Protein 2JUB (pdb70)

Sequence (76 aa):
ATLTSEVIKANKGREGKPMISLVDGEEIKGTVYLGDGWSAKKDGATIVISPAEETALFKAKHISAAHLKIIAKNLLATLTSEVIKANKGREGKPMISLVDGEEIKGTVYLGDGWSAKKDGATIVISPAEETALFKAKHISAAHLKIIAKNLLATLTSEVIKANKGREGKPMISLVDGEEIKGTVYLGDGWSAKKDGATIVISPAEETALFKAKHISAAHLKIIAKNLLATLTSEVIKANKGREGKPMISLVDGEEIKGTVYLGDGWSAKKDGATIVISPAEETALFKAKHISAAHLKIIAKNLLATLTSEVIKANKGREGKPMISLVDGEEIKGTVYLGDGWSAKKDGATIVISPAEETALFKAKHISAAHLKIIAKNLLATLTSEVIKANKGREGKPMISLVDGEEIKGTVYLGDGWSAKKDGATIVISPAEETALFKAKHISAAHLKIIAKNLLATLTSEVIKANKGREGKPMISLVDGEEIKGTVYLGDGWSAKKDGATIVISPAEETALFKAKHISAAHLKIIAKNLLATLTSEVIKANKGREGKPMISLVDGEEIKGTVYLGDGWSAKKDGATIVISPAEETALFKAKHISAAHLKIIAKNLLATLTSEVIKANKGREGKPMISLVDGEEIKGTVYLGDGWSAKKDGATIVISPAEETALFKAKHISAAHLKIIAKNLLATLTSEVIKANKGREGKPMISLVDGEEIKGTVYLGDGWSAKKDGATIVISPAEETALFKAKHISAAHLKIIAKNLLATLTSEVIKANKGREGKPMISLVDGEEIKGTVYLGDGWSAKKDGATIVISPAEETALFKAKHISAAHLKIIAKNLLATLTSEVIKANKGREGKPMISLVDGEEIKGTVYLGDGWSAKKDGATIVISPAEETALFKAKHISAAHLKIIAKNLLATLTSEVIKANKGREGKPMISLVDGEEIKGTVYLGDGWSAKKDGATIVISPAEETALFKAKHISAAHLKIIAKNLLATLTSEVIKANKGREGKPMISLVDGEEIKGTVYLGDGWSAKKDGATIVISPAEETALFKAKHISAAHLKIIAKNLLATLTSEVIKANKGREGKPMISLVDGEEIKGTVYLGDGWSAKKDGATIVISPAEETALFKAKHISAAHLKIIAKNLLATLTSEVIKANKGREGKPMISLVDGEEIKGTVYLGDGWSAKKDGATIVISPAEETALFKAKHISAAHLKIIAKNLLATLTSEVIKANKGREGKPMISLVDGEEIKGTVYLGDGWSAKKDGATIVISPAEETALFKAKHISAAHLKIIAKNLLATLTSEVIKANKGREGKPMISLVDGEEIKGTVYLGDGWSAKKDGATIVISPAEETALFKAKHISAAHLKIIAKNLLATLTSEVIKANKGREGKPMISLVDGEEIKGTVYLGDGWSAKKDGATIVISPAEETALFKAKHISAAHLKIIAKNLLATLTSEVIKANKGREGKPMISLVDGEEIKGTVYLGDGWSAKKDGATIVISPAEETALFKAKHISAAHLKIIAKNLL

Secondary structure (DSSP, 8-state):
--HHHHHHHH-SSS-SSEEE-TTT--EEET-SSTTTT-EEEE-SSEEEEESS---SSS--EEEEHHHHHHHHHHH-

Solvent-accessible surface area: 5282 Å² total; per-residue (Å²): 136,107,63,3,44,78,12,22,154,38,14,130,52,110,137,23,85,46,15,65,21,71,131,88,54,77,141,57,173,26,23,11,17,86,69,34,28,165,66,52,118,145,92,57,86,62,13,46,11,14,7,0,73,77,66,101,143,74,132,38,45,147,20,59,50,76,97,55,125,53,37,45,128,15,65,182

Structure (mmCIF, N/CA/C/O backbone):
data_2JUB
#
_entry.id   2JUB
#
loop_
_atom_site.group_PDB
_atom_site.id
_atom_site.type_symbol
_atom_site.label_atom_id
_atom_site.label_alt_id
_atom_site.label_comp_id
_atom_site.label_asym_id
_atom_site.label_entity_id
_atom_site.label_seq_id
_atom_site.pdbx_PDB_ins_code
_atom_site.Cartn_x
_atom_site.Cartn_y
_atom_site.Cartn_z
_atom_site.occupancy
_atom_site.B_iso_or_equiv
_atom_site.auth_seq_id
_atom_site.auth_comp_id
_atom_site.auth_asym_id
_atom_site.auth_atom_id
_atom_site.pdbx_PDB_model_num
ATOM 1 N N . ALA A 1 1 ? 53.456 6.259 17.263 1.00 0.00 1 ALA A N 1
ATOM 2 C CA . ALA A 1 1 ? 52.742 5.528 16.182 1.00 0.00 1 ALA A CA 1
ATOM 3 C C . ALA A 1 1 ? 53.434 4.186 15.937 1.00 0.00 1 ALA A C 1
ATOM 4 O O . ALA A 1 1 ? 54.623 4.044 16.140 1.00 0.00 1 ALA A O 1
ATOM 13 N N . THR A 1 2 ? 52.690 3.200 15.502 1.00 0.00 2 THR A N 1
ATOM 14 C CA . THR A 1 2 ? 53.282 1.854 15.230 1.00 0.00 2 THR A CA 1
ATOM 15 C C . THR A 1 2 ? 53.307 1.617 13.724 1.00 0.00 2 THR A C 1
ATOM 16 O O . THR A 1 2 ? 53.740 0.584 13.254 1.00 0.00 2 THR A O 1
ATOM 27 N N . LEU A 1 3 ? 52.842 2.568 12.960 1.00 0.00 3 LEU A N 1
ATOM 28 C CA . LEU A 1 3 ? 52.842 2.399 11.478 1.00 0.00 3 LEU A CA 1
ATOM 29 C C . LEU A 1 3 ? 54.281 2.207 11.012 1.00 0.00 3 LEU A C 1
ATOM 30 O O . LEU A 1 3 ? 54.594 1.320 10.246 1.00 0.00 3 LEU A O 1
ATOM 46 N N . THR A 1 4 ? 55.145 3.073 11.447 1.00 0.00 4 THR A N 1
ATOM 47 C CA . THR A 1 4 ? 56.557 2.978 11.002 1.00 0.00 4 THR A CA 1
ATOM 48 C C . THR A 1 4 ? 57.152 1.628 11.424 1.00 0.00 4 THR A C 1
ATOM 49 O O . THR A 1 4 ? 57.746 0.934 10.632 1.00 0.00 4 THR A O 1
ATOM 60 N N . SER A 1 5 ? 57.018 1.247 12.657 1.00 0.00 5 SER A N 1
ATOM 61 C CA . SER A 1 5 ? 57.605 -0.055 13.089 1.00 0.00 5 SER A CA 1
ATOM 62 C C . SER A 1 5 ? 56.862 -1.235 12.445 1.00 0.00 5 SER A C 1
ATOM 63 O O . SER A 1 5 ? 57.464 -2.154 11.931 1.00 0.00 5 SER A O 1
ATOM 71 N N . GLU A 1 6 ? 55.561 -1.235 12.517 1.00 0.00 6 GLU A N 1
ATOM 72 C CA . GLU A 1 6 ? 54.757 -2.371 11.965 1.00 0.00 6 GLU A CA 1
ATOM 73 C C . GLU A 1 6 ? 54.952 -2.562 10.447 1.00 0.00 6 GLU A C 1
ATOM 74 O O . GLU A 1 6 ? 55.150 -3.668 9.985 1.00 0.00 6 GLU A O 1
ATOM 86 N N . VAL A 1 7 ? 54.847 -1.521 9.660 1.00 0.00 7 VAL A N 1
ATOM 87 C CA . VAL A 1 7 ? 54.973 -1.698 8.173 1.00 0.00 7 VAL A CA 1
ATOM 88 C C . VAL A 1 7 ? 56.398 -2.075 7.762 1.00 0.00 7 VAL A C 1
ATOM 89 O O . VAL A 1 7 ? 56.602 -2.961 6.954 1.00 0.00 7 VAL A O 1
ATOM 102 N N . ILE A 1 8 ? 57.391 -1.413 8.279 1.00 0.00 8 ILE A N 1
ATOM 103 C CA . ILE A 1 8 ? 58.777 -1.758 7.865 1.00 0.00 8 ILE A CA 1
ATOM 104 C C . ILE A 1 8 ? 59.048 -3.227 8.221 1.00 0.00 8 ILE A C 1
ATOM 105 O O . ILE A 1 8 ? 59.629 -3.963 7.447 1.00 0.00 8 ILE A O 1
ATOM 121 N N . LYS A 1 9 ? 58.643 -3.662 9.376 1.00 0.00 9 LYS A N 1
ATOM 122 C CA . LYS A 1 9 ? 58.899 -5.079 9.754 1.00 0.00 9 LYS A CA 1
ATOM 123 C C . LYS A 1 9 ? 58.273 -6.017 8.711 1.00 0.00 9 LYS A C 1
ATOM 124 O O . LYS A 1 9 ? 58.853 -7.023 8.355 1.00 0.00 9 LYS A O 1
ATOM 143 N N . ALA A 1 10 ? 57.104 -5.703 8.210 1.00 0.00 10 ALA A N 1
ATOM 144 C CA . ALA A 1 10 ? 56.476 -6.600 7.192 1.00 0.00 10 ALA A CA 1
ATOM 145 C C . ALA A 1 10 ? 57.488 -6.873 6.076 1.00 0.00 10 ALA A C 1
ATOM 146 O O . ALA A 1 10 ? 57.793 -8.009 5.771 1.00 0.00 10 ALA A O 1
ATOM 153 N N . ASN A 1 11 ? 58.018 -5.842 5.467 1.00 0.00 11 ASN A N 1
ATOM 154 C CA . ASN A 1 11 ? 59.017 -6.040 4.371 1.00 0.00 11 ASN A CA 1
ATOM 155 C C . ASN A 1 11 ? 60.127 -4.997 4.485 1.00 0.00 11 ASN A C 1
ATOM 156 O O . ASN A 1 11 ? 59.878 -3.839 4.761 1.00 0.00 11 ASN A O 1
ATOM 167 N N . LYS A 1 12 ? 61.352 -5.392 4.260 1.00 0.00 12 LYS A N 1
ATOM 168 C CA . LYS A 1 12 ? 62.474 -4.413 4.339 1.00 0.00 12 LYS A CA 1
ATOM 169 C C . LYS A 1 12 ? 63.620 -4.838 3.406 1.00 0.00 12 LYS A C 1
ATOM 170 O O . LYS A 1 12 ? 64.370 -5.748 3.699 1.00 0.00 12 LYS A O 1
ATOM 189 N N . GLY A 1 13 ? 63.765 -4.171 2.290 1.00 0.00 13 GLY A N 1
ATOM 190 C CA . GLY A 1 13 ? 64.873 -4.509 1.344 1.00 0.00 13 GLY A CA 1
ATOM 191 C C . GLY A 1 13 ? 64.569 -5.802 0.577 1.00 0.00 13 GLY A C 1
ATOM 192 O O . GLY A 1 13 ? 65.456 -6.409 0.011 1.00 0.00 13 GLY A O 1
ATOM 196 N N . ARG A 1 14 ? 63.337 -6.237 0.545 1.00 0.00 14 ARG A N 1
ATOM 197 C CA . ARG A 1 14 ? 63.012 -7.497 -0.194 1.00 0.00 14 ARG A CA 1
ATOM 198 C C . ARG A 1 14 ? 62.552 -7.168 -1.626 1.00 0.00 14 ARG A C 1
ATOM 199 O O . ARG A 1 14 ? 61.402 -7.352 -1.965 1.00 0.00 14 ARG A O 1
ATOM 220 N N . GLU A 1 15 ? 63.449 -6.705 -2.471 1.00 0.00 15 GLU A N 1
ATOM 221 C CA . GLU A 1 15 ? 63.084 -6.381 -3.894 1.00 0.00 15 GLU A CA 1
ATOM 222 C C . GLU A 1 15 ? 61.670 -5.791 -3.991 1.00 0.00 15 GLU A C 1
ATOM 223 O O . GLU A 1 15 ? 60.743 -6.468 -4.390 1.00 0.00 15 GLU A O 1
ATOM 235 N N . GLY A 1 16 ? 61.500 -4.546 -3.613 1.00 0.00 16 GLY A N 1
ATOM 236 C CA . GLY A 1 16 ? 60.155 -3.892 -3.656 1.00 0.00 16 GLY A CA 1
ATOM 237 C C . GLY A 1 16 ? 59.347 -4.361 -4.869 1.00 0.00 16 GLY A C 1
ATOM 238 O O . GLY A 1 16 ? 59.546 -3.916 -5.984 1.00 0.00 16 GLY A O 1
ATOM 242 N N . LYS A 1 17 ? 58.422 -5.245 -4.641 1.00 0.00 17 LYS A N 1
ATOM 243 C CA . LYS A 1 17 ? 57.562 -5.759 -5.746 1.00 0.00 17 LYS A CA 1
ATOM 244 C C . LYS A 1 17 ? 56.320 -6.421 -5.121 1.00 0.00 17 LYS A C 1
ATOM 245 O O . LYS A 1 17 ? 55.205 -6.170 -5.535 1.00 0.00 17 LYS A O 1
ATOM 264 N N . PRO A 1 18 ? 56.505 -7.242 -4.109 1.00 0.00 18 PRO A N 1
ATOM 265 C CA . PRO A 1 18 ? 55.401 -7.921 -3.402 1.00 0.00 18 PRO A CA 1
ATOM 266 C C . PRO A 1 18 ? 55.103 -7.197 -2.088 1.00 0.00 18 PRO A C 1
ATOM 267 O O . PRO A 1 18 ? 56.005 -6.942 -1.313 1.00 0.00 18 PRO A O 1
ATOM 278 N N . MET A 1 19 ? 53.868 -6.836 -1.830 1.00 0.00 19 MET A N 1
ATOM 279 C CA . MET A 1 19 ? 53.552 -6.100 -0.562 1.00 0.00 19 MET A CA 1
ATOM 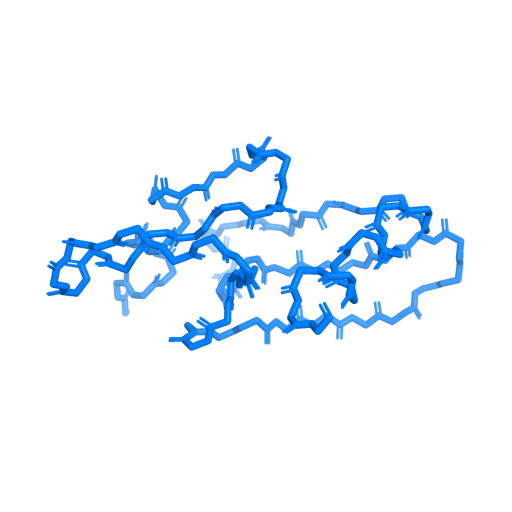280 C C . MET A 1 19 ? 52.444 -6.821 0.199 1.00 0.00 19 MET A C 1
ATOM 281 O O . MET A 1 19 ? 51.407 -7.125 -0.346 1.00 0.00 19 MET A O 1
ATOM 295 N N . ILE A 1 20 ? 52.657 -7.087 1.463 1.00 0.00 20 ILE A N 1
ATOM 296 C CA . ILE A 1 20 ? 51.620 -7.789 2.282 1.00 0.00 20 ILE A CA 1
ATOM 297 C C . ILE A 1 20 ? 51.029 -6.815 3.291 1.00 0.00 20 ILE A C 1
ATOM 298 O O . ILE A 1 20 ? 51.738 -6.156 4.024 1.00 0.00 20 ILE A O 1
ATOM 314 N N . SER A 1 21 ? 49.733 -6.744 3.356 1.00 0.00 21 SER A N 1
ATOM 315 C CA . SER A 1 21 ? 49.083 -5.838 4.341 1.00 0.00 21 SER A CA 1
ATOM 316 C C . SER A 1 21 ? 48.782 -6.650 5.593 1.00 0.00 21 SER A C 1
ATOM 317 O O . SER A 1 21 ? 47.858 -7.440 5.629 1.00 0.00 21 SER A O 1
ATOM 325 N N . LEU A 1 22 ? 49.570 -6.472 6.613 1.00 0.00 22 LEU A N 1
ATOM 326 C CA . LEU A 1 22 ? 49.349 -7.242 7.865 1.00 0.00 22 LEU A CA 1
ATOM 327 C C . LEU A 1 22 ? 47.998 -6.823 8.452 1.00 0.00 22 LEU A C 1
ATOM 328 O O . LEU A 1 22 ? 47.507 -7.411 9.395 1.00 0.00 22 LEU A O 1
ATOM 344 N N . VAL A 1 23 ? 47.396 -5.815 7.884 1.00 0.00 23 VAL A N 1
ATOM 345 C CA . VAL A 1 23 ? 46.077 -5.348 8.388 1.00 0.00 23 VAL A CA 1
ATOM 346 C C . VAL A 1 23 ? 45.111 -6.529 8.337 1.00 0.00 23 VAL A C 1
ATOM 347 O O . VAL A 1 23 ? 44.368 -6.787 9.264 1.00 0.00 23 VAL A O 1
ATOM 360 N N . ASP A 1 24 ? 45.147 -7.265 7.257 1.00 0.00 24 ASP A N 1
ATOM 361 C CA . ASP A 1 24 ? 44.262 -8.457 7.104 1.00 0.00 24 ASP A CA 1
ATOM 362 C C . ASP A 1 24 ? 45.101 -9.619 6.568 1.00 0.00 24 ASP A C 1
ATOM 363 O O . ASP A 1 24 ? 44.585 -10.624 6.118 1.00 0.00 24 ASP A O 1
ATOM 372 N N . GLY A 1 25 ? 46.400 -9.477 6.616 1.00 0.00 25 GLY A N 1
ATOM 373 C CA . GLY A 1 25 ? 47.306 -10.554 6.118 1.00 0.00 25 GLY A CA 1
ATOM 374 C C . GLY A 1 25 ? 46.856 -10.993 4.728 1.00 0.00 25 GLY A C 1
ATOM 375 O O . GLY A 1 25 ? 46.072 -11.908 4.582 1.00 0.00 25 GLY A O 1
ATOM 379 N N . GLU A 1 26 ? 47.353 -10.359 3.702 1.00 0.00 26 GLU A N 1
ATOM 380 C CA . GLU A 1 26 ? 46.955 -10.758 2.321 1.00 0.00 26 GLU A CA 1
ATOM 381 C C . GLU A 1 26 ? 48.086 -10.432 1.343 1.00 0.00 26 GLU A C 1
ATOM 382 O O . GLU A 1 26 ? 48.791 -9.455 1.496 1.00 0.00 26 GLU A O 1
ATOM 394 N N . GLU A 1 27 ? 48.255 -11.243 0.336 1.00 0.00 27 GLU A N 1
ATOM 395 C CA . GLU A 1 27 ? 49.335 -10.990 -0.658 1.00 0.00 27 GLU A CA 1
ATOM 396 C C . GLU A 1 27 ? 48.835 -10.019 -1.721 1.00 0.00 27 GLU A C 1
ATOM 397 O O . GLU A 1 27 ? 47.810 -10.237 -2.336 1.00 0.00 27 GLU A O 1
ATOM 409 N N . ILE A 1 28 ? 49.550 -8.946 -1.935 1.00 0.00 28 ILE A N 1
ATOM 410 C CA . ILE A 1 28 ? 49.128 -7.941 -2.956 1.00 0.00 28 ILE A CA 1
ATOM 411 C C . ILE A 1 28 ? 50.249 -7.752 -3.975 1.00 0.00 28 ILE A C 1
ATOM 412 O O . ILE A 1 28 ? 50.944 -6.754 -3.958 1.00 0.00 28 ILE A O 1
ATOM 428 N N . LYS A 1 29 ? 50.462 -8.705 -4.841 1.00 0.00 29 LYS A N 1
ATOM 429 C CA . LYS A 1 29 ? 51.561 -8.553 -5.832 1.00 0.00 29 LYS A CA 1
ATOM 430 C C . LYS A 1 29 ? 51.195 -7.455 -6.830 1.00 0.00 29 LYS A C 1
ATOM 431 O O . LYS A 1 29 ? 50.312 -7.611 -7.650 1.00 0.00 29 LYS A O 1
ATOM 450 N N . GLY A 1 30 ? 51.870 -6.343 -6.749 1.00 0.00 30 GLY A N 1
ATOM 451 C CA . GLY A 1 30 ? 51.586 -5.195 -7.665 1.00 0.00 30 GLY A CA 1
ATOM 452 C C . GLY A 1 30 ? 51.479 -3.918 -6.829 1.00 0.00 30 GLY A C 1
ATOM 453 O O . GLY A 1 30 ? 50.891 -2.939 -7.238 1.00 0.00 30 GLY A O 1
ATOM 457 N N . THR A 1 31 ? 52.050 -3.929 -5.655 1.00 0.00 31 THR A N 1
ATOM 458 C CA . THR A 1 31 ? 52.003 -2.734 -4.768 1.00 0.00 31 THR A CA 1
ATOM 459 C C . THR A 1 31 ? 53.359 -2.597 -4.083 1.00 0.00 31 THR A C 1
ATOM 460 O O . THR A 1 31 ? 54.029 -3.577 -3.826 1.00 0.00 31 THR A O 1
ATOM 471 N N . VAL A 1 32 ? 53.782 -1.393 -3.804 1.00 0.00 32 VAL A N 1
ATOM 472 C CA . VAL A 1 32 ? 55.109 -1.198 -3.146 1.00 0.00 32 VAL A CA 1
ATOM 473 C C . VAL A 1 32 ? 54.960 -0.144 -2.040 1.00 0.00 32 VAL A C 1
ATOM 474 O O . VAL A 1 32 ? 54.901 1.043 -2.297 1.00 0.00 32 VAL A O 1
ATOM 487 N N . TYR A 1 33 ? 54.881 -0.581 -0.809 1.00 0.00 33 TYR A N 1
ATOM 488 C CA . TYR A 1 33 ? 54.717 0.380 0.329 1.00 0.00 33 TYR A CA 1
ATOM 489 C C . TYR A 1 33 ? 53.541 1.319 0.029 1.00 0.00 33 TYR A C 1
ATOM 490 O O . TYR A 1 33 ? 53.505 2.450 0.473 1.00 0.00 33 TYR A O 1
ATOM 508 N N . LEU A 1 34 ? 52.581 0.857 -0.730 1.00 0.00 34 LEU A N 1
ATOM 509 C CA . LEU A 1 34 ? 51.401 1.709 -1.079 1.00 0.00 34 LEU A CA 1
ATOM 510 C C . LEU A 1 34 ? 50.287 1.476 -0.065 1.00 0.00 34 LEU A C 1
ATOM 511 O O . LEU A 1 34 ? 50.029 0.361 0.344 1.00 0.00 34 LEU A O 1
ATOM 527 N N . GLY A 1 35 ? 49.612 2.517 0.340 1.00 0.00 35 GLY A N 1
ATOM 528 C CA . GLY A 1 35 ? 48.507 2.348 1.323 1.00 0.00 35 GLY A CA 1
ATOM 529 C C . GLY A 1 35 ? 49.089 2.323 2.730 1.00 0.00 35 GLY A C 1
ATOM 530 O O . GLY A 1 35 ? 48.458 1.870 3.665 1.00 0.00 35 GLY A O 1
ATOM 534 N N . ASP A 1 36 ? 50.292 2.808 2.884 1.00 0.00 36 ASP A N 1
ATOM 535 C CA . ASP A 1 36 ? 50.946 2.824 4.227 1.00 0.00 36 ASP A CA 1
ATOM 536 C C . ASP A 1 36 ? 51.427 4.240 4.534 1.00 0.00 36 ASP A C 1
ATOM 537 O O . ASP A 1 36 ? 51.094 4.813 5.551 1.00 0.00 36 ASP A O 1
ATOM 546 N N . GLY A 1 37 ? 52.207 4.811 3.662 1.00 0.00 37 GLY A N 1
ATOM 547 C CA . GLY A 1 37 ? 52.714 6.189 3.903 1.00 0.00 37 GLY A CA 1
ATOM 548 C C . GLY A 1 37 ? 53.968 6.415 3.054 1.00 0.00 37 GLY A C 1
ATOM 549 O O . GLY A 1 37 ? 54.876 7.118 3.446 1.00 0.00 37 GLY A O 1
ATOM 553 N N . TRP A 1 38 ? 54.029 5.817 1.892 1.00 0.00 38 TRP A N 1
ATOM 554 C CA . TRP A 1 38 ? 55.234 5.985 1.030 1.00 0.00 38 TRP A CA 1
ATOM 555 C C . TRP A 1 38 ? 55.566 7.466 0.887 1.00 0.00 38 TRP A C 1
ATOM 556 O O . TRP A 1 38 ? 54.698 8.298 0.710 1.00 0.00 38 TRP A O 1
ATOM 577 N N . SER A 1 39 ? 56.828 7.797 0.939 1.00 0.00 39 SER A N 1
ATOM 578 C CA . SER A 1 39 ? 57.239 9.225 0.781 1.00 0.00 39 SER A CA 1
ATOM 579 C C . SER A 1 39 ? 58.637 9.241 0.175 1.00 0.00 39 SER A C 1
ATOM 580 O O . SER A 1 39 ? 59.491 8.482 0.576 1.00 0.00 39 SER A O 1
ATOM 588 N N . ALA A 1 40 ? 58.897 10.070 -0.796 1.00 0.00 40 ALA A N 1
ATOM 589 C CA . ALA A 1 40 ? 60.254 10.066 -1.405 1.00 0.00 40 ALA A CA 1
ATOM 590 C C . ALA A 1 40 ? 60.502 11.382 -2.132 1.00 0.00 40 ALA A C 1
ATOM 591 O O . ALA A 1 40 ? 59.639 12.233 -2.224 1.00 0.00 40 ALA A O 1
ATOM 598 N N . LYS A 1 41 ? 61.670 11.530 -2.683 1.00 0.00 41 LYS A N 1
ATOM 599 C CA . LYS A 1 41 ? 62.011 12.750 -3.456 1.00 0.00 41 LYS A CA 1
ATOM 600 C C . LYS A 1 41 ? 63.032 12.332 -4.514 1.00 0.00 41 LYS A C 1
ATOM 601 O O . LYS A 1 41 ? 63.650 11.292 -4.395 1.00 0.00 41 LYS A O 1
ATOM 620 N N . LYS A 1 42 ? 63.217 13.108 -5.549 1.00 0.00 42 LYS A N 1
ATOM 621 C CA . LYS A 1 42 ? 64.206 12.717 -6.608 1.00 0.00 42 LYS A CA 1
ATOM 622 C C . LYS A 1 42 ? 65.518 13.478 -6.405 1.00 0.00 42 LYS A C 1
ATOM 623 O O . LYS A 1 42 ? 65.553 14.689 -6.484 1.00 0.00 42 LYS A O 1
ATOM 642 N N . ASP A 1 43 ? 66.600 12.784 -6.145 1.00 0.00 43 ASP A N 1
ATOM 643 C CA . ASP A 1 43 ? 67.909 13.481 -5.941 1.00 0.00 43 ASP A CA 1
ATOM 644 C C . ASP A 1 43 ? 68.680 13.516 -7.269 1.00 0.00 43 ASP A C 1
ATOM 645 O O . ASP A 1 43 ? 69.648 14.234 -7.416 1.00 0.00 43 ASP A O 1
ATOM 654 N N . GLY A 1 44 ? 68.242 12.760 -8.245 1.00 0.00 44 GLY A N 1
ATOM 655 C CA . GLY A 1 44 ? 68.931 12.760 -9.576 1.00 0.00 44 GLY A CA 1
ATOM 656 C C . GLY A 1 44 ? 69.971 11.633 -9.652 1.00 0.00 44 GLY A C 1
ATOM 657 O O . GLY A 1 44 ? 71.077 11.767 -9.170 1.00 0.00 44 GLY A O 1
ATOM 661 N N . ALA A 1 45 ? 69.605 10.526 -10.256 1.00 0.00 45 ALA A N 1
ATOM 662 C CA . ALA A 1 45 ? 70.538 9.353 -10.393 1.00 0.00 45 ALA A CA 1
ATOM 663 C C . ALA A 1 45 ? 70.467 8.475 -9.135 1.00 0.00 45 ALA A C 1
ATOM 664 O O . ALA A 1 45 ? 71.140 7.470 -9.027 1.00 0.00 45 ALA A O 1
ATOM 671 N N . THR A 1 46 ? 69.640 8.840 -8.197 1.00 0.00 46 THR A N 1
ATOM 672 C CA . THR A 1 46 ? 69.489 8.033 -6.953 1.00 0.00 46 THR A CA 1
ATOM 673 C C . THR A 1 46 ? 68.245 8.530 -6.215 1.00 0.00 46 THR A C 1
ATOM 674 O O . THR A 1 46 ? 68.166 9.673 -5.816 1.00 0.00 46 THR A O 1
ATOM 685 N N . ILE A 1 47 ? 67.264 7.690 -6.041 1.00 0.00 47 ILE A N 1
ATOM 686 C CA . ILE A 1 47 ? 66.018 8.130 -5.342 1.00 0.00 47 ILE A CA 1
ATOM 687 C C . ILE A 1 47 ? 66.126 7.872 -3.836 1.00 0.00 47 ILE A C 1
ATOM 688 O O . ILE A 1 47 ? 66.622 6.851 -3.408 1.00 0.00 47 ILE A O 1
ATOM 704 N N . VAL A 1 48 ? 65.607 8.771 -3.038 1.00 0.00 48 VAL A N 1
ATOM 705 C CA . VAL A 1 48 ? 65.603 8.574 -1.555 1.00 0.00 48 VAL A CA 1
ATOM 706 C C . VAL A 1 48 ? 64.160 8.299 -1.152 1.00 0.00 48 VAL A C 1
ATOM 707 O O . VAL A 1 48 ? 63.269 9.053 -1.483 1.00 0.00 48 VAL A O 1
ATOM 720 N N . ILE A 1 49 ? 63.903 7.215 -0.477 1.00 0.00 49 ILE A N 1
ATOM 721 C CA . ILE A 1 49 ? 62.495 6.890 -0.108 1.00 0.00 49 ILE A CA 1
ATOM 722 C C . ILE A 1 49 ? 62.445 6.172 1.235 1.00 0.00 49 ILE A C 1
ATOM 723 O O . ILE A 1 49 ? 63.278 5.343 1.535 1.00 0.00 49 ILE A O 1
ATOM 739 N N . SER A 1 50 ? 61.434 6.434 2.023 1.00 0.00 50 SER A N 1
ATOM 740 C CA . SER A 1 50 ? 61.270 5.726 3.306 1.00 0.00 50 SER A CA 1
ATOM 741 C C . SER A 1 50 ? 60.045 4.832 3.095 1.00 0.00 50 SER A C 1
ATOM 742 O O . SER A 1 50 ? 58.997 5.326 2.695 1.00 0.00 50 SER A O 1
ATOM 750 N N . PRO A 1 51 ? 60.152 3.539 3.301 1.00 0.00 51 PRO A N 1
ATOM 751 C CA . PRO A 1 51 ? 59.014 2.613 3.077 1.00 0.00 51 PRO A CA 1
ATOM 752 C C . PRO A 1 51 ? 57.683 3.240 3.498 1.00 0.00 51 PRO A C 1
ATOM 753 O O . PRO A 1 51 ? 56.921 3.689 2.668 1.00 0.00 51 PRO A O 1
ATOM 764 N N . ALA A 1 52 ? 57.401 3.298 4.772 1.00 0.00 52 ALA A N 1
ATOM 765 C CA . ALA A 1 52 ? 56.121 3.924 5.233 1.00 0.00 52 ALA A CA 1
ATOM 766 C C . ALA A 1 52 ? 56.393 5.335 5.758 1.00 0.00 52 ALA A C 1
ATOM 767 O O . ALA A 1 52 ? 55.697 6.270 5.432 1.00 0.00 52 ALA A O 1
ATOM 774 N N . GLU A 1 53 ? 57.393 5.482 6.586 1.00 0.00 53 GLU A N 1
ATOM 775 C CA . GLU A 1 53 ? 57.704 6.825 7.177 1.00 0.00 53 GLU A CA 1
ATOM 776 C C . GLU A 1 53 ? 59.140 6.834 7.727 1.00 0.00 53 GLU A C 1
ATOM 777 O O . GLU A 1 53 ? 59.927 5.951 7.455 1.00 0.00 53 GLU A O 1
ATOM 789 N N . GLU A 1 54 ? 59.467 7.823 8.521 1.00 0.00 54 GLU A N 1
ATOM 790 C CA . GLU A 1 54 ? 60.830 7.905 9.132 1.00 0.00 54 GLU A CA 1
ATOM 791 C C . GLU A 1 54 ? 60.798 8.984 10.221 1.00 0.00 54 GLU A C 1
ATOM 792 O O . GLU A 1 54 ? 60.585 10.148 9.938 1.00 0.00 54 GLU A O 1
ATOM 804 N N . THR A 1 55 ? 60.977 8.607 11.468 1.00 0.00 55 THR A N 1
ATOM 805 C CA . THR A 1 55 ? 60.919 9.612 12.586 1.00 0.00 55 THR A CA 1
ATOM 806 C C . THR A 1 55 ? 62.216 9.617 13.388 1.00 0.00 55 THR A C 1
ATOM 807 O O . THR A 1 55 ? 62.193 9.670 14.597 1.00 0.00 55 THR A O 1
ATOM 818 N N . ALA A 1 56 ? 63.340 9.597 12.741 1.00 0.00 56 ALA A N 1
ATOM 819 C CA . ALA A 1 56 ? 64.626 9.637 13.498 1.00 0.00 56 ALA A CA 1
ATOM 820 C C . ALA A 1 56 ? 64.825 8.334 14.282 1.00 0.00 56 ALA A C 1
ATOM 821 O O . ALA A 1 56 ? 65.918 8.022 14.716 1.00 0.00 56 ALA A O 1
ATOM 828 N N . LEU A 1 57 ? 63.781 7.568 14.466 1.00 0.00 57 LEU A N 1
ATOM 829 C CA . LEU A 1 57 ? 63.908 6.279 15.208 1.00 0.00 57 LEU A CA 1
ATOM 830 C C . LEU A 1 57 ? 64.105 5.178 14.171 1.00 0.00 57 LEU A C 1
ATOM 831 O O . LEU A 1 57 ? 64.244 4.014 14.486 1.00 0.00 57 LEU A O 1
ATOM 847 N N . PHE A 1 58 ? 64.105 5.566 12.924 1.00 0.00 58 PHE A N 1
ATOM 848 C CA . PHE A 1 58 ? 64.277 4.588 11.806 1.00 0.00 58 PHE A CA 1
ATOM 849 C C . PHE A 1 58 ? 65.295 5.147 10.809 1.00 0.00 58 PHE A C 1
ATOM 850 O O . PHE A 1 58 ? 66.130 5.957 11.158 1.00 0.00 58 PHE A O 1
ATOM 867 N N . LYS A 1 59 ? 65.256 4.713 9.574 1.00 0.00 59 LYS A N 1
ATOM 868 C CA . LYS A 1 59 ? 66.253 5.221 8.580 1.00 0.00 59 LYS A CA 1
ATOM 869 C C . LYS A 1 59 ? 65.666 5.254 7.169 1.00 0.00 59 LYS A C 1
ATOM 870 O O . LYS A 1 59 ? 64.659 4.642 6.877 1.00 0.00 59 LYS A O 1
ATOM 889 N N . ALA A 1 60 ? 66.319 5.966 6.292 1.00 0.00 60 ALA A N 1
ATOM 890 C CA . ALA A 1 60 ? 65.858 6.062 4.878 1.00 0.00 60 ALA A CA 1
ATOM 891 C C . ALA A 1 60 ? 66.213 4.775 4.137 1.00 0.00 60 ALA A C 1
ATOM 892 O O . ALA A 1 60 ? 66.887 3.909 4.658 1.00 0.00 60 ALA A O 1
ATOM 899 N N . LYS A 1 61 ? 65.786 4.657 2.907 1.00 0.00 61 LYS A N 1
ATOM 900 C CA . LYS A 1 61 ? 66.109 3.449 2.090 1.00 0.00 61 LYS A CA 1
ATOM 901 C C . LYS A 1 61 ? 66.576 3.927 0.721 1.00 0.00 61 LYS A C 1
ATOM 902 O O . LYS A 1 61 ? 65.981 4.799 0.121 1.00 0.00 61 LYS A O 1
ATOM 921 N N . HIS A 1 62 ? 67.651 3.393 0.226 1.00 0.00 62 HIS A N 1
ATOM 922 C CA . HIS A 1 62 ? 68.157 3.855 -1.092 1.00 0.00 62 HIS A CA 1
ATOM 923 C C . HIS A 1 62 ? 67.414 3.152 -2.221 1.00 0.00 62 HIS A C 1
ATOM 924 O O . HIS A 1 62 ? 66.787 2.130 -2.035 1.00 0.00 62 HIS A O 1
ATOM 939 N N . ILE A 1 63 ? 67.533 3.682 -3.401 1.00 0.00 63 ILE A N 1
ATOM 940 C CA . ILE A 1 63 ? 66.891 3.052 -4.582 1.00 0.00 63 ILE A CA 1
ATOM 941 C C . ILE A 1 63 ? 67.674 3.475 -5.822 1.00 0.00 63 ILE A C 1
ATOM 942 O O . ILE A 1 63 ? 67.765 4.639 -6.135 1.00 0.00 63 ILE A O 1
ATOM 958 N N . SER A 1 64 ? 68.231 2.550 -6.539 1.00 0.00 64 SER A N 1
ATOM 959 C CA . SER A 1 64 ? 68.972 2.948 -7.757 1.00 0.00 64 SER A CA 1
ATOM 960 C C . SER A 1 64 ? 67.959 3.549 -8.725 1.00 0.00 64 SER A C 1
ATOM 961 O O . SER A 1 64 ? 66.800 3.188 -8.717 1.00 0.00 64 SER A O 1
ATOM 969 N N . ALA A 1 65 ? 68.364 4.450 -9.565 1.00 0.00 65 ALA A N 1
ATOM 970 C CA . ALA A 1 65 ? 67.386 5.033 -10.517 1.00 0.00 65 ALA A CA 1
ATOM 971 C C . ALA A 1 65 ? 66.702 3.885 -11.273 1.00 0.00 65 ALA A C 1
ATOM 972 O O . ALA A 1 65 ? 65.504 3.866 -11.436 1.00 0.00 65 ALA A O 1
ATOM 979 N N . ALA A 1 66 ? 67.448 2.917 -11.724 1.00 0.00 66 ALA A N 1
ATOM 980 C CA . ALA A 1 66 ? 66.819 1.776 -12.452 1.00 0.00 66 ALA A CA 1
ATOM 981 C C . ALA A 1 66 ? 65.785 1.097 -11.542 1.00 0.00 66 ALA A C 1
ATOM 982 O O . ALA A 1 66 ? 64.720 0.710 -11.980 1.00 0.00 66 ALA A O 1
ATOM 989 N N . HIS A 1 67 ? 66.085 0.959 -10.279 1.00 0.00 67 HIS A N 1
ATOM 990 C CA . HIS A 1 67 ? 65.114 0.319 -9.344 1.00 0.00 67 HIS A CA 1
ATOM 991 C C . HIS A 1 67 ? 63.826 1.150 -9.317 1.00 0.00 67 HIS A C 1
ATOM 992 O O . HIS A 1 67 ? 62.739 0.628 -9.188 1.00 0.00 67 HIS A O 1
ATOM 1007 N N . LEU A 1 68 ? 63.941 2.442 -9.444 1.00 0.00 68 LEU A N 1
ATOM 1008 C CA . LEU A 1 68 ? 62.727 3.308 -9.438 1.00 0.00 68 LEU A CA 1
ATOM 1009 C C . LEU A 1 68 ? 61.834 2.874 -10.599 1.00 0.00 68 LEU A C 1
ATOM 1010 O O . LEU A 1 68 ? 60.621 2.915 -10.519 1.00 0.00 68 LEU A O 1
ATOM 1026 N N . LYS A 1 69 ? 62.437 2.437 -11.671 1.00 0.00 69 LYS A N 1
ATOM 1027 C CA . LYS A 1 69 ? 61.647 1.966 -12.842 1.00 0.00 69 LYS A CA 1
ATOM 1028 C C . LYS A 1 69 ? 60.776 0.783 -12.408 1.00 0.00 69 LYS A C 1
ATOM 1029 O O . LYS A 1 69 ? 59.626 0.667 -12.783 1.00 0.00 69 LYS A O 1
ATOM 1048 N N . ILE A 1 70 ? 61.328 -0.096 -11.620 1.00 0.00 70 ILE A N 1
ATOM 1049 C CA . ILE A 1 70 ? 60.556 -1.276 -11.142 1.00 0.00 70 ILE A CA 1
ATOM 1050 C C . ILE A 1 70 ? 59.334 -0.835 -10.349 1.00 0.00 70 ILE A C 1
ATOM 1051 O O . ILE A 1 70 ? 58.297 -1.451 -10.425 1.00 0.00 70 ILE A O 1
ATOM 1067 N N . ILE A 1 71 ? 59.447 0.180 -9.549 1.00 0.00 71 ILE A N 1
ATOM 1068 C CA . ILE A 1 71 ? 58.265 0.577 -8.745 1.00 0.00 71 ILE A CA 1
ATOM 1069 C C . ILE A 1 71 ? 57.102 0.936 -9.674 1.00 0.00 71 ILE A C 1
ATOM 1070 O O . ILE A 1 71 ? 55.999 0.490 -9.483 1.00 0.00 71 ILE A O 1
ATOM 1086 N N . ALA A 1 72 ? 57.334 1.715 -10.692 1.00 0.00 72 ALA A N 1
ATOM 1087 C CA . ALA A 1 72 ? 56.214 2.069 -11.613 1.00 0.00 72 ALA A CA 1
ATOM 1088 C C . ALA A 1 72 ? 55.586 0.789 -12.178 1.00 0.00 72 ALA A C 1
ATOM 1089 O O . ALA A 1 72 ? 54.389 0.699 -12.327 1.00 0.00 72 ALA A O 1
ATOM 1096 N N . LYS A 1 73 ? 56.378 -0.201 -12.500 1.00 0.00 73 LYS A N 1
ATOM 1097 C CA . LYS A 1 73 ? 55.794 -1.461 -13.057 1.00 0.00 73 LYS A CA 1
ATOM 1098 C C . LYS A 1 73 ? 54.873 -2.109 -12.011 1.00 0.00 73 LYS A C 1
ATOM 1099 O O . LYS A 1 73 ? 53.835 -2.656 -12.327 1.00 0.00 73 LYS A O 1
ATOM 1118 N N . ASN A 1 74 ? 55.278 -2.083 -10.772 1.00 0.00 74 ASN A N 1
ATOM 1119 C CA . ASN A 1 74 ? 54.485 -2.736 -9.688 1.00 0.00 74 ASN A CA 1
ATOM 1120 C C . ASN A 1 74 ? 53.075 -2.135 -9.577 1.00 0.00 74 ASN A C 1
ATOM 1121 O O . ASN A 1 74 ? 52.095 -2.854 -9.569 1.00 0.00 74 ASN A O 1
ATOM 1132 N N . LEU A 1 75 ? 52.954 -0.838 -9.484 1.00 0.00 75 LEU A N 1
ATOM 1133 C CA . LEU A 1 75 ? 51.592 -0.232 -9.358 1.00 0.00 75 LEU A CA 1
ATOM 1134 C C . LEU A 1 75 ? 50.789 -0.483 -10.639 1.00 0.00 75 LEU A C 1
ATOM 1135 O O . LEU A 1 75 ? 49.645 -0.887 -10.584 1.00 0.00 75 LEU A O 1
ATOM 1151 N N . LEU A 1 76 ? 51.373 -0.250 -11.784 1.00 0.00 76 LEU A N 1
ATOM 1152 C CA . LEU A 1 76 ? 50.642 -0.475 -13.073 1.00 0.00 76 LEU A CA 1
ATOM 1153 C C . LEU A 1 76 ? 51.541 -1.253 -14.037 1.00 0.00 76 LEU A C 1
ATOM 1154 O O . LEU A 1 76 ? 51.767 -2.425 -13.788 1.00 0.00 76 LEU A O 1
ATOM 1171 N N . ALA A 1 1 ? 53.882 4.507 18.063 1.00 0.00 1 ALA A N 2
ATOM 1172 C CA . ALA A 1 1 ? 54.156 4.118 16.653 1.00 0.00 1 ALA A CA 2
ATOM 1173 C C . ALA A 1 1 ? 53.098 3.121 16.183 1.00 0.00 1 ALA A C 2
ATOM 1174 O O . ALA A 1 1 ? 52.171 2.792 16.898 1.00 0.00 1 ALA A O 2
ATOM 1183 N N . THR A 1 2 ? 53.248 2.627 14.989 1.00 0.00 2 THR A N 2
ATOM 1184 C CA . THR A 1 2 ? 52.270 1.645 14.451 1.00 0.00 2 THR A CA 2
ATOM 1185 C C . THR A 1 2 ? 52.513 1.467 12.956 1.00 0.00 2 THR A C 2
ATOM 1186 O O . THR A 1 2 ? 53.058 0.478 12.512 1.00 0.00 2 THR A O 2
ATOM 1197 N N . LEU A 1 3 ? 52.118 2.426 12.178 1.00 0.00 3 LEU A N 2
ATOM 1198 C CA . LEU A 1 3 ? 52.316 2.323 10.718 1.00 0.00 3 LEU A CA 2
ATOM 1199 C C . LEU A 1 3 ? 53.816 2.198 10.440 1.00 0.00 3 LEU A C 2
ATOM 1200 O O . LEU A 1 3 ? 54.246 1.381 9.661 1.00 0.00 3 LEU A O 2
ATOM 1216 N N . THR A 1 4 ? 54.603 3.008 11.080 1.00 0.00 4 THR A N 2
ATOM 1217 C CA . THR A 1 4 ? 56.071 2.939 10.856 1.00 0.00 4 THR A CA 2
ATOM 1218 C C . THR A 1 4 ? 56.639 1.647 11.459 1.00 0.00 4 THR A C 2
ATOM 1219 O O . THR A 1 4 ? 57.380 0.926 10.823 1.00 0.00 4 THR A O 2
ATOM 1230 N N . SER A 1 5 ? 56.343 1.390 12.706 1.00 0.00 5 SER A N 2
ATOM 1231 C CA . SER A 1 5 ? 56.913 0.187 13.386 1.00 0.00 5 SER A CA 2
ATOM 1232 C C . SER A 1 5 ? 56.279 -1.134 12.924 1.00 0.00 5 SER A C 2
ATOM 1233 O O . SER A 1 5 ? 56.978 -2.036 12.512 1.00 0.00 5 SER A O 2
ATOM 1241 N N . GLU A 1 6 ? 54.986 -1.299 13.041 1.00 0.00 6 GLU A N 2
ATOM 1242 C CA . GLU A 1 6 ? 54.383 -2.613 12.658 1.00 0.00 6 GLU A CA 2
ATOM 1243 C C . GLU A 1 6 ? 54.543 -2.915 11.161 1.00 0.00 6 GLU A C 2
ATOM 1244 O O . GLU A 1 6 ? 54.765 -4.047 10.781 1.00 0.00 6 GLU A O 2
ATOM 1256 N N . VAL A 1 7 ? 54.381 -1.947 10.303 1.00 0.00 7 VAL A N 2
ATOM 1257 C CA . VAL A 1 7 ? 54.474 -2.247 8.838 1.00 0.00 7 VAL A CA 2
ATOM 1258 C C . VAL A 1 7 ? 55.903 -2.574 8.401 1.00 0.00 7 VAL A C 2
ATOM 1259 O O . VAL A 1 7 ? 56.130 -3.508 7.657 1.00 0.00 7 VAL A O 2
ATOM 1272 N N . ILE A 1 8 ? 56.862 -1.779 8.789 1.00 0.00 8 ILE A N 2
ATOM 1273 C CA . ILE A 1 8 ? 58.258 -2.022 8.319 1.00 0.00 8 ILE A CA 2
ATOM 1274 C C . ILE A 1 8 ? 58.827 -3.306 8.919 1.00 0.00 8 ILE A C 2
ATOM 1275 O O . ILE A 1 8 ? 59.493 -4.068 8.243 1.00 0.00 8 ILE A O 2
ATOM 1291 N N . LYS A 1 9 ? 58.607 -3.551 10.175 1.00 0.00 9 LYS A N 2
ATOM 1292 C CA . LYS A 1 9 ? 59.181 -4.786 10.783 1.00 0.00 9 LYS A CA 2
ATOM 1293 C C . LYS A 1 9 ? 58.642 -6.032 10.069 1.00 0.00 9 LYS A C 2
ATOM 1294 O O . LYS A 1 9 ? 59.374 -6.967 9.811 1.00 0.00 9 LYS A O 2
ATOM 1313 N N . ALA A 1 10 ? 57.375 -6.066 9.751 1.00 0.00 10 ALA A N 2
ATOM 1314 C CA . ALA A 1 10 ? 56.825 -7.268 9.058 1.00 0.00 10 ALA A CA 2
ATOM 1315 C C . ALA A 1 10 ? 57.538 -7.469 7.721 1.00 0.00 10 ALA A C 2
ATOM 1316 O O . ALA A 1 10 ? 57.835 -8.581 7.333 1.00 0.00 10 ALA A O 2
ATOM 1323 N N . ASN A 1 11 ? 57.801 -6.401 7.006 1.00 0.00 11 ASN A N 2
ATOM 1324 C CA . ASN A 1 11 ? 58.488 -6.519 5.679 1.00 0.00 11 ASN A CA 2
ATOM 1325 C C . ASN A 1 11 ? 59.734 -5.631 5.663 1.00 0.00 11 ASN A C 2
ATOM 1326 O O . ASN A 1 11 ? 59.669 -4.436 5.883 1.00 0.00 11 ASN A O 2
ATOM 1337 N N . LYS A 1 12 ? 60.870 -6.210 5.389 1.00 0.00 12 LYS A N 2
ATOM 1338 C CA . LYS A 1 12 ? 62.139 -5.424 5.336 1.00 0.00 12 LYS A CA 2
ATOM 1339 C C . LYS A 1 12 ? 63.130 -6.144 4.415 1.00 0.00 12 LYS A C 2
ATOM 1340 O O . LYS A 1 12 ? 64.072 -6.761 4.868 1.00 0.00 12 LYS A O 2
ATOM 1359 N N . GLY A 1 13 ? 62.917 -6.079 3.124 1.00 0.00 13 GLY A N 2
ATOM 1360 C CA . GLY A 1 13 ? 63.837 -6.767 2.170 1.00 0.00 13 GLY A CA 2
ATOM 1361 C C . GLY A 1 13 ? 63.029 -7.202 0.951 1.00 0.00 13 GLY A C 2
ATOM 1362 O O . GLY A 1 13 ? 63.239 -8.262 0.393 1.00 0.00 13 GLY A O 2
ATOM 1366 N N . ARG A 1 14 ? 62.088 -6.392 0.546 1.00 0.00 14 ARG A N 2
ATOM 1367 C CA . ARG A 1 14 ? 61.237 -6.740 -0.621 1.00 0.00 14 ARG A CA 2
ATOM 1368 C C . ARG A 1 14 ? 61.964 -6.399 -1.918 1.00 0.00 14 ARG A C 2
ATOM 1369 O O . ARG A 1 14 ? 62.883 -5.600 -1.950 1.00 0.00 14 ARG A O 2
ATOM 1390 N N . GLU A 1 15 ? 61.542 -6.996 -2.986 1.00 0.00 15 GLU A N 2
ATOM 1391 C CA . GLU A 1 15 ? 62.167 -6.724 -4.312 1.00 0.00 15 GLU A CA 2
ATOM 1392 C C . GLU A 1 15 ? 61.805 -5.311 -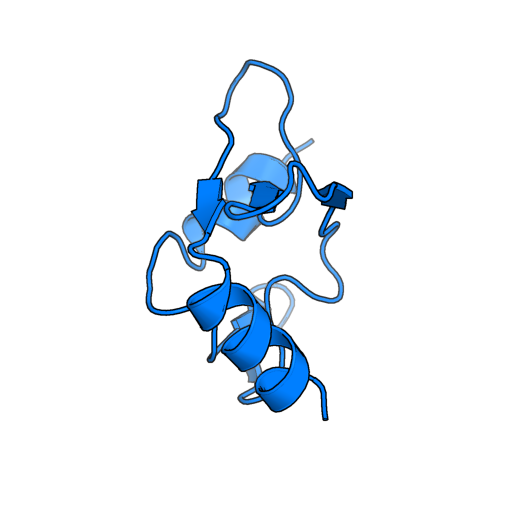4.784 1.00 0.00 15 GLU A C 2
ATOM 1393 O O . GLU A 1 15 ? 62.627 -4.608 -5.336 1.00 0.00 15 GLU A O 2
ATOM 1405 N N . GLY A 1 16 ? 60.578 -4.892 -4.580 1.00 0.00 16 GLY A N 2
ATOM 1406 C CA . GLY A 1 16 ? 60.145 -3.525 -5.029 1.00 0.00 16 GLY A CA 2
ATOM 1407 C C . GLY A 1 16 ? 58.801 -3.639 -5.756 1.00 0.00 16 GLY A C 2
ATOM 1408 O O . GLY A 1 16 ? 58.484 -2.853 -6.624 1.00 0.00 16 GLY A O 2
ATOM 1412 N N . LYS A 1 17 ? 58.016 -4.631 -5.419 1.00 0.00 17 LYS A N 2
ATOM 1413 C CA . LYS A 1 17 ? 56.692 -4.818 -6.100 1.00 0.00 17 LYS A CA 2
ATOM 1414 C C . LYS A 1 17 ? 55.659 -5.505 -5.178 1.00 0.00 17 LYS A C 2
ATOM 1415 O O . LYS A 1 17 ? 54.481 -5.215 -5.265 1.00 0.00 17 LYS A O 2
ATOM 1434 N N . PRO A 1 18 ? 56.061 -6.430 -4.323 1.00 0.00 18 PRO A N 2
ATOM 1435 C CA . PRO A 1 18 ? 55.119 -7.162 -3.434 1.00 0.00 18 PRO A CA 2
ATOM 1436 C C . PRO A 1 18 ? 55.016 -6.566 -2.022 1.00 0.00 18 PRO A C 2
ATOM 1437 O O . PRO A 1 18 ? 56.000 -6.444 -1.319 1.00 0.00 18 PRO A O 2
ATOM 1448 N N . MET A 1 19 ? 53.819 -6.214 -1.600 1.00 0.00 19 MET A N 2
ATOM 1449 C CA . MET A 1 19 ? 53.625 -5.638 -0.225 1.00 0.00 19 MET A CA 2
ATOM 1450 C C . MET A 1 19 ? 52.630 -6.497 0.560 1.00 0.00 19 MET A C 2
ATOM 1451 O O . MET A 1 19 ? 51.647 -6.964 0.024 1.00 0.00 19 MET A O 2
ATOM 1465 N N . ILE A 1 20 ? 52.876 -6.699 1.835 1.00 0.00 20 ILE A N 2
ATOM 1466 C CA . ILE A 1 20 ? 51.939 -7.518 2.679 1.00 0.00 20 ILE A CA 2
ATOM 1467 C C . ILE A 1 20 ? 51.214 -6.625 3.685 1.00 0.00 20 ILE A C 2
ATOM 1468 O O . ILE A 1 20 ? 51.819 -5.839 4.386 1.00 0.00 20 ILE A O 2
ATOM 1484 N N . SER A 1 21 ? 49.915 -6.755 3.772 1.00 0.00 21 SER A N 2
ATOM 1485 C CA . SER A 1 21 ? 49.142 -5.935 4.747 1.00 0.00 21 SER A CA 2
ATOM 1486 C C . SER A 1 21 ? 48.967 -6.755 6.025 1.00 0.00 21 SER A C 2
ATOM 1487 O O . SER A 1 21 ? 48.137 -7.638 6.103 1.00 0.00 21 SER A O 2
ATOM 1495 N N . LEU A 1 22 ? 49.756 -6.476 7.023 1.00 0.00 22 LEU A N 2
ATOM 1496 C CA . LEU A 1 22 ? 49.659 -7.243 8.299 1.00 0.00 22 LEU A CA 2
ATOM 1497 C C . LEU A 1 22 ? 48.307 -6.961 8.965 1.00 0.00 22 LEU A C 2
ATOM 1498 O O . LEU A 1 22 ? 47.937 -7.596 9.933 1.00 0.00 22 LEU A O 2
ATOM 1514 N N . VAL A 1 23 ? 47.567 -6.023 8.450 1.00 0.00 23 VAL A N 2
ATOM 1515 C CA . VAL A 1 23 ? 46.237 -5.712 9.046 1.00 0.00 23 VAL A CA 2
ATOM 1516 C C . VAL A 1 23 ? 45.380 -6.974 8.973 1.00 0.00 23 VAL A C 2
ATOM 1517 O O . VAL A 1 23 ? 44.689 -7.339 9.906 1.00 0.00 23 VAL A O 2
ATOM 1530 N N . ASP A 1 24 ? 45.448 -7.647 7.856 1.00 0.00 24 ASP A N 2
ATOM 1531 C CA . ASP A 1 24 ? 44.679 -8.906 7.656 1.00 0.00 24 ASP A CA 2
ATOM 1532 C C . ASP A 1 24 ? 45.640 -9.962 7.099 1.00 0.00 24 ASP A C 2
ATOM 1533 O O . ASP A 1 24 ? 45.242 -11.039 6.707 1.00 0.00 24 ASP A O 2
ATOM 1542 N N . GLY A 1 25 ? 46.914 -9.645 7.063 1.00 0.00 25 GLY A N 2
ATOM 1543 C CA . GLY A 1 25 ? 47.920 -10.611 6.532 1.00 0.00 25 GLY A CA 2
ATOM 1544 C C . GLY A 1 25 ? 47.477 -11.080 5.153 1.00 0.00 25 GLY A C 2
ATOM 1545 O O . GLY A 1 25 ? 46.809 -12.084 5.013 1.00 0.00 25 GLY A O 2
ATOM 1549 N N . GLU A 1 26 ? 47.849 -10.365 4.126 1.00 0.00 26 GLU A N 2
ATOM 1550 C CA . GLU A 1 26 ? 47.457 -10.772 2.744 1.00 0.00 26 GLU A CA 2
ATOM 1551 C C . GLU A 1 26 ? 48.589 -10.430 1.779 1.00 0.00 26 GLU A C 2
ATOM 1552 O O . GLU A 1 26 ? 49.168 -9.365 1.838 1.00 0.00 26 GLU A O 2
ATOM 1564 N N . GLU A 1 27 ? 48.896 -11.317 0.872 1.00 0.00 27 GLU A N 2
ATOM 1565 C CA . GLU A 1 27 ? 49.973 -11.031 -0.110 1.00 0.00 27 GLU A CA 2
ATOM 1566 C C . GLU A 1 27 ? 49.356 -10.209 -1.246 1.00 0.00 27 GLU A C 2
ATOM 1567 O O . GLU A 1 27 ? 48.393 -10.626 -1.858 1.00 0.00 27 GLU A O 2
ATOM 1579 N N . ILE A 1 28 ? 49.883 -9.039 -1.517 1.00 0.00 28 ILE A N 2
ATOM 1580 C CA . ILE A 1 28 ? 49.301 -8.177 -2.600 1.00 0.00 28 ILE A CA 2
ATOM 1581 C C . ILE A 1 28 ? 50.348 -7.903 -3.681 1.00 0.00 28 ILE A C 2
ATOM 1582 O O . ILE A 1 28 ? 50.933 -6.836 -3.728 1.00 0.00 28 ILE A O 2
ATOM 1598 N N . LYS A 1 29 ? 50.616 -8.852 -4.538 1.00 0.00 29 LYS A N 2
ATOM 1599 C CA . LYS A 1 29 ? 51.636 -8.612 -5.594 1.00 0.00 29 LYS A CA 2
ATOM 1600 C C . LYS A 1 29 ? 51.123 -7.526 -6.546 1.00 0.00 29 LYS A C 2
ATOM 1601 O O . LYS A 1 29 ? 50.217 -7.740 -7.328 1.00 0.00 29 LYS A O 2
ATOM 1620 N N . GLY A 1 30 ? 51.699 -6.355 -6.461 1.00 0.00 30 GLY A N 2
ATOM 1621 C CA . GLY A 1 30 ? 51.267 -5.212 -7.328 1.00 0.00 30 GLY A CA 2
ATOM 1622 C C . GLY A 1 30 ? 51.158 -3.942 -6.470 1.00 0.00 30 GLY A C 2
ATOM 1623 O O . GLY A 1 30 ? 50.520 -2.976 -6.847 1.00 0.00 30 GLY A O 2
ATOM 1627 N N . THR A 1 31 ? 51.791 -3.940 -5.323 1.00 0.00 31 THR A N 2
ATOM 1628 C CA . THR A 1 31 ? 51.760 -2.748 -4.415 1.00 0.00 31 THR A CA 2
ATOM 1629 C C . THR A 1 31 ? 53.195 -2.428 -3.991 1.00 0.00 31 THR A C 2
ATOM 1630 O O . THR A 1 31 ? 53.967 -3.315 -3.684 1.00 0.00 31 THR A O 2
ATOM 1641 N N . VAL A 1 32 ? 53.558 -1.168 -3.980 1.00 0.00 32 VAL A N 2
ATOM 1642 C CA . VAL A 1 32 ? 54.945 -0.770 -3.583 1.00 0.00 32 VAL A CA 2
ATOM 1643 C C . VAL A 1 32 ? 54.867 0.113 -2.336 1.00 0.00 32 VAL A C 2
ATOM 1644 O O . VAL A 1 32 ? 54.600 1.296 -2.408 1.00 0.00 32 VAL A O 2
ATOM 1657 N N . TYR A 1 33 ? 55.093 -0.464 -1.191 1.00 0.00 33 TYR A N 2
ATOM 1658 C CA . TYR A 1 33 ? 55.033 0.314 0.076 1.00 0.00 33 TYR A CA 2
ATOM 1659 C C . TYR A 1 33 ? 53.792 1.224 0.081 1.00 0.00 33 TYR A C 2
ATOM 1660 O O . TYR A 1 33 ? 53.698 2.144 0.868 1.00 0.00 33 TYR A O 2
ATOM 1678 N N . LEU A 1 34 ? 52.830 0.969 -0.773 1.00 0.00 34 LEU A N 2
ATOM 1679 C CA . LEU A 1 34 ? 51.605 1.822 -0.779 1.00 0.00 34 LEU A CA 2
ATOM 1680 C C . LEU A 1 34 ? 50.783 1.499 0.471 1.00 0.00 34 LEU A C 2
ATOM 1681 O O . LEU A 1 34 ? 50.709 0.364 0.889 1.00 0.00 34 LEU A O 2
ATOM 1697 N N . GLY A 1 35 ? 50.178 2.479 1.082 1.00 0.00 35 GLY A N 2
ATOM 1698 C CA . GLY A 1 35 ? 49.383 2.202 2.314 1.00 0.00 35 GLY A CA 2
ATOM 1699 C C . GLY A 1 35 ? 50.339 2.073 3.499 1.00 0.00 35 GLY A C 2
ATOM 1700 O O . GLY A 1 35 ? 49.968 2.256 4.640 1.00 0.00 35 GLY A O 2
ATOM 1704 N N . ASP A 1 36 ? 51.581 1.784 3.225 1.00 0.00 36 ASP A N 2
ATOM 1705 C CA . ASP A 1 36 ? 52.575 1.675 4.322 1.00 0.00 36 ASP A CA 2
ATOM 1706 C C . ASP A 1 36 ? 52.870 3.085 4.820 1.00 0.00 36 ASP A C 2
ATOM 1707 O O . ASP A 1 36 ? 53.102 3.316 5.987 1.00 0.00 36 ASP A O 2
ATOM 1716 N N . GLY A 1 37 ? 52.874 4.026 3.915 1.00 0.00 37 GLY A N 2
ATOM 1717 C CA . GLY A 1 37 ? 53.167 5.448 4.264 1.00 0.00 37 GLY A CA 2
ATOM 1718 C C . GLY A 1 37 ? 54.341 5.881 3.398 1.00 0.00 37 GLY A C 2
ATOM 1719 O O . GLY A 1 37 ? 55.174 6.669 3.794 1.00 0.00 37 GLY A O 2
ATOM 1723 N N . TRP A 1 38 ? 54.422 5.330 2.220 1.00 0.00 38 TRP A N 2
ATOM 1724 C CA . TRP A 1 38 ? 55.552 5.641 1.314 1.00 0.00 38 TRP A CA 2
ATOM 1725 C C . TRP A 1 38 ? 55.794 7.142 1.226 1.00 0.00 38 TRP A C 2
ATOM 1726 O O . TRP A 1 38 ? 54.884 7.942 1.142 1.00 0.00 38 TRP A O 2
ATOM 1747 N N . SER A 1 39 ? 57.039 7.507 1.215 1.00 0.00 39 SER A N 2
ATOM 1748 C CA . SER A 1 39 ? 57.422 8.943 1.098 1.00 0.00 39 SER A CA 2
ATOM 1749 C C . SER A 1 39 ? 58.825 8.995 0.488 1.00 0.00 39 SER A C 2
ATOM 1750 O O . SER A 1 39 ? 59.691 8.238 0.867 1.00 0.00 39 SER A O 2
ATOM 1758 N N . ALA A 1 40 ? 59.062 9.853 -0.469 1.00 0.00 40 ALA A N 2
ATOM 1759 C CA . ALA A 1 40 ? 60.418 9.879 -1.099 1.00 0.00 40 ALA A CA 2
ATOM 1760 C C . ALA A 1 40 ? 60.718 11.236 -1.730 1.00 0.00 40 ALA A C 2
ATOM 1761 O O . ALA A 1 40 ? 59.917 12.150 -1.685 1.00 0.00 40 ALA A O 2
ATOM 1768 N N . LYS A 1 41 ? 61.871 11.358 -2.344 1.00 0.00 41 LYS A N 2
ATOM 1769 C CA . LYS A 1 41 ? 62.264 12.621 -3.022 1.00 0.00 41 LYS A CA 2
ATOM 1770 C C . LYS A 1 41 ? 63.317 12.234 -4.080 1.00 0.00 41 LYS A C 2
ATOM 1771 O O . LYS A 1 41 ? 64.156 11.390 -3.827 1.00 0.00 41 LYS A O 2
ATOM 1790 N N . LYS A 1 42 ? 63.285 12.802 -5.263 1.00 0.00 42 LYS A N 2
ATOM 1791 C CA . LYS A 1 42 ? 64.298 12.403 -6.302 1.00 0.00 42 LYS A CA 2
ATOM 1792 C C . LYS A 1 42 ? 65.488 13.366 -6.253 1.00 0.00 42 LYS A C 2
ATOM 1793 O O . LYS A 1 42 ? 65.329 14.564 -6.371 1.00 0.00 42 LYS A O 2
ATOM 1812 N N . ASP A 1 43 ? 66.684 12.849 -6.064 1.00 0.00 43 ASP A N 2
ATOM 1813 C CA . ASP A 1 43 ? 67.890 13.733 -5.985 1.00 0.00 43 ASP A CA 2
ATOM 1814 C C . ASP A 1 43 ? 68.664 13.691 -7.306 1.00 0.00 43 ASP A C 2
ATOM 1815 O O . ASP A 1 43 ? 69.625 14.411 -7.492 1.00 0.00 43 ASP A O 2
ATOM 1824 N N . GLY A 1 44 ? 68.266 12.855 -8.228 1.00 0.00 44 GLY A N 2
ATOM 1825 C CA . GLY A 1 44 ? 68.998 12.776 -9.529 1.00 0.00 44 GLY A CA 2
ATOM 1826 C C . GLY A 1 44 ? 68.903 11.355 -10.089 1.00 0.00 44 GLY A C 2
ATOM 1827 O O . GLY A 1 44 ? 67.847 10.896 -10.476 1.00 0.00 44 GLY A O 2
ATOM 1831 N N . ALA A 1 45 ? 70.004 10.650 -10.132 1.00 0.00 45 ALA A N 2
ATOM 1832 C CA . ALA A 1 45 ? 69.979 9.251 -10.662 1.00 0.00 45 ALA A CA 2
ATOM 1833 C C . ALA A 1 45 ? 69.725 8.260 -9.515 1.00 0.00 45 ALA A C 2
ATOM 1834 O O . ALA A 1 45 ? 69.535 7.083 -9.744 1.00 0.00 45 ALA A O 2
ATOM 1841 N N . THR A 1 46 ? 69.705 8.723 -8.281 1.00 0.00 46 THR A N 2
ATOM 1842 C CA . THR A 1 46 ? 69.443 7.801 -7.125 1.00 0.00 46 THR A CA 2
ATOM 1843 C C . THR A 1 46 ? 68.270 8.344 -6.317 1.00 0.00 46 THR A C 2
ATOM 1844 O O . THR A 1 46 ? 68.304 9.446 -5.811 1.00 0.00 46 THR A O 2
ATOM 1855 N N . ILE A 1 47 ? 67.226 7.578 -6.206 1.00 0.00 47 ILE A N 2
ATOM 1856 C CA . ILE A 1 47 ? 66.029 8.036 -5.450 1.00 0.00 47 ILE A CA 2
ATOM 1857 C C . ILE A 1 47 ? 66.144 7.662 -3.970 1.00 0.00 47 ILE A C 2
ATOM 1858 O O . ILE A 1 47 ? 66.565 6.577 -3.616 1.00 0.00 47 ILE A O 2
ATOM 1874 N N . VAL A 1 48 ? 65.727 8.554 -3.106 1.00 0.00 48 VAL A N 2
ATOM 1875 C CA . VAL A 1 48 ? 65.748 8.279 -1.640 1.00 0.00 48 VAL A CA 2
ATOM 1876 C C . VAL A 1 48 ? 64.299 8.042 -1.198 1.00 0.00 48 VAL A C 2
ATOM 1877 O O . VAL A 1 48 ? 63.484 8.937 -1.264 1.00 0.00 48 VAL A O 2
ATOM 1890 N N . ILE A 1 49 ? 63.962 6.848 -0.754 1.00 0.00 49 ILE A N 2
ATOM 1891 C CA . ILE A 1 49 ? 62.548 6.568 -0.320 1.00 0.00 49 ILE A CA 2
ATOM 1892 C C . ILE A 1 49 ? 62.525 6.176 1.150 1.00 0.00 49 ILE A C 2
ATOM 1893 O O . ILE A 1 49 ? 63.544 5.982 1.767 1.00 0.00 49 ILE A O 2
ATOM 1909 N N . SER A 1 50 ? 61.359 6.053 1.706 1.00 0.00 50 SER A N 2
ATOM 1910 C CA . SER A 1 50 ? 61.210 5.671 3.117 1.00 0.00 50 SER A CA 2
ATOM 1911 C C . SER A 1 50 ? 60.096 4.614 3.138 1.00 0.00 50 SER A C 2
ATOM 1912 O O . SER A 1 50 ? 58.945 4.974 2.988 1.00 0.00 50 SER A O 2
ATOM 1920 N N . PRO A 1 51 ? 60.415 3.323 3.254 1.00 0.00 51 PRO A N 2
ATOM 1921 C CA . PRO A 1 51 ? 59.393 2.235 3.217 1.00 0.00 51 PRO A CA 2
ATOM 1922 C C . PRO A 1 51 ? 58.038 2.704 3.733 1.00 0.00 51 PRO A C 2
ATOM 1923 O O . PRO A 1 51 ? 57.297 3.360 3.024 1.00 0.00 51 PRO A O 2
ATOM 1934 N N . ALA A 1 52 ? 57.702 2.425 4.949 1.00 0.00 52 ALA A N 2
ATOM 1935 C CA . ALA A 1 52 ? 56.412 2.929 5.460 1.00 0.00 52 ALA A CA 2
ATOM 1936 C C . ALA A 1 52 ? 56.612 4.406 5.806 1.00 0.00 52 ALA A C 2
ATOM 1937 O O . ALA A 1 52 ? 55.785 5.245 5.523 1.00 0.00 52 ALA A O 2
ATOM 1944 N N . GLU A 1 53 ? 57.711 4.698 6.452 1.00 0.00 53 GLU A N 2
ATOM 1945 C CA . GLU A 1 53 ? 58.010 6.093 6.889 1.00 0.00 53 GLU A CA 2
ATOM 1946 C C . GLU A 1 53 ? 59.513 6.218 7.172 1.00 0.00 53 GLU A C 2
ATOM 1947 O O . GLU A 1 53 ? 60.297 5.370 6.797 1.00 0.00 53 GLU A O 2
ATOM 1959 N N . GLU A 1 54 ? 59.909 7.255 7.865 1.00 0.00 54 GLU A N 2
ATOM 1960 C CA . GLU A 1 54 ? 61.353 7.412 8.200 1.00 0.00 54 GLU A CA 2
ATOM 1961 C C . GLU A 1 54 ? 61.555 8.562 9.194 1.00 0.00 54 GLU A C 2
ATOM 1962 O O . GLU A 1 54 ? 61.531 9.723 8.836 1.00 0.00 54 GLU A O 2
ATOM 1974 N N . THR A 1 55 ? 61.781 8.233 10.442 1.00 0.00 55 THR A N 2
ATOM 1975 C CA . THR A 1 55 ? 62.022 9.281 11.483 1.00 0.00 55 THR A CA 2
ATOM 1976 C C . THR A 1 55 ? 63.274 8.911 12.276 1.00 0.00 55 THR A C 2
ATOM 1977 O O . THR A 1 55 ? 63.634 7.764 12.352 1.00 0.00 55 THR A O 2
ATOM 1988 N N . ALA A 1 56 ? 63.946 9.895 12.812 1.00 0.00 56 ALA A N 2
ATOM 1989 C CA . ALA A 1 56 ? 65.212 9.672 13.594 1.00 0.00 56 ALA A CA 2
ATOM 1990 C C . ALA A 1 56 ? 65.277 8.271 14.247 1.00 0.00 56 ALA A C 2
ATOM 1991 O O . ALA A 1 56 ? 66.346 7.729 14.446 1.00 0.00 56 ALA A O 2
ATOM 1998 N N . LEU A 1 57 ? 64.159 7.691 14.597 1.00 0.00 57 LEU A N 2
ATOM 1999 C CA . LEU A 1 57 ? 64.175 6.343 15.253 1.00 0.00 57 LEU A CA 2
ATOM 2000 C C . LEU A 1 57 ? 64.251 5.219 14.203 1.00 0.00 57 LEU A C 2
ATOM 2001 O O . LEU A 1 57 ? 64.329 4.054 14.542 1.00 0.00 57 LEU A O 2
ATOM 2017 N N . PHE A 1 58 ? 64.227 5.563 12.940 1.00 0.00 58 PHE A N 2
ATOM 2018 C CA . PHE A 1 58 ? 64.292 4.528 11.850 1.00 0.00 58 PHE A CA 2
ATOM 2019 C C . PHE A 1 58 ? 65.384 4.904 10.846 1.00 0.00 58 PHE A C 2
ATOM 2020 O O . PHE A 1 58 ? 66.269 5.677 11.154 1.00 0.00 58 PHE A O 2
ATOM 2037 N N . LYS A 1 59 ? 65.346 4.354 9.652 1.00 0.00 59 LYS A N 2
ATOM 2038 C CA . LYS A 1 59 ? 66.407 4.679 8.638 1.00 0.00 59 LYS A CA 2
ATOM 2039 C C . LYS A 1 59 ? 65.804 4.832 7.232 1.00 0.00 59 LYS A C 2
ATOM 2040 O O . LYS A 1 59 ? 64.756 4.304 6.922 1.00 0.00 59 LYS A O 2
ATOM 2059 N N . ALA A 1 60 ? 66.480 5.568 6.386 1.00 0.00 60 ALA A N 2
ATOM 2060 C CA . ALA A 1 60 ? 66.004 5.796 4.994 1.00 0.00 60 ALA A CA 2
ATOM 2061 C C . ALA A 1 60 ? 66.386 4.602 4.112 1.00 0.00 60 ALA A C 2
ATOM 2062 O O . ALA A 1 60 ? 67.062 3.693 4.549 1.00 0.00 60 ALA A O 2
ATOM 2069 N N . LYS A 1 61 ? 65.960 4.602 2.870 1.00 0.00 61 LYS A N 2
ATOM 2070 C CA . LYS A 1 61 ? 66.288 3.482 1.936 1.00 0.00 61 LYS A CA 2
ATOM 2071 C C . LYS A 1 61 ? 66.787 4.079 0.618 1.00 0.00 61 LYS A C 2
ATOM 2072 O O . LYS A 1 61 ? 66.454 5.193 0.272 1.00 0.00 61 LYS A O 2
ATOM 2091 N N . HIS A 1 62 ? 67.591 3.352 -0.113 1.00 0.00 62 HIS A N 2
ATOM 2092 C CA . HIS A 1 62 ? 68.129 3.873 -1.413 1.00 0.00 62 HIS A CA 2
ATOM 2093 C C . HIS A 1 62 ? 67.487 3.124 -2.582 1.00 0.00 62 HIS A C 2
ATOM 2094 O O . HIS A 1 62 ? 66.996 2.026 -2.428 1.00 0.00 62 HIS A O 2
ATOM 2109 N N . ILE A 1 63 ? 67.547 3.690 -3.762 1.00 0.00 63 ILE A N 2
ATOM 2110 C CA . ILE A 1 63 ? 67.000 2.993 -4.963 1.00 0.00 63 ILE A CA 2
ATOM 2111 C C . ILE A 1 63 ? 67.756 3.490 -6.200 1.00 0.00 63 ILE A C 2
ATOM 2112 O O . ILE A 1 63 ? 67.712 4.646 -6.543 1.00 0.00 63 ILE A O 2
ATOM 2128 N N . SER A 1 64 ? 68.446 2.624 -6.872 1.00 0.00 64 SER A N 2
ATOM 2129 C CA . SER A 1 64 ? 69.179 3.068 -8.083 1.00 0.00 64 SER A CA 2
ATOM 2130 C C . SER A 1 64 ? 68.142 3.586 -9.080 1.00 0.00 64 SER A C 2
ATOM 2131 O O . SER A 1 64 ? 67.020 3.122 -9.109 1.00 0.00 64 SER A O 2
ATOM 2139 N N . ALA A 1 65 ? 68.491 4.538 -9.898 1.00 0.00 65 ALA A N 2
ATOM 2140 C CA . ALA A 1 65 ? 67.494 5.062 -10.874 1.00 0.00 65 ALA A CA 2
ATOM 2141 C C . ALA A 1 65 ? 66.833 3.885 -11.620 1.00 0.00 65 ALA A C 2
ATOM 2142 O O . ALA A 1 65 ? 65.634 3.851 -11.786 1.00 0.00 65 ALA A O 2
ATOM 2149 N N . ALA A 1 66 ? 67.589 2.927 -12.089 1.00 0.00 66 ALA A N 2
ATOM 2150 C CA . ALA A 1 66 ? 66.956 1.790 -12.831 1.00 0.00 66 ALA A CA 2
ATOM 2151 C C . ALA A 1 66 ? 65.835 1.166 -11.990 1.00 0.00 66 ALA A C 2
ATOM 2152 O O . ALA A 1 66 ? 64.786 0.835 -12.497 1.00 0.00 66 ALA A O 2
ATOM 2159 N N . HIS A 1 67 ? 66.042 0.996 -10.714 1.00 0.00 67 HIS A N 2
ATOM 2160 C CA . HIS A 1 67 ? 64.974 0.387 -9.869 1.00 0.00 67 HIS A CA 2
ATOM 2161 C C . HIS A 1 67 ? 63.753 1.329 -9.812 1.00 0.00 67 HIS A C 2
ATOM 2162 O O . HIS A 1 67 ? 62.630 0.888 -9.697 1.00 0.00 67 HIS A O 2
ATOM 2177 N N . LEU A 1 68 ? 63.958 2.619 -9.913 1.00 0.00 68 LEU A N 2
ATOM 2178 C CA . LEU A 1 68 ? 62.797 3.563 -9.891 1.00 0.00 68 LEU A CA 2
ATOM 2179 C C . LEU A 1 68 ? 61.897 3.189 -11.067 1.00 0.00 68 LEU A C 2
ATOM 2180 O O . LEU A 1 68 ? 60.681 3.217 -10.984 1.00 0.00 68 LEU A O 2
ATOM 2196 N N . LYS A 1 69 ? 62.499 2.795 -12.158 1.00 0.00 69 LYS A N 2
ATOM 2197 C CA . LYS A 1 69 ? 61.709 2.379 -13.345 1.00 0.00 69 LYS A CA 2
ATOM 2198 C C . LYS A 1 69 ? 60.814 1.208 -12.937 1.00 0.00 69 LYS A C 2
ATOM 2199 O O . LYS A 1 69 ? 59.682 1.126 -13.347 1.00 0.00 69 LYS A O 2
ATOM 2218 N N . ILE A 1 70 ? 61.307 0.303 -12.128 1.00 0.00 70 ILE A N 2
ATOM 2219 C CA . ILE A 1 70 ? 60.457 -0.852 -11.696 1.00 0.00 70 ILE A CA 2
ATOM 2220 C C . ILE A 1 70 ? 59.210 -0.344 -10.950 1.00 0.00 70 ILE A C 2
ATOM 2221 O O . ILE A 1 70 ? 58.170 -0.956 -11.003 1.00 0.00 70 ILE A O 2
ATOM 2237 N N . ILE A 1 71 ? 59.297 0.745 -10.233 1.00 0.00 71 ILE A N 2
ATOM 2238 C CA . ILE A 1 71 ? 58.092 1.231 -9.494 1.00 0.00 71 ILE A CA 2
ATOM 2239 C C . ILE A 1 71 ? 56.960 1.580 -10.478 1.00 0.00 71 ILE A C 2
ATOM 2240 O O . ILE A 1 71 ? 55.816 1.248 -10.257 1.00 0.00 71 ILE A O 2
ATOM 2256 N N . ALA A 1 72 ? 57.268 2.260 -11.552 1.00 0.00 72 ALA A N 2
ATOM 2257 C CA . ALA A 1 72 ? 56.203 2.639 -12.545 1.00 0.00 72 ALA A CA 2
ATOM 2258 C C . ALA A 1 72 ? 55.771 1.429 -13.375 1.00 0.00 72 ALA A C 2
ATOM 2259 O O . ALA A 1 72 ? 54.626 1.269 -13.707 1.00 0.00 72 ALA A O 2
ATOM 2266 N N . LYS A 1 73 ? 56.697 0.608 -13.750 1.00 0.00 73 LYS A N 2
ATOM 2267 C CA . LYS A 1 73 ? 56.372 -0.573 -14.600 1.00 0.00 73 LYS A CA 2
ATOM 2268 C C . LYS A 1 73 ? 55.456 -1.540 -13.837 1.00 0.00 73 LYS A C 2
ATOM 2269 O O . LYS A 1 73 ? 54.383 -1.891 -14.287 1.00 0.00 73 LYS A O 2
ATOM 2288 N N . ASN A 1 74 ? 55.889 -1.976 -12.703 1.00 0.00 74 ASN A N 2
ATOM 2289 C CA . ASN A 1 74 ? 55.080 -2.937 -11.906 1.00 0.00 74 ASN A CA 2
ATOM 2290 C C . ASN A 1 74 ? 53.661 -2.385 -11.734 1.00 0.00 74 ASN A C 2
ATOM 2291 O O . ASN A 1 74 ? 52.687 -3.074 -11.968 1.00 0.00 74 ASN A O 2
ATOM 2302 N N . LEU A 1 75 ? 53.531 -1.153 -11.319 1.00 0.00 75 LEU A N 2
ATOM 2303 C CA . LEU A 1 75 ? 52.179 -0.539 -11.118 1.00 0.00 75 LEU A CA 2
ATOM 2304 C C . LEU A 1 75 ? 51.458 -0.360 -12.468 1.00 0.00 75 LEU A C 2
ATOM 2305 O O . LEU A 1 75 ? 50.247 -0.288 -12.527 1.00 0.00 75 LEU A O 2
ATOM 2321 N N . LEU A 1 76 ? 52.194 -0.278 -13.545 1.00 0.00 76 LEU A N 2
ATOM 2322 C CA . LEU A 1 76 ? 51.567 -0.086 -14.894 1.00 0.00 76 LEU A CA 2
ATOM 2323 C C . LEU A 1 76 ? 51.585 -1.421 -15.646 1.00 0.00 76 LEU A C 2
ATOM 2324 O O . LEU A 1 76 ? 51.351 -2.435 -15.011 1.00 0.00 76 LEU A O 2
ATOM 2341 N N . ALA A 1 1 ? 49.584 -1.414 15.571 1.00 0.00 1 ALA A N 3
ATOM 2342 C CA . ALA A 1 1 ? 50.301 -0.567 16.565 1.00 0.00 1 ALA A CA 3
ATOM 2343 C C . ALA A 1 1 ? 51.560 0.018 15.920 1.00 0.00 1 ALA A C 3
ATOM 2344 O O . ALA A 1 1 ? 52.346 -0.686 15.319 1.00 0.00 1 ALA A O 3
ATOM 2353 N N . THR A 1 2 ? 51.749 1.305 16.030 1.00 0.00 2 THR A N 3
ATOM 2354 C CA . THR A 1 2 ? 52.947 1.949 15.417 1.00 0.00 2 THR A CA 3
ATOM 2355 C C . THR A 1 2 ? 53.064 1.517 13.954 1.00 0.00 2 THR A C 3
ATOM 2356 O O . THR A 1 2 ? 53.568 0.457 13.640 1.00 0.00 2 THR A O 3
ATOM 2367 N N . LEU A 1 3 ? 52.590 2.340 13.062 1.00 0.00 3 LEU A N 3
ATOM 2368 C CA . LEU A 1 3 ? 52.647 2.019 11.606 1.00 0.00 3 LEU A CA 3
ATOM 2369 C C . LEU A 1 3 ? 54.098 1.874 11.131 1.00 0.00 3 LEU A C 3
ATOM 2370 O O . LEU A 1 3 ? 54.415 1.023 10.325 1.00 0.00 3 LEU A O 3
ATOM 2386 N N . THR A 1 4 ? 54.972 2.715 11.603 1.00 0.00 4 THR A N 3
ATOM 2387 C CA . THR A 1 4 ? 56.392 2.642 11.149 1.00 0.00 4 THR A CA 3
ATOM 2388 C C . THR A 1 4 ? 56.998 1.273 11.486 1.00 0.00 4 THR A C 3
ATOM 2389 O O . THR A 1 4 ? 57.579 0.619 10.645 1.00 0.00 4 THR A O 3
ATOM 2400 N N . SER A 1 5 ? 56.906 0.847 12.713 1.00 0.00 5 SER A N 3
ATOM 2401 C CA . SER A 1 5 ? 57.521 -0.459 13.093 1.00 0.00 5 SER A CA 3
ATOM 2402 C C . SER A 1 5 ? 56.786 -1.643 12.448 1.00 0.00 5 SER A C 3
ATOM 2403 O O . SER A 1 5 ? 57.401 -2.600 12.022 1.00 0.00 5 SER A O 3
ATOM 2411 N N . GLU A 1 6 ? 55.482 -1.615 12.407 1.00 0.00 6 GLU A N 3
ATOM 2412 C CA . GLU A 1 6 ? 54.730 -2.772 11.827 1.00 0.00 6 GLU A CA 3
ATOM 2413 C C . GLU A 1 6 ? 54.902 -2.895 10.305 1.00 0.00 6 GLU A C 3
ATOM 2414 O O . GLU A 1 6 ? 55.005 -3.986 9.785 1.00 0.00 6 GLU A O 3
ATOM 2426 N N . VAL A 1 7 ? 54.896 -1.810 9.575 1.00 0.00 7 VAL A N 3
ATOM 2427 C CA . VAL A 1 7 ? 55.021 -1.932 8.086 1.00 0.00 7 VAL A CA 3
ATOM 2428 C C . VAL A 1 7 ? 56.434 -2.355 7.681 1.00 0.00 7 VAL A C 3
ATOM 2429 O O . VAL A 1 7 ? 56.617 -3.265 6.898 1.00 0.00 7 VAL A O 3
ATOM 2442 N N . ILE A 1 8 ? 57.434 -1.688 8.183 1.00 0.00 8 ILE A N 3
ATOM 2443 C CA . ILE A 1 8 ? 58.826 -2.045 7.794 1.00 0.00 8 ILE A CA 3
ATOM 2444 C C . ILE A 1 8 ? 59.130 -3.502 8.188 1.00 0.00 8 ILE A C 3
ATOM 2445 O O . ILE A 1 8 ? 59.637 -4.272 7.397 1.00 0.00 8 ILE A O 3
ATOM 2461 N N . LYS A 1 9 ? 58.844 -3.878 9.405 1.00 0.00 9 LYS A N 3
ATOM 2462 C CA . LYS A 1 9 ? 59.143 -5.275 9.844 1.00 0.00 9 LYS A CA 3
ATOM 2463 C C . LYS A 1 9 ? 58.380 -6.285 8.983 1.00 0.00 9 LYS A C 3
ATOM 2464 O O . LYS A 1 9 ? 58.897 -7.330 8.639 1.00 0.00 9 LYS A O 3
ATOM 2483 N N . ALA A 1 10 ? 57.153 -6.002 8.648 1.00 0.00 10 ALA A N 3
ATOM 2484 C CA . ALA A 1 10 ? 56.368 -6.970 7.831 1.00 0.00 10 ALA A CA 3
ATOM 2485 C C . ALA A 1 10 ? 57.084 -7.214 6.504 1.00 0.00 10 ALA A C 3
ATOM 2486 O O . ALA A 1 10 ? 57.127 -8.324 6.011 1.00 0.00 10 ALA A O 3
ATOM 2493 N N . ASN A 1 11 ? 57.660 -6.195 5.922 1.00 0.00 11 ASN A N 3
ATOM 2494 C CA . ASN A 1 11 ? 58.390 -6.383 4.632 1.00 0.00 11 ASN A CA 3
ATOM 2495 C C . ASN A 1 11 ? 59.606 -5.460 4.597 1.00 0.00 11 ASN A C 3
ATOM 2496 O O . ASN A 1 11 ? 59.482 -4.251 4.582 1.00 0.00 11 ASN A O 3
ATOM 2507 N N . LYS A 1 12 ? 60.780 -6.023 4.567 1.00 0.00 12 LYS A N 3
ATOM 2508 C CA . LYS A 1 12 ? 62.007 -5.188 4.511 1.00 0.00 12 LYS A CA 3
ATOM 2509 C C . LYS A 1 12 ? 62.180 -4.705 3.070 1.00 0.00 12 LYS A C 3
ATOM 2510 O O . LYS A 1 12 ? 61.488 -5.152 2.177 1.00 0.00 12 LYS A O 3
ATOM 2529 N N . GLY A 1 13 ? 63.077 -3.795 2.823 1.00 0.00 13 GLY A N 3
ATOM 2530 C CA . GLY A 1 13 ? 63.261 -3.291 1.434 1.00 0.00 13 GLY A CA 3
ATOM 2531 C C . GLY A 1 13 ? 63.632 -4.437 0.483 1.00 0.00 13 GLY A C 3
ATOM 2532 O O . GLY A 1 13 ? 64.016 -4.202 -0.643 1.00 0.00 13 GLY A O 3
ATOM 2536 N N . ARG A 1 14 ? 63.522 -5.671 0.914 1.00 0.00 14 ARG A N 3
ATOM 2537 C CA . ARG A 1 14 ? 63.872 -6.807 0.010 1.00 0.00 14 ARG A CA 3
ATOM 2538 C C . ARG A 1 14 ? 63.140 -6.637 -1.326 1.00 0.00 14 ARG A C 3
ATOM 2539 O O . ARG A 1 14 ? 62.049 -7.137 -1.517 1.00 0.00 14 ARG A O 3
ATOM 2560 N N . GLU A 1 15 ? 63.736 -5.939 -2.250 1.00 0.00 15 GLU A N 3
ATOM 2561 C CA . GLU A 1 15 ? 63.088 -5.732 -3.579 1.00 0.00 15 GLU A CA 3
ATOM 2562 C C . GLU A 1 15 ? 61.634 -5.294 -3.378 1.00 0.00 15 GLU A C 3
ATOM 2563 O O . GLU A 1 15 ? 60.745 -6.107 -3.213 1.00 0.00 15 GLU A O 3
ATOM 2575 N N . GLY A 1 16 ? 61.387 -4.013 -3.390 1.00 0.00 16 GLY A N 3
ATOM 2576 C CA . GLY A 1 16 ? 60.001 -3.513 -3.198 1.00 0.00 16 GLY A CA 3
ATOM 2577 C C . GLY A 1 16 ? 59.102 -4.042 -4.313 1.00 0.00 16 GLY A C 3
ATOM 2578 O O . GLY A 1 16 ? 59.094 -3.535 -5.418 1.00 0.00 16 GLY A O 3
ATOM 2582 N N . LYS A 1 17 ? 58.332 -5.052 -4.022 1.00 0.00 17 LYS A N 3
ATOM 2583 C CA . LYS A 1 17 ? 57.411 -5.620 -5.051 1.00 0.00 17 LYS A CA 3
ATOM 2584 C C . LYS A 1 17 ? 56.225 -6.314 -4.348 1.00 0.00 17 LYS A C 3
ATOM 2585 O O . LYS A 1 17 ? 55.086 -6.112 -4.723 1.00 0.00 17 LYS A O 3
ATOM 2604 N N . PRO A 1 18 ? 56.474 -7.100 -3.327 1.00 0.00 18 PRO A N 3
ATOM 2605 C CA . PRO A 1 18 ? 55.405 -7.790 -2.567 1.00 0.00 18 PRO A CA 3
ATOM 2606 C C . PRO A 1 18 ? 55.023 -6.976 -1.327 1.00 0.00 18 PRO A C 3
ATOM 2607 O O . PRO A 1 18 ? 55.882 -6.540 -0.585 1.00 0.00 18 PRO A O 3
ATOM 2618 N N . MET A 1 19 ? 53.749 -6.736 -1.112 1.00 0.00 19 MET A N 3
ATOM 2619 C CA . MET A 1 19 ? 53.324 -5.910 0.067 1.00 0.00 19 MET A CA 3
ATOM 2620 C C . MET A 1 19 ? 52.480 -6.731 1.044 1.00 0.00 19 MET A C 3
ATOM 2621 O O . MET A 1 19 ? 51.518 -7.370 0.668 1.00 0.00 19 MET A O 3
ATOM 2635 N N . ILE A 1 20 ? 52.832 -6.697 2.306 1.00 0.00 20 ILE A N 3
ATOM 2636 C CA . ILE A 1 20 ? 52.056 -7.450 3.340 1.00 0.00 20 ILE A CA 3
ATOM 2637 C C . ILE A 1 20 ? 51.240 -6.447 4.158 1.00 0.00 20 ILE A C 3
ATOM 2638 O O . ILE A 1 20 ? 51.786 -5.567 4.795 1.00 0.00 20 ILE A O 3
ATOM 2654 N N . SER A 1 21 ? 49.938 -6.577 4.156 1.00 0.00 21 SER A N 3
ATOM 2655 C CA . SER A 1 21 ? 49.087 -5.635 4.945 1.00 0.00 21 SER A CA 3
ATOM 2656 C C . SER A 1 21 ? 48.665 -6.315 6.247 1.00 0.00 21 SER A C 3
ATOM 2657 O O . SER A 1 21 ? 47.743 -7.104 6.275 1.00 0.00 21 SER A O 3
ATOM 2665 N N . LEU A 1 22 ? 49.343 -6.025 7.322 1.00 0.00 22 LEU A N 3
ATOM 2666 C CA . LEU A 1 22 ? 48.991 -6.666 8.619 1.00 0.00 22 LEU A CA 3
ATOM 2667 C C . LEU A 1 22 ? 47.650 -6.125 9.118 1.00 0.00 22 LEU A C 3
ATOM 2668 O O . LEU A 1 22 ? 47.071 -6.644 10.052 1.00 0.00 22 LEU A O 3
ATOM 2684 N N . VAL A 1 23 ? 47.147 -5.093 8.507 1.00 0.00 23 VAL A N 3
ATOM 2685 C CA . VAL A 1 23 ? 45.843 -4.539 8.955 1.00 0.00 23 VAL A CA 3
ATOM 2686 C C . VAL A 1 23 ? 44.780 -5.630 8.819 1.00 0.00 23 VAL A C 3
ATOM 2687 O O . VAL A 1 23 ? 43.948 -5.816 9.686 1.00 0.00 23 VAL A O 3
ATOM 2700 N N . ASP A 1 24 ? 44.822 -6.369 7.737 1.00 0.00 24 ASP A N 3
ATOM 2701 C CA . ASP A 1 24 ? 43.843 -7.481 7.523 1.00 0.00 24 ASP A CA 3
ATOM 2702 C C . ASP A 1 24 ? 44.612 -8.742 7.133 1.00 0.00 24 ASP A C 3
ATOM 2703 O O . ASP A 1 24 ? 44.036 -9.781 6.874 1.00 0.00 24 ASP A O 3
ATOM 2712 N N . GLY A 1 25 ? 45.914 -8.658 7.080 1.00 0.00 25 GLY A N 3
ATOM 2713 C CA . GLY A 1 25 ? 46.725 -9.850 6.698 1.00 0.00 25 GLY A CA 3
ATOM 2714 C C . GLY A 1 25 ? 46.322 -10.300 5.293 1.00 0.00 25 GLY A C 3
ATOM 2715 O O . GLY A 1 25 ? 45.532 -11.206 5.125 1.00 0.00 25 GLY A O 3
ATOM 2719 N N . GLU A 1 26 ? 46.865 -9.675 4.282 1.00 0.00 26 GLU A N 3
ATOM 2720 C CA . GLU A 1 26 ? 46.526 -10.064 2.879 1.00 0.00 26 GLU A CA 3
ATOM 2721 C C . GLU A 1 26 ? 47.760 -9.896 1.991 1.00 0.00 26 GLU A C 3
ATOM 2722 O O . GLU A 1 26 ? 48.469 -8.914 2.082 1.00 0.00 26 GLU A O 3
ATOM 2734 N N . GLU A 1 27 ? 48.012 -10.831 1.115 1.00 0.00 27 GLU A N 3
ATOM 2735 C CA . GLU A 1 27 ? 49.185 -10.701 0.204 1.00 0.00 27 GLU A CA 3
ATOM 2736 C C . GLU A 1 27 ? 48.758 -9.854 -0.995 1.00 0.00 27 GLU A C 3
ATOM 2737 O O . GLU A 1 27 ? 47.749 -10.127 -1.614 1.00 0.00 27 GLU A O 3
ATOM 2749 N N . ILE A 1 28 ? 49.507 -8.826 -1.333 1.00 0.00 28 ILE A N 3
ATOM 2750 C CA . ILE A 1 28 ? 49.128 -7.971 -2.497 1.00 0.00 28 ILE A CA 3
ATOM 2751 C C . ILE A 1 28 ? 50.333 -7.779 -3.407 1.00 0.00 28 ILE A C 3
ATOM 2752 O O . ILE A 1 28 ? 50.967 -6.740 -3.403 1.00 0.00 28 ILE A O 3
ATOM 2768 N N . LYS A 1 29 ? 50.656 -8.761 -4.199 1.00 0.00 29 LYS A N 3
ATOM 2769 C CA . LYS A 1 29 ? 51.809 -8.595 -5.116 1.00 0.00 29 LYS A CA 3
ATOM 2770 C C . LYS A 1 29 ? 51.378 -7.619 -6.210 1.00 0.00 29 LYS A C 3
ATOM 2771 O O . LYS A 1 29 ? 50.530 -7.906 -7.030 1.00 0.00 29 LYS A O 3
ATOM 2790 N N . GLY A 1 30 ? 51.936 -6.441 -6.188 1.00 0.00 30 GLY A N 3
ATOM 2791 C CA . GLY A 1 30 ? 51.556 -5.389 -7.183 1.00 0.00 30 GLY A CA 3
ATOM 2792 C C . GLY A 1 30 ? 51.431 -4.041 -6.459 1.00 0.00 30 GLY A C 3
ATOM 2793 O O . GLY A 1 30 ? 50.808 -3.118 -6.946 1.00 0.00 30 GLY A O 3
ATOM 2797 N N . THR A 1 31 ? 52.036 -3.919 -5.302 1.00 0.00 31 THR A N 3
ATOM 2798 C CA . THR A 1 31 ? 51.984 -2.638 -4.539 1.00 0.00 31 THR A CA 3
ATOM 2799 C C . THR A 1 31 ? 53.345 -2.416 -3.876 1.00 0.00 31 THR A C 3
ATOM 2800 O O . THR A 1 31 ? 54.030 -3.357 -3.528 1.00 0.00 31 THR A O 3
ATOM 2811 N N . VAL A 1 32 ? 53.741 -1.181 -3.703 1.00 0.00 32 VAL A N 3
ATOM 2812 C CA . VAL A 1 32 ? 55.064 -0.877 -3.064 1.00 0.00 32 VAL A CA 3
ATOM 2813 C C . VAL A 1 32 ? 54.841 0.011 -1.836 1.00 0.00 32 VAL A C 3
ATOM 2814 O O . VAL A 1 32 ? 54.926 1.220 -1.900 1.00 0.00 32 VAL A O 3
ATOM 2827 N N . TYR A 1 33 ? 54.557 -0.590 -0.711 1.00 0.00 33 TYR A N 3
ATOM 2828 C CA . TYR A 1 33 ? 54.330 0.203 0.531 1.00 0.00 33 TYR A CA 3
ATOM 2829 C C . TYR A 1 33 ? 53.259 1.267 0.268 1.00 0.00 33 TYR A C 3
ATOM 2830 O O . TYR A 1 33 ? 53.300 2.354 0.809 1.00 0.00 33 TYR A O 3
ATOM 2848 N N . LEU A 1 34 ? 52.297 0.950 -0.556 1.00 0.00 34 LEU A N 3
ATOM 2849 C CA . LEU A 1 34 ? 51.205 1.922 -0.865 1.00 0.00 34 LEU A CA 3
ATOM 2850 C C . LEU A 1 34 ? 50.111 1.802 0.202 1.00 0.00 34 LEU A C 3
ATOM 2851 O O . LEU A 1 34 ? 49.741 0.716 0.600 1.00 0.00 34 LEU A O 3
ATOM 2867 N N . GLY A 1 35 ? 49.594 2.904 0.672 1.00 0.00 35 GLY A N 3
ATOM 2868 C CA . GLY A 1 35 ? 48.529 2.839 1.718 1.00 0.00 35 GLY A CA 3
ATOM 2869 C C . GLY A 1 35 ? 49.181 2.677 3.092 1.00 0.00 35 GLY A C 3
ATOM 2870 O O . GLY A 1 35 ? 48.542 2.303 4.055 1.00 0.00 35 GLY A O 3
ATOM 2874 N N . ASP A 1 36 ? 50.451 2.978 3.181 1.00 0.00 36 ASP A N 3
ATOM 2875 C CA . ASP A 1 36 ? 51.183 2.876 4.484 1.00 0.00 36 ASP A CA 3
ATOM 2876 C C . ASP A 1 36 ? 51.758 4.245 4.829 1.00 0.00 36 ASP A C 3
ATOM 2877 O O . ASP A 1 36 ? 51.725 4.686 5.960 1.00 0.00 36 ASP A O 3
ATOM 2886 N N . GLY A 1 37 ? 52.296 4.913 3.850 1.00 0.00 37 GLY A N 3
ATOM 2887 C CA . GLY A 1 37 ? 52.898 6.253 4.086 1.00 0.00 37 GLY A CA 3
ATOM 2888 C C . GLY A 1 37 ? 54.104 6.420 3.162 1.00 0.00 37 GLY A C 3
ATOM 2889 O O . GLY A 1 37 ? 55.030 7.149 3.458 1.00 0.00 37 GLY A O 3
ATOM 2893 N N . TRP A 1 38 ? 54.107 5.742 2.043 1.00 0.00 38 TRP A N 3
ATOM 2894 C CA . TRP A 1 38 ? 55.259 5.851 1.114 1.00 0.00 38 TRP A CA 3
ATOM 2895 C C . TRP A 1 38 ? 55.548 7.319 0.842 1.00 0.00 38 TRP A C 3
ATOM 2896 O O . TRP A 1 38 ? 54.654 8.112 0.617 1.00 0.00 38 TRP A O 3
ATOM 2917 N N . SER A 1 39 ? 56.795 7.687 0.843 1.00 0.00 39 SER A N 3
ATOM 2918 C CA . SER A 1 39 ? 57.158 9.107 0.564 1.00 0.00 39 SER A CA 3
ATOM 2919 C C . SER A 1 39 ? 58.559 9.117 -0.038 1.00 0.00 39 SER A C 3
ATOM 2920 O O . SER A 1 39 ? 59.398 8.337 0.351 1.00 0.00 39 SER A O 3
ATOM 2928 N N . ALA A 1 40 ? 58.840 9.963 -0.991 1.00 0.00 40 ALA A N 3
ATOM 2929 C CA . ALA A 1 40 ? 60.207 9.948 -1.584 1.00 0.00 40 ALA A CA 3
ATOM 2930 C C . ALA A 1 40 ? 60.496 11.269 -2.292 1.00 0.00 40 ALA A C 3
ATOM 2931 O O . ALA A 1 40 ? 59.665 12.153 -2.359 1.00 0.00 40 ALA A O 3
ATOM 2938 N N . LYS A 1 41 ? 61.672 11.392 -2.837 1.00 0.00 41 LYS A N 3
ATOM 2939 C CA . LYS A 1 41 ? 62.058 12.620 -3.573 1.00 0.00 41 LYS A CA 3
ATOM 2940 C C . LYS A 1 41 ? 63.213 12.234 -4.500 1.00 0.00 41 LYS A C 3
ATOM 2941 O O . LYS A 1 41 ? 64.008 11.381 -4.165 1.00 0.00 41 LYS A O 3
ATOM 2960 N N . LYS A 1 42 ? 63.323 12.830 -5.661 1.00 0.00 42 LYS A N 3
ATOM 2961 C CA . LYS A 1 42 ? 64.441 12.451 -6.585 1.00 0.00 42 LYS A CA 3
ATOM 2962 C C . LYS A 1 42 ? 65.595 13.443 -6.411 1.00 0.00 42 LYS A C 3
ATOM 2963 O O . LYS A 1 42 ? 65.419 14.638 -6.549 1.00 0.00 42 LYS A O 3
ATOM 2982 N N . ASP A 1 43 ? 66.776 12.956 -6.089 1.00 0.00 43 ASP A N 3
ATOM 2983 C CA . ASP A 1 43 ? 67.946 13.869 -5.885 1.00 0.00 43 ASP A CA 3
ATOM 2984 C C . ASP A 1 43 ? 68.882 13.787 -7.090 1.00 0.00 43 ASP A C 3
ATOM 2985 O O . ASP A 1 43 ? 69.865 14.496 -7.174 1.00 0.00 43 ASP A O 3
ATOM 2994 N N . GLY A 1 44 ? 68.590 12.921 -8.021 1.00 0.00 44 GLY A N 3
ATOM 2995 C CA . GLY A 1 44 ? 69.465 12.780 -9.222 1.00 0.00 44 GLY A CA 3
ATOM 2996 C C . GLY A 1 44 ? 69.390 11.339 -9.724 1.00 0.00 44 GLY A C 3
ATOM 2997 O O . GLY A 1 44 ? 68.329 10.842 -10.046 1.00 0.00 44 GLY A O 3
ATOM 3001 N N . ALA A 1 45 ? 70.503 10.660 -9.796 1.00 0.00 45 ALA A N 3
ATOM 3002 C CA . ALA A 1 45 ? 70.478 9.252 -10.279 1.00 0.00 45 ALA A CA 3
ATOM 3003 C C . ALA A 1 45 ? 70.048 8.326 -9.139 1.00 0.00 45 ALA A C 3
ATOM 3004 O O . ALA A 1 45 ? 69.785 7.158 -9.348 1.00 0.00 45 ALA A O 3
ATOM 3011 N N . THR A 1 46 ? 69.974 8.836 -7.930 1.00 0.00 46 THR A N 3
ATOM 3012 C CA . THR A 1 46 ? 69.558 7.999 -6.763 1.00 0.00 46 THR A CA 3
ATOM 3013 C C . THR A 1 46 ? 68.304 8.616 -6.156 1.00 0.00 46 THR A C 3
ATOM 3014 O O . THR A 1 46 ? 68.201 9.815 -5.987 1.00 0.00 46 THR A O 3
ATOM 3025 N N . ILE A 1 47 ? 67.340 7.802 -5.861 1.00 0.00 47 ILE A N 3
ATOM 3026 C CA . ILE A 1 47 ? 66.054 8.299 -5.296 1.00 0.00 47 ILE A CA 3
ATOM 3027 C C . ILE A 1 47 ? 65.990 7.990 -3.794 1.00 0.00 47 ILE A C 3
ATOM 3028 O O . ILE A 1 47 ? 66.216 6.874 -3.373 1.00 0.00 47 ILE A O 3
ATOM 3044 N N . VAL A 1 48 ? 65.672 8.967 -2.982 1.00 0.00 48 VAL A N 3
ATOM 3045 C CA . VAL A 1 48 ? 65.578 8.721 -1.509 1.00 0.00 48 VAL A CA 3
ATOM 3046 C C . VAL A 1 48 ? 64.121 8.399 -1.166 1.00 0.00 48 VAL A C 3
ATOM 3047 O O . VAL A 1 48 ? 63.245 9.223 -1.327 1.00 0.00 48 VAL A O 3
ATOM 3060 N N . ILE A 1 49 ? 63.849 7.198 -0.716 1.00 0.00 49 ILE A N 3
ATOM 3061 C CA . ILE A 1 49 ? 62.438 6.804 -0.388 1.00 0.00 49 ILE A CA 3
ATOM 3062 C C . ILE A 1 49 ? 62.381 6.076 0.957 1.00 0.00 49 ILE A C 3
ATOM 3063 O O . ILE A 1 49 ? 63.227 5.265 1.266 1.00 0.00 49 ILE A O 3
ATOM 3079 N N . SER A 1 50 ? 61.362 6.328 1.748 1.00 0.00 50 SER A N 3
ATOM 3080 C CA . SER A 1 50 ? 61.204 5.632 3.043 1.00 0.00 50 SER A CA 3
ATOM 3081 C C . SER A 1 50 ? 60.004 4.695 2.867 1.00 0.00 50 SER A C 3
ATOM 3082 O O . SER A 1 50 ? 58.910 5.160 2.572 1.00 0.00 50 SER A O 3
ATOM 3090 N N . PRO A 1 51 ? 60.181 3.395 2.996 1.00 0.00 51 PRO A N 3
ATOM 3091 C CA . PRO A 1 51 ? 59.070 2.428 2.802 1.00 0.00 51 PRO A CA 3
ATOM 3092 C C . PRO A 1 51 ? 57.738 2.965 3.327 1.00 0.00 51 PRO A C 3
ATOM 3093 O O . PRO A 1 51 ? 56.899 3.406 2.567 1.00 0.00 51 PRO A O 3
ATOM 3104 N N . ALA A 1 52 ? 57.539 2.953 4.615 1.00 0.00 52 ALA A N 3
ATOM 3105 C CA . ALA A 1 52 ? 56.268 3.485 5.179 1.00 0.00 52 ALA A CA 3
ATOM 3106 C C . ALA A 1 52 ? 56.488 4.946 5.584 1.00 0.00 52 ALA A C 3
ATOM 3107 O O . ALA A 1 52 ? 55.710 5.819 5.257 1.00 0.00 52 ALA A O 3
ATOM 3114 N N . GLU A 1 53 ? 57.522 5.201 6.332 1.00 0.00 53 GLU A N 3
ATOM 3115 C CA . GLU A 1 53 ? 57.791 6.583 6.810 1.00 0.00 53 GLU A CA 3
ATOM 3116 C C . GLU A 1 53 ? 59.150 6.612 7.518 1.00 0.00 53 GLU A C 3
ATOM 3117 O O . GLU A 1 53 ? 59.964 5.726 7.350 1.00 0.00 53 GLU A O 3
ATOM 3129 N N . GLU A 1 54 ? 59.397 7.608 8.322 1.00 0.00 54 GLU A N 3
ATOM 3130 C CA . GLU A 1 54 ? 60.696 7.668 9.055 1.00 0.00 54 GLU A CA 3
ATOM 3131 C C . GLU A 1 54 ? 60.593 8.719 10.163 1.00 0.00 54 GLU A C 3
ATOM 3132 O O . GLU A 1 54 ? 60.422 9.891 9.892 1.00 0.00 54 GLU A O 3
ATOM 3144 N N . THR A 1 55 ? 60.679 8.314 11.409 1.00 0.00 55 THR A N 3
ATOM 3145 C CA . THR A 1 55 ? 60.572 9.288 12.543 1.00 0.00 55 THR A CA 3
ATOM 3146 C C . THR A 1 55 ? 61.881 9.308 13.330 1.00 0.00 55 THR A C 3
ATOM 3147 O O . THR A 1 55 ? 61.881 9.371 14.539 1.00 0.00 55 THR A O 3
ATOM 3158 N N . ALA A 1 56 ? 62.993 9.255 12.656 1.00 0.00 56 ALA A N 3
ATOM 3159 C CA . ALA A 1 56 ? 64.303 9.273 13.370 1.00 0.00 56 ALA A CA 3
ATOM 3160 C C . ALA A 1 56 ? 64.499 7.950 14.123 1.00 0.00 56 ALA A C 3
ATOM 3161 O O . ALA A 1 56 ? 65.599 7.600 14.502 1.00 0.00 56 ALA A O 3
ATOM 3168 N N . LEU A 1 57 ? 63.445 7.199 14.322 1.00 0.00 57 LEU A N 3
ATOM 3169 C CA . LEU A 1 57 ? 63.581 5.888 15.026 1.00 0.00 57 LEU A CA 3
ATOM 3170 C C . LEU A 1 57 ? 63.854 4.817 13.969 1.00 0.00 57 LEU A C 3
ATOM 3171 O O . LEU A 1 57 ? 64.043 3.656 14.274 1.00 0.00 57 LEU A O 3
ATOM 3187 N N . PHE A 1 58 ? 63.879 5.213 12.724 1.00 0.00 58 PHE A N 3
ATOM 3188 C CA . PHE A 1 58 ? 64.142 4.251 11.615 1.00 0.00 58 PHE A CA 3
ATOM 3189 C C . PHE A 1 58 ? 65.121 4.897 10.638 1.00 0.00 58 PHE A C 3
ATOM 3190 O O . PHE A 1 58 ? 65.846 5.804 10.997 1.00 0.00 58 PHE A O 3
ATOM 3207 N N . LYS A 1 59 ? 65.180 4.431 9.417 1.00 0.00 59 LYS A N 3
ATOM 3208 C CA . LYS A 1 59 ? 66.152 5.023 8.449 1.00 0.00 59 LYS A CA 3
ATOM 3209 C C . LYS A 1 59 ? 65.576 5.056 7.031 1.00 0.00 59 LYS A C 3
ATOM 3210 O O . LYS A 1 59 ? 64.659 4.336 6.691 1.00 0.00 59 LYS A O 3
ATOM 3229 N N . ALA A 1 60 ? 66.141 5.893 6.204 1.00 0.00 60 ALA A N 3
ATOM 3230 C CA . ALA A 1 60 ? 65.689 6.012 4.792 1.00 0.00 60 ALA A CA 3
ATOM 3231 C C . ALA A 1 60 ? 66.110 4.759 4.023 1.00 0.00 60 ALA A C 3
ATOM 3232 O O . ALA A 1 60 ? 66.818 3.916 4.538 1.00 0.00 60 ALA A O 3
ATOM 3239 N N . LYS A 1 61 ? 65.720 4.652 2.780 1.00 0.00 61 LYS A N 3
ATOM 3240 C CA . LYS A 1 61 ? 66.129 3.486 1.939 1.00 0.00 61 LYS A CA 3
ATOM 3241 C C . LYS A 1 61 ? 66.618 4.049 0.608 1.00 0.00 61 LYS A C 3
ATOM 3242 O O . LYS A 1 61 ? 65.919 4.793 -0.049 1.00 0.00 61 LYS A O 3
ATOM 3261 N N . HIS A 1 62 ? 67.816 3.723 0.207 1.00 0.00 62 HIS A N 3
ATOM 3262 C CA . HIS A 1 62 ? 68.343 4.271 -1.078 1.00 0.00 62 HIS A CA 3
ATOM 3263 C C . HIS A 1 62 ? 68.057 3.306 -2.227 1.00 0.00 62 HIS A C 3
ATOM 3264 O O . HIS A 1 62 ? 68.610 2.225 -2.308 1.00 0.00 62 HIS A O 3
ATOM 3279 N N . ILE A 1 63 ? 67.178 3.700 -3.111 1.00 0.00 63 ILE A N 3
ATOM 3280 C CA . ILE A 1 63 ? 66.805 2.842 -4.275 1.00 0.00 63 ILE A CA 3
ATOM 3281 C C . ILE A 1 63 ? 67.390 3.468 -5.552 1.00 0.00 63 ILE A C 3
ATOM 3282 O O . ILE A 1 63 ? 67.167 4.622 -5.847 1.00 0.00 63 ILE A O 3
ATOM 3298 N N . SER A 1 64 ? 68.165 2.715 -6.289 1.00 0.00 64 SER A N 3
ATOM 3299 C CA . SER A 1 64 ? 68.806 3.261 -7.529 1.00 0.00 64 SER A CA 3
ATOM 3300 C C . SER A 1 64 ? 67.749 3.831 -8.478 1.00 0.00 64 SER A C 3
ATOM 3301 O O . SER A 1 64 ? 66.592 3.461 -8.430 1.00 0.00 64 SER A O 3
ATOM 3309 N N . ALA A 1 65 ? 68.143 4.720 -9.361 1.00 0.00 65 ALA A N 3
ATOM 3310 C CA . ALA A 1 65 ? 67.160 5.293 -10.325 1.00 0.00 65 ALA A CA 3
ATOM 3311 C C . ALA A 1 65 ? 66.574 4.165 -11.183 1.00 0.00 65 ALA A C 3
ATOM 3312 O O . ALA A 1 65 ? 65.376 4.058 -11.345 1.00 0.00 65 ALA A O 3
ATOM 3319 N N . ALA A 1 66 ? 67.401 3.326 -11.756 1.00 0.00 66 ALA A N 3
ATOM 3320 C CA . ALA A 1 66 ? 66.861 2.232 -12.612 1.00 0.00 66 ALA A CA 3
ATOM 3321 C C . ALA A 1 66 ? 65.792 1.476 -11.826 1.00 0.00 66 ALA A C 3
ATOM 3322 O O . ALA A 1 66 ? 64.739 1.135 -12.337 1.00 0.00 66 ALA A O 3
ATOM 3329 N N . HIS A 1 67 ? 66.043 1.238 -10.576 1.00 0.00 67 HIS A N 3
ATOM 3330 C CA . HIS A 1 67 ? 65.041 0.537 -9.744 1.00 0.00 67 HIS A CA 3
ATOM 3331 C C . HIS A 1 67 ? 63.782 1.410 -9.671 1.00 0.00 67 HIS A C 3
ATOM 3332 O O . HIS A 1 67 ? 62.692 0.924 -9.463 1.00 0.00 67 HIS A O 3
ATOM 3347 N N . LEU A 1 68 ? 63.917 2.696 -9.863 1.00 0.00 68 LEU A N 3
ATOM 3348 C CA . LEU A 1 68 ? 62.709 3.571 -9.833 1.00 0.00 68 LEU A CA 3
ATOM 3349 C C . LEU A 1 68 ? 61.766 3.077 -10.940 1.00 0.00 68 LEU A C 3
ATOM 3350 O O . LEU A 1 68 ? 60.566 3.030 -10.783 1.00 0.00 68 LEU A O 3
ATOM 3366 N N . LYS A 1 69 ? 62.320 2.696 -12.058 1.00 0.00 69 LYS A N 3
ATOM 3367 C CA . LYS A 1 69 ? 61.466 2.191 -13.169 1.00 0.00 69 LYS A CA 3
ATOM 3368 C C . LYS A 1 69 ? 60.703 0.960 -12.672 1.00 0.00 69 LYS A C 3
ATOM 3369 O O . LYS A 1 69 ? 59.561 0.759 -13.022 1.00 0.00 69 LYS A O 3
ATOM 3388 N N . ILE A 1 70 ? 61.304 0.146 -11.838 1.00 0.00 70 ILE A N 3
ATOM 3389 C CA . ILE A 1 70 ? 60.559 -1.043 -11.311 1.00 0.00 70 ILE A CA 3
ATOM 3390 C C . ILE A 1 70 ? 59.320 -0.558 -10.563 1.00 0.00 70 ILE A C 3
ATOM 3391 O O . ILE A 1 70 ? 58.269 -1.145 -10.658 1.00 0.00 70 ILE A O 3
ATOM 3407 N N . ILE A 1 71 ? 59.424 0.501 -9.819 1.00 0.00 71 ILE A N 3
ATOM 3408 C CA . ILE A 1 71 ? 58.227 0.992 -9.084 1.00 0.00 71 ILE A CA 3
ATOM 3409 C C . ILE A 1 71 ? 57.101 1.246 -10.094 1.00 0.00 71 ILE A C 3
ATOM 3410 O O . ILE A 1 71 ? 55.944 0.986 -9.826 1.00 0.00 71 ILE A O 3
ATOM 3426 N N . ALA A 1 72 ? 57.428 1.751 -11.249 1.00 0.00 72 ALA A N 3
ATOM 3427 C CA . ALA A 1 72 ? 56.380 2.023 -12.278 1.00 0.00 72 ALA A CA 3
ATOM 3428 C C . ALA A 1 72 ? 55.802 0.716 -12.856 1.00 0.00 72 ALA A C 3
ATOM 3429 O O . ALA A 1 72 ? 54.632 0.640 -13.164 1.00 0.00 72 ALA A O 3
ATOM 3436 N N . LYS A 1 73 ? 56.613 -0.291 -13.061 1.00 0.00 73 LYS A N 3
ATOM 3437 C CA . LYS A 1 73 ? 56.097 -1.558 -13.674 1.00 0.00 73 LYS A CA 3
ATOM 3438 C C . LYS A 1 73 ? 55.171 -2.318 -12.713 1.00 0.00 73 LYS A C 3
ATOM 3439 O O . LYS A 1 73 ? 54.099 -2.756 -13.081 1.00 0.00 73 LYS A O 3
ATOM 3458 N N . ASN A 1 74 ? 55.610 -2.532 -11.506 1.00 0.00 74 ASN A N 3
ATOM 3459 C CA . ASN A 1 74 ? 54.801 -3.326 -10.535 1.00 0.00 74 ASN A CA 3
ATOM 3460 C C . ASN A 1 74 ? 53.436 -2.679 -10.282 1.00 0.00 74 ASN A C 3
ATOM 3461 O O . ASN A 1 74 ? 52.422 -3.348 -10.302 1.00 0.00 74 ASN A O 3
ATOM 3472 N N . LEU A 1 75 ? 53.381 -1.402 -10.034 1.00 0.00 75 LEU A N 3
ATOM 3473 C CA . LEU A 1 75 ? 52.058 -0.767 -9.773 1.00 0.00 75 LEU A CA 3
ATOM 3474 C C . LEU A 1 75 ? 51.238 -0.735 -11.069 1.00 0.00 75 LEU A C 3
ATOM 3475 O O . LEU A 1 75 ? 50.065 -1.050 -11.081 1.00 0.00 75 LEU A O 3
ATOM 3491 N N . LEU A 1 76 ? 51.849 -0.367 -12.163 1.00 0.00 76 LEU A N 3
ATOM 3492 C CA . LEU A 1 76 ? 51.107 -0.325 -13.461 1.00 0.00 76 LEU A CA 3
ATOM 3493 C C . LEU A 1 76 ? 52.069 -0.597 -14.621 1.00 0.00 76 LEU A C 3
ATOM 3494 O O . LEU A 1 76 ? 51.624 -0.546 -15.757 1.00 0.00 76 LEU A O 3
ATOM 3511 N N . ALA A 1 1 ? 51.976 4.936 18.173 1.00 0.00 1 ALA A N 4
ATOM 3512 C CA . ALA A 1 1 ? 52.229 4.880 16.705 1.00 0.00 1 ALA A CA 4
ATOM 3513 C C . ALA A 1 1 ? 52.891 3.547 16.355 1.00 0.00 1 ALA A C 4
ATOM 3514 O O . ALA A 1 1 ? 54.089 3.388 16.482 1.00 0.00 1 ALA A O 4
ATOM 3523 N N . THR A 1 2 ? 52.117 2.589 15.911 1.00 0.00 2 THR A N 4
ATOM 3524 C CA . THR A 1 2 ? 52.688 1.256 15.540 1.00 0.00 2 THR A CA 4
ATOM 3525 C C . THR A 1 2 ? 52.737 1.127 14.016 1.00 0.00 2 THR A C 4
ATOM 3526 O O . THR A 1 2 ? 53.205 0.142 13.483 1.00 0.00 2 THR A O 4
ATOM 3537 N N . LEU A 1 3 ? 52.273 2.123 13.313 1.00 0.00 3 LEU A N 4
ATOM 3538 C CA . LEU A 1 3 ? 52.306 2.071 11.822 1.00 0.00 3 LEU A CA 4
ATOM 3539 C C . LEU A 1 3 ? 53.748 1.932 11.343 1.00 0.00 3 LEU A C 4
ATOM 3540 O O . LEU A 1 3 ? 54.068 1.105 10.514 1.00 0.00 3 LEU A O 4
ATOM 3556 N N . THR A 1 4 ? 54.614 2.757 11.847 1.00 0.00 4 THR A N 4
ATOM 3557 C CA . THR A 1 4 ? 56.029 2.695 11.401 1.00 0.00 4 THR A CA 4
ATOM 3558 C C . THR A 1 4 ? 56.659 1.359 11.814 1.00 0.00 4 THR A C 4
ATOM 3559 O O . THR A 1 4 ? 57.229 0.661 11.005 1.00 0.00 4 THR A O 4
ATOM 3570 N N . SER A 1 5 ? 56.594 1.009 13.064 1.00 0.00 5 SER A N 4
ATOM 3571 C CA . SER A 1 5 ? 57.234 -0.266 13.507 1.00 0.00 5 SER A CA 4
ATOM 3572 C C . SER A 1 5 ? 56.613 -1.484 12.814 1.00 0.00 5 SER A C 4
ATOM 3573 O O . SER A 1 5 ? 57.313 -2.386 12.395 1.00 0.00 5 SER A O 4
ATOM 3581 N N . GLU A 1 6 ? 55.316 -1.552 12.734 1.00 0.00 6 GLU A N 4
ATOM 3582 C CA . GLU A 1 6 ? 54.673 -2.752 12.121 1.00 0.00 6 GLU A CA 4
ATOM 3583 C C . GLU A 1 6 ? 54.899 -2.834 10.601 1.00 0.00 6 GLU A C 4
ATOM 3584 O O . GLU A 1 6 ? 55.123 -3.901 10.072 1.00 0.00 6 GLU A O 4
ATOM 3596 N N . VAL A 1 7 ? 54.822 -1.745 9.885 1.00 0.00 7 VAL A N 4
ATOM 3597 C CA . VAL A 1 7 ? 55.002 -1.836 8.400 1.00 0.00 7 VAL A CA 4
ATOM 3598 C C . VAL A 1 7 ? 56.445 -2.195 8.038 1.00 0.00 7 VAL A C 4
ATOM 3599 O O . VAL A 1 7 ? 56.687 -3.058 7.216 1.00 0.00 7 VAL A O 4
ATOM 3612 N N . ILE A 1 8 ? 57.406 -1.531 8.612 1.00 0.00 8 ILE A N 4
ATOM 3613 C CA . ILE A 1 8 ? 58.821 -1.831 8.257 1.00 0.00 8 ILE A CA 4
ATOM 3614 C C . ILE A 1 8 ? 59.155 -3.296 8.576 1.00 0.00 8 ILE A C 4
ATOM 3615 O O . ILE A 1 8 ? 59.745 -3.993 7.776 1.00 0.00 8 ILE A O 4
ATOM 3631 N N . LYS A 1 9 ? 58.833 -3.748 9.757 1.00 0.00 9 LYS A N 4
ATOM 3632 C CA . LYS A 1 9 ? 59.189 -5.147 10.150 1.00 0.00 9 LYS A CA 4
ATOM 3633 C C . LYS A 1 9 ? 58.540 -6.168 9.204 1.00 0.00 9 LYS A C 4
ATOM 3634 O O . LYS A 1 9 ? 59.162 -7.139 8.822 1.00 0.00 9 LYS A O 4
ATOM 3653 N N . ALA A 1 10 ? 57.304 -5.981 8.826 1.00 0.00 10 ALA A N 4
ATOM 3654 C CA . ALA A 1 10 ? 56.659 -6.976 7.914 1.00 0.00 10 ALA A CA 4
ATOM 3655 C C . ALA A 1 10 ? 57.411 -7.047 6.584 1.00 0.00 10 ALA A C 4
ATOM 3656 O O . ALA A 1 10 ? 57.589 -8.110 6.022 1.00 0.00 10 ALA A O 4
ATOM 3663 N N . ASN A 1 11 ? 57.846 -5.932 6.067 1.00 0.00 11 ASN A N 4
ATOM 3664 C CA . ASN A 1 11 ? 58.572 -5.956 4.766 1.00 0.00 11 ASN A CA 4
ATOM 3665 C C . ASN A 1 11 ? 59.829 -6.819 4.886 1.00 0.00 11 ASN A C 4
ATOM 3666 O O . ASN A 1 11 ? 59.829 -7.983 4.538 1.00 0.00 11 ASN A O 4
ATOM 3677 N N . LYS A 1 12 ? 60.900 -6.255 5.377 1.00 0.00 12 LYS A N 4
ATOM 3678 C CA . LYS A 1 12 ? 62.167 -7.033 5.522 1.00 0.00 12 LYS A CA 4
ATOM 3679 C C . LYS A 1 12 ? 62.415 -7.841 4.245 1.00 0.00 12 LYS A C 4
ATOM 3680 O O . LYS A 1 12 ? 63.054 -8.874 4.254 1.00 0.00 12 LYS A O 4
ATOM 3699 N N . GLY A 1 13 ? 61.905 -7.362 3.153 1.00 0.00 13 GLY A N 4
ATOM 3700 C CA . GLY A 1 13 ? 62.083 -8.066 1.856 1.00 0.00 13 GLY A CA 4
ATOM 3701 C C . GLY A 1 13 ? 61.645 -7.119 0.746 1.00 0.00 13 GLY A C 4
ATOM 3702 O O . GLY A 1 13 ? 60.773 -7.426 -0.042 1.00 0.00 13 GLY A O 4
ATOM 3706 N N . ARG A 1 14 ? 62.235 -5.953 0.711 1.00 0.00 14 ARG A N 4
ATOM 3707 C CA . ARG A 1 14 ? 61.865 -4.931 -0.316 1.00 0.00 14 ARG A CA 4
ATOM 3708 C C . ARG A 1 14 ? 61.566 -5.590 -1.672 1.00 0.00 14 ARG A C 4
ATOM 3709 O O . ARG A 1 14 ? 60.449 -5.983 -1.947 1.00 0.00 14 ARG A O 4
ATOM 3730 N N . GLU A 1 15 ? 62.549 -5.695 -2.528 1.00 0.00 15 GLU A N 4
ATOM 3731 C CA . GLU A 1 15 ? 62.315 -6.303 -3.868 1.00 0.00 15 GLU A CA 4
ATOM 3732 C C . GLU A 1 15 ? 61.074 -5.658 -4.487 1.00 0.00 15 GLU A C 4
ATOM 3733 O O . GLU A 1 15 ? 60.169 -6.339 -4.902 1.00 0.00 15 GLU A O 4
ATOM 3745 N N . GLY A 1 16 ? 61.053 -4.344 -4.519 1.00 0.00 16 GLY A N 4
ATOM 3746 C CA . GLY A 1 16 ? 59.901 -3.553 -5.077 1.00 0.00 16 GLY A CA 4
ATOM 3747 C C . GLY A 1 16 ? 58.955 -4.388 -5.952 1.00 0.00 16 GLY A C 4
ATOM 3748 O O . GLY A 1 16 ? 58.932 -4.241 -7.155 1.00 0.00 16 GLY A O 4
ATOM 3752 N N . LYS A 1 17 ? 58.152 -5.235 -5.357 1.00 0.00 17 LYS A N 4
ATOM 3753 C CA . LYS A 1 17 ? 57.184 -6.044 -6.161 1.00 0.00 17 LYS A CA 4
ATOM 3754 C C . LYS A 1 17 ? 56.154 -6.701 -5.212 1.00 0.00 17 LYS A C 4
ATOM 3755 O O . LYS A 1 17 ? 54.965 -6.556 -5.408 1.00 0.00 17 LYS A O 4
ATOM 3774 N N . PRO A 1 18 ? 56.588 -7.406 -4.184 1.00 0.00 18 PRO A N 4
ATOM 3775 C CA . PRO A 1 18 ? 55.668 -8.060 -3.212 1.00 0.00 18 PRO A CA 4
ATOM 3776 C C . PRO A 1 18 ? 55.427 -7.195 -1.969 1.00 0.00 18 PRO A C 4
ATOM 3777 O O . PRO A 1 18 ? 56.327 -6.967 -1.186 1.00 0.00 18 PRO A O 4
ATOM 3788 N N . MET A 1 19 ? 54.222 -6.715 -1.781 1.00 0.00 19 MET A N 4
ATOM 3789 C CA . MET A 1 19 ? 53.923 -5.860 -0.587 1.00 0.00 19 MET A CA 4
ATOM 3790 C C . MET A 1 19 ? 53.040 -6.636 0.398 1.00 0.00 19 MET A C 4
ATOM 3791 O O . MET A 1 19 ? 52.079 -7.272 0.014 1.00 0.00 19 MET A O 4
ATOM 3805 N N . ILE A 1 20 ? 53.359 -6.577 1.668 1.00 0.00 20 ILE A N 4
ATOM 3806 C CA . ILE A 1 20 ? 52.545 -7.300 2.697 1.00 0.00 20 ILE A CA 4
ATOM 3807 C C . ILE A 1 20 ? 51.715 -6.287 3.479 1.00 0.00 20 ILE A C 4
ATOM 3808 O O . ILE A 1 20 ? 52.233 -5.307 3.978 1.00 0.00 20 ILE A O 4
ATOM 3824 N N . SER A 1 21 ? 50.430 -6.518 3.597 1.00 0.00 21 SER A N 4
ATOM 3825 C CA . SER A 1 21 ? 49.552 -5.573 4.357 1.00 0.00 21 SER A CA 4
ATOM 3826 C C . SER A 1 21 ? 49.019 -6.264 5.612 1.00 0.00 21 SER A C 4
ATOM 3827 O O . SER A 1 21 ? 48.078 -7.031 5.558 1.00 0.00 21 SER A O 4
ATOM 3835 N N . LEU A 1 22 ? 49.611 -5.997 6.745 1.00 0.00 22 LEU A N 4
ATOM 3836 C CA . LEU A 1 22 ? 49.130 -6.636 8.005 1.00 0.00 22 LEU A CA 4
ATOM 3837 C C . LEU A 1 22 ? 47.726 -6.111 8.297 1.00 0.00 22 LEU A C 4
ATOM 3838 O O . LEU A 1 22 ? 47.096 -6.492 9.264 1.00 0.00 22 LEU A O 4
ATOM 3854 N N . VAL A 1 23 ? 47.237 -5.235 7.470 1.00 0.00 23 VAL A N 4
ATOM 3855 C CA . VAL A 1 23 ? 45.883 -4.682 7.703 1.00 0.00 23 VAL A CA 4
ATOM 3856 C C . VAL A 1 23 ? 44.892 -5.839 7.685 1.00 0.00 23 VAL A C 4
ATOM 3857 O O . VAL A 1 23 ? 44.022 -5.944 8.528 1.00 0.00 23 VAL A O 4
ATOM 3870 N N . ASP A 1 24 ? 45.035 -6.725 6.737 1.00 0.00 24 ASP A N 4
ATOM 3871 C CA . ASP A 1 24 ? 44.131 -7.903 6.655 1.00 0.00 24 ASP A CA 4
ATOM 3872 C C . ASP A 1 24 ? 44.968 -9.114 6.248 1.00 0.00 24 ASP A C 4
ATOM 3873 O O . ASP A 1 24 ? 44.448 -10.116 5.800 1.00 0.00 24 ASP A O 4
ATOM 3882 N N . GLY A 1 25 ? 46.271 -9.014 6.359 1.00 0.00 25 GLY A N 4
ATOM 3883 C CA . GLY A 1 25 ? 47.136 -10.152 5.929 1.00 0.00 25 GLY A CA 4
ATOM 3884 C C . GLY A 1 25 ? 46.751 -10.473 4.493 1.00 0.00 25 GLY A C 4
ATOM 3885 O O . GLY A 1 25 ? 45.912 -11.314 4.234 1.00 0.00 25 GLY A O 4
ATOM 3889 N N . GLU A 1 26 ? 47.331 -9.780 3.555 1.00 0.00 26 GLU A N 4
ATOM 3890 C CA . GLU A 1 26 ? 46.971 -10.006 2.131 1.00 0.00 26 GLU A CA 4
ATOM 3891 C C . GLU A 1 26 ? 48.206 -9.812 1.249 1.00 0.00 26 GLU A C 4
ATOM 3892 O O . GLU A 1 26 ? 48.937 -8.848 1.389 1.00 0.00 26 GLU A O 4
ATOM 3904 N N . GLU A 1 27 ? 48.434 -10.708 0.326 1.00 0.00 27 GLU A N 4
ATOM 3905 C CA . GLU A 1 27 ? 49.607 -10.563 -0.584 1.00 0.00 27 GLU A CA 4
ATOM 3906 C C . GLU A 1 27 ? 49.201 -9.631 -1.722 1.00 0.00 27 GLU A C 4
ATOM 3907 O O . GLU A 1 27 ? 48.164 -9.813 -2.330 1.00 0.00 27 GLU A O 4
ATOM 3919 N N . ILE A 1 28 ? 49.981 -8.610 -1.993 1.00 0.00 28 ILE A N 4
ATOM 3920 C CA . ILE A 1 28 ? 49.604 -7.641 -3.068 1.00 0.00 28 ILE A CA 4
ATOM 3921 C C . ILE A 1 28 ? 50.763 -7.472 -4.057 1.00 0.00 28 ILE A C 4
ATOM 3922 O O . ILE A 1 28 ? 51.465 -6.479 -4.031 1.00 0.00 28 ILE A O 4
ATOM 3938 N N . LYS A 1 29 ? 50.981 -8.429 -4.925 1.00 0.00 29 LYS A N 4
ATOM 3939 C CA . LYS A 1 29 ? 52.100 -8.293 -5.901 1.00 0.00 29 LYS A CA 4
ATOM 3940 C C . LYS A 1 29 ? 51.745 -7.218 -6.928 1.00 0.00 29 LYS A C 4
ATOM 3941 O O . LYS A 1 29 ? 50.872 -7.389 -7.757 1.00 0.00 29 LYS A O 4
ATOM 3960 N N . GLY A 1 30 ? 52.416 -6.102 -6.850 1.00 0.00 30 GLY A N 4
ATOM 3961 C CA . GLY A 1 30 ? 52.142 -4.964 -7.782 1.00 0.00 30 GLY A CA 4
ATOM 3962 C C . GLY A 1 30 ? 51.891 -3.714 -6.940 1.00 0.00 30 GLY A C 4
ATOM 3963 O O . GLY A 1 30 ? 51.217 -2.792 -7.351 1.00 0.00 30 GLY A O 4
ATOM 3967 N N . THR A 1 31 ? 52.449 -3.686 -5.759 1.00 0.00 31 THR A N 4
ATOM 3968 C CA . THR A 1 31 ? 52.285 -2.516 -4.856 1.00 0.00 31 THR A CA 4
ATOM 3969 C C . THR A 1 31 ? 53.613 -2.284 -4.141 1.00 0.00 31 THR A C 4
ATOM 3970 O O . THR A 1 31 ? 54.359 -3.210 -3.901 1.00 0.00 31 THR A O 4
ATOM 3981 N N . VAL A 1 32 ? 53.929 -1.054 -3.821 1.00 0.00 32 VAL A N 4
ATOM 3982 C CA . VAL A 1 32 ? 55.229 -0.758 -3.132 1.00 0.00 32 VAL A CA 4
ATOM 3983 C C . VAL A 1 32 ? 54.966 0.059 -1.859 1.00 0.00 32 VAL A C 4
ATOM 3984 O O . VAL A 1 32 ? 54.672 1.236 -1.908 1.00 0.00 32 VAL A O 4
ATOM 3997 N N . TYR A 1 33 ? 55.086 -0.563 -0.716 1.00 0.00 33 TYR A N 4
ATOM 3998 C CA . TYR A 1 33 ? 54.863 0.163 0.572 1.00 0.00 33 TYR A CA 4
ATOM 3999 C C . TYR A 1 33 ? 53.642 1.084 0.461 1.00 0.00 33 TYR A C 4
ATOM 4000 O O . TYR A 1 33 ? 53.624 2.156 1.021 1.00 0.00 33 TYR A O 4
ATOM 4018 N N . LEU A 1 34 ? 52.632 0.695 -0.267 1.00 0.00 34 LEU A N 4
ATOM 4019 C CA . LEU A 1 34 ? 51.433 1.583 -0.413 1.00 0.00 34 LEU A CA 4
ATOM 4020 C C . LEU A 1 34 ? 50.411 1.257 0.686 1.00 0.00 34 LEU A C 4
ATOM 4021 O O . LEU A 1 34 ? 50.122 0.109 0.955 1.00 0.00 34 LEU A O 4
ATOM 4037 N N . GLY A 1 35 ? 49.860 2.264 1.320 1.00 0.00 35 GLY A N 4
ATOM 4038 C CA . GLY A 1 35 ? 48.851 2.025 2.403 1.00 0.00 35 GLY A CA 4
ATOM 4039 C C . GLY A 1 35 ? 49.509 2.212 3.773 1.00 0.00 35 GLY A C 4
ATOM 4040 O O . GLY A 1 35 ? 48.975 1.804 4.785 1.00 0.00 35 GLY A O 4
ATOM 4044 N N . ASP A 1 36 ? 50.662 2.835 3.813 1.00 0.00 36 ASP A N 4
ATOM 4045 C CA . ASP A 1 36 ? 51.366 3.066 5.117 1.00 0.00 36 ASP A CA 4
ATOM 4046 C C . ASP A 1 36 ? 51.806 4.533 5.202 1.00 0.00 36 ASP A C 4
ATOM 4047 O O . ASP A 1 36 ? 51.015 5.410 5.491 1.00 0.00 36 ASP A O 4
ATOM 4056 N N . GLY A 1 37 ? 53.060 4.810 4.947 1.00 0.00 37 GLY A N 4
ATOM 4057 C CA . GLY A 1 37 ? 53.557 6.217 5.007 1.00 0.00 37 GLY A CA 4
ATOM 4058 C C . GLY A 1 37 ? 54.598 6.419 3.907 1.00 0.00 37 GLY A C 4
ATOM 4059 O O . GLY A 1 37 ? 55.532 7.183 4.050 1.00 0.00 37 GLY A O 4
ATOM 4063 N N . TRP A 1 38 ? 54.461 5.715 2.819 1.00 0.00 38 TRP A N 4
ATOM 4064 C CA . TRP A 1 38 ? 55.456 5.833 1.721 1.00 0.00 38 TRP A CA 4
ATOM 4065 C C . TRP A 1 38 ? 55.757 7.292 1.414 1.00 0.00 38 TRP A C 4
ATOM 4066 O O . TRP A 1 38 ? 54.881 8.132 1.366 1.00 0.00 38 TRP A O 4
ATOM 4087 N N . SER A 1 39 ? 57.004 7.582 1.162 1.00 0.00 39 SER A N 4
ATOM 4088 C CA . SER A 1 39 ? 57.416 8.967 0.803 1.00 0.00 39 SER A CA 4
ATOM 4089 C C . SER A 1 39 ? 58.576 8.820 -0.175 1.00 0.00 39 SER A C 4
ATOM 4090 O O . SER A 1 39 ? 59.312 7.862 -0.100 1.00 0.00 39 SER A O 4
ATOM 4098 N N . ALA A 1 40 ? 58.765 9.720 -1.103 1.00 0.00 40 ALA A N 4
ATOM 4099 C CA . ALA A 1 40 ? 59.895 9.551 -2.068 1.00 0.00 40 ALA A CA 4
ATOM 4100 C C . ALA A 1 40 ? 60.420 10.923 -2.469 1.00 0.00 40 ALA A C 4
ATOM 4101 O O . ALA A 1 40 ? 59.820 11.937 -2.172 1.00 0.00 40 ALA A O 4
ATOM 4108 N N . LYS A 1 41 ? 61.531 10.971 -3.146 1.00 0.00 41 LYS A N 4
ATOM 4109 C CA . LYS A 1 41 ? 62.110 12.270 -3.579 1.00 0.00 41 LYS A CA 4
ATOM 4110 C C . LYS A 1 41 ? 63.054 11.967 -4.751 1.00 0.00 41 LYS A C 4
ATOM 4111 O O . LYS A 1 41 ? 63.690 10.932 -4.774 1.00 0.00 41 LYS A O 4
ATOM 4130 N N . LYS A 1 42 ? 63.136 12.824 -5.742 1.00 0.00 42 LYS A N 4
ATOM 4131 C CA . LYS A 1 42 ? 64.024 12.525 -6.918 1.00 0.00 42 LYS A CA 4
ATOM 4132 C C . LYS A 1 42 ? 65.362 13.259 -6.783 1.00 0.00 42 LYS A C 4
ATOM 4133 O O . LYS A 1 42 ? 65.413 14.471 -6.715 1.00 0.00 42 LYS A O 4
ATOM 4152 N N . ASP A 1 43 ? 66.451 12.528 -6.745 1.00 0.00 43 ASP A N 4
ATOM 4153 C CA . ASP A 1 43 ? 67.794 13.173 -6.614 1.00 0.00 43 ASP A CA 4
ATOM 4154 C C . ASP A 1 43 ? 68.444 13.296 -7.999 1.00 0.00 43 ASP A C 4
ATOM 4155 O O . ASP A 1 43 ? 69.479 13.912 -8.155 1.00 0.00 43 ASP A O 4
ATOM 4164 N N . GLY A 1 44 ? 67.842 12.719 -9.010 1.00 0.00 44 GLY A N 4
ATOM 4165 C CA . GLY A 1 44 ? 68.424 12.811 -10.388 1.00 0.00 44 GLY A CA 4
ATOM 4166 C C . GLY A 1 44 ? 69.331 11.607 -10.652 1.00 0.00 44 GLY A C 4
ATOM 4167 O O . GLY A 1 44 ? 69.990 11.523 -11.670 1.00 0.00 44 GLY A O 4
ATOM 4171 N N . ALA A 1 45 ? 69.361 10.671 -9.748 1.00 0.00 45 ALA A N 4
ATOM 4172 C CA . ALA A 1 45 ? 70.213 9.465 -9.942 1.00 0.00 45 ALA A CA 4
ATOM 4173 C C . ALA A 1 45 ? 69.745 8.377 -8.979 1.00 0.00 45 ALA A C 4
ATOM 4174 O O . ALA A 1 45 ? 69.378 7.293 -9.380 1.00 0.00 45 ALA A O 4
ATOM 4181 N N . THR A 1 46 ? 69.751 8.674 -7.706 1.00 0.00 46 THR A N 4
ATOM 4182 C CA . THR A 1 46 ? 69.298 7.691 -6.679 1.00 0.00 46 THR A CA 4
ATOM 4183 C C . THR A 1 46 ? 68.088 8.270 -5.951 1.00 0.00 46 THR A C 4
ATOM 4184 O O . THR A 1 46 ? 68.149 9.336 -5.369 1.00 0.00 46 THR A O 4
ATOM 4195 N N . ILE A 1 47 ? 66.987 7.582 -5.989 1.00 0.00 47 ILE A N 4
ATOM 4196 C CA . ILE A 1 47 ? 65.765 8.089 -5.315 1.00 0.00 47 ILE A CA 4
ATOM 4197 C C . ILE A 1 47 ? 65.906 7.948 -3.803 1.00 0.00 47 ILE A C 4
ATOM 4198 O O . ILE A 1 47 ? 66.297 6.915 -3.301 1.00 0.00 47 ILE A O 4
ATOM 4214 N N . VAL A 1 48 ? 65.546 8.964 -3.071 1.00 0.00 48 VAL A N 4
ATOM 4215 C CA . VAL A 1 48 ? 65.606 8.878 -1.586 1.00 0.00 48 VAL A CA 4
ATOM 4216 C C . VAL A 1 48 ? 64.190 8.559 -1.114 1.00 0.00 48 VAL A C 4
ATOM 4217 O O . VAL A 1 48 ? 63.317 9.405 -1.133 1.00 0.00 48 VAL A O 4
ATOM 4230 N N . ILE A 1 49 ? 63.942 7.331 -0.735 1.00 0.00 49 ILE A N 4
ATOM 4231 C CA . ILE A 1 49 ? 62.566 6.929 -0.307 1.00 0.00 49 ILE A CA 4
ATOM 4232 C C . ILE A 1 49 ? 62.633 6.070 0.947 1.00 0.00 49 ILE A C 4
ATOM 4233 O O . ILE A 1 49 ? 63.513 5.253 1.106 1.00 0.00 49 ILE A O 4
ATOM 4249 N N . SER A 1 50 ? 61.674 6.233 1.820 1.00 0.00 50 SER A N 4
ATOM 4250 C CA . SER A 1 50 ? 61.612 5.422 3.056 1.00 0.00 50 SER A CA 4
ATOM 4251 C C . SER A 1 50 ? 60.380 4.516 2.907 1.00 0.00 50 SER A C 4
ATOM 4252 O O . SER A 1 50 ? 59.299 5.010 2.598 1.00 0.00 50 SER A O 4
ATOM 4260 N N . PRO A 1 51 ? 60.508 3.216 3.083 1.00 0.00 51 PRO A N 4
ATOM 4261 C CA . PRO A 1 51 ? 59.353 2.301 2.921 1.00 0.00 51 PRO A CA 4
ATOM 4262 C C . PRO A 1 51 ? 58.084 2.888 3.538 1.00 0.00 51 PRO A C 4
ATOM 4263 O O . PRO A 1 51 ? 57.221 3.373 2.840 1.00 0.00 51 PRO A O 4
ATOM 4274 N N . ALA A 1 52 ? 57.963 2.854 4.836 1.00 0.00 52 ALA A N 4
ATOM 4275 C CA . ALA A 1 52 ? 56.750 3.424 5.490 1.00 0.00 52 ALA A CA 4
ATOM 4276 C C . ALA A 1 52 ? 57.051 4.843 5.983 1.00 0.00 52 ALA A C 4
ATOM 4277 O O . ALA A 1 52 ? 56.288 5.760 5.769 1.00 0.00 52 ALA A O 4
ATOM 4284 N N . GLU A 1 53 ? 58.142 5.021 6.678 1.00 0.00 53 GLU A N 4
ATOM 4285 C CA . GLU A 1 53 ? 58.475 6.370 7.226 1.00 0.00 53 GLU A CA 4
ATOM 4286 C C . GLU A 1 53 ? 59.984 6.475 7.471 1.00 0.00 53 GLU A C 4
ATOM 4287 O O . GLU A 1 53 ? 60.748 5.608 7.101 1.00 0.00 53 GLU A O 4
ATOM 4299 N N . GLU A 1 54 ? 60.404 7.520 8.136 1.00 0.00 54 GLU A N 4
ATOM 4300 C CA . GLU A 1 54 ? 61.855 7.680 8.454 1.00 0.00 54 GLU A CA 4
ATOM 4301 C C . GLU A 1 54 ? 61.998 8.576 9.685 1.00 0.00 54 GLU A C 4
ATOM 4302 O O . GLU A 1 54 ? 61.978 9.787 9.584 1.00 0.00 54 GLU A O 4
ATOM 4314 N N . THR A 1 55 ? 62.143 7.991 10.848 1.00 0.00 55 THR A N 4
ATOM 4315 C CA . THR A 1 55 ? 62.292 8.799 12.100 1.00 0.00 55 THR A CA 4
ATOM 4316 C C . THR A 1 55 ? 63.484 8.263 12.894 1.00 0.00 55 THR A C 4
ATOM 4317 O O . THR A 1 55 ? 63.794 7.103 12.822 1.00 0.00 55 THR A O 4
ATOM 4328 N N . ALA A 1 56 ? 64.172 9.122 13.603 1.00 0.00 56 ALA A N 4
ATOM 4329 C CA . ALA A 1 56 ? 65.385 8.711 14.394 1.00 0.00 56 ALA A CA 4
ATOM 4330 C C . ALA A 1 56 ? 65.327 7.240 14.861 1.00 0.00 56 ALA A C 4
ATOM 4331 O O . ALA A 1 56 ? 66.348 6.598 15.008 1.00 0.00 56 ALA A O 4
ATOM 4338 N N . LEU A 1 57 ? 64.161 6.703 15.111 1.00 0.00 57 LEU A N 4
ATOM 4339 C CA . LEU A 1 57 ? 64.075 5.281 15.582 1.00 0.00 57 LEU A CA 4
ATOM 4340 C C . LEU A 1 57 ? 64.073 4.323 14.381 1.00 0.00 57 LEU A C 4
ATOM 4341 O O . LEU A 1 57 ? 64.003 3.119 14.533 1.00 0.00 57 LEU A O 4
ATOM 4357 N N . PHE A 1 58 ? 64.154 4.854 13.192 1.00 0.00 58 PHE A N 4
ATOM 4358 C CA . PHE A 1 58 ? 64.161 4.004 11.961 1.00 0.00 58 PHE A CA 4
ATOM 4359 C C . PHE A 1 58 ? 65.224 4.535 10.997 1.00 0.00 58 PHE A C 4
ATOM 4360 O O . PHE A 1 58 ? 66.133 5.232 11.400 1.00 0.00 58 PHE A O 4
ATOM 4377 N N . LYS A 1 59 ? 65.148 4.196 9.735 1.00 0.00 59 LYS A N 4
ATOM 4378 C CA . LYS A 1 59 ? 66.196 4.674 8.781 1.00 0.00 59 LYS A CA 4
ATOM 4379 C C . LYS A 1 59 ? 65.634 4.846 7.364 1.00 0.00 59 LYS A C 4
ATOM 4380 O O . LYS A 1 59 ? 64.618 4.284 7.003 1.00 0.00 59 LYS A O 4
ATOM 4399 N N . ALA A 1 60 ? 66.319 5.618 6.561 1.00 0.00 60 ALA A N 4
ATOM 4400 C CA . ALA A 1 60 ? 65.892 5.856 5.153 1.00 0.00 60 ALA A CA 4
ATOM 4401 C C . ALA A 1 60 ? 66.323 4.668 4.283 1.00 0.00 60 ALA A C 4
ATOM 4402 O O . ALA A 1 60 ? 67.044 3.795 4.724 1.00 0.00 60 ALA A O 4
ATOM 4409 N N . LYS A 1 61 ? 65.914 4.650 3.040 1.00 0.00 61 LYS A N 4
ATOM 4410 C CA . LYS A 1 61 ? 66.320 3.548 2.112 1.00 0.00 61 LYS A CA 4
ATOM 4411 C C . LYS A 1 61 ? 66.703 4.192 0.778 1.00 0.00 61 LYS A C 4
ATOM 4412 O O . LYS A 1 61 ? 65.963 4.991 0.238 1.00 0.00 61 LYS A O 4
ATOM 4431 N N . HIS A 1 62 ? 67.859 3.878 0.247 1.00 0.00 62 HIS A N 4
ATOM 4432 C CA . HIS A 1 62 ? 68.288 4.509 -1.043 1.00 0.00 62 HIS A CA 4
ATOM 4433 C C . HIS A 1 62 ? 68.027 3.569 -2.220 1.00 0.00 62 HIS A C 4
ATOM 4434 O O . HIS A 1 62 ? 68.691 2.565 -2.392 1.00 0.00 62 HIS A O 4
ATOM 4449 N N . ILE A 1 63 ? 67.068 3.903 -3.042 1.00 0.00 63 ILE A N 4
ATOM 4450 C CA . ILE A 1 63 ? 66.746 3.061 -4.232 1.00 0.00 63 ILE A CA 4
ATOM 4451 C C . ILE A 1 63 ? 67.483 3.651 -5.440 1.00 0.00 63 ILE A C 4
ATOM 4452 O O . ILE A 1 63 ? 67.543 4.845 -5.611 1.00 0.00 63 ILE A O 4
ATOM 4468 N N . SER A 1 64 ? 68.041 2.820 -6.276 1.00 0.00 64 SER A N 4
ATOM 4469 C CA . SER A 1 64 ? 68.765 3.341 -7.471 1.00 0.00 64 SER A CA 4
ATOM 447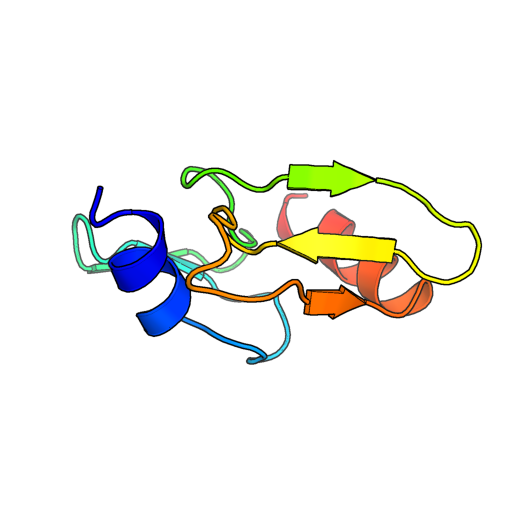0 C C . SER A 1 64 ? 67.741 3.826 -8.496 1.00 0.00 64 SER A C 4
ATOM 4471 O O . SER A 1 64 ? 66.578 3.479 -8.431 1.00 0.00 64 SER A O 4
ATOM 4479 N N . ALA A 1 65 ? 68.151 4.622 -9.447 1.00 0.00 65 ALA A N 4
ATOM 4480 C CA . ALA A 1 65 ? 67.173 5.108 -10.463 1.00 0.00 65 ALA A CA 4
ATOM 4481 C C . ALA A 1 65 ? 66.565 3.905 -11.205 1.00 0.00 65 ALA A C 4
ATOM 4482 O O . ALA A 1 65 ? 65.367 3.826 -11.381 1.00 0.00 65 ALA A O 4
ATOM 4489 N N . ALA A 1 66 ? 67.368 2.981 -11.664 1.00 0.00 66 ALA A N 4
ATOM 4490 C CA . ALA A 1 66 ? 66.801 1.817 -12.412 1.00 0.00 66 ALA A CA 4
ATOM 4491 C C . ALA A 1 66 ? 65.788 1.075 -11.536 1.00 0.00 66 ALA A C 4
ATOM 4492 O O . ALA A 1 66 ? 64.728 0.677 -11.988 1.00 0.00 66 ALA A O 4
ATOM 4499 N N . HIS A 1 67 ? 66.087 0.895 -10.283 1.00 0.00 67 HIS A N 4
ATOM 4500 C CA . HIS A 1 67 ? 65.123 0.194 -9.396 1.00 0.00 67 HIS A CA 4
ATOM 4501 C C . HIS A 1 67 ? 63.809 0.986 -9.377 1.00 0.00 67 HIS A C 4
ATOM 4502 O O . HIS A 1 67 ? 62.742 0.424 -9.272 1.00 0.00 67 HIS A O 4
ATOM 4517 N N . LEU A 1 68 ? 63.881 2.284 -9.493 1.00 0.00 68 LEU A N 4
ATOM 4518 C CA . LEU A 1 68 ? 62.637 3.112 -9.494 1.00 0.00 68 LEU A CA 4
ATOM 4519 C C . LEU A 1 68 ? 61.758 2.676 -10.665 1.00 0.00 68 LEU A C 4
ATOM 4520 O O . LEU A 1 68 ? 60.547 2.669 -10.583 1.00 0.00 68 LEU A O 4
ATOM 4536 N N . LYS A 1 69 ? 62.358 2.302 -11.756 1.00 0.00 69 LYS A N 4
ATOM 4537 C CA . LYS A 1 69 ? 61.550 1.872 -12.926 1.00 0.00 69 LYS A CA 4
ATOM 4538 C C . LYS A 1 69 ? 60.684 0.690 -12.504 1.00 0.00 69 LYS A C 4
ATOM 4539 O O . LYS A 1 69 ? 59.543 0.579 -12.897 1.00 0.00 69 LYS A O 4
ATOM 4558 N N . ILE A 1 70 ? 61.203 -0.182 -11.685 1.00 0.00 70 ILE A N 4
ATOM 4559 C CA . ILE A 1 70 ? 60.381 -1.337 -11.219 1.00 0.00 70 ILE A CA 4
ATOM 4560 C C . ILE A 1 70 ? 59.146 -0.816 -10.482 1.00 0.00 70 ILE A C 4
ATOM 4561 O O . ILE A 1 70 ? 58.067 -1.348 -10.628 1.00 0.00 70 ILE A O 4
ATOM 4577 N N . ILE A 1 71 ? 59.285 0.213 -9.693 1.00 0.00 71 ILE A N 4
ATOM 4578 C CA . ILE A 1 71 ? 58.094 0.739 -8.965 1.00 0.00 71 ILE A CA 4
ATOM 4579 C C . ILE A 1 71 ? 57.045 1.166 -10.003 1.00 0.00 71 ILE A C 4
ATOM 4580 O O . ILE A 1 71 ? 55.860 0.960 -9.824 1.00 0.00 71 ILE A O 4
ATOM 4596 N N . ALA A 1 72 ? 57.471 1.771 -11.077 1.00 0.00 72 ALA A N 4
ATOM 4597 C CA . ALA A 1 72 ? 56.502 2.223 -12.115 1.00 0.00 72 ALA A CA 4
ATOM 4598 C C . ALA A 1 72 ? 55.773 1.028 -12.747 1.00 0.00 72 ALA A C 4
ATOM 4599 O O . ALA A 1 72 ? 54.595 1.092 -13.017 1.00 0.00 72 ALA A O 4
ATOM 4606 N N . LYS A 1 73 ? 56.457 -0.053 -13.004 1.00 0.00 73 LYS A N 4
ATOM 4607 C CA . LYS A 1 73 ? 55.778 -1.223 -13.641 1.00 0.00 73 LYS A CA 4
ATOM 4608 C C . LYS A 1 73 ? 54.708 -1.769 -12.695 1.00 0.00 73 LYS A C 4
ATOM 4609 O O . LYS A 1 73 ? 53.643 -2.191 -13.102 1.00 0.00 73 LYS A O 4
ATOM 4628 N N . ASN A 1 74 ? 55.025 -1.804 -11.437 1.00 0.00 74 ASN A N 4
ATOM 4629 C CA . ASN A 1 74 ? 54.092 -2.367 -10.424 1.00 0.00 74 ASN A CA 4
ATOM 4630 C C . ASN A 1 74 ? 52.829 -1.513 -10.274 1.00 0.00 74 ASN A C 4
ATOM 4631 O O . ASN A 1 74 ? 51.744 -1.922 -10.635 1.00 0.00 74 ASN A O 4
ATOM 4642 N N . LEU A 1 75 ? 52.956 -0.357 -9.692 1.00 0.00 75 LEU A N 4
ATOM 4643 C CA . LEU A 1 75 ? 51.763 0.505 -9.451 1.00 0.00 75 LEU A CA 4
ATOM 4644 C C . LEU A 1 75 ? 51.104 0.934 -10.770 1.00 0.00 75 LEU A C 4
ATOM 4645 O O . LEU A 1 75 ? 49.897 0.896 -10.902 1.00 0.00 75 LEU A O 4
ATOM 4661 N N . LEU A 1 76 ? 51.869 1.344 -11.744 1.00 0.00 76 LEU A N 4
ATOM 4662 C CA . LEU A 1 76 ? 51.249 1.772 -13.036 1.00 0.00 76 LEU A CA 4
ATOM 4663 C C . LEU A 1 76 ? 50.899 0.534 -13.866 1.00 0.00 76 LEU A C 4
ATOM 4664 O O . LEU A 1 76 ? 50.424 0.703 -14.976 1.00 0.00 76 LEU A O 4
ATOM 4681 N N . ALA A 1 1 ? 53.406 6.082 14.927 1.00 0.00 1 ALA A N 5
ATOM 4682 C CA . ALA A 1 1 ? 52.970 5.185 16.033 1.00 0.00 1 ALA A CA 5
ATOM 4683 C C . ALA A 1 1 ? 53.548 3.786 15.806 1.00 0.00 1 ALA A C 5
ATOM 4684 O O . ALA A 1 1 ? 54.739 3.572 15.926 1.00 0.00 1 ALA A O 5
ATOM 4693 N N . THR A 1 2 ? 52.712 2.831 15.472 1.00 0.00 2 THR A N 5
ATOM 4694 C CA . THR A 1 2 ? 53.197 1.436 15.222 1.00 0.00 2 THR A CA 5
ATOM 4695 C C . THR A 1 2 ? 53.088 1.130 13.727 1.00 0.00 2 THR A C 5
ATOM 4696 O O . THR A 1 2 ? 53.587 0.134 13.249 1.00 0.00 2 THR A O 5
ATOM 4707 N N . LEU A 1 3 ? 52.457 1.993 12.984 1.00 0.00 3 LEU A N 5
ATOM 4708 C CA . LEU A 1 3 ? 52.337 1.766 11.519 1.00 0.00 3 LEU A CA 5
ATOM 4709 C C . LEU A 1 3 ? 53.730 1.697 10.904 1.00 0.00 3 LEU A C 5
ATOM 4710 O O . LEU A 1 3 ? 54.060 0.795 10.161 1.00 0.00 3 LEU A O 5
ATOM 4726 N N . THR A 1 4 ? 54.538 2.660 11.215 1.00 0.00 4 THR A N 5
ATOM 4727 C CA . THR A 1 4 ? 55.910 2.675 10.651 1.00 0.00 4 THR A CA 5
ATOM 4728 C C . THR A 1 4 ? 56.678 1.452 11.156 1.00 0.00 4 THR A C 5
ATOM 4729 O O . THR A 1 4 ? 57.317 0.765 10.399 1.00 0.00 4 THR A O 5
ATOM 4740 N N . SER A 1 5 ? 56.650 1.188 12.433 1.00 0.00 5 SER A N 5
ATOM 4741 C CA . SER A 1 5 ? 57.408 0.019 12.961 1.00 0.00 5 SER A CA 5
ATOM 4742 C C . SER A 1 5 ? 56.830 -1.295 12.417 1.00 0.00 5 SER A C 5
ATOM 4743 O O . SER A 1 5 ? 57.557 -2.199 12.053 1.00 0.00 5 SER A O 5
ATOM 4751 N N . GLU A 1 6 ? 55.531 -1.423 12.387 1.00 0.00 6 GLU A N 5
ATOM 4752 C CA . GLU A 1 6 ? 54.908 -2.693 11.902 1.00 0.00 6 GLU A CA 5
ATOM 4753 C C . GLU A 1 6 ? 55.089 -2.885 10.389 1.00 0.00 6 GLU A C 5
ATOM 4754 O O . GLU A 1 6 ? 55.328 -3.982 9.922 1.00 0.00 6 GLU A O 5
ATOM 4766 N N . VAL A 1 7 ? 54.949 -1.846 9.616 1.00 0.00 7 VAL A N 5
ATOM 4767 C CA . VAL A 1 7 ? 55.082 -1.990 8.133 1.00 0.00 7 VAL A CA 5
ATOM 4768 C C . VAL A 1 7 ? 56.533 -2.274 7.742 1.00 0.00 7 VAL A C 5
ATOM 4769 O O . VAL A 1 7 ? 56.809 -3.104 6.900 1.00 0.00 7 VAL A O 5
ATOM 4782 N N . ILE A 1 8 ? 57.455 -1.573 8.328 1.00 0.00 8 ILE A N 5
ATOM 4783 C CA . ILE A 1 8 ? 58.887 -1.774 7.974 1.00 0.00 8 ILE A CA 5
ATOM 4784 C C . ILE A 1 8 ? 59.284 -3.234 8.254 1.00 0.00 8 ILE A C 5
ATOM 4785 O O . ILE A 1 8 ? 59.877 -3.889 7.420 1.00 0.00 8 ILE A O 5
ATOM 4801 N N . LYS A 1 9 ? 58.977 -3.747 9.409 1.00 0.00 9 LYS A N 5
ATOM 4802 C CA . LYS A 1 9 ? 59.361 -5.155 9.717 1.00 0.00 9 LYS A CA 5
ATOM 4803 C C . LYS A 1 9 ? 58.705 -6.105 8.705 1.00 0.00 9 LYS A C 5
ATOM 4804 O O . LYS A 1 9 ? 59.283 -7.102 8.318 1.00 0.00 9 LYS A O 5
ATOM 4823 N N . ALA A 1 10 ? 57.504 -5.818 8.282 1.00 0.00 10 ALA A N 5
ATOM 4824 C CA . ALA A 1 10 ? 56.821 -6.722 7.306 1.00 0.00 10 ALA A CA 5
ATOM 4825 C C . ALA A 1 10 ? 57.525 -6.672 5.937 1.00 0.00 10 ALA A C 5
ATOM 4826 O O . ALA A 1 10 ? 57.364 -7.555 5.120 1.00 0.00 10 ALA A O 5
ATOM 4833 N N . ASN A 1 11 ? 58.287 -5.643 5.669 1.00 0.00 11 ASN A N 5
ATOM 4834 C CA . ASN A 1 11 ? 58.976 -5.542 4.341 1.00 0.00 11 ASN A CA 5
ATOM 4835 C C . ASN A 1 11 ? 60.198 -6.477 4.289 1.00 0.00 11 ASN A C 5
ATOM 4836 O O . ASN A 1 11 ? 60.078 -7.679 4.417 1.00 0.00 11 ASN A O 5
ATOM 4847 N N . LYS A 1 12 ? 61.366 -5.918 4.089 1.00 0.00 12 LYS A N 5
ATOM 4848 C CA . LYS A 1 12 ? 62.628 -6.727 4.015 1.00 0.00 12 LYS A CA 5
ATOM 4849 C C . LYS A 1 12 ? 62.551 -7.755 2.882 1.00 0.00 12 LYS A C 5
ATOM 4850 O O . LYS A 1 12 ? 63.139 -8.816 2.951 1.00 0.00 12 LYS A O 5
ATOM 4869 N N . GLY A 1 13 ? 61.832 -7.449 1.846 1.00 0.00 13 GLY A N 5
ATOM 4870 C CA . GLY A 1 13 ? 61.713 -8.396 0.711 1.00 0.00 13 GLY A CA 5
ATOM 4871 C C . GLY A 1 13 ? 61.255 -7.605 -0.499 1.00 0.00 13 GLY A C 5
ATOM 4872 O O . GLY A 1 13 ? 60.210 -7.856 -1.059 1.00 0.00 13 GLY A O 5
ATOM 4876 N N . ARG A 1 14 ? 62.027 -6.623 -0.870 1.00 0.00 14 ARG A N 5
ATOM 4877 C CA . ARG A 1 14 ? 61.657 -5.762 -2.023 1.00 0.00 14 ARG A CA 5
ATOM 4878 C C . ARG A 1 14 ? 61.265 -6.623 -3.227 1.00 0.00 14 ARG A C 5
ATOM 4879 O O . ARG A 1 14 ? 60.227 -7.252 -3.251 1.00 0.00 14 ARG A O 5
ATOM 4900 N N . GLU A 1 15 ? 62.076 -6.638 -4.240 1.00 0.00 15 GLU A N 5
ATOM 4901 C CA . GLU A 1 15 ? 61.731 -7.445 -5.451 1.00 0.00 15 GLU A CA 5
ATOM 4902 C C . GLU A 1 15 ? 60.282 -7.142 -5.851 1.00 0.00 15 GLU A C 5
ATOM 4903 O O . GLU A 1 15 ? 59.477 -8.032 -6.043 1.00 0.00 15 GLU A O 5
ATOM 4915 N N . GLY A 1 16 ? 59.953 -5.877 -5.956 1.00 0.00 16 GLY A N 5
ATOM 4916 C CA . GLY A 1 16 ? 58.563 -5.464 -6.320 1.00 0.00 16 GLY A CA 5
ATOM 4917 C C . GLY A 1 16 ? 57.961 -4.690 -5.145 1.00 0.00 16 GLY A C 5
ATOM 4918 O O . GLY A 1 16 ? 56.855 -4.196 -5.213 1.00 0.00 16 GLY A O 5
ATOM 4922 N N . LYS A 1 17 ? 58.697 -4.571 -4.072 1.00 0.00 17 LYS A N 5
ATOM 4923 C CA . LYS A 1 17 ? 58.199 -3.825 -2.899 1.00 0.00 17 LYS A CA 5
ATOM 4924 C C . LYS A 1 17 ? 56.782 -4.287 -2.560 1.00 0.00 17 LYS A C 5
ATOM 4925 O O . LYS A 1 17 ? 55.879 -3.493 -2.418 1.00 0.00 17 LYS A O 5
ATOM 4944 N N . PRO A 1 18 ? 56.594 -5.566 -2.400 1.00 0.00 18 PRO A N 5
ATOM 4945 C CA . PRO A 1 18 ? 55.267 -6.128 -2.043 1.00 0.00 18 PRO A CA 5
ATOM 4946 C C . PRO A 1 18 ? 54.904 -5.666 -0.639 1.00 0.00 18 PRO A C 5
ATOM 4947 O O . PRO A 1 18 ? 55.778 -5.322 0.131 1.00 0.00 18 PRO A O 5
ATOM 4958 N N . MET A 1 19 ? 53.646 -5.622 -0.286 1.00 0.00 19 MET A N 5
ATOM 4959 C CA . MET A 1 19 ? 53.294 -5.142 1.089 1.00 0.00 19 MET A CA 5
ATOM 4960 C C . MET A 1 19 ? 52.200 -6.002 1.703 1.00 0.00 19 MET A C 5
ATOM 4961 O O . MET A 1 19 ? 51.133 -6.171 1.149 1.00 0.00 19 MET A O 5
ATOM 4975 N N . ILE A 1 20 ? 52.463 -6.524 2.873 1.00 0.00 20 ILE A N 5
ATOM 4976 C CA . ILE A 1 20 ? 51.448 -7.355 3.577 1.00 0.00 20 ILE A CA 5
ATOM 4977 C C . ILE A 1 20 ? 50.817 -6.505 4.662 1.00 0.00 20 ILE A C 5
ATOM 4978 O O . ILE A 1 20 ? 51.498 -5.901 5.468 1.00 0.00 20 ILE A O 5
ATOM 4994 N N . SER A 1 21 ? 49.523 -6.454 4.701 1.00 0.00 21 SER A N 5
ATOM 4995 C CA . SER A 1 21 ? 48.855 -5.643 5.746 1.00 0.00 21 SER A CA 5
ATOM 4996 C C . SER A 1 21 ? 48.701 -6.512 6.988 1.00 0.00 21 SER A C 5
ATOM 4997 O O . SER A 1 21 ? 47.803 -7.315 7.091 1.00 0.00 21 SER A O 5
ATOM 5005 N N . LEU A 1 22 ? 49.576 -6.357 7.936 1.00 0.00 22 LEU A N 5
ATOM 5006 C CA . LEU A 1 22 ? 49.470 -7.174 9.167 1.00 0.00 22 LEU A CA 5
ATOM 5007 C C . LEU A 1 22 ? 48.145 -6.815 9.839 1.00 0.00 22 LEU A C 5
ATOM 5008 O O . LEU A 1 22 ? 47.663 -7.505 10.714 1.00 0.00 22 LEU A O 5
ATOM 5024 N N . VAL A 1 23 ? 47.555 -5.732 9.415 1.00 0.00 23 VAL A N 5
ATOM 5025 C CA . VAL A 1 23 ? 46.258 -5.305 9.997 1.00 0.00 23 VAL A CA 5
ATOM 5026 C C . VAL A 1 23 ? 45.219 -6.401 9.745 1.00 0.00 23 VAL A C 5
ATOM 5027 O O . VAL A 1 23 ? 44.431 -6.735 10.608 1.00 0.00 23 VAL A O 5
ATOM 5040 N N . ASP A 1 24 ? 45.225 -6.968 8.562 1.00 0.00 24 ASP A N 5
ATOM 5041 C CA . ASP A 1 24 ? 44.256 -8.058 8.222 1.00 0.00 24 ASP A CA 5
ATOM 5042 C C . ASP A 1 24 ? 45.021 -9.221 7.584 1.00 0.00 24 ASP A C 5
ATOM 5043 O O . ASP A 1 24 ? 44.446 -10.212 7.181 1.00 0.00 24 ASP A O 5
ATOM 5052 N N . GLY A 1 25 ? 46.315 -9.097 7.487 1.00 0.00 25 GLY A N 5
ATOM 5053 C CA . GLY A 1 25 ? 47.137 -10.180 6.872 1.00 0.00 25 GLY A CA 5
ATOM 5054 C C . GLY A 1 25 ? 46.678 -10.424 5.431 1.00 0.00 25 GLY A C 5
ATOM 5055 O O . GLY A 1 25 ? 45.933 -11.342 5.157 1.00 0.00 25 GLY A O 5
ATOM 5059 N N . GLU A 1 26 ? 47.125 -9.610 4.504 1.00 0.00 26 GLU A N 5
ATOM 5060 C CA . GLU A 1 26 ? 46.722 -9.802 3.072 1.00 0.00 26 GLU A CA 5
ATOM 5061 C C . GLU A 1 26 ? 47.931 -9.541 2.165 1.00 0.00 26 GLU A C 5
ATOM 5062 O O . GLU A 1 26 ? 48.602 -8.538 2.288 1.00 0.00 26 GLU A O 5
ATOM 5074 N N . GLU A 1 27 ? 48.214 -10.434 1.256 1.00 0.00 27 GLU A N 5
ATOM 5075 C CA . GLU A 1 27 ? 49.380 -10.228 0.350 1.00 0.00 27 GLU A CA 5
ATOM 5076 C C . GLU A 1 27 ? 49.007 -9.218 -0.729 1.00 0.00 27 GLU A C 5
ATOM 5077 O O . GLU A 1 27 ? 47.941 -9.286 -1.309 1.00 0.00 27 GLU A O 5
ATOM 5089 N N . ILE A 1 28 ? 49.876 -8.275 -1.000 1.00 0.00 28 ILE A N 5
ATOM 5090 C CA . ILE A 1 28 ? 49.578 -7.245 -2.037 1.00 0.00 28 ILE A CA 5
ATOM 5091 C C . ILE A 1 28 ? 50.775 -7.137 -2.987 1.00 0.00 28 ILE A C 5
ATOM 5092 O O . ILE A 1 28 ? 51.401 -6.100 -3.100 1.00 0.00 28 ILE A O 5
ATOM 5108 N N . LYS A 1 29 ? 51.107 -8.212 -3.661 1.00 0.00 29 LYS A N 5
ATOM 5109 C CA . LYS A 1 29 ? 52.263 -8.185 -4.604 1.00 0.00 29 LYS A CA 5
ATOM 5110 C C . LYS A 1 29 ? 51.881 -7.366 -5.837 1.00 0.00 29 LYS A C 5
ATOM 5111 O O . LYS A 1 29 ? 52.103 -7.762 -6.964 1.00 0.00 29 LYS A O 5
ATOM 5130 N N . GLY A 1 30 ? 51.312 -6.218 -5.610 1.00 0.00 30 GLY A N 5
ATOM 5131 C CA . GLY A 1 30 ? 50.905 -5.325 -6.729 1.00 0.00 30 GLY A CA 5
ATOM 5132 C C . GLY A 1 30 ? 50.917 -3.902 -6.185 1.00 0.00 30 GLY A C 5
ATOM 5133 O O . GLY A 1 30 ? 50.201 -3.032 -6.637 1.00 0.00 30 GLY A O 5
ATOM 5137 N N . THR A 1 31 ? 51.720 -3.689 -5.180 1.00 0.00 31 THR A N 5
ATOM 5138 C CA . THR A 1 31 ? 51.808 -2.357 -4.527 1.00 0.00 31 THR A CA 5
ATOM 5139 C C . THR A 1 31 ? 53.251 -2.128 -4.067 1.00 0.00 31 THR A C 5
ATOM 5140 O O . THR A 1 31 ? 53.964 -3.059 -3.748 1.00 0.00 31 THR A O 5
ATOM 5151 N N . VAL A 1 32 ? 53.679 -0.893 -4.027 1.00 0.00 32 VAL A N 5
ATOM 5152 C CA . VAL A 1 32 ? 55.071 -0.571 -3.586 1.00 0.00 32 VAL A CA 5
ATOM 5153 C C . VAL A 1 32 ? 54.982 0.228 -2.289 1.00 0.00 32 VAL A C 5
ATOM 5154 O O . VAL A 1 32 ? 54.818 1.432 -2.295 1.00 0.00 32 VAL A O 5
ATOM 5167 N N . TYR A 1 33 ? 55.078 -0.460 -1.173 1.00 0.00 33 TYR A N 5
ATOM 5168 C CA . TYR A 1 33 ? 54.978 0.205 0.173 1.00 0.00 33 TYR A CA 5
ATOM 5169 C C . TYR A 1 33 ? 53.951 1.347 0.135 1.00 0.00 33 TYR A C 5
ATOM 5170 O O . TYR A 1 33 ? 54.022 2.285 0.903 1.00 0.00 33 TYR A O 5
ATOM 5188 N N . LEU A 1 34 ? 52.992 1.272 -0.755 1.00 0.00 34 LEU A N 5
ATOM 5189 C CA . LEU A 1 34 ? 51.953 2.347 -0.855 1.00 0.00 34 LEU A CA 5
ATOM 5190 C C . LEU A 1 34 ? 50.697 1.908 -0.090 1.00 0.00 34 LEU A C 5
ATOM 5191 O O . LEU A 1 34 ? 50.189 0.825 -0.294 1.00 0.00 34 LEU A O 5
ATOM 5207 N N . GLY A 1 35 ? 50.192 2.745 0.784 1.00 0.00 35 GLY A N 5
ATOM 5208 C CA . GLY A 1 35 ? 48.959 2.393 1.567 1.00 0.00 35 GLY A CA 5
ATOM 5209 C C . GLY A 1 35 ? 49.295 2.359 3.055 1.00 0.00 35 GLY A C 5
ATOM 5210 O O . GLY A 1 35 ? 48.649 1.688 3.834 1.00 0.00 35 GLY A O 5
ATOM 5214 N N . ASP A 1 36 ? 50.302 3.087 3.459 1.00 0.00 36 ASP A N 5
ATOM 5215 C CA . ASP A 1 36 ? 50.691 3.109 4.901 1.00 0.00 36 ASP A CA 5
ATOM 5216 C C . ASP A 1 36 ? 51.159 4.514 5.286 1.00 0.00 36 ASP A C 5
ATOM 5217 O O . ASP A 1 36 ? 50.582 5.166 6.135 1.00 0.00 36 ASP A O 5
ATOM 5226 N N . GLY A 1 37 ? 52.206 4.979 4.669 1.00 0.00 37 GLY A N 5
ATOM 5227 C CA . GLY A 1 37 ? 52.733 6.337 4.990 1.00 0.00 37 GLY A CA 5
ATOM 5228 C C . GLY A 1 37 ? 53.811 6.704 3.969 1.00 0.00 37 GLY A C 5
ATOM 5229 O O . GLY A 1 37 ? 54.698 7.491 4.238 1.00 0.00 37 GLY A O 5
ATOM 5233 N N . TRP A 1 38 ? 53.754 6.097 2.814 1.00 0.00 38 TRP A N 5
ATOM 5234 C CA . TRP A 1 38 ? 54.777 6.334 1.755 1.00 0.00 38 TRP A CA 5
ATOM 5235 C C . TRP A 1 38 ? 55.275 7.781 1.735 1.00 0.00 38 TRP A C 5
ATOM 5236 O O . TRP A 1 38 ? 54.512 8.726 1.785 1.00 0.00 38 TRP A O 5
ATOM 5257 N N . SER A 1 39 ? 56.568 7.939 1.616 1.00 0.00 39 SER A N 5
ATOM 5258 C CA . SER A 1 39 ? 57.176 9.300 1.534 1.00 0.00 39 SER A CA 5
ATOM 5259 C C . SER A 1 39 ? 58.395 9.170 0.625 1.00 0.00 39 SER A C 5
ATOM 5260 O O . SER A 1 39 ? 59.139 8.221 0.747 1.00 0.00 39 SER A O 5
ATOM 5268 N N . ALA A 1 40 ? 58.624 10.063 -0.309 1.00 0.00 40 ALA A N 5
ATOM 5269 C CA . ALA A 1 40 ? 59.804 9.887 -1.207 1.00 0.00 40 ALA A CA 5
ATOM 5270 C C . ALA A 1 40 ? 60.280 11.245 -1.719 1.00 0.00 40 ALA A C 5
ATOM 5271 O O . ALA A 1 40 ? 59.603 12.245 -1.586 1.00 0.00 40 ALA A O 5
ATOM 5278 N N . LYS A 1 41 ? 61.428 11.282 -2.341 1.00 0.00 41 LYS A N 5
ATOM 5279 C CA . LYS A 1 41 ? 61.958 12.546 -2.913 1.00 0.00 41 LYS A CA 5
ATOM 5280 C C . LYS A 1 41 ? 63.009 12.133 -3.949 1.00 0.00 41 LYS A C 5
ATOM 5281 O O . LYS A 1 41 ? 63.755 11.203 -3.720 1.00 0.00 41 LYS A O 5
ATOM 5300 N N . LYS A 1 42 ? 63.065 12.770 -5.095 1.00 0.00 42 LYS A N 5
ATOM 5301 C CA . LYS A 1 42 ? 64.060 12.344 -6.137 1.00 0.00 42 LYS A CA 5
ATOM 5302 C C . LYS A 1 42 ? 65.273 13.278 -6.158 1.00 0.00 42 LYS A C 5
ATOM 5303 O O . LYS A 1 42 ? 65.149 14.480 -6.277 1.00 0.00 42 LYS A O 5
ATOM 5322 N N . ASP A 1 43 ? 66.452 12.714 -6.041 1.00 0.00 43 ASP A N 5
ATOM 5323 C CA . ASP A 1 43 ? 67.700 13.537 -6.045 1.00 0.00 43 ASP A CA 5
ATOM 5324 C C . ASP A 1 43 ? 68.283 13.575 -7.462 1.00 0.00 43 ASP A C 5
ATOM 5325 O O . ASP A 1 43 ? 69.161 14.358 -7.763 1.00 0.00 43 ASP A O 5
ATOM 5334 N N . GLY A 1 44 ? 67.798 12.734 -8.338 1.00 0.00 44 GLY A N 5
ATOM 5335 C CA . GLY A 1 44 ? 68.321 12.718 -9.740 1.00 0.00 44 GLY A CA 5
ATOM 5336 C C . GLY A 1 44 ? 69.418 11.652 -9.874 1.00 0.00 44 GLY A C 5
ATOM 5337 O O . GLY A 1 44 ? 70.526 11.837 -9.415 1.00 0.00 44 GLY A O 5
ATOM 5341 N N . ALA A 1 45 ? 69.101 10.542 -10.501 1.00 0.00 45 ALA A N 5
ATOM 5342 C CA . ALA A 1 45 ? 70.096 9.432 -10.693 1.00 0.00 45 ALA A CA 5
ATOM 5343 C C . ALA A 1 45 ? 70.120 8.536 -9.449 1.00 0.00 45 ALA A C 5
ATOM 5344 O O . ALA A 1 45 ? 70.682 7.458 -9.457 1.00 0.00 45 ALA A O 5
ATOM 5351 N N . THR A 1 46 ? 69.490 8.963 -8.392 1.00 0.00 46 THR A N 5
ATOM 5352 C CA . THR A 1 46 ? 69.435 8.144 -7.150 1.00 0.00 46 THR A CA 5
ATOM 5353 C C . THR A 1 46 ? 68.235 8.604 -6.333 1.00 0.00 46 THR A C 5
ATOM 5354 O O . THR A 1 46 ? 68.178 9.729 -5.876 1.00 0.00 46 THR A O 5
ATOM 5365 N N . ILE A 1 47 ? 67.262 7.760 -6.167 1.00 0.00 47 ILE A N 5
ATOM 5366 C CA . ILE A 1 47 ? 66.045 8.162 -5.407 1.00 0.00 47 ILE A CA 5
ATOM 5367 C C . ILE A 1 47 ? 66.177 7.810 -3.919 1.00 0.00 47 ILE A C 5
ATOM 5368 O O . ILE A 1 47 ? 66.674 6.763 -3.555 1.00 0.00 47 ILE A O 5
ATOM 5384 N N . VAL A 1 48 ? 65.702 8.683 -3.062 1.00 0.00 48 VAL A N 5
ATOM 5385 C CA . VAL A 1 48 ? 65.748 8.431 -1.585 1.00 0.00 48 VAL A CA 5
ATOM 5386 C C . VAL A 1 48 ? 64.306 8.314 -1.075 1.00 0.00 48 VAL A C 5
ATOM 5387 O O . VAL A 1 48 ? 63.521 9.232 -1.217 1.00 0.00 48 VAL A O 5
ATOM 5400 N N . ILE A 1 49 ? 63.931 7.199 -0.500 1.00 0.00 49 ILE A N 5
ATOM 5401 C CA . ILE A 1 49 ? 62.519 7.057 -0.014 1.00 0.00 49 ILE A CA 5
ATOM 5402 C C . ILE A 1 49 ? 62.460 6.097 1.177 1.00 0.00 49 ILE A C 5
ATOM 5403 O O . ILE A 1 49 ? 63.192 5.134 1.243 1.00 0.00 49 ILE A O 5
ATOM 5419 N N . SER A 1 50 ? 61.556 6.336 2.101 1.00 0.00 50 SER A N 5
ATOM 5420 C CA . SER A 1 50 ? 61.390 5.441 3.266 1.00 0.00 50 SER A CA 5
ATOM 5421 C C . SER A 1 50 ? 60.046 4.720 3.058 1.00 0.00 50 SER A C 5
ATOM 5422 O O . SER A 1 50 ? 59.014 5.372 2.921 1.00 0.00 50 SER A O 5
ATOM 5430 N N . PRO A 1 51 ? 60.040 3.403 2.974 1.00 0.00 51 PRO A N 5
ATOM 5431 C CA . PRO A 1 51 ? 58.794 2.634 2.721 1.00 0.00 51 PRO A CA 5
ATOM 5432 C C . PRO A 1 51 ? 57.566 3.207 3.434 1.00 0.00 51 PRO A C 5
ATOM 5433 O O . PRO A 1 51 ? 56.729 3.837 2.824 1.00 0.00 51 PRO A O 5
ATOM 5444 N N . ALA A 1 52 ? 57.432 2.978 4.708 1.00 0.00 52 ALA A N 5
ATOM 5445 C CA . ALA A 1 52 ? 56.238 3.495 5.433 1.00 0.00 52 ALA A CA 5
ATOM 5446 C C . ALA A 1 52 ? 56.452 4.940 5.885 1.00 0.00 52 ALA A C 5
ATOM 5447 O O . ALA A 1 52 ? 55.685 5.821 5.559 1.00 0.00 52 ALA A O 5
ATOM 5454 N N . GLU A 1 53 ? 57.460 5.177 6.671 1.00 0.00 53 GLU A N 5
ATOM 5455 C CA . GLU A 1 53 ? 57.698 6.554 7.204 1.00 0.00 53 GLU A CA 5
ATOM 5456 C C . GLU A 1 53 ? 59.146 6.674 7.691 1.00 0.00 53 GLU A C 5
ATOM 5457 O O . GLU A 1 53 ? 59.970 5.819 7.451 1.00 0.00 53 GLU A O 5
ATOM 5469 N N . GLU A 1 54 ? 59.440 7.721 8.416 1.00 0.00 54 GLU A N 5
ATOM 5470 C CA . GLU A 1 54 ? 60.814 7.902 8.967 1.00 0.00 54 GLU A CA 5
ATOM 5471 C C . GLU A 1 54 ? 60.776 9.023 10.013 1.00 0.00 54 GLU A C 5
ATOM 5472 O O . GLU A 1 54 ? 60.526 10.168 9.692 1.00 0.00 54 GLU A O 5
ATOM 5484 N N . THR A 1 55 ? 61.003 8.698 11.266 1.00 0.00 55 THR A N 5
ATOM 5485 C CA . THR A 1 55 ? 60.960 9.739 12.351 1.00 0.00 55 THR A CA 5
ATOM 5486 C C . THR A 1 55 ? 62.241 9.688 13.182 1.00 0.00 55 THR A C 5
ATOM 5487 O O . THR A 1 55 ? 62.198 9.752 14.392 1.00 0.00 55 THR A O 5
ATOM 5498 N N . ALA A 1 56 ? 63.375 9.598 12.551 1.00 0.00 56 ALA A N 5
ATOM 5499 C CA . ALA A 1 56 ? 64.655 9.565 13.320 1.00 0.00 56 ALA A CA 5
ATOM 5500 C C . ALA A 1 56 ? 64.804 8.217 14.041 1.00 0.00 56 ALA A C 5
ATOM 5501 O O . ALA A 1 56 ? 65.895 7.806 14.384 1.00 0.00 56 ALA A O 5
ATOM 5508 N N . LEU A 1 57 ? 63.719 7.529 14.280 1.00 0.00 57 LEU A N 5
ATOM 5509 C CA . LEU A 1 57 ? 63.805 6.214 14.986 1.00 0.00 57 LEU A CA 5
ATOM 5510 C C . LEU A 1 57 ? 63.978 5.105 13.949 1.00 0.00 57 LEU A C 5
ATOM 5511 O O . LEU A 1 57 ? 64.216 3.960 14.277 1.00 0.00 57 LEU A O 5
ATOM 5527 N N . PHE A 1 58 ? 63.874 5.458 12.698 1.00 0.00 58 PHE A N 5
ATOM 5528 C CA . PHE A 1 58 ? 64.040 4.467 11.594 1.00 0.00 58 PHE A CA 5
ATOM 5529 C C . PHE A 1 58 ? 65.055 5.032 10.605 1.00 0.00 58 PHE A C 5
ATOM 5530 O O . PHE A 1 58 ? 65.836 5.897 10.951 1.00 0.00 58 PHE A O 5
ATOM 5547 N N . LYS A 1 59 ? 65.086 4.552 9.391 1.00 0.00 59 LYS A N 5
ATOM 5548 C CA . LYS A 1 59 ? 66.095 5.078 8.420 1.00 0.00 59 LYS A CA 5
ATOM 5549 C C . LYS A 1 59 ? 65.531 5.103 7.002 1.00 0.00 59 LYS A C 5
ATOM 5550 O O . LYS A 1 59 ? 64.595 4.404 6.667 1.00 0.00 59 LYS A O 5
ATOM 5569 N N . ALA A 1 60 ? 66.124 5.908 6.167 1.00 0.00 60 ALA A N 5
ATOM 5570 C CA . ALA A 1 60 ? 65.682 6.009 4.752 1.00 0.00 60 ALA A CA 5
ATOM 5571 C C . ALA A 1 60 ? 66.097 4.735 4.013 1.00 0.00 60 ALA A C 5
ATOM 5572 O O . ALA A 1 60 ? 66.814 3.912 4.543 1.00 0.00 60 ALA A O 5
ATOM 5579 N N . LYS A 1 61 ? 65.677 4.587 2.782 1.00 0.00 61 LYS A N 5
ATOM 5580 C CA . LYS A 1 61 ? 66.066 3.389 1.972 1.00 0.00 61 LYS A CA 5
ATOM 5581 C C . LYS A 1 61 ? 66.636 3.887 0.648 1.00 0.00 61 LYS A C 5
ATOM 5582 O O . LYS A 1 61 ? 66.139 4.830 0.064 1.00 0.00 61 LYS A O 5
ATOM 5601 N N . HIS A 1 62 ? 67.671 3.265 0.164 1.00 0.00 62 HIS A N 5
ATOM 5602 C CA . HIS A 1 62 ? 68.265 3.705 -1.127 1.00 0.00 62 HIS A CA 5
ATOM 5603 C C . HIS A 1 62 ? 67.520 3.053 -2.292 1.00 0.00 62 HIS A C 5
ATOM 5604 O O . HIS A 1 62 ? 66.947 1.990 -2.167 1.00 0.00 62 HIS A O 5
ATOM 5619 N N . ILE A 1 63 ? 67.565 3.672 -3.440 1.00 0.00 63 ILE A N 5
ATOM 5620 C CA . ILE A 1 63 ? 66.909 3.085 -4.643 1.00 0.00 63 ILE A CA 5
ATOM 5621 C C . ILE A 1 63 ? 67.661 3.570 -5.877 1.00 0.00 63 ILE A C 5
ATOM 5622 O O . ILE A 1 63 ? 67.637 4.734 -6.205 1.00 0.00 63 ILE A O 5
ATOM 5638 N N . SER A 1 64 ? 68.322 2.694 -6.569 1.00 0.00 64 SER A N 5
ATOM 5639 C CA . SER A 1 64 ? 69.056 3.136 -7.781 1.00 0.00 64 SER A CA 5
ATOM 5640 C C . SER A 1 64 ? 68.030 3.643 -8.799 1.00 0.00 64 SER A C 5
ATOM 5641 O O . SER A 1 64 ? 66.882 3.246 -8.777 1.00 0.00 64 SER A O 5
ATOM 5649 N N . ALA A 1 65 ? 68.421 4.512 -9.688 1.00 0.00 65 ALA A N 5
ATOM 5650 C CA . ALA A 1 65 ? 67.446 5.025 -10.690 1.00 0.00 65 ALA A CA 5
ATOM 5651 C C . ALA A 1 65 ? 66.745 3.843 -11.374 1.00 0.00 65 ALA A C 5
ATOM 5652 O O . ALA A 1 65 ? 65.545 3.842 -11.546 1.00 0.00 65 ALA A O 5
ATOM 5659 N N . ALA A 1 66 ? 67.476 2.840 -11.778 1.00 0.00 66 ALA A N 5
ATOM 5660 C CA . ALA A 1 66 ? 66.828 1.677 -12.455 1.00 0.00 66 ALA A CA 5
ATOM 5661 C C . ALA A 1 66 ? 65.803 1.035 -11.512 1.00 0.00 66 ALA A C 5
ATOM 5662 O O . ALA A 1 66 ? 64.735 0.629 -11.925 1.00 0.00 66 ALA A O 5
ATOM 5669 N N . HIS A 1 67 ? 66.119 0.937 -10.250 1.00 0.00 67 HIS A N 5
ATOM 5670 C CA . HIS A 1 67 ? 65.164 0.324 -9.279 1.00 0.00 67 HIS A CA 5
ATOM 5671 C C . HIS A 1 67 ? 63.857 1.132 -9.272 1.00 0.00 67 HIS A C 5
ATOM 5672 O O . HIS A 1 67 ? 62.777 0.590 -9.204 1.00 0.00 67 HIS A O 5
ATOM 5687 N N . LEU A 1 68 ? 63.950 2.426 -9.355 1.00 0.00 68 LEU A N 5
ATOM 5688 C CA . LEU A 1 68 ? 62.721 3.276 -9.370 1.00 0.00 68 LEU A CA 5
ATOM 5689 C C . LEU A 1 68 ? 61.854 2.867 -10.564 1.00 0.00 68 LEU A C 5
ATOM 5690 O O . LEU A 1 68 ? 60.638 2.833 -10.493 1.00 0.00 68 LEU A O 5
ATOM 5706 N N . LYS A 1 69 ? 62.475 2.541 -11.654 1.00 0.00 69 LYS A N 5
ATOM 5707 C CA . LYS A 1 69 ? 61.699 2.127 -12.850 1.00 0.00 69 LYS A CA 5
ATOM 5708 C C . LYS A 1 69 ? 60.852 0.903 -12.480 1.00 0.00 69 LYS A C 5
ATOM 5709 O O . LYS A 1 69 ? 59.740 0.743 -12.946 1.00 0.00 69 LYS A O 5
ATOM 5728 N N . ILE A 1 70 ? 61.362 0.042 -11.634 1.00 0.00 70 ILE A N 5
ATOM 5729 C CA . ILE A 1 70 ? 60.576 -1.161 -11.224 1.00 0.00 70 ILE A CA 5
ATOM 5730 C C . ILE A 1 70 ? 59.270 -0.723 -10.558 1.00 0.00 70 ILE A C 5
ATOM 5731 O O . ILE A 1 70 ? 58.249 -1.336 -10.747 1.00 0.00 70 ILE A O 5
ATOM 5747 N N . ILE A 1 71 ? 59.285 0.316 -9.770 1.00 0.00 71 ILE A N 5
ATOM 5748 C CA . ILE A 1 71 ? 58.017 0.746 -9.104 1.00 0.00 71 ILE A CA 5
ATOM 5749 C C . ILE A 1 71 ? 56.966 1.037 -10.183 1.00 0.00 71 ILE A C 5
ATOM 5750 O O . ILE A 1 71 ? 55.802 0.719 -10.036 1.00 0.00 71 ILE A O 5
ATOM 5766 N N . ALA A 1 72 ? 57.371 1.649 -11.256 1.00 0.00 72 ALA A N 5
ATOM 5767 C CA . ALA A 1 72 ? 56.407 1.979 -12.343 1.00 0.00 72 ALA A CA 5
ATOM 5768 C C . ALA A 1 72 ? 55.811 0.701 -12.954 1.00 0.00 72 ALA A C 5
ATOM 5769 O O . ALA A 1 72 ? 54.646 0.656 -13.290 1.00 0.00 72 ALA A O 5
ATOM 5776 N N . LYS A 1 73 ? 56.602 -0.322 -13.139 1.00 0.00 73 LYS A N 5
ATOM 5777 C CA . LYS A 1 73 ? 56.066 -1.571 -13.766 1.00 0.00 73 LYS A CA 5
ATOM 5778 C C . LYS A 1 73 ? 55.067 -2.259 -12.825 1.00 0.00 73 LYS A C 5
ATOM 5779 O O . LYS A 1 73 ? 54.037 -2.752 -13.238 1.00 0.00 73 LYS A O 5
ATOM 5798 N N . ASN A 1 74 ? 55.414 -2.346 -11.576 1.00 0.00 74 ASN A N 5
ATOM 5799 C CA . ASN A 1 74 ? 54.553 -3.057 -10.589 1.00 0.00 74 ASN A CA 5
ATOM 5800 C C . ASN A 1 74 ? 53.154 -2.433 -10.487 1.00 0.00 74 ASN A C 5
ATOM 5801 O O . ASN A 1 74 ? 52.162 -3.104 -10.693 1.00 0.00 74 ASN A O 5
ATOM 5812 N N . LEU A 1 75 ? 53.048 -1.174 -10.156 1.00 0.00 75 LEU A N 5
ATOM 5813 C CA . LEU A 1 75 ? 51.691 -0.558 -10.028 1.00 0.00 75 LEU A CA 5
ATOM 5814 C C . LEU A 1 75 ? 51.018 -0.469 -11.401 1.00 0.00 75 LEU A C 5
ATOM 5815 O O . LEU A 1 75 ? 49.832 -0.697 -11.535 1.00 0.00 75 LEU A O 5
ATOM 5831 N N . LEU A 1 76 ? 51.758 -0.132 -12.422 1.00 0.00 76 LEU A N 5
ATOM 5832 C CA . LEU A 1 76 ? 51.150 -0.024 -13.783 1.00 0.00 76 LEU A CA 5
ATOM 5833 C C . LEU A 1 76 ? 52.208 -0.310 -14.852 1.00 0.00 76 LEU A C 5
ATOM 5834 O O . LEU A 1 76 ? 52.021 0.131 -15.974 1.00 0.00 76 LEU A O 5
ATOM 5851 N N . ALA A 1 1 ? 56.317 3.381 16.442 1.00 0.00 1 ALA A N 6
ATOM 5852 C CA . ALA A 1 1 ? 55.269 3.312 17.500 1.00 0.00 1 ALA A CA 6
ATOM 5853 C C . ALA A 1 1 ? 54.052 2.554 16.968 1.00 0.00 1 ALA A C 6
ATOM 5854 O O . ALA A 1 1 ? 53.123 2.265 17.696 1.00 0.00 1 ALA A O 6
ATOM 5863 N N . THR A 1 2 ? 54.056 2.223 15.707 1.00 0.00 2 THR A N 6
ATOM 5864 C CA . THR A 1 2 ? 52.902 1.476 15.124 1.00 0.00 2 THR A CA 6
ATOM 5865 C C . THR A 1 2 ? 53.039 1.435 13.604 1.00 0.00 2 THR A C 6
ATOM 5866 O O . THR A 1 2 ? 53.512 0.471 13.040 1.00 0.00 2 THR A O 6
ATOM 5877 N N . LEU A 1 3 ? 52.635 2.479 12.935 1.00 0.00 3 LEU A N 6
ATOM 5878 C CA . LEU A 1 3 ? 52.745 2.497 11.451 1.00 0.00 3 LEU A CA 6
ATOM 5879 C C . LEU A 1 3 ? 54.219 2.339 11.092 1.00 0.00 3 LEU A C 6
ATOM 5880 O O . LEU A 1 3 ? 54.597 1.520 10.285 1.00 0.00 3 LEU A O 6
ATOM 5896 N N . THR A 1 4 ? 55.046 3.121 11.709 1.00 0.00 4 THR A N 6
ATOM 5897 C CA . THR A 1 4 ? 56.501 3.025 11.429 1.00 0.00 4 THR A CA 6
ATOM 5898 C C . THR A 1 4 ? 57.011 1.660 11.906 1.00 0.00 4 THR A C 6
ATOM 5899 O O . THR A 1 4 ? 57.728 0.970 11.212 1.00 0.00 4 THR A O 6
ATOM 5910 N N . SER A 1 5 ? 56.682 1.292 13.113 1.00 0.00 5 SER A N 6
ATOM 5911 C CA . SER A 1 5 ? 57.184 -0.000 13.662 1.00 0.00 5 SER A CA 6
ATOM 5912 C C . SER A 1 5 ? 56.501 -1.217 13.021 1.00 0.00 5 SER A C 6
ATOM 5913 O O . SER A 1 5 ? 57.164 -2.102 12.520 1.00 0.00 5 SER A O 6
ATOM 5921 N N . GLU A 1 6 ? 55.200 -1.316 13.084 1.00 0.00 6 GLU A N 6
ATOM 5922 C CA . GLU A 1 6 ? 54.521 -2.534 12.535 1.00 0.00 6 GLU A CA 6
ATOM 5923 C C . GLU A 1 6 ? 54.679 -2.679 11.010 1.00 0.00 6 GLU A C 6
ATOM 5924 O O . GLU A 1 6 ? 54.916 -3.765 10.517 1.00 0.00 6 GLU A O 6
ATOM 5936 N N . VAL A 1 7 ? 54.514 -1.628 10.252 1.00 0.00 7 VAL A N 6
ATOM 5937 C CA . VAL A 1 7 ? 54.618 -1.770 8.763 1.00 0.00 7 VAL A CA 6
ATOM 5938 C C . VAL A 1 7 ? 56.021 -2.213 8.349 1.00 0.00 7 VAL A C 6
ATOM 5939 O O . VAL A 1 7 ? 56.182 -3.090 7.523 1.00 0.00 7 VAL A O 6
ATOM 5952 N N . ILE A 1 8 ? 57.039 -1.616 8.901 1.00 0.00 8 ILE A N 6
ATOM 5953 C CA . ILE A 1 8 ? 58.416 -2.020 8.509 1.00 0.00 8 ILE A CA 6
ATOM 5954 C C . ILE A 1 8 ? 58.617 -3.509 8.836 1.00 0.00 8 ILE A C 6
ATOM 5955 O O . ILE A 1 8 ? 59.234 -4.234 8.079 1.00 0.00 8 ILE A O 6
ATOM 5971 N N . LYS A 1 9 ? 58.110 -3.977 9.947 1.00 0.00 9 LYS A N 6
ATOM 5972 C CA . LYS A 1 9 ? 58.295 -5.422 10.280 1.00 0.00 9 LYS A CA 6
ATOM 5973 C C . LYS A 1 9 ? 57.672 -6.294 9.181 1.00 0.00 9 LYS A C 6
ATOM 5974 O O . LYS A 1 9 ? 58.255 -7.272 8.761 1.00 0.00 9 LYS A O 6
ATOM 5993 N N . ALA A 1 10 ? 56.494 -5.965 8.719 1.00 0.00 10 ALA A N 6
ATOM 5994 C CA . ALA A 1 10 ? 55.856 -6.806 7.662 1.00 0.00 10 ALA A CA 6
ATOM 5995 C C . ALA A 1 10 ? 56.759 -6.870 6.429 1.00 0.00 10 ALA A C 6
ATOM 5996 O O . ALA A 1 10 ? 56.848 -7.893 5.779 1.00 0.00 10 ALA A O 6
ATOM 6003 N N . ASN A 1 11 ? 57.435 -5.793 6.097 1.00 0.00 11 ASN A N 6
ATOM 6004 C CA . ASN A 1 11 ? 58.342 -5.802 4.902 1.00 0.00 11 ASN A CA 6
ATOM 6005 C C . ASN A 1 11 ? 59.710 -5.234 5.292 1.00 0.00 11 ASN A C 6
ATOM 6006 O O . ASN A 1 11 ? 59.826 -4.112 5.741 1.00 0.00 11 ASN A O 6
ATOM 6017 N N . LYS A 1 12 ? 60.750 -6.000 5.104 1.00 0.00 12 LYS A N 6
ATOM 6018 C CA . LYS A 1 12 ? 62.120 -5.513 5.440 1.00 0.00 12 LYS A CA 6
ATOM 6019 C C . LYS A 1 12 ? 63.134 -6.285 4.595 1.00 0.00 12 LYS A C 6
ATOM 6020 O O . LYS A 1 12 ? 64.091 -6.840 5.098 1.00 0.00 12 LYS A O 6
ATOM 6039 N N . GLY A 1 13 ? 62.923 -6.332 3.310 1.00 0.00 13 GLY A N 6
ATOM 6040 C CA . GLY A 1 13 ? 63.860 -7.072 2.419 1.00 0.00 13 GLY A CA 6
ATOM 6041 C C . GLY A 1 13 ? 63.111 -7.486 1.154 1.00 0.00 13 GLY A C 6
ATOM 6042 O O . GLY A 1 13 ? 63.415 -8.483 0.532 1.00 0.00 13 GLY A O 6
ATOM 6046 N N . ARG A 1 14 ? 62.135 -6.710 0.764 1.00 0.00 14 ARG A N 6
ATOM 6047 C CA . ARG A 1 14 ? 61.362 -7.027 -0.458 1.00 0.00 14 ARG A CA 6
ATOM 6048 C C . ARG A 1 14 ? 62.140 -6.537 -1.671 1.00 0.00 14 ARG A C 6
ATOM 6049 O O . ARG A 1 14 ? 63.051 -5.742 -1.564 1.00 0.00 14 ARG A O 6
ATOM 6070 N N . GLU A 1 15 ? 61.764 -6.985 -2.822 1.00 0.00 15 GLU A N 6
ATOM 6071 C CA . GLU A 1 15 ? 62.453 -6.527 -4.058 1.00 0.00 15 GLU A CA 6
ATOM 6072 C C . GLU A 1 15 ? 62.091 -5.060 -4.316 1.00 0.00 15 GLU A C 6
ATOM 6073 O O . GLU A 1 15 ? 62.918 -4.270 -4.727 1.00 0.00 15 GLU A O 6
ATOM 6085 N N . GLY A 1 16 ? 60.849 -4.701 -4.091 1.00 0.00 16 GLY A N 6
ATOM 6086 C CA . GLY A 1 16 ? 60.390 -3.298 -4.332 1.00 0.00 16 GLY A CA 6
ATOM 6087 C C . GLY A 1 16 ? 59.175 -3.359 -5.259 1.00 0.00 16 GLY A C 6
ATOM 6088 O O . GLY A 1 16 ? 59.010 -2.543 -6.144 1.00 0.00 16 GLY A O 6
ATOM 6092 N N . LYS A 1 17 ? 58.334 -4.349 -5.072 1.00 0.00 17 LYS A N 6
ATOM 6093 C CA . LYS A 1 17 ? 57.135 -4.506 -5.952 1.00 0.00 17 LYS A CA 6
ATOM 6094 C C . LYS A 1 17 ? 55.921 -5.001 -5.137 1.00 0.00 17 LYS A C 6
ATOM 6095 O O . LYS A 1 17 ? 54.818 -4.527 -5.325 1.00 0.00 17 LYS A O 6
ATOM 6114 N N . PRO A 1 18 ? 56.104 -5.962 -4.258 1.00 0.00 18 PRO A N 6
ATOM 6115 C CA . PRO A 1 18 ? 55.006 -6.536 -3.444 1.00 0.00 18 PRO A CA 6
ATOM 6116 C C . PRO A 1 18 ? 54.978 -5.989 -2.010 1.00 0.00 18 PRO A C 6
ATOM 6117 O O . PRO A 1 18 ? 55.980 -5.996 -1.325 1.00 0.00 18 PRO A O 6
ATOM 6128 N N . MET A 1 19 ? 53.834 -5.540 -1.543 1.00 0.00 19 MET A N 6
ATOM 6129 C CA . MET A 1 19 ? 53.737 -5.015 -0.139 1.00 0.00 19 MET A CA 6
ATOM 6130 C C . MET A 1 19 ? 52.870 -5.971 0.679 1.00 0.00 19 MET A C 6
ATOM 6131 O O . MET A 1 19 ? 51.903 -6.515 0.187 1.00 0.00 19 MET A O 6
ATOM 6145 N N . ILE A 1 20 ? 53.203 -6.176 1.926 1.00 0.00 20 ILE A N 6
ATOM 6146 C CA . ILE A 1 20 ? 52.396 -7.094 2.786 1.00 0.00 20 ILE A CA 6
ATOM 6147 C C . ILE A 1 20 ? 51.526 -6.261 3.721 1.00 0.00 20 ILE A C 6
ATOM 6148 O O . ILE A 1 20 ? 52.007 -5.376 4.401 1.00 0.00 20 ILE A O 6
ATOM 6164 N N . SER A 1 21 ? 50.252 -6.546 3.776 1.00 0.00 21 SER A N 6
ATOM 6165 C CA . SER A 1 21 ? 49.354 -5.781 4.688 1.00 0.00 21 SER A CA 6
ATOM 6166 C C . SER A 1 21 ? 49.110 -6.617 5.943 1.00 0.00 21 SER A C 6
ATOM 6167 O O . SER A 1 21 ? 48.277 -7.501 5.956 1.00 0.00 21 SER A O 6
ATOM 6175 N N . LEU A 1 22 ? 49.824 -6.348 7.000 1.00 0.00 22 LEU A N 6
ATOM 6176 C CA . LEU A 1 22 ? 49.615 -7.139 8.241 1.00 0.00 22 LEU A CA 6
ATOM 6177 C C . LEU A 1 22 ? 48.221 -6.823 8.781 1.00 0.00 22 LEU A C 6
ATOM 6178 O O . LEU A 1 22 ? 47.775 -7.398 9.753 1.00 0.00 22 LEU A O 6
ATOM 6194 N N . VAL A 1 23 ? 47.520 -5.924 8.142 1.00 0.00 23 VAL A N 6
ATOM 6195 C CA . VAL A 1 23 ? 46.151 -5.593 8.611 1.00 0.00 23 VAL A CA 6
ATOM 6196 C C . VAL A 1 23 ? 45.325 -6.880 8.546 1.00 0.00 23 VAL A C 6
ATOM 6197 O O . VAL A 1 23 ? 44.608 -7.219 9.468 1.00 0.00 23 VAL A O 6
ATOM 6210 N N . ASP A 1 24 ? 45.453 -7.618 7.464 1.00 0.00 24 ASP A N 6
ATOM 6211 C CA . ASP A 1 24 ? 44.717 -8.913 7.318 1.00 0.00 24 ASP A CA 6
ATOM 6212 C C . ASP A 1 24 ? 45.741 -10.012 7.020 1.00 0.00 24 ASP A C 6
ATOM 6213 O O . ASP A 1 24 ? 45.416 -11.181 6.957 1.00 0.00 24 ASP A O 6
ATOM 6222 N N . GLY A 1 25 ? 46.981 -9.639 6.833 1.00 0.00 25 GLY A N 6
ATOM 6223 C CA . GLY A 1 25 ? 48.036 -10.653 6.534 1.00 0.00 25 GLY A CA 6
ATOM 6224 C C . GLY A 1 25 ? 47.922 -11.064 5.067 1.00 0.00 25 GLY A C 6
ATOM 6225 O O . GLY A 1 25 ? 48.522 -12.024 4.628 1.00 0.00 25 GLY A O 6
ATOM 6229 N N . GLU A 1 26 ? 47.143 -10.344 4.315 1.00 0.00 26 GLU A N 6
ATOM 6230 C CA . GLU A 1 26 ? 46.959 -10.679 2.878 1.00 0.00 26 GLU A CA 6
ATOM 6231 C C . GLU A 1 26 ? 48.186 -10.251 2.069 1.00 0.00 26 GLU A C 6
ATOM 6232 O O . GLU A 1 26 ? 48.746 -9.193 2.277 1.00 0.00 26 GLU A O 6
ATOM 6244 N N . GLU A 1 27 ? 48.589 -11.063 1.126 1.00 0.00 27 GLU A N 6
ATOM 6245 C CA . GLU A 1 27 ? 49.760 -10.711 0.272 1.00 0.00 27 GLU A CA 6
ATOM 6246 C C . GLU A 1 27 ? 49.246 -9.878 -0.903 1.00 0.00 27 GLU A C 6
ATOM 6247 O O . GLU A 1 27 ? 48.248 -10.217 -1.506 1.00 0.00 27 GLU A O 6
ATOM 6259 N N . ILE A 1 28 ? 49.892 -8.779 -1.219 1.00 0.00 28 ILE A N 6
ATOM 6260 C CA . ILE A 1 28 ? 49.404 -7.914 -2.344 1.00 0.00 28 ILE A CA 6
ATOM 6261 C C . ILE A 1 28 ? 50.500 -7.718 -3.396 1.00 0.00 28 ILE A C 6
ATOM 6262 O O . ILE A 1 28 ? 51.083 -6.655 -3.491 1.00 0.00 28 ILE A O 6
ATOM 6278 N N . LYS A 1 29 ? 50.803 -8.716 -4.188 1.00 0.00 29 LYS A N 6
ATOM 6279 C CA . LYS A 1 29 ? 51.870 -8.524 -5.209 1.00 0.00 29 LYS A CA 6
ATOM 6280 C C . LYS A 1 29 ? 51.395 -7.491 -6.231 1.00 0.00 29 LYS A C 6
ATOM 6281 O O . LYS A 1 29 ? 50.501 -7.731 -7.017 1.00 0.00 29 LYS A O 6
ATOM 6300 N N . GLY A 1 30 ? 51.989 -6.329 -6.196 1.00 0.00 30 GLY A N 6
ATOM 6301 C CA . GLY A 1 30 ? 51.596 -5.223 -7.126 1.00 0.00 30 GLY A CA 6
ATOM 6302 C C . GLY A 1 30 ? 51.416 -3.942 -6.309 1.00 0.00 30 GLY A C 6
ATOM 6303 O O . GLY A 1 30 ? 50.711 -3.031 -6.700 1.00 0.00 30 GLY A O 6
ATOM 6307 N N . THR A 1 31 ? 52.053 -3.877 -5.168 1.00 0.00 31 THR A N 6
ATOM 6308 C CA . THR A 1 31 ? 51.947 -2.681 -4.286 1.00 0.00 31 THR A CA 6
ATOM 6309 C C . THR A 1 31 ? 53.358 -2.286 -3.829 1.00 0.00 31 THR A C 6
ATOM 6310 O O . THR A 1 31 ? 54.165 -3.130 -3.497 1.00 0.00 31 THR A O 6
ATOM 6321 N N . VAL A 1 32 ? 53.663 -1.011 -3.829 1.00 0.00 32 VAL A N 6
ATOM 6322 C CA . VAL A 1 32 ? 55.034 -0.541 -3.413 1.00 0.00 32 VAL A CA 6
ATOM 6323 C C . VAL A 1 32 ? 54.923 0.400 -2.208 1.00 0.00 32 VAL A C 6
ATOM 6324 O O . VAL A 1 32 ? 54.582 1.557 -2.341 1.00 0.00 32 VAL A O 6
ATOM 6337 N N . TYR A 1 33 ? 55.224 -0.102 -1.036 1.00 0.00 33 TYR A N 6
ATOM 6338 C CA . TYR A 1 33 ? 55.152 0.733 0.207 1.00 0.00 33 TYR A CA 6
ATOM 6339 C C . TYR A 1 33 ? 53.890 1.610 0.177 1.00 0.00 33 TYR A C 6
ATOM 6340 O O . TYR A 1 33 ? 53.785 2.576 0.901 1.00 0.00 33 TYR A O 6
ATOM 6358 N N . LEU A 1 34 ? 52.934 1.295 -0.658 1.00 0.00 34 LEU A N 6
ATOM 6359 C CA . LEU A 1 34 ? 51.696 2.135 -0.735 1.00 0.00 34 LEU A CA 6
ATOM 6360 C C . LEU A 1 34 ? 50.620 1.551 0.180 1.00 0.00 34 LEU A C 6
ATOM 6361 O O . LEU A 1 34 ? 50.384 0.359 0.195 1.00 0.00 34 LEU A O 6
ATOM 6377 N N . GLY A 1 35 ? 49.966 2.390 0.945 1.00 0.00 35 GLY A N 6
ATOM 6378 C CA . GLY A 1 35 ? 48.896 1.908 1.872 1.00 0.00 35 GLY A CA 6
ATOM 6379 C C . GLY A 1 35 ? 49.385 2.006 3.318 1.00 0.00 35 GLY A C 6
ATOM 6380 O O . GLY A 1 35 ? 48.827 1.395 4.208 1.00 0.00 35 GLY A O 6
ATOM 6384 N N . ASP A 1 36 ? 50.427 2.766 3.562 1.00 0.00 36 ASP A N 6
ATOM 6385 C CA . ASP A 1 36 ? 50.954 2.901 4.957 1.00 0.00 36 ASP A CA 6
ATOM 6386 C C . ASP A 1 36 ? 51.352 4.356 5.232 1.00 0.00 36 ASP A C 6
ATOM 6387 O O . ASP A 1 36 ? 50.713 5.045 6.003 1.00 0.00 36 ASP A O 6
ATOM 6396 N N . GLY A 1 37 ? 52.402 4.830 4.617 1.00 0.00 37 GLY A N 6
ATOM 6397 C CA . GLY A 1 37 ? 52.836 6.235 4.858 1.00 0.00 37 GLY A CA 6
ATOM 6398 C C . GLY A 1 37 ? 54.168 6.466 4.156 1.00 0.00 37 GLY A C 6
ATOM 6399 O O . GLY A 1 37 ? 55.002 7.225 4.606 1.00 0.00 37 GLY A O 6
ATOM 6403 N N . TRP A 1 38 ? 54.375 5.807 3.055 1.00 0.00 38 TRP A N 6
ATOM 6404 C CA . TRP A 1 38 ? 55.654 5.962 2.319 1.00 0.00 38 TRP A CA 6
ATOM 6405 C C . TRP A 1 38 ? 55.953 7.436 2.083 1.00 0.00 38 TRP A C 6
ATOM 6406 O O . TRP A 1 38 ? 55.066 8.263 2.025 1.00 0.00 38 TRP A O 6
ATOM 6427 N N . SER A 1 39 ? 57.203 7.758 1.909 1.00 0.00 39 SER A N 6
ATOM 6428 C CA . SER A 1 39 ? 57.595 9.169 1.631 1.00 0.00 39 SER A CA 6
ATOM 6429 C C . SER A 1 39 ? 58.906 9.122 0.847 1.00 0.00 39 SER A C 6
ATOM 6430 O O . SER A 1 39 ? 59.817 8.414 1.216 1.00 0.00 39 SER A O 6
ATOM 6438 N N . ALA A 1 40 ? 59.027 9.842 -0.236 1.00 0.00 40 ALA A N 6
ATOM 6439 C CA . ALA A 1 40 ? 60.297 9.782 -1.024 1.00 0.00 40 ALA A CA 6
ATOM 6440 C C . ALA 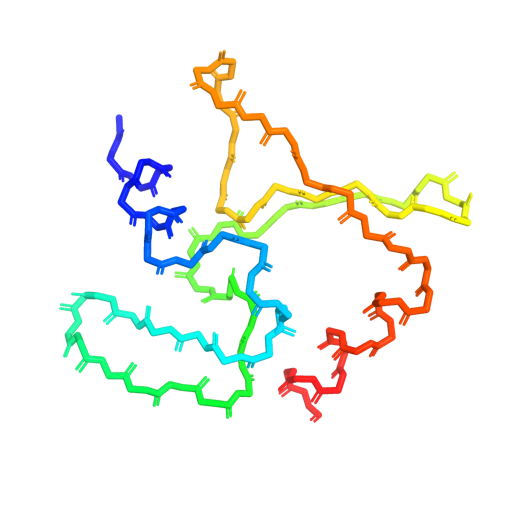A 1 40 ? 60.508 11.106 -1.756 1.00 0.00 40 ALA A C 6
ATOM 6441 O O . ALA A 1 40 ? 59.681 11.993 -1.696 1.00 0.00 40 ALA A O 6
ATOM 6448 N N . LYS A 1 41 ? 61.603 11.250 -2.455 1.00 0.00 41 LYS A N 6
ATOM 6449 C CA . LYS A 1 41 ? 61.861 12.513 -3.199 1.00 0.00 41 LYS A CA 6
ATOM 6450 C C . LYS A 1 41 ? 62.900 12.217 -4.290 1.00 0.00 41 LYS A C 6
ATOM 6451 O O . LYS A 1 41 ? 63.607 11.232 -4.218 1.00 0.00 41 LYS A O 6
ATOM 6470 N N . LYS A 1 42 ? 62.995 13.041 -5.306 1.00 0.00 42 LYS A N 6
ATOM 6471 C CA . LYS A 1 42 ? 63.985 12.771 -6.402 1.00 0.00 42 LYS A CA 6
ATOM 6472 C C . LYS A 1 42 ? 65.238 13.629 -6.188 1.00 0.00 42 LYS A C 6
ATOM 6473 O O . LYS A 1 42 ? 65.181 14.842 -6.245 1.00 0.00 42 LYS A O 6
ATOM 6492 N N . ASP A 1 43 ? 66.374 13.020 -5.925 1.00 0.00 43 ASP A N 6
ATOM 6493 C CA . ASP A 1 43 ? 67.619 13.821 -5.691 1.00 0.00 43 ASP A CA 6
ATOM 6494 C C . ASP A 1 43 ? 68.431 13.902 -6.986 1.00 0.00 43 ASP A C 6
ATOM 6495 O O . ASP A 1 43 ? 69.410 14.614 -7.078 1.00 0.00 43 ASP A O 6
ATOM 6504 N N . GLY A 1 44 ? 68.033 13.177 -7.991 1.00 0.00 44 GLY A N 6
ATOM 6505 C CA . GLY A 1 44 ? 68.782 13.204 -9.279 1.00 0.00 44 GLY A CA 6
ATOM 6506 C C . GLY A 1 44 ? 68.696 11.825 -9.924 1.00 0.00 44 GLY A C 6
ATOM 6507 O O . GLY A 1 44 ? 67.637 11.379 -10.321 1.00 0.00 44 GLY A O 6
ATOM 6511 N N . ALA A 1 45 ? 69.799 11.136 -10.028 1.00 0.00 45 ALA A N 6
ATOM 6512 C CA . ALA A 1 45 ? 69.772 9.778 -10.641 1.00 0.00 45 ALA A CA 6
ATOM 6513 C C . ALA A 1 45 ? 69.493 8.738 -9.553 1.00 0.00 45 ALA A C 6
ATOM 6514 O O . ALA A 1 45 ? 69.339 7.565 -9.829 1.00 0.00 45 ALA A O 6
ATOM 6521 N N . THR A 1 46 ? 69.435 9.161 -8.310 1.00 0.00 46 THR A N 6
ATOM 6522 C CA . THR A 1 46 ? 69.175 8.211 -7.182 1.00 0.00 46 THR A CA 6
ATOM 6523 C C . THR A 1 46 ? 67.938 8.665 -6.406 1.00 0.00 46 THR A C 6
ATOM 6524 O O . THR A 1 46 ? 67.788 9.822 -6.071 1.00 0.00 46 THR A O 6
ATOM 6535 N N . ILE A 1 47 ? 67.052 7.756 -6.129 1.00 0.00 47 ILE A N 6
ATOM 6536 C CA . ILE A 1 47 ? 65.804 8.105 -5.380 1.00 0.00 47 ILE A CA 6
ATOM 6537 C C . ILE A 1 47 ? 65.965 7.810 -3.885 1.00 0.00 47 ILE A C 6
ATOM 6538 O O . ILE A 1 47 ? 66.539 6.810 -3.499 1.00 0.00 47 ILE A O 6
ATOM 6554 N N . VAL A 1 48 ? 65.409 8.651 -3.044 1.00 0.00 48 VAL A N 6
ATOM 6555 C CA . VAL A 1 48 ? 65.465 8.408 -1.567 1.00 0.00 48 VAL A CA 6
ATOM 6556 C C . VAL A 1 48 ? 64.051 8.031 -1.115 1.00 0.00 48 VAL A C 6
ATOM 6557 O O . VAL A 1 48 ? 63.110 8.770 -1.311 1.00 0.00 48 VAL A O 6
ATOM 6570 N N . ILE A 1 49 ? 63.896 6.857 -0.559 1.00 0.00 49 ILE A N 6
ATOM 6571 C CA . ILE A 1 49 ? 62.540 6.368 -0.137 1.00 0.00 49 ILE A CA 6
ATOM 6572 C C . ILE A 1 49 ? 62.588 5.821 1.285 1.00 0.00 49 ILE A C 6
ATOM 6573 O O . ILE A 1 49 ? 63.532 5.165 1.660 1.00 0.00 49 ILE A O 6
ATOM 6589 N N . SER A 1 50 ? 61.548 6.014 2.056 1.00 0.00 50 SER A N 6
ATOM 6590 C CA . SER A 1 50 ? 61.489 5.441 3.422 1.00 0.00 50 SER A CA 6
ATOM 6591 C C . SER A 1 50 ? 60.283 4.489 3.409 1.00 0.00 50 SER A C 6
ATOM 6592 O O . SER A 1 50 ? 59.186 4.924 3.096 1.00 0.00 50 SER A O 6
ATOM 6600 N N . PRO A 1 51 ? 60.460 3.205 3.683 1.00 0.00 51 PRO A N 6
ATOM 6601 C CA . PRO A 1 51 ? 59.342 2.222 3.630 1.00 0.00 51 PRO A CA 6
ATOM 6602 C C . PRO A 1 51 ? 58.008 2.849 4.045 1.00 0.00 51 PRO A C 6
ATOM 6603 O O . PRO A 1 51 ? 57.283 3.356 3.213 1.00 0.00 51 PRO A O 6
ATOM 6614 N N . ALA A 1 52 ? 57.686 2.858 5.308 1.00 0.00 52 ALA A N 6
ATOM 6615 C CA . ALA A 1 52 ? 56.413 3.498 5.753 1.00 0.00 52 ALA A CA 6
ATOM 6616 C C . ALA A 1 52 ? 56.754 4.886 6.295 1.00 0.00 52 ALA A C 6
ATOM 6617 O O . ALA A 1 52 ? 55.996 5.824 6.173 1.00 0.00 52 ALA A O 6
ATOM 6624 N N . GLU A 1 53 ? 57.876 4.993 6.949 1.00 0.00 53 GLU A N 6
ATOM 6625 C CA . GLU A 1 53 ? 58.270 6.293 7.569 1.00 0.00 53 GLU A CA 6
ATOM 6626 C C . GLU A 1 53 ? 59.762 6.259 7.961 1.00 0.00 53 GLU A C 6
ATOM 6627 O O . GLU A 1 53 ? 60.514 5.405 7.537 1.00 0.00 53 GLU A O 6
ATOM 6639 N N . GLU A 1 54 ? 60.167 7.172 8.806 1.00 0.00 54 GLU A N 6
ATOM 6640 C CA . GLU A 1 54 ? 61.583 7.208 9.283 1.00 0.00 54 GLU A CA 6
ATOM 6641 C C . GLU A 1 54 ? 61.706 8.290 10.361 1.00 0.00 54 GLU A C 6
ATOM 6642 O O . GLU A 1 54 ? 61.475 9.455 10.104 1.00 0.00 54 GLU A O 6
ATOM 6654 N N . THR A 1 55 ? 62.045 7.912 11.570 1.00 0.00 55 THR A N 6
ATOM 6655 C CA . THR A 1 55 ? 62.160 8.911 12.684 1.00 0.00 55 THR A CA 6
ATOM 6656 C C . THR A 1 55 ? 63.508 8.763 13.399 1.00 0.00 55 THR A C 6
ATOM 6657 O O . THR A 1 55 ? 63.586 8.864 14.603 1.00 0.00 55 THR A O 6
ATOM 6668 N N . ALA A 1 56 ? 64.566 8.541 12.665 1.00 0.00 56 ALA A N 6
ATOM 6669 C CA . ALA A 1 56 ? 65.914 8.404 13.304 1.00 0.00 56 ALA A CA 6
ATOM 6670 C C . ALA A 1 56 ? 66.035 7.043 14.005 1.00 0.00 56 ALA A C 6
ATOM 6671 O O . ALA A 1 56 ? 67.116 6.509 14.161 1.00 0.00 56 ALA A O 6
ATOM 6678 N N . LEU A 1 57 ? 64.935 6.484 14.426 1.00 0.00 57 LEU A N 6
ATOM 6679 C CA . LEU A 1 57 ? 64.977 5.160 15.117 1.00 0.00 57 LEU A CA 6
ATOM 6680 C C . LEU A 1 57 ? 64.843 4.052 14.070 1.00 0.00 57 LEU A C 6
ATOM 6681 O O . LEU A 1 57 ? 64.873 2.878 14.381 1.00 0.00 57 LEU A O 6
ATOM 6697 N N . PHE A 1 58 ? 64.707 4.433 12.827 1.00 0.00 58 PHE A N 6
ATOM 6698 C CA . PHE A 1 58 ? 64.582 3.441 11.716 1.00 0.00 58 PHE A CA 6
ATOM 6699 C C . PHE A 1 58 ? 65.676 3.730 10.688 1.00 0.00 58 PHE A C 6
ATOM 6700 O O . PHE A 1 58 ? 66.687 4.316 11.013 1.00 0.00 58 PHE A O 6
ATOM 6717 N N . LYS A 1 59 ? 65.502 3.316 9.457 1.00 0.00 59 LYS A N 6
ATOM 6718 C CA . LYS A 1 59 ? 66.566 3.566 8.430 1.00 0.00 59 LYS A CA 6
ATOM 6719 C C . LYS A 1 59 ? 65.951 3.945 7.082 1.00 0.00 59 LYS A C 6
ATOM 6720 O O . LYS A 1 59 ? 64.811 3.645 6.791 1.00 0.00 59 LYS A O 6
ATOM 6739 N N . ALA A 1 60 ? 66.724 4.595 6.256 1.00 0.00 60 ALA A N 6
ATOM 6740 C CA . ALA A 1 60 ? 66.240 5.001 4.908 1.00 0.00 60 ALA A CA 6
ATOM 6741 C C . ALA A 1 60 ? 66.456 3.847 3.925 1.00 0.00 60 ALA A C 6
ATOM 6742 O O . ALA A 1 60 ? 67.073 2.851 4.252 1.00 0.00 60 ALA A O 6
ATOM 6749 N N . LYS A 1 61 ? 65.974 3.981 2.717 1.00 0.00 61 LYS A N 6
ATOM 6750 C CA . LYS A 1 61 ? 66.165 2.908 1.691 1.00 0.00 61 LYS A CA 6
ATOM 6751 C C . LYS A 1 61 ? 66.485 3.573 0.354 1.00 0.00 61 LYS A C 6
ATOM 6752 O O . LYS A 1 61 ? 65.709 4.345 -0.163 1.00 0.00 61 LYS A O 6
ATOM 6771 N N . HIS A 1 62 ? 67.623 3.283 -0.207 1.00 0.00 62 HIS A N 6
ATOM 6772 C CA . HIS A 1 62 ? 67.995 3.909 -1.509 1.00 0.00 62 HIS A CA 6
ATOM 6773 C C . HIS A 1 62 ? 67.393 3.113 -2.671 1.00 0.00 62 HIS A C 6
ATOM 6774 O O . HIS A 1 62 ? 66.898 2.020 -2.497 1.00 0.00 62 HIS A O 6
ATOM 6789 N N . ILE A 1 63 ? 67.492 3.647 -3.862 1.00 0.00 63 ILE A N 6
ATOM 6790 C CA . ILE A 1 63 ? 66.989 2.930 -5.073 1.00 0.00 63 ILE A CA 6
ATOM 6791 C C . ILE A 1 63 ? 67.646 3.570 -6.301 1.00 0.00 63 ILE A C 6
ATOM 6792 O O . ILE A 1 63 ? 67.479 4.735 -6.568 1.00 0.00 63 ILE A O 6
ATOM 6808 N N . SER A 1 64 ? 68.396 2.822 -7.046 1.00 0.00 64 SER A N 6
ATOM 6809 C CA . SER A 1 64 ? 69.043 3.417 -8.241 1.00 0.00 64 SER A CA 6
ATOM 6810 C C . SER A 1 64 ? 67.945 3.934 -9.168 1.00 0.00 64 SER A C 6
ATOM 6811 O O . SER A 1 64 ? 66.838 3.433 -9.163 1.00 0.00 64 SER A O 6
ATOM 6819 N N . ALA A 1 65 ? 68.231 4.913 -9.981 1.00 0.00 65 ALA A N 6
ATOM 6820 C CA . ALA A 1 65 ? 67.177 5.407 -10.908 1.00 0.00 65 ALA A CA 6
ATOM 6821 C C . ALA A 1 65 ? 66.637 4.208 -11.706 1.00 0.00 65 ALA A C 6
ATOM 6822 O O . ALA A 1 65 ? 65.452 4.053 -11.879 1.00 0.00 65 ALA A O 6
ATOM 6829 N N . ALA A 1 66 ? 67.485 3.350 -12.196 1.00 0.00 66 ALA A N 6
ATOM 6830 C CA . ALA A 1 66 ? 66.973 2.182 -12.971 1.00 0.00 66 ALA A CA 6
ATOM 6831 C C . ALA A 1 66 ? 65.928 1.433 -12.130 1.00 0.00 66 ALA A C 6
ATOM 6832 O O . ALA A 1 66 ? 64.873 1.057 -12.607 1.00 0.00 66 ALA A O 6
ATOM 6839 N N . HIS A 1 67 ? 66.201 1.225 -10.874 1.00 0.00 67 HIS A N 6
ATOM 6840 C CA . HIS A 1 67 ? 65.212 0.517 -10.016 1.00 0.00 67 HIS A CA 6
ATOM 6841 C C . HIS A 1 67 ? 63.937 1.366 -9.920 1.00 0.00 67 HIS A C 6
ATOM 6842 O O . HIS A 1 67 ? 62.851 0.851 -9.740 1.00 0.00 67 HIS A O 6
ATOM 6857 N N . LEU A 1 68 ? 64.050 2.660 -10.061 1.00 0.00 68 LEU A N 6
ATOM 6858 C CA . LEU A 1 68 ? 62.833 3.523 -10.007 1.00 0.00 68 LEU A CA 6
ATOM 6859 C C . LEU A 1 68 ? 61.900 3.069 -11.136 1.00 0.00 68 LEU A C 6
ATOM 6860 O O . LEU A 1 68 ? 60.687 3.084 -11.015 1.00 0.00 68 LEU A O 6
ATOM 6876 N N . LYS A 1 69 ? 62.469 2.623 -12.227 1.00 0.00 69 LYS A N 6
ATOM 6877 C CA . LYS A 1 69 ? 61.631 2.135 -13.355 1.00 0.00 69 LYS A CA 6
ATOM 6878 C C . LYS A 1 69 ? 60.781 0.969 -12.856 1.00 0.00 69 LYS A C 6
ATOM 6879 O O . LYS A 1 69 ? 59.628 0.852 -13.201 1.00 0.00 69 LYS A O 6
ATOM 6898 N N . ILE A 1 70 ? 61.333 0.103 -12.039 1.00 0.00 70 ILE A N 6
ATOM 6899 C CA . ILE A 1 70 ? 60.517 -1.047 -11.527 1.00 0.00 70 ILE A CA 6
ATOM 6900 C C . ILE A 1 70 ? 59.281 -0.524 -10.786 1.00 0.00 70 ILE A C 6
ATOM 6901 O O . ILE A 1 70 ? 58.242 -1.134 -10.821 1.00 0.00 70 ILE A O 6
ATOM 6917 N N . ILE A 1 71 ? 59.371 0.574 -10.101 1.00 0.00 71 ILE A N 6
ATOM 6918 C CA . ILE A 1 71 ? 58.165 1.062 -9.374 1.00 0.00 71 ILE A CA 6
ATOM 6919 C C . ILE A 1 71 ? 57.027 1.322 -10.375 1.00 0.00 71 ILE A C 6
ATOM 6920 O O . ILE A 1 71 ? 55.879 1.009 -10.117 1.00 0.00 71 ILE A O 6
ATOM 6936 N N . ALA A 1 72 ? 57.330 1.873 -11.518 1.00 0.00 72 ALA A N 6
ATOM 6937 C CA . ALA A 1 72 ? 56.260 2.133 -12.527 1.00 0.00 72 ALA A CA 6
ATOM 6938 C C . ALA A 1 72 ? 55.835 0.825 -13.222 1.00 0.00 72 ALA A C 6
ATOM 6939 O O . ALA A 1 72 ? 54.721 0.692 -13.681 1.00 0.00 72 ALA A O 6
ATOM 6946 N N . LYS A 1 73 ? 56.728 -0.122 -13.327 1.00 0.00 73 LYS A N 6
ATOM 6947 C CA . LYS A 1 73 ? 56.407 -1.414 -14.019 1.00 0.00 73 LYS A CA 6
ATOM 6948 C C . LYS A 1 73 ? 55.413 -2.230 -13.179 1.00 0.00 73 LYS A C 6
ATOM 6949 O O . LYS A 1 73 ? 54.384 -2.671 -13.649 1.00 0.00 73 LYS A O 6
ATOM 6968 N N . ASN A 1 74 ? 55.767 -2.473 -11.958 1.00 0.00 74 ASN A N 6
ATOM 6969 C CA . ASN A 1 74 ? 54.919 -3.308 -11.066 1.00 0.00 74 ASN A CA 6
ATOM 6970 C C . ASN A 1 74 ? 53.511 -2.730 -10.914 1.00 0.00 74 ASN A C 6
ATOM 6971 O O . ASN A 1 74 ? 52.535 -3.440 -11.063 1.00 0.00 74 ASN A O 6
ATOM 6982 N N . LEU A 1 75 ? 53.369 -1.470 -10.605 1.00 0.00 75 LEU A N 6
ATOM 6983 C CA . LEU A 1 75 ? 51.996 -0.915 -10.435 1.00 0.00 75 LEU A CA 6
ATOM 6984 C C . LEU A 1 75 ? 51.277 -0.890 -11.787 1.00 0.00 75 LEU A C 6
ATOM 6985 O O . LEU A 1 75 ? 50.098 -1.167 -11.883 1.00 0.00 75 LEU A O 6
ATOM 7001 N N . LEU A 1 76 ? 51.980 -0.543 -12.828 1.00 0.00 76 LEU A N 6
ATOM 7002 C CA . LEU A 1 76 ? 51.339 -0.480 -14.174 1.00 0.00 76 LEU A CA 6
ATOM 7003 C C . LEU A 1 76 ? 52.401 -0.595 -15.269 1.00 0.00 76 LEU A C 6
ATOM 7004 O O . LEU A 1 76 ? 53.533 -0.902 -14.942 1.00 0.00 76 LEU A O 6
ATOM 7021 N N . ALA A 1 1 ? 56.318 3.436 17.373 1.00 0.00 1 ALA A N 7
ATOM 7022 C CA . ALA A 1 1 ? 55.046 4.184 17.163 1.00 0.00 1 ALA A CA 7
ATOM 7023 C C . ALA A 1 1 ? 53.923 3.210 16.802 1.00 0.00 1 ALA A C 7
ATOM 7024 O O . ALA A 1 1 ? 53.021 2.998 17.581 1.00 0.00 1 ALA A O 7
ATOM 7033 N N . THR A 1 2 ? 53.999 2.607 15.633 1.00 0.00 2 THR A N 7
ATOM 7034 C CA . THR A 1 2 ? 52.963 1.614 15.174 1.00 0.00 2 THR A CA 7
ATOM 7035 C C . THR A 1 2 ? 52.956 1.590 13.641 1.00 0.00 2 THR A C 7
ATOM 7036 O O . THR A 1 2 ? 53.351 0.620 13.026 1.00 0.00 2 THR A O 7
ATOM 7047 N N . LEU A 1 3 ? 52.515 2.649 13.019 1.00 0.00 3 LEU A N 7
ATOM 7048 C CA . LEU A 1 3 ? 52.499 2.674 11.531 1.00 0.00 3 LEU A CA 7
ATOM 7049 C C . LEU A 1 3 ? 53.939 2.487 11.066 1.00 0.00 3 LEU A C 7
ATOM 7050 O O . LEU A 1 3 ? 54.219 1.757 10.144 1.00 0.00 3 LEU A O 7
ATOM 7066 N N . THR A 1 4 ? 54.846 3.155 11.712 1.00 0.00 4 THR A N 7
ATOM 7067 C CA . THR A 1 4 ? 56.276 3.032 11.327 1.00 0.00 4 THR A CA 7
ATOM 7068 C C . THR A 1 4 ? 56.855 1.731 11.887 1.00 0.00 4 THR A C 7
ATOM 7069 O O . THR A 1 4 ? 57.507 0.982 11.193 1.00 0.00 4 THR A O 7
ATOM 7080 N N . SER A 1 5 ? 56.663 1.476 13.150 1.00 0.00 5 SER A N 7
ATOM 7081 C CA . SER A 1 5 ? 57.253 0.247 13.749 1.00 0.00 5 SER A CA 7
ATOM 7082 C C . SER A 1 5 ? 56.631 -1.028 13.160 1.00 0.00 5 SER A C 7
ATOM 7083 O O . SER A 1 5 ? 57.334 -1.935 12.760 1.00 0.00 5 SER A O 7
ATOM 7091 N N . GLU A 1 6 ? 55.332 -1.138 13.155 1.00 0.00 6 GLU A N 7
ATOM 7092 C CA . GLU A 1 6 ? 54.697 -2.394 12.652 1.00 0.00 6 GLU A CA 7
ATOM 7093 C C . GLU A 1 6 ? 54.844 -2.570 11.123 1.00 0.00 6 GLU A C 7
ATOM 7094 O O . GLU A 1 6 ? 55.173 -3.642 10.656 1.00 0.00 6 GLU A O 7
ATOM 7106 N N . VAL A 1 7 ? 54.573 -1.557 10.337 1.00 0.00 7 VAL A N 7
ATOM 7107 C CA . VAL A 1 7 ? 54.667 -1.725 8.846 1.00 0.00 7 VAL A CA 7
ATOM 7108 C C . VAL A 1 7 ? 56.090 -2.078 8.414 1.00 0.00 7 VAL A C 7
ATOM 7109 O O . VAL A 1 7 ? 56.290 -2.887 7.530 1.00 0.00 7 VAL A O 7
ATOM 7122 N N . ILE A 1 8 ? 57.079 -1.477 9.010 1.00 0.00 8 ILE A N 7
ATOM 7123 C CA . ILE A 1 8 ? 58.477 -1.786 8.600 1.00 0.00 8 ILE A CA 7
ATOM 7124 C C . ILE A 1 8 ? 58.725 -3.285 8.818 1.00 0.00 8 ILE A C 7
ATOM 7125 O O . ILE A 1 8 ? 59.296 -3.956 7.981 1.00 0.00 8 ILE A O 7
ATOM 7141 N N . LYS A 1 9 ? 58.325 -3.805 9.940 1.00 0.00 9 LYS A N 7
ATOM 7142 C CA . LYS A 1 9 ? 58.566 -5.248 10.215 1.00 0.00 9 LYS A CA 7
ATOM 7143 C C . LYS A 1 9 ? 57.893 -6.097 9.132 1.00 0.00 9 LYS A C 7
ATOM 7144 O O . LYS A 1 9 ? 58.432 -7.094 8.692 1.00 0.00 9 LYS A O 7
ATOM 7163 N N . ALA A 1 10 ? 56.714 -5.729 8.710 1.00 0.00 10 ALA A N 7
ATOM 7164 C CA . ALA A 1 10 ? 56.011 -6.539 7.673 1.00 0.00 10 ALA A CA 7
ATOM 7165 C C . ALA A 1 10 ? 56.846 -6.604 6.392 1.00 0.00 10 ALA A C 7
ATOM 7166 O O . ALA A 1 10 ? 56.950 -7.643 5.775 1.00 0.00 10 ALA A O 7
ATOM 7173 N N . ASN A 1 11 ? 57.437 -5.511 5.983 1.00 0.00 11 ASN A N 7
ATOM 7174 C CA . ASN A 1 11 ? 58.256 -5.530 4.734 1.00 0.00 11 ASN A CA 7
ATOM 7175 C C . ASN A 1 11 ? 59.241 -6.703 4.769 1.00 0.00 11 ASN A C 7
ATOM 7176 O O . ASN A 1 11 ? 58.876 -7.827 4.483 1.00 0.00 11 ASN A O 7
ATOM 7187 N N . LYS A 1 12 ? 60.483 -6.448 5.120 1.00 0.00 12 LYS A N 7
ATOM 7188 C CA . LYS A 1 12 ? 61.517 -7.540 5.184 1.00 0.00 12 LYS A CA 7
ATOM 7189 C C . LYS A 1 12 ? 61.242 -8.608 4.115 1.00 0.00 12 LYS A C 7
ATOM 7190 O O . LYS A 1 12 ? 60.596 -9.602 4.380 1.00 0.00 12 LYS A O 7
ATOM 7209 N N . GLY A 1 13 ? 61.717 -8.410 2.908 1.00 0.00 13 GLY A N 7
ATOM 7210 C CA . GLY A 1 13 ? 61.473 -9.411 1.824 1.00 0.00 13 GLY A CA 7
ATOM 7211 C C . GLY A 1 13 ? 61.040 -8.656 0.577 1.00 0.00 13 GLY A C 7
ATOM 7212 O O . GLY A 1 13 ? 60.913 -9.212 -0.495 1.00 0.00 13 GLY A O 7
ATOM 7216 N N . ARG A 1 14 ? 60.818 -7.379 0.718 1.00 0.00 14 ARG A N 7
ATOM 7217 C CA . ARG A 1 14 ? 60.396 -6.564 -0.446 1.00 0.00 14 ARG A CA 7
ATOM 7218 C C . ARG A 1 14 ? 61.484 -6.616 -1.514 1.00 0.00 14 ARG A C 7
ATOM 7219 O O . ARG A 1 14 ? 62.659 -6.691 -1.212 1.00 0.00 14 ARG A O 7
ATOM 7240 N N . GLU A 1 15 ? 61.103 -6.562 -2.757 1.00 0.00 15 GLU A N 7
ATOM 7241 C CA . GLU A 1 15 ? 62.099 -6.587 -3.873 1.00 0.00 15 GLU A CA 7
ATOM 7242 C C . GLU A 1 15 ? 61.742 -5.492 -4.874 1.00 0.00 15 GLU A C 7
ATOM 7243 O O . GLU A 1 15 ? 62.456 -5.266 -5.832 1.00 0.00 15 GLU A O 7
ATOM 7255 N N . GLY A 1 16 ? 60.633 -4.817 -4.673 1.00 0.00 16 GLY A N 7
ATOM 7256 C CA . GLY A 1 16 ? 60.205 -3.744 -5.617 1.00 0.00 16 GLY A CA 7
ATOM 7257 C C . GLY A 1 16 ? 58.927 -4.210 -6.314 1.00 0.00 16 GLY A C 7
ATOM 7258 O O . GLY A 1 16 ? 58.667 -3.865 -7.449 1.00 0.00 16 GLY A O 7
ATOM 7262 N N . LYS A 1 17 ? 58.122 -4.994 -5.634 1.00 0.00 17 LYS A N 7
ATOM 7263 C CA . LYS A 1 17 ? 56.858 -5.484 -6.254 1.00 0.00 17 LYS A CA 7
ATOM 7264 C C . LYS A 1 17 ? 55.975 -6.217 -5.224 1.00 0.00 17 LYS A C 7
ATOM 7265 O O . LYS A 1 17 ? 54.768 -6.112 -5.282 1.00 0.00 17 LYS A O 7
ATOM 7284 N N . PRO A 1 18 ? 56.544 -6.974 -4.301 1.00 0.00 18 PRO A N 7
ATOM 7285 C CA . PRO A 1 18 ? 55.755 -7.736 -3.297 1.00 0.00 18 PRO A CA 7
ATOM 7286 C C . PRO A 1 18 ? 55.618 -7.023 -1.945 1.00 0.00 18 PRO A C 7
ATOM 7287 O O . PRO A 1 18 ? 56.561 -6.933 -1.184 1.00 0.00 18 PRO A O 7
ATOM 7298 N N . MET A 1 19 ? 54.437 -6.535 -1.638 1.00 0.00 19 MET A N 7
ATOM 7299 C CA . MET A 1 19 ? 54.203 -5.842 -0.327 1.00 0.00 19 MET A CA 7
ATOM 7300 C C . MET A 1 19 ? 53.070 -6.552 0.420 1.00 0.00 19 MET A C 7
ATOM 7301 O O . MET A 1 19 ? 52.026 -6.814 -0.138 1.00 0.00 19 MET A O 7
ATOM 7315 N N . ILE A 1 20 ? 53.265 -6.859 1.681 1.00 0.00 20 ILE A N 7
ATOM 7316 C CA . ILE A 1 20 ? 52.193 -7.554 2.470 1.00 0.00 20 ILE A CA 7
ATOM 7317 C C . ILE A 1 20 ? 51.541 -6.578 3.444 1.00 0.00 20 ILE A C 7
ATOM 7318 O O . ILE A 1 20 ? 52.205 -5.877 4.182 1.00 0.00 20 ILE A O 7
ATOM 7334 N N . SER A 1 21 ? 50.238 -6.553 3.469 1.00 0.00 21 SER A N 7
ATOM 7335 C CA . SER A 1 21 ? 49.522 -5.653 4.414 1.00 0.00 21 SER A CA 7
ATOM 7336 C C . SER A 1 21 ? 49.165 -6.462 5.661 1.00 0.00 21 SER A C 7
ATOM 7337 O O . SER A 1 21 ? 48.236 -7.248 5.659 1.00 0.00 21 SER A O 7
ATOM 7345 N N . LEU A 1 22 ? 49.911 -6.295 6.722 1.00 0.00 22 LEU A N 7
ATOM 7346 C CA . LEU A 1 22 ? 49.625 -7.070 7.963 1.00 0.00 22 LEU A CA 7
ATOM 7347 C C . LEU A 1 22 ? 48.246 -6.687 8.500 1.00 0.00 22 LEU A C 7
ATOM 7348 O O . LEU A 1 22 ? 47.806 -7.191 9.515 1.00 0.00 22 LEU A O 7
ATOM 7364 N N . VAL A 1 23 ? 47.553 -5.808 7.835 1.00 0.00 23 VAL A N 7
ATOM 7365 C CA . VAL A 1 23 ? 46.208 -5.421 8.330 1.00 0.00 23 VAL A CA 7
ATOM 7366 C C . VAL A 1 23 ? 45.333 -6.673 8.368 1.00 0.00 23 VAL A C 7
ATOM 7367 O O . VAL A 1 23 ? 44.643 -6.935 9.333 1.00 0.00 23 VAL A O 7
ATOM 7380 N N . ASP A 1 24 ? 45.374 -7.459 7.322 1.00 0.00 24 ASP A N 7
ATOM 7381 C CA . ASP A 1 24 ? 44.566 -8.716 7.277 1.00 0.00 24 ASP A CA 7
ATOM 7382 C C . ASP A 1 24 ? 45.421 -9.831 6.664 1.00 0.00 24 ASP A C 7
ATOM 7383 O O . ASP A 1 24 ? 44.935 -10.897 6.344 1.00 0.00 24 ASP A O 7
ATOM 7392 N N . GLY A 1 25 ? 46.696 -9.585 6.495 1.00 0.00 25 GLY A N 7
ATOM 7393 C CA . GLY A 1 25 ? 47.593 -10.619 5.897 1.00 0.00 25 GLY A CA 7
ATOM 7394 C C . GLY A 1 25 ? 47.204 -10.848 4.436 1.00 0.00 25 GLY A C 7
ATOM 7395 O O . GLY A 1 25 ? 46.397 -11.702 4.124 1.00 0.00 25 GLY A O 7
ATOM 7399 N N . GLU A 1 26 ? 47.777 -10.095 3.530 1.00 0.00 26 GLU A N 7
ATOM 7400 C CA . GLU A 1 26 ? 47.447 -10.275 2.079 1.00 0.00 26 GLU A CA 7
ATOM 7401 C C . GLU A 1 26 ? 48.690 -9.993 1.224 1.00 0.00 26 GLU A C 7
ATOM 7402 O O . GLU A 1 26 ? 49.407 -9.042 1.455 1.00 0.00 26 GLU A O 7
ATOM 7414 N N . GLU A 1 27 ? 48.931 -10.799 0.221 1.00 0.00 27 GLU A N 7
ATOM 7415 C CA . GLU A 1 27 ? 50.107 -10.561 -0.671 1.00 0.00 27 GLU A CA 7
ATOM 7416 C C . GLU A 1 27 ? 49.665 -9.623 -1.796 1.00 0.00 27 GLU A C 7
ATOM 7417 O O . GLU A 1 27 ? 48.645 -9.841 -2.421 1.00 0.00 27 GLU A O 7
ATOM 7429 N N . ILE A 1 28 ? 50.404 -8.567 -2.041 1.00 0.00 28 ILE A N 7
ATOM 7430 C CA . ILE A 1 28 ? 50.004 -7.589 -3.110 1.00 0.00 28 ILE A CA 7
ATOM 7431 C C . ILE A 1 28 ? 51.146 -7.403 -4.118 1.00 0.00 28 ILE A C 7
ATOM 7432 O O . ILE A 1 28 ? 51.859 -6.419 -4.075 1.00 0.00 28 ILE A O 7
ATOM 7448 N N . LYS A 1 29 ? 51.341 -8.337 -5.014 1.00 0.00 29 LYS A N 7
ATOM 7449 C CA . LYS A 1 29 ? 52.449 -8.194 -6.006 1.00 0.00 29 LYS A CA 7
ATOM 7450 C C . LYS A 1 29 ? 52.126 -7.059 -6.983 1.00 0.00 29 LYS A C 7
ATOM 7451 O O . LYS A 1 29 ? 52.378 -7.149 -8.168 1.00 0.00 29 LYS A O 7
ATOM 7470 N N . GLY A 1 30 ? 51.587 -5.986 -6.480 1.00 0.00 30 GLY A N 7
ATOM 7471 C CA . GLY A 1 30 ? 51.253 -4.820 -7.342 1.00 0.00 30 GLY A CA 7
ATOM 7472 C C . GLY A 1 30 ? 51.348 -3.577 -6.469 1.00 0.00 30 GLY A C 7
ATOM 7473 O O . GLY A 1 30 ? 50.732 -2.562 -6.724 1.00 0.00 30 GLY A O 7
ATOM 7477 N N . THR A 1 31 ? 52.118 -3.674 -5.418 1.00 0.00 31 THR A N 7
ATOM 7478 C CA . THR A 1 31 ? 52.275 -2.529 -4.478 1.00 0.00 31 THR A CA 7
ATOM 7479 C C . THR A 1 31 ? 53.691 -2.528 -3.896 1.00 0.00 31 THR A C 7
ATOM 7480 O O . THR A 1 31 ? 54.307 -3.563 -3.726 1.00 0.00 31 THR A O 7
ATOM 7491 N N . VAL A 1 32 ? 54.196 -1.368 -3.566 1.00 0.00 32 VAL A N 7
ATOM 7492 C CA . VAL A 1 32 ? 55.564 -1.264 -2.957 1.00 0.00 32 VAL A CA 7
ATOM 7493 C C . VAL A 1 32 ? 55.495 -0.306 -1.768 1.00 0.00 32 VAL A C 7
ATOM 7494 O O . VAL A 1 32 ? 55.421 0.895 -1.931 1.00 0.00 32 VAL A O 7
ATOM 7507 N N . TYR A 1 33 ? 55.519 -0.839 -0.578 1.00 0.00 33 TYR A N 7
ATOM 7508 C CA . TYR A 1 33 ? 55.447 0.011 0.653 1.00 0.00 33 TYR A CA 7
ATOM 7509 C C . TYR A 1 33 ? 54.446 1.161 0.466 1.00 0.00 33 TYR A C 7
ATOM 7510 O O . TYR A 1 33 ? 54.485 2.143 1.181 1.00 0.00 33 TYR A O 7
ATOM 7528 N N . LEU A 1 34 ? 53.541 1.044 -0.477 1.00 0.00 34 LEU A N 7
ATOM 7529 C CA . LEU A 1 34 ? 52.525 2.127 -0.698 1.00 0.00 34 LEU A CA 7
ATOM 7530 C C . LEU A 1 34 ? 51.191 1.669 -0.105 1.00 0.00 34 LEU A C 7
ATOM 7531 O O . LEU A 1 34 ? 50.628 0.673 -0.515 1.00 0.00 34 LEU A O 7
ATOM 7547 N N . GLY A 1 35 ? 50.689 2.388 0.866 1.00 0.00 35 GLY A N 7
ATOM 7548 C CA . GLY A 1 35 ? 49.393 2.008 1.511 1.00 0.00 35 GLY A CA 7
ATOM 7549 C C . GLY A 1 35 ? 49.556 2.102 3.027 1.00 0.00 35 GLY A C 7
ATOM 7550 O O . GLY A 1 35 ? 48.903 1.405 3.777 1.00 0.00 35 GLY A O 7
ATOM 7554 N N . ASP A 1 36 ? 50.422 2.969 3.480 1.00 0.00 36 ASP A N 7
ATOM 7555 C CA . ASP A 1 36 ? 50.637 3.127 4.948 1.00 0.00 36 ASP A CA 7
ATOM 7556 C C . ASP A 1 36 ? 51.186 4.523 5.238 1.00 0.00 36 ASP A C 7
ATOM 7557 O O . ASP A 1 36 ? 50.693 5.229 6.095 1.00 0.00 36 ASP A O 7
ATOM 7566 N N . GLY A 1 37 ? 52.212 4.925 4.539 1.00 0.00 37 GLY A N 7
ATOM 7567 C CA . GLY A 1 37 ? 52.794 6.269 4.790 1.00 0.00 37 GLY A CA 7
ATOM 7568 C C . GLY A 1 37 ? 54.033 6.464 3.919 1.00 0.00 37 GLY A C 7
ATOM 7569 O O . GLY A 1 37 ? 54.967 7.137 4.303 1.00 0.00 37 GLY A O 7
ATOM 7573 N N . TRP A 1 38 ? 54.056 5.875 2.749 1.00 0.00 38 TRP A N 7
ATOM 7574 C CA . TRP A 1 38 ? 55.245 6.017 1.859 1.00 0.00 38 TRP A CA 7
ATOM 7575 C C . TRP A 1 38 ? 55.724 7.464 1.849 1.00 0.00 38 TRP A C 7
ATOM 7576 O O . TRP A 1 38 ? 54.941 8.391 1.885 1.00 0.00 38 TRP A O 7
ATOM 7597 N N . SER A 1 39 ? 57.012 7.667 1.775 1.00 0.00 39 SER A N 7
ATOM 7598 C CA . SER A 1 39 ? 57.552 9.059 1.735 1.00 0.00 39 SER A CA 7
ATOM 7599 C C . SER A 1 39 ? 58.835 9.020 0.916 1.00 0.00 39 SER A C 7
ATOM 7600 O O . SER A 1 39 ? 59.650 8.141 1.095 1.00 0.00 39 SER A O 7
ATOM 7608 N N . ALA A 1 40 ? 59.038 9.927 0.003 1.00 0.00 40 ALA A N 7
ATOM 7609 C CA . ALA A 1 40 ? 60.278 9.863 -0.808 1.00 0.00 40 ALA A CA 7
ATOM 7610 C C . ALA A 1 40 ? 60.420 11.143 -1.625 1.00 0.00 40 ALA A C 7
ATOM 7611 O O . ALA A 1 40 ? 59.509 11.941 -1.713 1.00 0.00 40 ALA A O 7
ATOM 7618 N N . LYS A 1 41 ? 61.547 11.331 -2.248 1.00 0.00 41 LYS A N 7
ATOM 7619 C CA . LYS A 1 41 ? 61.769 12.526 -3.094 1.00 0.00 41 LYS A CA 7
ATOM 7620 C C . LYS A 1 41 ? 62.773 12.102 -4.167 1.00 0.00 41 LYS A C 7
ATOM 7621 O O . LYS A 1 41 ? 63.611 11.257 -3.919 1.00 0.00 41 LYS A O 7
ATOM 7640 N N . LYS A 1 42 ? 62.710 12.647 -5.353 1.00 0.00 42 LYS A N 7
ATOM 7641 C CA . LYS A 1 42 ? 63.680 12.220 -6.413 1.00 0.00 42 LYS A CA 7
ATOM 7642 C C . LYS A 1 42 ? 64.866 13.181 -6.433 1.00 0.00 42 LYS A C 7
ATOM 7643 O O . LYS A 1 42 ? 64.705 14.385 -6.390 1.00 0.00 42 LYS A O 7
ATOM 7662 N N . ASP A 1 43 ? 66.065 12.652 -6.498 1.00 0.00 43 ASP A N 7
ATOM 7663 C CA . ASP A 1 43 ? 67.288 13.514 -6.519 1.00 0.00 43 ASP A CA 7
ATOM 7664 C C . ASP A 1 43 ? 67.928 13.454 -7.907 1.00 0.00 43 ASP A C 7
ATOM 7665 O O . ASP A 1 43 ? 68.849 14.187 -8.209 1.00 0.00 43 ASP A O 7
ATOM 7674 N N . GLY A 1 44 ? 67.452 12.581 -8.755 1.00 0.00 44 GLY A N 7
ATOM 7675 C CA . GLY A 1 44 ? 68.035 12.468 -10.125 1.00 0.00 44 GLY A CA 7
ATOM 7676 C C . GLY A 1 44 ? 69.181 11.451 -10.121 1.00 0.00 44 GLY A C 7
ATOM 7677 O O . GLY A 1 44 ? 70.266 11.733 -9.655 1.00 0.00 44 GLY A O 7
ATOM 7681 N N . ALA A 1 45 ? 68.930 10.273 -10.638 1.00 0.00 45 ALA A N 7
ATOM 7682 C CA . ALA A 1 45 ? 69.974 9.197 -10.690 1.00 0.00 45 ALA A CA 7
ATOM 7683 C C . ALA A 1 45 ? 69.975 8.397 -9.380 1.00 0.00 45 ALA A C 7
ATOM 7684 O O . ALA A 1 45 ? 70.730 7.459 -9.225 1.00 0.00 45 ALA A O 7
ATOM 7691 N N . THR A 1 46 ? 69.113 8.728 -8.453 1.00 0.00 46 THR A N 7
ATOM 7692 C CA . THR A 1 46 ? 69.041 7.962 -7.175 1.00 0.00 46 THR A CA 7
ATOM 7693 C C . THR A 1 46 ? 67.818 8.441 -6.395 1.00 0.00 46 THR A C 7
ATOM 7694 O O . THR A 1 46 ? 67.735 9.587 -6.001 1.00 0.00 46 THR A O 7
ATOM 7705 N N . ILE A 1 47 ? 66.865 7.584 -6.174 1.00 0.00 47 ILE A N 7
ATOM 7706 C CA . ILE A 1 47 ? 65.642 8.008 -5.424 1.00 0.00 47 ILE A CA 7
ATOM 7707 C C . ILE A 1 47 ? 65.821 7.754 -3.923 1.00 0.00 47 ILE A C 7
ATOM 7708 O O . ILE A 1 47 ? 66.270 6.705 -3.512 1.00 0.00 47 ILE A O 7
ATOM 7724 N N . VAL A 1 48 ? 65.432 8.695 -3.097 1.00 0.00 48 VAL A N 7
ATOM 7725 C CA . VAL A 1 48 ? 65.537 8.500 -1.615 1.00 0.00 48 VAL A CA 7
ATOM 7726 C C . VAL A 1 48 ? 64.148 8.134 -1.104 1.00 0.00 48 VAL A C 7
ATOM 7727 O O . VAL A 1 48 ? 63.203 8.868 -1.296 1.00 0.00 48 VAL A O 7
ATOM 7740 N N . ILE A 1 49 ? 63.990 6.990 -0.488 1.00 0.00 49 ILE A N 7
ATOM 7741 C CA . ILE A 1 49 ? 62.627 6.593 -0.021 1.00 0.00 49 ILE A CA 7
ATOM 7742 C C . ILE A 1 49 ? 62.693 5.749 1.248 1.00 0.00 49 ILE A C 7
ATOM 7743 O O . ILE A 1 49 ? 63.586 4.950 1.437 1.00 0.00 49 ILE A O 7
ATOM 7759 N N . SER A 1 50 ? 61.693 5.882 2.085 1.00 0.00 50 SER A N 7
ATOM 7760 C CA . SER A 1 50 ? 61.594 5.066 3.312 1.00 0.00 50 SER A CA 7
ATOM 7761 C C . SER A 1 50 ? 60.281 4.287 3.165 1.00 0.00 50 SER A C 7
ATOM 7762 O O . SER A 1 50 ? 59.343 4.781 2.544 1.00 0.00 50 SER A O 7
ATOM 7770 N N . PRO A 1 51 ? 60.202 3.085 3.675 1.00 0.00 51 PRO A N 7
ATOM 7771 C CA . PRO A 1 51 ? 58.979 2.249 3.519 1.00 0.00 51 PRO A CA 7
ATOM 7772 C C . PRO A 1 51 ? 57.723 2.976 4.007 1.00 0.00 51 PRO A C 7
ATOM 7773 O O . PRO A 1 51 ? 57.013 3.572 3.229 1.00 0.00 51 PRO A O 7
ATOM 7784 N N . ALA A 1 52 ? 57.437 2.931 5.279 1.00 0.00 52 ALA A N 7
ATOM 7785 C CA . ALA A 1 52 ? 56.218 3.628 5.792 1.00 0.00 52 ALA A CA 7
ATOM 7786 C C . ALA A 1 52 ? 56.588 5.030 6.288 1.00 0.00 52 ALA A C 7
ATOM 7787 O O . ALA A 1 52 ? 55.844 5.974 6.126 1.00 0.00 52 ALA A O 7
ATOM 7794 N N . GLU A 1 53 ? 57.712 5.160 6.931 1.00 0.00 53 GLU A N 7
ATOM 7795 C CA . GLU A 1 53 ? 58.115 6.487 7.481 1.00 0.00 53 GLU A CA 7
ATOM 7796 C C . GLU A 1 53 ? 59.634 6.487 7.710 1.00 0.00 53 GLU A C 7
ATOM 7797 O O . GLU A 1 53 ? 60.342 5.629 7.225 1.00 0.00 53 GLU A O 7
ATOM 7809 N N . GLU A 1 54 ? 60.130 7.424 8.473 1.00 0.00 54 GLU A N 7
ATOM 7810 C CA . GLU A 1 54 ? 61.593 7.444 8.752 1.00 0.00 54 GLU A CA 7
ATOM 7811 C C . GLU A 1 54 ? 61.899 8.383 9.919 1.00 0.00 54 GLU A C 7
ATOM 7812 O O . GLU A 1 54 ? 61.984 9.584 9.753 1.00 0.00 54 GLU A O 7
ATOM 7824 N N . THR A 1 55 ? 62.090 7.841 11.094 1.00 0.00 55 THR A N 7
ATOM 7825 C CA . THR A 1 55 ? 62.422 8.687 12.284 1.00 0.00 55 THR A CA 7
ATOM 7826 C C . THR A 1 55 ? 63.642 8.089 12.983 1.00 0.00 55 THR A C 7
ATOM 7827 O O . THR A 1 55 ? 63.887 6.915 12.884 1.00 0.00 55 THR A O 7
ATOM 7838 N N . ALA A 1 56 ? 64.422 8.913 13.636 1.00 0.00 56 ALA A N 7
ATOM 7839 C CA . ALA A 1 56 ? 65.674 8.453 14.336 1.00 0.00 56 ALA A CA 7
ATOM 7840 C C . ALA A 1 56 ? 65.595 6.983 14.796 1.00 0.00 56 ALA A C 7
ATOM 7841 O O . ALA A 1 56 ? 66.600 6.308 14.888 1.00 0.00 56 ALA A O 7
ATOM 7848 N N . LEU A 1 57 ? 64.428 6.483 15.092 1.00 0.00 57 LEU A N 7
ATOM 7849 C CA . LEU A 1 57 ? 64.316 5.062 15.552 1.00 0.00 57 LEU A CA 7
ATOM 7850 C C . LEU A 1 57 ? 64.260 4.119 14.340 1.00 0.00 57 LEU A C 7
ATOM 7851 O O . LEU A 1 57 ? 64.140 2.918 14.482 1.00 0.00 57 LEU A O 7
ATOM 7867 N N . PHE A 1 58 ? 64.341 4.658 13.151 1.00 0.00 58 PHE A N 7
ATOM 7868 C CA . PHE A 1 58 ? 64.289 3.817 11.913 1.00 0.00 58 PHE A CA 7
ATOM 7869 C C . PHE A 1 58 ? 65.349 4.301 10.922 1.00 0.00 58 PHE A C 7
ATOM 7870 O O . PHE A 1 58 ? 66.298 4.961 11.298 1.00 0.00 58 PHE A O 7
ATOM 7887 N N . LYS A 1 59 ? 65.223 3.962 9.661 1.00 0.00 59 LYS A N 7
ATOM 7888 C CA . LYS A 1 59 ? 66.259 4.393 8.672 1.00 0.00 59 LYS A CA 7
ATOM 7889 C C . LYS A 1 59 ? 65.665 4.556 7.268 1.00 0.00 59 LYS A C 7
ATOM 7890 O O . LYS A 1 59 ? 64.547 4.167 6.993 1.00 0.00 59 LYS A O 7
ATOM 7909 N N . ALA A 1 60 ? 66.437 5.136 6.385 1.00 0.00 60 ALA A N 7
ATOM 7910 C CA . ALA A 1 60 ? 65.996 5.358 4.974 1.00 0.00 60 ALA A CA 7
ATOM 7911 C C . ALA A 1 60 ? 66.476 4.186 4.100 1.00 0.00 60 ALA A C 7
ATOM 7912 O O . ALA A 1 60 ? 67.200 3.318 4.546 1.00 0.00 60 ALA A O 7
ATOM 7919 N N . LYS A 1 61 ? 66.097 4.178 2.847 1.00 0.00 61 LYS A N 7
ATOM 7920 C CA . LYS A 1 61 ? 66.540 3.098 1.910 1.00 0.00 61 LYS A CA 7
ATOM 7921 C C . LYS A 1 61 ? 66.905 3.760 0.577 1.00 0.00 61 LYS A C 7
ATOM 7922 O O . LYS A 1 61 ? 66.199 4.624 0.096 1.00 0.00 61 LYS A O 7
ATOM 7941 N N . HIS A 1 62 ? 68.019 3.396 -0.010 1.00 0.00 62 HIS A N 7
ATOM 7942 C CA . HIS A 1 62 ? 68.438 4.050 -1.292 1.00 0.00 62 HIS A CA 7
ATOM 7943 C C . HIS A 1 62 ? 68.022 3.220 -2.515 1.00 0.00 62 HIS A C 7
ATOM 7944 O O . HIS A 1 62 ? 68.577 2.175 -2.793 1.00 0.00 62 HIS A O 7
ATOM 7959 N N . ILE A 1 63 ? 67.053 3.699 -3.253 1.00 0.00 63 ILE A N 7
ATOM 7960 C CA . ILE A 1 63 ? 66.587 2.974 -4.477 1.00 0.00 63 ILE A CA 7
ATOM 7961 C C . ILE A 1 63 ? 67.409 3.465 -5.673 1.00 0.00 63 ILE A C 7
ATOM 7962 O O . ILE A 1 63 ? 67.553 4.647 -5.888 1.00 0.00 63 ILE A O 7
ATOM 7978 N N . SER A 1 64 ? 67.933 2.571 -6.462 1.00 0.00 64 SER A N 7
ATOM 7979 C CA . SER A 1 64 ? 68.717 3.014 -7.647 1.00 0.00 64 SER A CA 7
ATOM 7980 C C . SER A 1 64 ? 67.746 3.568 -8.686 1.00 0.00 64 SER A C 7
ATOM 7981 O O . SER A 1 64 ? 66.570 3.268 -8.669 1.00 0.00 64 SER A O 7
ATOM 7989 N N . ALA A 1 65 ? 68.219 4.366 -9.596 1.00 0.00 65 ALA A N 7
ATOM 7990 C CA . ALA A 1 65 ? 67.304 4.913 -10.629 1.00 0.00 65 ALA A CA 7
ATOM 7991 C C . ALA A 1 65 ? 66.687 3.749 -11.411 1.00 0.00 65 ALA A C 7
ATOM 7992 O O . ALA A 1 65 ? 65.494 3.678 -11.583 1.00 0.00 65 ALA A O 7
ATOM 7999 N N . ALA A 1 66 ? 67.478 2.828 -11.892 1.00 0.00 66 ALA A N 7
ATOM 8000 C CA . ALA A 1 66 ? 66.885 1.691 -12.653 1.00 0.00 66 ALA A CA 7
ATOM 8001 C C . ALA A 1 66 ? 65.839 1.006 -11.769 1.00 0.00 66 ALA A C 7
ATOM 8002 O O . ALA A 1 66 ? 64.778 0.626 -12.223 1.00 0.00 66 ALA A O 7
ATOM 8009 N N . HIS A 1 67 ? 66.117 0.862 -10.505 1.00 0.00 67 HIS A N 7
ATOM 8010 C CA . HIS A 1 67 ? 65.125 0.223 -9.597 1.00 0.00 67 HIS A CA 7
ATOM 8011 C C . HIS A 1 67 ? 63.830 1.050 -9.610 1.00 0.00 67 HIS A C 7
ATOM 8012 O O . HIS A 1 67 ? 62.744 0.519 -9.493 1.00 0.00 67 HIS A O 7
ATOM 8027 N N . LEU A 1 68 ? 63.937 2.345 -9.750 1.00 0.00 68 LEU A N 7
ATOM 8028 C CA . LEU A 1 68 ? 62.711 3.202 -9.770 1.00 0.00 68 LEU A CA 7
ATOM 8029 C C . LEU A 1 68 ? 61.830 2.760 -10.942 1.00 0.00 68 LEU A C 7
ATOM 8030 O O . LEU A 1 68 ? 60.620 2.738 -10.855 1.00 0.00 68 LEU A O 7
ATOM 8046 N N . LYS A 1 69 ? 62.438 2.393 -12.036 1.00 0.00 69 LYS A N 7
ATOM 8047 C CA . LYS A 1 69 ? 61.651 1.948 -13.222 1.00 0.00 69 LYS A CA 7
ATOM 8048 C C . LYS A 1 69 ? 60.791 0.744 -12.835 1.00 0.00 69 LYS A C 7
ATOM 8049 O O . LYS A 1 69 ? 59.664 0.612 -13.269 1.00 0.00 69 LYS A O 7
ATOM 8068 N N . ILE A 1 70 ? 61.303 -0.128 -12.011 1.00 0.00 70 ILE A N 7
ATOM 8069 C CA . ILE A 1 70 ? 60.498 -1.310 -11.587 1.00 0.00 70 ILE A CA 7
ATOM 8070 C C . ILE A 1 70 ? 59.227 -0.832 -10.887 1.00 0.00 70 ILE A C 7
ATOM 8071 O O . ILE A 1 70 ? 58.168 -1.387 -11.070 1.00 0.00 70 ILE A O 7
ATOM 8087 N N . ILE A 1 71 ? 59.319 0.191 -10.090 1.00 0.00 71 ILE A N 7
ATOM 8088 C CA . ILE A 1 71 ? 58.107 0.694 -9.387 1.00 0.00 71 ILE A CA 7
ATOM 8089 C C . ILE A 1 71 ? 57.056 1.117 -10.419 1.00 0.00 71 ILE A C 7
ATOM 8090 O O . ILE A 1 71 ? 55.881 0.879 -10.247 1.00 0.00 71 ILE A O 7
ATOM 8106 N N . ALA A 1 72 ? 57.456 1.741 -11.485 1.00 0.00 72 ALA A N 7
ATOM 8107 C CA . ALA A 1 72 ? 56.454 2.157 -12.508 1.00 0.00 72 ALA A CA 7
ATOM 8108 C C . ALA A 1 72 ? 55.798 0.915 -13.126 1.00 0.00 72 ALA A C 7
ATOM 8109 O O . ALA A 1 72 ? 54.616 0.891 -13.386 1.00 0.00 72 ALA A O 7
ATOM 8116 N N . LYS A 1 73 ? 56.546 -0.117 -13.381 1.00 0.00 73 LYS A N 7
ATOM 8117 C CA . LYS A 1 73 ? 55.931 -1.326 -13.999 1.00 0.00 73 LYS A CA 7
ATOM 8118 C C . LYS A 1 73 ? 54.832 -1.862 -13.072 1.00 0.00 73 LYS A C 7
ATOM 8119 O O . LYS A 1 73 ? 53.763 -2.246 -13.502 1.00 0.00 73 LYS A O 7
AT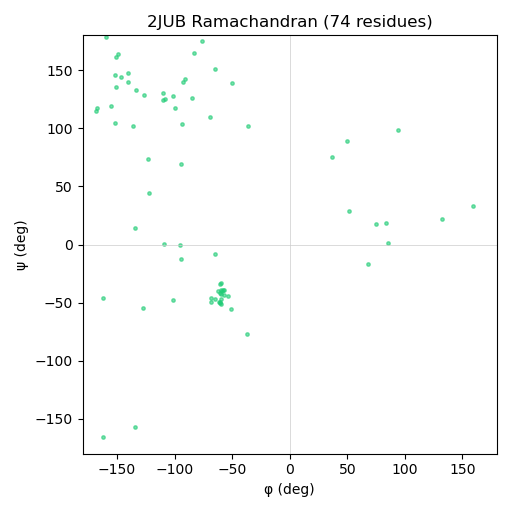OM 8138 N N . ASN A 1 74 ? 55.123 -1.927 -11.806 1.00 0.00 74 ASN A N 7
ATOM 8139 C CA . ASN A 1 74 ? 54.141 -2.480 -10.828 1.00 0.00 74 ASN A CA 7
ATOM 8140 C C . ASN A 1 74 ? 53.016 -1.478 -10.518 1.00 0.00 74 ASN A C 7
ATOM 8141 O O . ASN A 1 74 ? 51.878 -1.679 -10.896 1.00 0.00 74 ASN A O 7
ATOM 8152 N N . LEU A 1 75 ? 53.309 -0.434 -9.794 1.00 0.00 75 LEU A N 7
ATOM 8153 C CA . LEU A 1 75 ? 52.245 0.545 -9.413 1.00 0.00 75 LEU A CA 7
ATOM 8154 C C . LEU A 1 75 ? 51.614 1.215 -10.644 1.00 0.00 75 LEU A C 7
ATOM 8155 O O . LEU A 1 75 ? 50.415 1.404 -10.699 1.00 0.00 75 LEU A O 7
ATOM 8171 N N . LEU A 1 76 ? 52.400 1.588 -11.624 1.00 0.00 76 LEU A N 7
ATOM 8172 C CA . LEU A 1 76 ? 51.826 2.262 -12.837 1.00 0.00 76 LEU A CA 7
ATOM 8173 C C . LEU A 1 76 ? 51.652 1.233 -13.957 1.00 0.00 76 LEU A C 7
ATOM 8174 O O . LEU A 1 76 ? 52.624 0.957 -14.641 1.00 0.00 76 LEU A O 7
ATOM 8191 N N . ALA A 1 1 ? 53.314 5.469 18.077 1.00 0.00 1 ALA A N 8
ATOM 8192 C CA . ALA A 1 1 ? 52.530 4.740 17.044 1.00 0.00 1 ALA A CA 8
ATOM 8193 C C . ALA A 1 1 ? 53.271 3.467 16.646 1.00 0.00 1 ALA A C 8
ATOM 8194 O O . ALA A 1 1 ? 54.477 3.373 16.765 1.00 0.00 1 ALA A O 8
ATOM 8203 N N . THR A 1 2 ? 52.549 2.493 16.166 1.00 0.00 2 THR A N 8
ATOM 8204 C CA . THR A 1 2 ? 53.173 1.207 15.740 1.00 0.00 2 THR A CA 8
ATOM 8205 C C . THR A 1 2 ? 53.084 1.085 14.213 1.00 0.00 2 THR A C 8
ATOM 8206 O O . THR A 1 2 ? 53.561 0.133 13.629 1.00 0.00 2 THR A O 8
ATOM 8217 N N . LEU A 1 3 ? 52.494 2.059 13.561 1.00 0.00 3 LEU A N 8
ATOM 8218 C CA . LEU A 1 3 ? 52.392 2.027 12.065 1.00 0.00 3 LEU A CA 8
ATOM 8219 C C . LEU A 1 3 ? 53.798 2.001 11.481 1.00 0.00 3 LEU A C 8
ATOM 8220 O O . LEU A 1 3 ? 54.129 1.197 10.635 1.00 0.00 3 LEU A O 8
ATOM 8236 N N . THR A 1 4 ? 54.619 2.899 11.934 1.00 0.00 4 THR A N 8
ATOM 8237 C CA . THR A 1 4 ? 56.013 2.961 11.424 1.00 0.00 4 THR A CA 8
ATOM 8238 C C . THR A 1 4 ? 56.754 1.647 11.727 1.00 0.00 4 THR A C 8
ATOM 8239 O O . THR A 1 4 ? 57.350 1.047 10.861 1.00 0.00 4 THR A O 8
ATOM 8250 N N . SER A 1 5 ? 56.744 1.211 12.959 1.00 0.00 5 SER A N 8
ATOM 8251 C CA . SER A 1 5 ? 57.479 -0.047 13.323 1.00 0.00 5 SER A CA 8
ATOM 8252 C C . SER A 1 5 ? 56.843 -1.287 12.675 1.00 0.00 5 SER A C 8
ATOM 8253 O O . SER A 1 5 ? 57.534 -2.168 12.208 1.00 0.00 5 SER A O 8
ATOM 8261 N N . GLU A 1 6 ? 55.541 -1.396 12.683 1.00 0.00 6 GLU A N 8
ATOM 8262 C CA . GLU A 1 6 ? 54.893 -2.613 12.098 1.00 0.00 6 GLU A CA 8
ATOM 8263 C C . GLU A 1 6 ? 55.022 -2.674 10.569 1.00 0.00 6 GLU A C 8
ATOM 8264 O O . GLU A 1 6 ? 55.210 -3.732 10.005 1.00 0.00 6 GLU A O 8
ATOM 8276 N N . VAL A 1 7 ? 54.878 -1.575 9.879 1.00 0.00 7 VAL A N 8
ATOM 8277 C CA . VAL A 1 7 ? 54.953 -1.638 8.387 1.00 0.00 7 VAL A CA 8
ATOM 8278 C C . VAL A 1 7 ? 56.392 -1.817 7.897 1.00 0.00 7 VAL A C 8
ATOM 8279 O O . VAL A 1 7 ? 56.641 -2.564 6.976 1.00 0.00 7 VAL A O 8
ATOM 8292 N N . ILE A 1 8 ? 57.326 -1.113 8.464 1.00 0.00 8 ILE A N 8
ATOM 8293 C CA . ILE A 1 8 ? 58.740 -1.226 7.989 1.00 0.00 8 ILE A CA 8
ATOM 8294 C C . ILE A 1 8 ? 59.257 -2.679 8.136 1.00 0.00 8 ILE A C 8
ATOM 8295 O O . ILE A 1 8 ? 59.761 -3.262 7.197 1.00 0.00 8 ILE A O 8
ATOM 8311 N N . LYS A 1 9 ? 59.143 -3.258 9.301 1.00 0.00 9 LYS A N 8
ATOM 8312 C CA . LYS A 1 9 ? 59.640 -4.657 9.505 1.00 0.00 9 LYS A CA 8
ATOM 8313 C C . LYS A 1 9 ? 58.854 -5.640 8.627 1.00 0.00 9 LYS A C 8
ATOM 8314 O O . LYS A 1 9 ? 59.401 -6.584 8.097 1.00 0.00 9 LYS A O 8
ATOM 8333 N N . ALA A 1 10 ? 57.571 -5.435 8.491 1.00 0.00 10 ALA A N 8
ATOM 8334 C CA . ALA A 1 10 ? 56.737 -6.364 7.667 1.00 0.00 10 ALA A CA 8
ATOM 8335 C C . ALA A 1 10 ? 57.171 -6.348 6.189 1.00 0.00 10 ALA A C 8
ATOM 8336 O O . ALA A 1 10 ? 57.161 -7.367 5.528 1.00 0.00 10 ALA A O 8
ATOM 8343 N N . ASN A 1 11 ? 57.524 -5.208 5.649 1.00 0.00 11 ASN A N 8
ATOM 8344 C CA . ASN A 1 11 ? 57.912 -5.162 4.202 1.00 0.00 11 ASN A CA 8
ATOM 8345 C C . ASN A 1 11 ? 59.407 -5.421 4.020 1.00 0.00 11 ASN A C 8
ATOM 8346 O O . ASN A 1 11 ? 59.879 -5.596 2.913 1.00 0.00 11 ASN A O 8
ATOM 8357 N N . LYS A 1 12 ? 60.157 -5.459 5.080 1.00 0.00 12 LYS A N 8
ATOM 8358 C CA . LYS A 1 12 ? 61.616 -5.727 4.937 1.00 0.00 12 LYS A CA 8
ATOM 8359 C C . LYS A 1 12 ? 61.815 -7.158 4.426 1.00 0.00 12 LYS A C 8
ATOM 8360 O O . LYS A 1 12 ? 61.227 -8.096 4.934 1.00 0.00 12 LYS A O 8
ATOM 8379 N N . GLY A 1 13 ? 62.635 -7.339 3.422 1.00 0.00 13 GLY A N 8
ATOM 8380 C CA . GLY A 1 13 ? 62.858 -8.711 2.887 1.00 0.00 13 GLY A CA 8
ATOM 8381 C C . GLY A 1 13 ? 63.580 -8.616 1.545 1.00 0.00 13 GLY A C 8
ATOM 8382 O O . GLY A 1 13 ? 64.558 -9.295 1.306 1.00 0.00 13 GLY A O 8
ATOM 8386 N N . ARG A 1 14 ? 63.108 -7.785 0.661 1.00 0.00 14 ARG A N 8
ATOM 8387 C CA . ARG A 1 14 ? 63.779 -7.663 -0.658 1.00 0.00 14 ARG A CA 8
ATOM 8388 C C . ARG A 1 14 ? 63.235 -6.460 -1.416 1.00 0.00 14 ARG A C 8
ATOM 8389 O O . ARG A 1 14 ? 62.351 -5.767 -0.957 1.00 0.00 14 ARG A O 8
ATOM 8410 N N . GLU A 1 15 ? 63.785 -6.213 -2.577 1.00 0.00 15 GLU A N 8
ATOM 8411 C CA . GLU A 1 15 ? 63.362 -5.067 -3.426 1.00 0.00 15 GLU A CA 8
ATOM 8412 C C . GLU A 1 15 ? 61.862 -4.850 -3.295 1.00 0.00 15 GLU A C 8
ATOM 8413 O O . GLU A 1 15 ? 61.087 -5.781 -3.230 1.00 0.00 15 GLU A O 8
ATOM 8425 N N . GLY A 1 16 ? 61.463 -3.628 -3.207 1.00 0.00 16 GLY A N 8
ATOM 8426 C CA . GLY A 1 16 ? 60.030 -3.349 -3.016 1.00 0.00 16 GLY A CA 8
ATOM 8427 C C . GLY A 1 16 ? 59.214 -3.910 -4.178 1.00 0.00 16 GLY A C 8
ATOM 8428 O O . GLY A 1 16 ? 59.067 -3.286 -5.209 1.00 0.00 16 GLY A O 8
ATOM 8432 N N . LYS A 1 17 ? 58.659 -5.080 -3.998 1.00 0.00 17 LYS A N 8
ATOM 8433 C CA . LYS A 1 17 ? 57.812 -5.702 -5.062 1.00 0.00 17 LYS A CA 8
ATOM 8434 C C . LYS A 1 17 ? 56.575 -6.338 -4.410 1.00 0.00 17 LYS A C 8
ATOM 8435 O O . LYS A 1 17 ? 55.468 -6.134 -4.869 1.00 0.00 17 LYS A O 8
ATOM 8454 N N . PRO A 1 18 ? 56.744 -7.087 -3.344 1.00 0.00 18 PRO A N 8
ATOM 8455 C CA . PRO A 1 18 ? 55.624 -7.728 -2.628 1.00 0.00 18 PRO A CA 8
ATOM 8456 C C . PRO A 1 18 ? 55.272 -6.934 -1.367 1.00 0.00 18 PRO A C 8
ATOM 8457 O O . PRO A 1 18 ? 56.145 -6.562 -0.608 1.00 0.00 18 PRO A O 8
ATOM 8468 N N . MET A 1 19 ? 54.011 -6.654 -1.143 1.00 0.00 19 MET A N 8
ATOM 8469 C CA . MET A 1 19 ? 53.615 -5.863 0.071 1.00 0.00 19 MET A CA 8
ATOM 8470 C C . MET A 1 19 ? 52.558 -6.623 0.870 1.00 0.00 19 MET A C 8
ATOM 8471 O O . MET A 1 19 ? 51.548 -7.031 0.340 1.00 0.00 19 MET A O 8
ATOM 8485 N N . ILE A 1 20 ? 52.785 -6.807 2.150 1.00 0.00 20 ILE A N 8
ATOM 8486 C CA . ILE A 1 20 ? 51.794 -7.541 3.007 1.00 0.00 20 ILE A CA 8
ATOM 8487 C C . ILE A 1 20 ? 51.111 -6.567 3.956 1.00 0.00 20 ILE A C 8
ATOM 8488 O O . ILE A 1 20 ? 51.740 -5.748 4.595 1.00 0.00 20 ILE A O 8
ATOM 8504 N N . SER A 1 21 ? 49.817 -6.656 4.051 1.00 0.00 21 SER A N 8
ATOM 8505 C CA . SER A 1 21 ? 49.065 -5.751 4.954 1.00 0.00 21 SER A CA 8
ATOM 8506 C C . SER A 1 21 ? 48.871 -6.438 6.311 1.00 0.00 21 SER A C 8
ATOM 8507 O O . SER A 1 21 ? 48.029 -7.301 6.461 1.00 0.00 21 SER A O 8
ATOM 8515 N N . LEU A 1 22 ? 49.656 -6.086 7.303 1.00 0.00 22 LEU A N 8
ATOM 8516 C CA . LEU A 1 22 ? 49.500 -6.749 8.637 1.00 0.00 22 LEU A CA 8
ATOM 8517 C C . LEU A 1 22 ? 48.118 -6.422 9.218 1.00 0.00 22 LEU A C 8
ATOM 8518 O O . LEU A 1 22 ? 47.691 -7.011 10.191 1.00 0.00 22 LEU A O 8
ATOM 8534 N N . VAL A 1 23 ? 47.415 -5.499 8.629 1.00 0.00 23 VAL A N 8
ATOM 8535 C CA . VAL A 1 23 ? 46.067 -5.141 9.151 1.00 0.00 23 VAL A CA 8
ATOM 8536 C C . VAL A 1 23 ? 45.176 -6.384 9.098 1.00 0.00 23 VAL A C 8
ATOM 8537 O O . VAL A 1 23 ? 44.409 -6.653 10.002 1.00 0.00 23 VAL A O 8
ATOM 8550 N N . ASP A 1 24 ? 45.285 -7.149 8.043 1.00 0.00 24 ASP A N 8
ATOM 8551 C CA . ASP A 1 24 ? 44.473 -8.393 7.909 1.00 0.00 24 ASP A CA 8
ATOM 8552 C C . ASP A 1 24 ? 45.378 -9.501 7.368 1.00 0.00 24 ASP A C 8
ATOM 8553 O O . ASP A 1 24 ? 44.940 -10.602 7.089 1.00 0.00 24 ASP A O 8
ATOM 8562 N N . GLY A 1 25 ? 46.649 -9.214 7.231 1.00 0.00 25 GLY A N 8
ATOM 8563 C CA . GLY A 1 25 ? 47.606 -10.236 6.718 1.00 0.00 25 GLY A CA 8
ATOM 8564 C C . GLY A 1 25 ? 47.150 -10.731 5.343 1.00 0.00 25 GLY A C 8
ATOM 8565 O O . GLY A 1 25 ? 46.448 -11.714 5.230 1.00 0.00 25 GLY A O 8
ATOM 8569 N N . GLU A 1 26 ? 47.568 -10.068 4.298 1.00 0.00 26 GLU A N 8
ATOM 8570 C CA . GLU A 1 26 ? 47.192 -10.499 2.916 1.00 0.00 26 GLU A CA 8
ATOM 8571 C C . GLU A 1 26 ? 48.376 -10.247 1.983 1.00 0.00 26 GLU A C 8
ATOM 8572 O O . GLU A 1 26 ? 49.012 -9.214 2.044 1.00 0.00 26 GLU A O 8
ATOM 8584 N N . GLU A 1 27 ? 48.665 -11.173 1.112 1.00 0.00 27 GLU A N 8
ATOM 8585 C CA . GLU A 1 27 ? 49.801 -10.972 0.163 1.00 0.00 27 GLU A CA 8
ATOM 8586 C C . GLU A 1 27 ? 49.303 -10.102 -0.990 1.00 0.00 27 GLU A C 8
ATOM 8587 O O . GLU A 1 27 ? 48.273 -10.379 -1.573 1.00 0.00 27 GLU A O 8
ATOM 8599 N N . ILE A 1 28 ? 50.004 -9.037 -1.309 1.00 0.00 28 ILE A N 8
ATOM 8600 C CA . ILE A 1 28 ? 49.542 -8.134 -2.407 1.00 0.00 28 ILE A CA 8
ATOM 8601 C C . ILE A 1 28 ? 50.671 -7.906 -3.408 1.00 0.00 28 ILE A C 8
ATOM 8602 O O . ILE A 1 28 ? 51.276 -6.851 -3.447 1.00 0.00 28 ILE A O 8
ATOM 8618 N N . LYS A 1 29 ? 50.968 -8.886 -4.217 1.00 0.00 29 LYS A N 8
ATOM 8619 C CA . LYS A 1 29 ? 52.056 -8.700 -5.212 1.00 0.00 29 LYS A CA 8
ATOM 8620 C C . LYS A 1 29 ? 51.573 -7.715 -6.273 1.00 0.00 29 LYS A C 8
ATOM 8621 O O . LYS A 1 29 ? 50.720 -8.015 -7.085 1.00 0.00 29 LYS A O 8
ATOM 8640 N N . GLY A 1 30 ? 52.114 -6.535 -6.250 1.00 0.00 30 GLY A N 8
ATOM 8641 C CA . GLY A 1 30 ? 51.711 -5.473 -7.224 1.00 0.00 30 GLY A CA 8
ATOM 8642 C C . GLY A 1 30 ? 51.495 -4.171 -6.447 1.00 0.00 30 GLY A C 8
ATOM 8643 O O . GLY A 1 30 ? 50.781 -3.281 -6.873 1.00 0.00 30 GLY A O 8
ATOM 8647 N N . THR A 1 31 ? 52.136 -4.061 -5.309 1.00 0.00 31 THR A N 8
ATOM 8648 C CA . THR A 1 31 ? 52.027 -2.835 -4.471 1.00 0.00 31 THR A CA 8
ATOM 8649 C C . THR A 1 31 ? 53.390 -2.577 -3.829 1.00 0.00 31 THR A C 8
ATOM 8650 O O . THR A 1 31 ? 54.120 -3.496 -3.519 1.00 0.00 31 THR A O 8
ATOM 8661 N N . VAL A 1 32 ? 53.720 -1.333 -3.605 1.00 0.00 32 VAL A N 8
ATOM 8662 C CA . VAL A 1 32 ? 55.026 -0.991 -2.958 1.00 0.00 32 VAL A CA 8
ATOM 8663 C C . VAL A 1 32 ? 54.750 -0.055 -1.788 1.00 0.00 32 VAL A C 8
ATOM 8664 O O . VAL A 1 32 ? 54.381 1.088 -1.971 1.00 0.00 32 VAL A O 8
ATOM 8677 N N . TYR A 1 33 ? 54.933 -0.532 -0.585 1.00 0.00 33 TYR A N 8
ATOM 8678 C CA . TYR A 1 33 ? 54.691 0.332 0.609 1.00 0.00 33 TYR A CA 8
ATOM 8679 C C . TYR A 1 33 ? 53.397 1.144 0.404 1.00 0.00 33 TYR A C 8
ATOM 8680 O O . TYR A 1 33 ? 53.195 2.174 1.015 1.00 0.00 33 TYR A O 8
ATOM 8698 N N . LEU A 1 34 ? 52.533 0.689 -0.482 1.00 0.00 34 LEU A N 8
ATOM 8699 C CA . LEU A 1 34 ? 51.261 1.430 -0.775 1.00 0.00 34 LEU A CA 8
ATOM 8700 C C . LEU A 1 34 ? 50.143 0.923 0.138 1.00 0.00 34 LEU A C 8
ATOM 8701 O O . LEU A 1 34 ? 49.951 -0.265 0.306 1.00 0.00 34 LEU A O 8
ATOM 8717 N N . GLY A 1 35 ? 49.405 1.828 0.733 1.00 0.00 35 GLY A N 8
ATOM 8718 C CA . GLY A 1 35 ? 48.296 1.433 1.651 1.00 0.00 35 GLY A CA 8
ATOM 8719 C C . GLY A 1 35 ? 48.768 1.632 3.094 1.00 0.00 35 GLY A C 8
ATOM 8720 O O . GLY A 1 35 ? 48.217 1.072 4.022 1.00 0.00 35 GLY A O 8
ATOM 8724 N N . ASP A 1 36 ? 49.792 2.426 3.287 1.00 0.00 36 ASP A N 8
ATOM 8725 C CA . ASP A 1 36 ? 50.318 2.666 4.666 1.00 0.00 36 ASP A CA 8
ATOM 8726 C C . ASP A 1 36 ? 50.773 4.124 4.791 1.00 0.00 36 ASP A C 8
ATOM 8727 O O . ASP A 1 36 ? 50.207 4.901 5.534 1.00 0.00 36 ASP A O 8
ATOM 8736 N N . GLY A 1 37 ? 51.783 4.505 4.057 1.00 0.00 37 GLY A N 8
ATOM 8737 C CA . GLY A 1 37 ? 52.268 5.906 4.109 1.00 0.00 37 GLY A CA 8
ATOM 8738 C C . GLY A 1 37 ? 53.538 5.980 3.286 1.00 0.00 37 GLY A C 8
ATOM 8739 O O . GLY A 1 37 ? 54.618 6.196 3.795 1.00 0.00 37 GLY A O 8
ATOM 8743 N N . TRP A 1 38 ? 53.421 5.792 2.006 1.00 0.00 38 TRP A N 8
ATOM 8744 C CA . TRP A 1 38 ? 54.619 5.835 1.144 1.00 0.00 38 TRP A CA 8
ATOM 8745 C C . TRP A 1 38 ? 55.074 7.276 0.973 1.00 0.00 38 TRP A C 8
ATOM 8746 O O . TRP A 1 38 ? 54.292 8.202 1.046 1.00 0.00 38 TRP A O 8
ATOM 8767 N N . SER A 1 39 ? 56.330 7.475 0.710 1.00 0.00 39 SER A N 8
ATOM 8768 C CA . SER A 1 39 ? 56.837 8.859 0.493 1.00 0.00 39 SER A CA 8
ATOM 8769 C C . SER A 1 39 ? 58.113 8.754 -0.347 1.00 0.00 39 SER A C 8
ATOM 8770 O O . SER A 1 39 ? 58.810 7.759 -0.288 1.00 0.00 39 SER A O 8
ATOM 8778 N N . ALA A 1 40 ? 58.421 9.741 -1.151 1.00 0.00 40 ALA A N 8
ATOM 8779 C CA . ALA A 1 40 ? 59.643 9.651 -2.006 1.00 0.00 40 ALA A CA 8
ATOM 8780 C C . ALA A 1 40 ? 60.346 11.001 -2.046 1.00 0.00 40 ALA A C 8
ATOM 8781 O O . ALA A 1 40 ? 59.831 12.005 -1.594 1.00 0.00 40 ALA A O 8
ATOM 8788 N N . LYS A 1 41 ? 61.519 11.022 -2.597 1.00 0.00 41 LYS A N 8
ATOM 8789 C CA . LYS A 1 41 ? 62.303 12.274 -2.703 1.00 0.00 41 LYS A CA 8
ATOM 8790 C C . LYS A 1 41 ? 63.422 11.987 -3.705 1.00 0.00 41 LYS A C 8
ATOM 8791 O O . LYS A 1 41 ? 64.317 11.223 -3.415 1.00 0.00 41 LYS A O 8
ATOM 8810 N N . LYS A 1 42 ? 63.381 12.546 -4.890 1.00 0.00 42 LYS A N 8
ATOM 8811 C CA . LYS A 1 42 ? 64.458 12.231 -5.893 1.00 0.00 42 LYS A CA 8
ATOM 8812 C C . LYS A 1 42 ? 65.614 13.214 -5.756 1.00 0.00 42 LYS A C 8
ATOM 8813 O O . LYS A 1 42 ? 65.426 14.414 -5.793 1.00 0.00 42 LYS A O 8
ATOM 8832 N N . ASP A 1 43 ? 66.815 12.711 -5.593 1.00 0.00 43 ASP A N 8
ATOM 8833 C CA . ASP A 1 43 ? 68.008 13.603 -5.444 1.00 0.00 43 ASP A CA 8
ATOM 8834 C C . ASP A 1 43 ? 68.896 13.535 -6.693 1.00 0.00 43 ASP A C 8
ATOM 8835 O O . ASP A 1 43 ? 69.925 14.174 -6.757 1.00 0.00 43 ASP A O 8
ATOM 8844 N N . GLY A 1 44 ? 68.522 12.767 -7.683 1.00 0.00 44 GLY A N 8
ATOM 8845 C CA . GLY A 1 44 ? 69.367 12.674 -8.918 1.00 0.00 44 GLY A CA 8
ATOM 8846 C C . GLY A 1 44 ? 69.283 11.261 -9.499 1.00 0.00 44 GLY A C 8
ATOM 8847 O O . GLY A 1 44 ? 68.238 10.820 -9.924 1.00 0.00 44 GLY A O 8
ATOM 8851 N N . ALA A 1 45 ? 70.384 10.554 -9.552 1.00 0.00 45 ALA A N 8
ATOM 8852 C CA . ALA A 1 45 ? 70.353 9.178 -10.131 1.00 0.00 45 ALA A CA 8
ATOM 8853 C C . ALA A 1 45 ? 69.970 8.174 -9.048 1.00 0.00 45 ALA A C 8
ATOM 8854 O O . ALA A 1 45 ? 69.746 7.012 -9.325 1.00 0.00 45 ALA A O 8
ATOM 8861 N N . THR A 1 46 ? 69.908 8.610 -7.811 1.00 0.00 46 THR A N 8
ATOM 8862 C CA . THR A 1 46 ? 69.549 7.688 -6.693 1.00 0.00 46 THR A CA 8
ATOM 8863 C C . THR A 1 46 ? 68.280 8.201 -5.999 1.00 0.00 46 THR A C 8
ATOM 8864 O O . THR A 1 46 ? 68.189 9.352 -5.622 1.00 0.00 46 THR A O 8
ATOM 8875 N N . ILE A 1 47 ? 67.302 7.354 -5.844 1.00 0.00 47 ILE A N 8
ATOM 8876 C CA . ILE A 1 47 ? 66.021 7.776 -5.195 1.00 0.00 47 ILE A CA 8
ATOM 8877 C C . ILE A 1 47 ? 66.038 7.489 -3.692 1.00 0.00 47 ILE A C 8
ATOM 8878 O O . ILE A 1 47 ? 66.504 6.460 -3.238 1.00 0.00 47 ILE A O 8
ATOM 8894 N N . VAL A 1 48 ? 65.494 8.396 -2.926 1.00 0.00 48 VAL A N 8
ATOM 8895 C CA . VAL A 1 48 ? 65.411 8.222 -1.447 1.00 0.00 48 VAL A CA 8
ATOM 8896 C C . VAL A 1 48 ? 63.946 7.986 -1.116 1.00 0.00 48 VAL A C 8
ATOM 8897 O O . VAL A 1 48 ? 63.096 8.798 -1.425 1.00 0.00 48 VAL A O 8
ATOM 8910 N N . ILE A 1 49 ? 63.639 6.868 -0.533 1.00 0.00 49 ILE A N 8
ATOM 8911 C CA . ILE A 1 49 ? 62.217 6.523 -0.214 1.00 0.00 49 ILE A CA 8
ATOM 8912 C C . ILE A 1 49 ? 62.050 6.289 1.285 1.00 0.00 49 ILE A C 8
ATOM 8913 O O . ILE A 1 49 ? 63.008 6.184 2.018 1.00 0.00 49 ILE A O 8
ATOM 8929 N N . SER A 1 50 ? 60.834 6.195 1.754 1.00 0.00 50 SER A N 8
ATOM 8930 C CA . SER A 1 50 ? 60.574 5.950 3.180 1.00 0.00 50 SER A CA 8
ATOM 8931 C C . SER A 1 50 ? 59.359 5.012 3.194 1.00 0.00 50 SER A C 8
ATOM 8932 O O . SER A 1 50 ? 58.245 5.463 2.981 1.00 0.00 50 SER A O 8
ATOM 8940 N N . PRO A 1 51 ? 59.557 3.711 3.364 1.00 0.00 51 PRO A N 8
ATOM 8941 C CA . PRO A 1 51 ? 58.442 2.723 3.319 1.00 0.00 51 PRO A CA 8
ATOM 8942 C C . PRO A 1 51 ? 57.134 3.308 3.840 1.00 0.00 51 PRO A C 8
ATOM 8943 O O . PRO A 1 51 ? 56.285 3.716 3.075 1.00 0.00 51 PRO A O 8
ATOM 8954 N N . ALA A 1 52 ? 56.975 3.387 5.128 1.00 0.00 52 ALA A N 8
ATOM 8955 C CA . ALA A 1 52 ? 55.741 3.986 5.703 1.00 0.00 52 ALA A CA 8
ATOM 8956 C C . ALA A 1 52 ? 56.092 5.393 6.181 1.00 0.00 52 ALA A C 8
ATOM 8957 O O . ALA A 1 52 ? 55.337 6.330 6.029 1.00 0.00 52 ALA A O 8
ATOM 8964 N N . GLU A 1 53 ? 57.237 5.521 6.790 1.00 0.00 53 GLU A N 8
ATOM 8965 C CA . GLU A 1 53 ? 57.672 6.837 7.330 1.00 0.00 53 GLU A CA 8
ATOM 8966 C C . GLU A 1 53 ? 59.199 6.862 7.421 1.00 0.00 53 GLU A C 8
ATOM 8967 O O . GLU A 1 53 ? 59.881 6.013 6.880 1.00 0.00 53 GLU A O 8
ATOM 8979 N N . GLU A 1 54 ? 59.733 7.814 8.137 1.00 0.00 54 GLU A N 8
ATOM 8980 C CA . GLU A 1 54 ? 61.209 7.888 8.305 1.00 0.00 54 GLU A CA 8
ATOM 8981 C C . GLU A 1 54 ? 61.556 8.959 9.338 1.00 0.00 54 GLU A C 8
ATOM 8982 O O . GLU A 1 54 ? 61.512 10.141 9.061 1.00 0.00 54 GLU A O 8
ATOM 8994 N N . THR A 1 55 ? 61.925 8.540 10.519 1.00 0.00 55 THR A N 8
ATOM 8995 C CA . THR A 1 55 ? 62.309 9.503 11.595 1.00 0.00 55 THR A CA 8
ATOM 8996 C C . THR A 1 55 ? 63.649 9.069 12.167 1.00 0.00 55 THR A C 8
ATOM 8997 O O . THR A 1 55 ? 63.964 7.905 12.169 1.00 0.00 55 THR A O 8
ATOM 9008 N N . ALA A 1 56 ? 64.444 10.004 12.610 1.00 0.00 56 ALA A N 8
ATOM 9009 C CA . ALA A 1 56 ? 65.792 9.684 13.174 1.00 0.00 56 ALA A CA 8
ATOM 9010 C C . ALA A 1 56 ? 65.796 8.326 13.902 1.00 0.00 56 ALA A C 8
ATOM 9011 O O . ALA A 1 56 ? 66.822 7.689 14.021 1.00 0.00 56 ALA A O 8
ATOM 9018 N N . LEU A 1 57 ? 64.670 7.877 14.399 1.00 0.00 57 LEU A N 8
ATOM 9019 C CA . LEU A 1 57 ? 64.640 6.567 15.120 1.00 0.00 57 LEU A CA 8
ATOM 9020 C C . LEU A 1 57 ? 64.564 5.426 14.092 1.00 0.00 57 LEU A C 8
ATOM 9021 O O . LEU A 1 57 ? 64.485 4.262 14.439 1.00 0.00 57 LEU A O 8
ATOM 9037 N N . PHE A 1 58 ? 64.582 5.765 12.832 1.00 0.00 58 PHE A N 8
ATOM 9038 C CA . PHE A 1 58 ? 64.512 4.738 11.748 1.00 0.00 58 PHE A CA 8
ATOM 9039 C C . PHE A 1 58 ? 65.473 5.131 10.617 1.00 0.00 58 PHE A C 8
ATOM 9040 O O . PHE A 1 58 ? 66.390 5.901 10.821 1.00 0.00 58 PHE A O 8
ATOM 9057 N N . LYS A 1 59 ? 65.294 4.598 9.427 1.00 0.00 59 LYS A N 8
ATOM 9058 C CA . LYS A 1 59 ? 66.231 4.942 8.304 1.00 0.00 59 LYS A CA 8
ATOM 9059 C C . LYS A 1 59 ? 65.500 4.909 6.950 1.00 0.00 59 LYS A C 8
ATOM 9060 O O . LYS A 1 59 ? 64.500 4.240 6.782 1.00 0.00 59 LYS A O 8
ATOM 9079 N N . ALA A 1 60 ? 66.019 5.629 5.979 1.00 0.00 60 ALA A N 8
ATOM 9080 C CA . ALA A 1 60 ? 65.399 5.659 4.615 1.00 0.00 60 ALA A CA 8
ATOM 9081 C C . ALA A 1 60 ? 65.821 4.407 3.839 1.00 0.00 60 ALA A C 8
ATOM 9082 O O . ALA A 1 60 ? 66.596 3.605 4.316 1.00 0.00 60 ALA A O 8
ATOM 9089 N N . LYS A 1 61 ? 65.323 4.244 2.640 1.00 0.00 61 LYS A N 8
ATOM 9090 C CA . LYS A 1 61 ? 65.686 3.062 1.802 1.00 0.00 61 LYS A CA 8
ATOM 9091 C C . LYS A 1 61 ? 66.176 3.589 0.451 1.00 0.00 61 LYS A C 8
ATOM 9092 O O . LYS A 1 61 ? 65.557 4.436 -0.150 1.00 0.00 61 LYS A O 8
ATOM 9111 N N . HIS A 1 62 ? 67.296 3.122 -0.026 1.00 0.00 62 HIS A N 8
ATOM 9112 C CA . HIS A 1 62 ? 67.817 3.640 -1.331 1.00 0.00 62 HIS A CA 8
ATOM 9113 C C . HIS A 1 62 ? 67.242 2.824 -2.494 1.00 0.00 62 HIS A C 8
ATOM 9114 O O . HIS A 1 62 ? 66.643 1.791 -2.303 1.00 0.00 62 HIS A O 8
ATOM 9129 N N . ILE A 1 63 ? 67.453 3.290 -3.699 1.00 0.00 63 ILE A N 8
ATOM 9130 C CA . ILE A 1 63 ? 66.960 2.570 -4.916 1.00 0.00 63 ILE A CA 8
ATOM 9131 C C . ILE A 1 63 ? 67.690 3.165 -6.130 1.00 0.00 63 ILE A C 8
ATOM 9132 O O . ILE A 1 63 ? 67.650 4.349 -6.365 1.00 0.00 63 ILE A O 8
ATOM 9148 N N . SER A 1 64 ? 68.378 2.368 -6.889 1.00 0.00 64 SER A N 8
ATOM 9149 C CA . SER A 1 64 ? 69.101 2.943 -8.053 1.00 0.00 64 SER A CA 8
ATOM 9150 C C . SER A 1 64 ? 68.077 3.614 -8.972 1.00 0.00 64 SER A C 8
ATOM 9151 O O . SER A 1 64 ? 66.921 3.239 -8.999 1.00 0.00 64 SER A O 8
ATOM 9159 N N . ALA A 1 65 ? 68.477 4.598 -9.726 1.00 0.00 65 ALA A N 8
ATOM 9160 C CA . ALA A 1 65 ? 67.502 5.263 -10.632 1.00 0.00 65 ALA A CA 8
ATOM 9161 C C . ALA A 1 65 ? 66.806 4.192 -11.496 1.00 0.00 65 ALA A C 8
ATOM 9162 O O . ALA A 1 65 ? 65.601 4.180 -11.611 1.00 0.00 65 ALA A O 8
ATOM 9169 N N . ALA A 1 66 ? 67.539 3.294 -12.109 1.00 0.00 66 ALA A N 8
ATOM 9170 C CA . ALA A 1 66 ? 66.867 2.250 -12.950 1.00 0.00 66 ALA A CA 8
ATOM 9171 C C . ALA A 1 66 ? 65.905 1.457 -12.072 1.00 0.00 66 ALA A C 8
ATOM 9172 O O . ALA A 1 66 ? 64.799 1.123 -12.469 1.00 0.00 66 ALA A O 8
ATOM 9179 N N . HIS A 1 67 ? 66.298 1.162 -10.871 1.00 0.00 67 HIS A N 8
ATOM 9180 C CA . HIS A 1 67 ? 65.381 0.410 -9.988 1.00 0.00 67 HIS A CA 8
ATOM 9181 C C . HIS A 1 67 ? 64.105 1.242 -9.818 1.00 0.00 67 HIS A C 8
ATOM 9182 O O . HIS A 1 67 ? 63.029 0.717 -9.632 1.00 0.00 67 HIS A O 8
ATOM 9197 N N . LEU A 1 68 ? 64.197 2.538 -9.933 1.00 0.00 68 LEU A N 8
ATOM 9198 C CA . LEU A 1 68 ? 62.965 3.367 -9.822 1.00 0.00 68 LEU A CA 8
ATOM 9199 C C . LEU A 1 68 ? 62.002 2.921 -10.933 1.00 0.00 68 LEU A C 8
ATOM 9200 O O . LEU A 1 68 ? 60.801 2.931 -10.774 1.00 0.00 68 LEU A O 8
ATOM 9216 N N . LYS A 1 69 ? 62.523 2.486 -12.041 1.00 0.00 69 LYS A N 8
ATOM 9217 C CA . LYS A 1 69 ? 61.629 2.006 -13.133 1.00 0.00 69 LYS A CA 8
ATOM 9218 C C . LYS A 1 69 ? 60.804 0.829 -12.610 1.00 0.00 69 LYS A C 8
ATOM 9219 O O . LYS A 1 69 ? 59.638 0.699 -12.915 1.00 0.00 69 LYS A O 8
ATOM 9238 N N . ILE A 1 70 ? 61.393 -0.028 -11.812 1.00 0.00 70 ILE A N 8
ATOM 9239 C CA . ILE A 1 70 ? 60.609 -1.184 -11.274 1.00 0.00 70 ILE A CA 8
ATOM 9240 C C . ILE A 1 70 ? 59.349 -0.662 -10.590 1.00 0.00 70 ILE A C 8
ATOM 9241 O O . ILE A 1 70 ? 58.296 -1.251 -10.684 1.00 0.00 70 ILE A O 8
ATOM 9257 N N . ILE A 1 71 ? 59.453 0.431 -9.897 1.00 0.00 71 ILE A N 8
ATOM 9258 C CA . ILE A 1 71 ? 58.257 0.987 -9.201 1.00 0.00 71 ILE A CA 8
ATOM 9259 C C . ILE A 1 71 ? 57.161 1.351 -10.215 1.00 0.00 71 ILE A C 8
ATOM 9260 O O . ILE A 1 71 ? 55.990 1.145 -9.966 1.00 0.00 71 ILE A O 8
ATOM 9276 N N . ALA A 1 72 ? 57.515 1.916 -11.340 1.00 0.00 72 ALA A N 8
ATOM 9277 C CA . ALA A 1 72 ? 56.469 2.307 -12.332 1.00 0.00 72 ALA A CA 8
ATOM 9278 C C . ALA A 1 72 ? 55.800 1.073 -12.959 1.00 0.00 72 ALA A C 8
ATOM 9279 O O . ALA A 1 72 ? 54.601 0.976 -12.996 1.00 0.00 72 ALA A O 8
ATOM 9286 N N . LYS A 1 73 ? 56.546 0.144 -13.482 1.00 0.00 73 LYS A N 8
ATOM 9287 C CA . LYS A 1 73 ? 55.903 -1.043 -14.130 1.00 0.00 73 LYS A CA 8
ATOM 9288 C C . LYS A 1 73 ? 55.040 -1.823 -13.123 1.00 0.00 73 LYS A C 8
ATOM 9289 O O . LYS A 1 73 ? 54.008 -2.366 -13.467 1.00 0.00 73 LYS A O 8
ATOM 9308 N N . ASN A 1 74 ? 55.481 -1.929 -11.905 1.00 0.00 74 ASN A N 8
ATOM 9309 C CA . ASN A 1 74 ? 54.720 -2.722 -10.893 1.00 0.00 74 ASN A CA 8
ATOM 9310 C C . ASN A 1 74 ? 53.329 -2.121 -10.629 1.00 0.00 74 ASN A C 8
ATOM 9311 O O . ASN A 1 74 ? 52.320 -2.752 -10.886 1.00 0.00 74 ASN A O 8
ATOM 9322 N N . LEU A 1 75 ? 53.263 -0.934 -10.087 1.00 0.00 75 LEU A N 8
ATOM 9323 C CA . LEU A 1 75 ? 51.936 -0.318 -9.771 1.00 0.00 75 LEU A CA 8
ATOM 9324 C C . LEU A 1 75 ? 51.168 0.018 -11.061 1.00 0.00 75 LEU A C 8
ATOM 9325 O O . LEU A 1 75 ? 49.996 -0.277 -11.186 1.00 0.00 75 LEU A O 8
ATOM 9341 N N . LEU A 1 76 ? 51.815 0.641 -12.016 1.00 0.00 76 LEU A N 8
ATOM 9342 C CA . LEU A 1 76 ? 51.115 1.007 -13.290 1.00 0.00 76 LEU A CA 8
ATOM 9343 C C . LEU A 1 76 ? 51.114 -0.196 -14.240 1.00 0.00 76 LEU A C 8
ATOM 9344 O O . LEU A 1 76 ? 50.169 -0.319 -15.004 1.00 0.00 76 LEU A O 8
ATOM 9361 N N . ALA A 1 1 ? 52.208 5.682 17.291 1.00 0.00 1 ALA A N 9
ATOM 9362 C CA . ALA A 1 1 ? 52.185 5.467 15.816 1.00 0.00 1 ALA A CA 9
ATOM 9363 C C . ALA A 1 1 ? 52.700 4.061 15.492 1.00 0.00 1 ALA A C 9
ATOM 9364 O O . ALA A 1 1 ? 53.886 3.802 15.535 1.00 0.00 1 ALA A O 9
ATOM 9373 N N . THR A 1 2 ? 51.815 3.146 15.179 1.00 0.00 2 THR A N 9
ATOM 9374 C CA . THR A 1 2 ? 52.249 1.749 14.860 1.00 0.00 2 THR A CA 9
ATOM 9375 C C . THR A 1 2 ? 52.335 1.573 13.342 1.00 0.00 2 THR A C 9
ATOM 9376 O O . THR A 1 2 ? 52.763 0.552 12.842 1.00 0.00 2 THR A O 9
ATOM 9387 N N . LEU A 1 3 ? 51.924 2.565 12.611 1.00 0.00 3 LEU A N 9
ATOM 9388 C CA . LEU A 1 3 ? 51.969 2.463 11.129 1.00 0.00 3 LEU A CA 9
ATOM 9389 C C . LEU A 1 3 ? 53.416 2.245 10.699 1.00 0.00 3 LEU A C 9
ATOM 9390 O O . LEU A 1 3 ? 53.704 1.443 9.834 1.00 0.00 3 LEU A O 9
ATOM 9406 N N . THR A 1 4 ? 54.327 2.941 11.311 1.00 0.00 4 THR A N 9
ATOM 9407 C CA . THR A 1 4 ? 55.760 2.760 10.949 1.00 0.00 4 THR A CA 9
ATOM 9408 C C . THR A 1 4 ? 56.314 1.502 11.626 1.00 0.00 4 THR A C 9
ATOM 9409 O O . THR A 1 4 ? 57.043 0.740 11.035 1.00 0.00 4 THR A O 9
ATOM 9420 N N . SER A 1 5 ? 56.011 1.307 12.877 1.00 0.00 5 SER A N 9
ATOM 9421 C CA . SER A 1 5 ? 56.561 0.123 13.598 1.00 0.00 5 SER A CA 9
ATOM 9422 C C . SER A 1 5 ? 56.116 -1.194 12.933 1.00 0.00 5 SER A C 9
ATOM 9423 O O . SER A 1 5 ? 56.935 -2.037 12.618 1.00 0.00 5 SER A O 9
ATOM 9431 N N . GLU A 1 6 ? 54.836 -1.389 12.739 1.00 0.00 6 GLU A N 9
ATOM 9432 C CA . GLU A 1 6 ? 54.341 -2.666 12.117 1.00 0.00 6 GLU A CA 9
ATOM 9433 C C . GLU A 1 6 ? 54.701 -2.774 10.631 1.00 0.00 6 GLU A C 9
ATOM 9434 O O . GLU A 1 6 ? 55.073 -3.825 10.158 1.00 0.00 6 GLU A O 9
ATOM 9446 N N . VAL A 1 7 ? 54.553 -1.724 9.880 1.00 0.00 7 VAL A N 9
ATOM 9447 C CA . VAL A 1 7 ? 54.843 -1.820 8.420 1.00 0.00 7 VAL A CA 9
ATOM 9448 C C . VAL A 1 7 ? 56.313 -2.128 8.157 1.00 0.00 7 VAL A C 9
ATOM 9449 O O . VAL A 1 7 ? 56.643 -2.932 7.307 1.00 0.00 7 VAL A O 9
ATOM 9462 N N . ILE A 1 8 ? 57.204 -1.492 8.849 1.00 0.00 8 ILE A N 9
ATOM 9463 C CA . ILE A 1 8 ? 58.641 -1.757 8.594 1.00 0.00 8 ILE A CA 9
ATOM 9464 C C . ILE A 1 8 ? 58.940 -3.240 8.876 1.00 0.00 8 ILE A C 9
ATOM 9465 O O . ILE A 1 8 ? 59.525 -3.927 8.063 1.00 0.00 8 ILE A O 9
ATOM 9481 N N . LYS A 1 9 ? 58.575 -3.728 10.026 1.00 0.00 9 LYS A N 9
ATOM 9482 C CA . LYS A 1 9 ? 58.881 -5.149 10.355 1.00 0.00 9 LYS A CA 9
ATOM 9483 C C . LYS A 1 9 ? 58.299 -6.080 9.288 1.00 0.00 9 LYS A C 9
ATOM 9484 O O . LYS A 1 9 ? 58.913 -7.059 8.911 1.00 0.00 9 LYS A O 9
ATOM 9503 N N . ALA A 1 10 ? 57.119 -5.808 8.805 1.00 0.00 10 ALA A N 9
ATOM 9504 C CA . ALA A 1 10 ? 56.521 -6.711 7.781 1.00 0.00 10 ALA A CA 9
ATOM 9505 C C . ALA A 1 10 ? 57.437 -6.783 6.560 1.00 0.00 10 ALA A C 9
ATOM 9506 O O . ALA A 1 10 ? 57.723 -7.853 6.058 1.00 0.00 10 ALA A O 9
ATOM 9513 N N . ASN A 1 11 ? 57.902 -5.663 6.067 1.00 0.00 11 ASN A N 9
ATOM 9514 C CA . ASN A 1 11 ? 58.800 -5.677 4.871 1.00 0.00 11 ASN A CA 9
ATOM 9515 C C . ASN A 1 11 ? 60.258 -5.557 5.333 1.00 0.00 11 ASN A C 9
ATOM 9516 O O . ASN A 1 11 ? 61.026 -6.493 5.250 1.00 0.00 11 ASN A O 9
ATOM 9527 N N . LYS A 1 12 ? 60.628 -4.403 5.828 1.00 0.00 12 LYS A N 9
ATOM 9528 C CA . LYS A 1 12 ? 62.024 -4.178 6.323 1.00 0.00 12 LYS A CA 9
ATOM 9529 C C . LYS A 1 12 ? 63.055 -4.383 5.211 1.00 0.00 12 LYS A C 9
ATOM 9530 O O . LYS A 1 12 ? 63.728 -5.394 5.165 1.00 0.00 12 LYS A O 9
ATOM 9549 N N . GLY A 1 13 ? 63.214 -3.430 4.328 1.00 0.00 13 GLY A N 9
ATOM 9550 C CA . GLY A 1 13 ? 64.235 -3.583 3.249 1.00 0.00 13 GLY A CA 9
ATOM 9551 C C . GLY A 1 13 ? 63.783 -4.624 2.235 1.00 0.00 13 GLY A C 9
ATOM 9552 O O . GLY A 1 13 ? 64.594 -5.242 1.574 1.00 0.00 13 GLY A O 9
ATOM 9556 N N . ARG A 1 14 ? 62.509 -4.827 2.084 1.00 0.00 14 ARG A N 9
ATOM 9557 C CA . ARG A 1 14 ? 62.064 -5.829 1.084 1.00 0.00 14 ARG A CA 9
ATOM 9558 C C . ARG A 1 14 ? 62.551 -5.391 -0.290 1.00 0.00 14 ARG A C 9
ATOM 9559 O O . ARG A 1 14 ? 63.217 -6.128 -0.988 1.00 0.00 14 ARG A O 9
ATOM 9580 N N . GLU A 1 15 ? 62.198 -4.202 -0.699 1.00 0.00 15 GLU A N 9
ATOM 9581 C CA . GLU A 1 15 ? 62.616 -3.731 -2.047 1.00 0.00 15 GLU A CA 9
ATOM 9582 C C . GLU A 1 15 ? 62.239 -4.812 -3.049 1.00 0.00 15 GLU A C 9
ATOM 9583 O O . GLU A 1 15 ? 63.028 -5.681 -3.367 1.00 0.00 15 GLU A O 9
ATOM 9595 N N . GLY A 1 16 ? 61.032 -4.787 -3.535 1.00 0.00 16 GLY A N 9
ATOM 9596 C CA . GLY A 1 16 ? 60.619 -5.838 -4.492 1.00 0.00 16 GLY A CA 9
ATOM 9597 C C . GLY A 1 16 ? 59.383 -5.415 -5.280 1.00 0.00 16 GLY A C 9
ATOM 9598 O O . GLY A 1 16 ? 59.429 -4.514 -6.092 1.00 0.00 16 GLY A O 9
ATOM 9602 N N . LYS A 1 17 ? 58.284 -6.089 -5.061 1.00 0.00 17 LYS A N 9
ATOM 9603 C CA . LYS A 1 17 ? 57.032 -5.774 -5.824 1.00 0.00 17 LYS A CA 9
ATOM 9604 C C . LYS A 1 17 ? 55.762 -6.095 -5.010 1.00 0.00 17 LYS A C 9
ATOM 9605 O O . LYS A 1 17 ? 54.765 -5.418 -5.160 1.00 0.00 17 LYS A O 9
ATOM 9624 N N . PRO A 1 18 ? 55.755 -7.127 -4.189 1.00 0.00 18 PRO A N 9
ATOM 9625 C CA . PRO A 1 18 ? 54.557 -7.503 -3.400 1.00 0.00 18 PRO A CA 9
ATOM 9626 C C . PRO A 1 18 ? 54.594 -6.985 -1.957 1.00 0.00 18 PRO A C 9
ATOM 9627 O O . PRO A 1 18 ? 55.618 -7.008 -1.303 1.00 0.00 18 PRO A O 9
ATOM 9638 N N . MET A 1 19 ? 53.468 -6.532 -1.452 1.00 0.00 19 MET A N 9
ATOM 9639 C CA . MET A 1 19 ? 53.404 -6.024 -0.039 1.00 0.00 19 MET A CA 9
ATOM 9640 C C . MET A 1 19 ? 52.368 -6.848 0.734 1.00 0.00 19 MET A C 9
ATOM 9641 O O . MET A 1 19 ? 51.307 -7.154 0.225 1.00 0.00 19 MET A O 9
ATOM 9655 N N . ILE A 1 20 ? 52.668 -7.207 1.961 1.00 0.00 20 ILE A N 9
ATOM 9656 C CA . ILE A 1 20 ? 51.705 -8.009 2.780 1.00 0.00 20 ILE A CA 9
ATOM 9657 C C . ILE A 1 20 ? 51.094 -7.123 3.860 1.00 0.00 20 ILE A C 9
ATOM 9658 O O . ILE A 1 20 ? 51.789 -6.424 4.571 1.00 0.00 20 ILE A O 9
ATOM 9674 N N . SER A 1 21 ? 49.797 -7.157 3.998 1.00 0.00 21 SER A N 9
ATOM 9675 C CA . SER A 1 21 ? 49.131 -6.330 5.041 1.00 0.00 21 SER A CA 9
ATOM 9676 C C . SER A 1 21 ? 48.961 -7.177 6.304 1.00 0.00 21 SER A C 9
ATOM 9677 O O . SER A 1 21 ? 48.070 -7.990 6.399 1.00 0.00 21 SER A O 9
ATOM 9685 N N . LEU A 1 22 ? 49.819 -7.004 7.273 1.00 0.00 22 LEU A N 9
ATOM 9686 C CA . LEU A 1 22 ? 49.705 -7.816 8.520 1.00 0.00 22 LEU A CA 9
ATOM 9687 C C . LEU A 1 22 ? 48.419 -7.442 9.254 1.00 0.00 22 LEU A C 9
ATOM 9688 O O . LEU A 1 22 ? 48.013 -8.103 10.189 1.00 0.00 22 LEU A O 9
ATOM 9704 N N . VAL A 1 23 ? 47.767 -6.398 8.830 1.00 0.00 23 VAL A N 9
ATOM 9705 C CA . VAL A 1 23 ? 46.496 -6.005 9.489 1.00 0.00 23 VAL A CA 9
ATOM 9706 C C . VAL A 1 23 ? 45.532 -7.183 9.346 1.00 0.00 23 VAL A C 9
ATOM 9707 O O . VAL A 1 23 ? 44.811 -7.533 10.258 1.00 0.00 23 VAL A O 9
ATOM 9720 N N . ASP A 1 24 ? 45.535 -7.803 8.188 1.00 0.00 24 ASP A N 9
ATOM 9721 C CA . ASP A 1 24 ? 44.651 -8.985 7.942 1.00 0.00 24 ASP A CA 9
ATOM 9722 C C . ASP A 1 24 ? 45.480 -10.105 7.306 1.00 0.00 24 ASP A C 9
ATOM 9723 O O . ASP A 1 24 ? 44.989 -11.184 7.044 1.00 0.00 24 ASP A O 9
ATOM 9732 N N . GLY A 1 25 ? 46.733 -9.845 7.042 1.00 0.00 25 GLY A N 9
ATOM 9733 C CA . GLY A 1 25 ? 47.602 -10.874 6.404 1.00 0.00 25 GLY A CA 9
ATOM 9734 C C . GLY A 1 25 ? 47.077 -11.171 4.998 1.00 0.00 25 GLY A C 9
ATOM 9735 O O . GLY A 1 25 ? 46.328 -12.105 4.793 1.00 0.00 25 GLY A O 9
ATOM 9739 N N . GLU A 1 26 ? 47.478 -10.394 4.021 1.00 0.00 26 GLU A N 9
ATOM 9740 C CA . GLU A 1 26 ? 47.011 -10.645 2.620 1.00 0.00 26 GLU A CA 9
ATOM 9741 C C . GLU A 1 26 ? 48.138 -10.352 1.631 1.00 0.00 26 GLU A C 9
ATOM 9742 O O . GLU A 1 26 ? 48.823 -9.355 1.732 1.00 0.00 26 GLU A O 9
ATOM 9754 N N . GLU A 1 27 ? 48.320 -11.209 0.660 1.00 0.00 27 GLU A N 9
ATOM 9755 C CA . GLU A 1 27 ? 49.386 -10.980 -0.353 1.00 0.00 27 GLU A CA 9
ATOM 9756 C C . GLU A 1 27 ? 48.840 -10.016 -1.413 1.00 0.00 27 GLU A C 9
ATOM 9757 O O . GLU A 1 27 ? 47.802 -10.262 -1.996 1.00 0.00 27 GLU A O 9
ATOM 9769 N N . ILE A 1 28 ? 49.516 -8.916 -1.656 1.00 0.00 28 ILE A N 9
ATOM 9770 C CA . ILE A 1 28 ? 49.014 -7.924 -2.665 1.00 0.00 28 ILE A CA 9
ATOM 9771 C C . ILE A 1 28 ? 50.075 -7.688 -3.747 1.00 0.00 28 ILE A C 9
ATOM 9772 O O . ILE A 1 28 ? 50.733 -6.664 -3.775 1.00 0.00 28 ILE A O 9
ATOM 9788 N N . LYS A 1 29 ? 50.261 -8.637 -4.627 1.00 0.00 29 LYS A N 9
ATOM 9789 C CA . LYS A 1 29 ? 51.291 -8.484 -5.701 1.00 0.00 29 LYS A CA 9
ATOM 9790 C C . LYS A 1 29 ? 51.038 -7.204 -6.499 1.00 0.00 29 LYS A C 9
ATOM 9791 O O . LYS A 1 29 ? 50.025 -7.054 -7.152 1.00 0.00 29 LYS A O 9
ATOM 9810 N N . GLY A 1 30 ? 51.969 -6.284 -6.448 1.00 0.00 30 GLY A N 9
ATOM 9811 C CA . GLY A 1 30 ? 51.823 -4.995 -7.192 1.00 0.00 30 GLY A CA 9
ATOM 9812 C C . GLY A 1 30 ? 51.931 -3.843 -6.200 1.00 0.00 30 GLY A C 9
ATOM 9813 O O . GLY A 1 30 ? 51.414 -2.766 -6.423 1.00 0.00 30 GLY A O 9
ATOM 9817 N N . THR A 1 31 ? 52.616 -4.065 -5.109 1.00 0.00 31 THR A N 9
ATOM 9818 C CA . THR A 1 31 ? 52.786 -2.989 -4.088 1.00 0.00 31 THR A CA 9
ATOM 9819 C C . THR A 1 31 ? 54.242 -2.961 -3.617 1.00 0.00 31 THR A C 9
ATOM 9820 O O . THR A 1 31 ? 54.859 -3.978 -3.389 1.00 0.00 31 THR A O 9
ATOM 9831 N N . VAL A 1 32 ? 54.767 -1.783 -3.426 1.00 0.00 32 VAL A N 9
ATOM 9832 C CA . VAL A 1 32 ? 56.167 -1.626 -2.922 1.00 0.00 32 VAL A CA 9
ATOM 9833 C C . VAL A 1 32 ? 56.075 -0.790 -1.648 1.00 0.00 32 VAL A C 9
ATOM 9834 O O . VAL A 1 32 ? 55.926 0.414 -1.700 1.00 0.00 32 VAL A O 9
ATOM 9847 N N . TYR A 1 33 ? 56.100 -1.433 -0.499 1.00 0.00 33 TYR A N 9
ATOM 9848 C CA . TYR A 1 33 ? 55.943 -0.681 0.805 1.00 0.00 33 TYR A CA 9
ATOM 9849 C C . TYR A 1 33 ? 54.870 0.405 0.624 1.00 0.00 33 TYR A C 9
ATOM 9850 O O . TYR A 1 33 ? 54.885 1.434 1.270 1.00 0.00 33 TYR A O 9
ATOM 9868 N N . LEU A 1 34 ? 53.955 0.179 -0.293 1.00 0.00 34 LEU A N 9
ATOM 9869 C CA . LEU A 1 34 ? 52.883 1.184 -0.584 1.00 0.00 34 LEU A CA 9
ATOM 9870 C C . LEU A 1 34 ? 51.595 0.845 0.189 1.00 0.00 34 LEU A C 9
ATOM 9871 O O . LEU A 1 34 ? 51.155 -0.288 0.216 1.00 0.00 34 LEU A O 9
ATOM 9887 N N . GLY A 1 35 ? 50.978 1.839 0.794 1.00 0.00 35 GLY A N 9
ATOM 9888 C CA . GLY A 1 35 ? 49.702 1.615 1.552 1.00 0.00 35 GLY A CA 9
ATOM 9889 C C . GLY A 1 35 ? 49.927 1.905 3.033 1.00 0.00 35 GLY A C 9
ATOM 9890 O O . GLY A 1 35 ? 49.394 1.234 3.894 1.00 0.00 35 GLY A O 9
ATOM 9894 N N . ASP A 1 36 ? 50.731 2.883 3.341 1.00 0.00 36 ASP A N 9
ATOM 9895 C CA . ASP A 1 36 ? 51.004 3.192 4.770 1.00 0.00 36 ASP A CA 9
ATOM 9896 C C . ASP A 1 36 ? 51.502 4.638 4.916 1.00 0.00 36 ASP A C 9
ATOM 9897 O O . ASP A 1 36 ? 50.736 5.542 5.183 1.00 0.00 36 ASP A O 9
ATOM 9906 N N . GLY A 1 37 ? 52.784 4.869 4.748 1.00 0.00 37 GLY A N 9
ATOM 9907 C CA . GLY A 1 37 ? 53.323 6.256 4.887 1.00 0.00 37 GLY A CA 9
ATOM 9908 C C . GLY A 1 37 ? 54.497 6.431 3.930 1.00 0.00 37 GLY A C 9
ATOM 9909 O O . GLY A 1 37 ? 55.389 7.226 4.154 1.00 0.00 37 GLY A O 9
ATOM 9913 N N . TRP A 1 38 ? 54.509 5.680 2.865 1.00 0.00 38 TRP A N 9
ATOM 9914 C CA . TRP A 1 38 ? 55.625 5.773 1.888 1.00 0.00 38 TRP A CA 9
ATOM 9915 C C . TRP A 1 38 ? 55.965 7.230 1.605 1.00 0.00 38 TRP A C 9
ATOM 9916 O O . TRP A 1 38 ? 55.110 8.094 1.598 1.00 0.00 38 TRP A O 9
ATOM 9937 N N . SER A 1 39 ? 57.208 7.497 1.334 1.00 0.00 39 SER A N 9
ATOM 9938 C CA . SER A 1 39 ? 57.642 8.882 1.001 1.00 0.00 39 SER A CA 9
ATOM 9939 C C . SER A 1 39 ? 58.808 8.749 0.021 1.00 0.00 39 SER A C 9
ATOM 9940 O O . SER A 1 39 ? 59.558 7.797 0.099 1.00 0.00 39 SER A O 9
ATOM 9948 N N . ALA A 1 40 ? 58.982 9.652 -0.914 1.00 0.00 40 ALA A N 9
ATOM 9949 C CA . ALA A 1 40 ? 60.108 9.510 -1.891 1.00 0.00 40 ALA A CA 9
ATOM 9950 C C . ALA A 1 40 ? 60.702 10.886 -2.190 1.00 0.00 40 ALA A C 9
ATOM 9951 O O . ALA A 1 40 ? 60.095 11.904 -1.920 1.00 0.00 40 ALA A O 9
ATOM 9958 N N . LYS A 1 41 ? 61.864 10.929 -2.784 1.00 0.00 41 LYS A N 9
ATOM 9959 C CA . LYS A 1 41 ? 62.506 12.222 -3.153 1.00 0.00 41 LYS A CA 9
ATOM 9960 C C . LYS A 1 41 ? 63.426 11.901 -4.334 1.00 0.00 41 LYS A C 9
ATOM 9961 O O . LYS A 1 41 ? 64.179 10.957 -4.267 1.00 0.00 41 LYS A O 9
ATOM 9980 N N . LYS A 1 42 ? 63.387 12.637 -5.415 1.00 0.00 42 LYS A N 9
ATOM 9981 C CA . LYS A 1 42 ? 64.282 12.299 -6.570 1.00 0.00 42 LYS A CA 9
ATOM 9982 C C . LYS A 1 42 ? 65.487 13.239 -6.592 1.00 0.00 42 LYS A C 9
ATOM 9983 O O . LYS A 1 42 ? 65.347 14.444 -6.603 1.00 0.00 42 LYS A O 9
ATOM 10002 N N . ASP A 1 43 ? 66.680 12.689 -6.603 1.00 0.00 43 ASP A N 9
ATOM 10003 C CA . ASP A 1 43 ? 67.911 13.541 -6.634 1.00 0.00 43 ASP A CA 9
ATOM 10004 C C . ASP A 1 43 ? 68.432 13.610 -8.071 1.00 0.00 43 ASP A C 9
ATOM 10005 O O . ASP A 1 43 ? 69.415 14.268 -8.356 1.00 0.00 43 ASP A O 9
ATOM 10014 N N . GLY A 1 44 ? 67.771 12.941 -8.981 1.00 0.00 44 GLY A N 9
ATOM 10015 C CA . GLY A 1 44 ? 68.209 12.975 -10.409 1.00 0.00 44 GLY A CA 9
ATOM 10016 C C . GLY A 1 44 ? 69.307 11.939 -10.669 1.00 0.00 44 GLY A C 9
ATOM 10017 O O . GLY A 1 44 ? 69.983 11.984 -11.675 1.00 0.00 44 GLY A O 9
ATOM 10021 N N . ALA A 1 45 ? 69.470 10.998 -9.789 1.00 0.00 45 ALA A N 9
ATOM 10022 C CA . ALA A 1 45 ? 70.506 9.941 -9.996 1.00 0.00 45 ALA A CA 9
ATOM 10023 C C . ALA A 1 45 ? 70.163 8.769 -9.085 1.00 0.00 45 ALA A C 9
ATOM 10024 O O . ALA A 1 45 ? 69.960 7.654 -9.519 1.00 0.00 45 ALA A O 9
ATOM 10031 N N . THR A 1 46 ? 70.073 9.046 -7.816 1.00 0.00 46 THR A N 9
ATOM 10032 C CA . THR A 1 46 ? 69.707 8.017 -6.808 1.00 0.00 46 THR A CA 9
ATOM 10033 C C . THR A 1 46 ? 68.458 8.519 -6.079 1.00 0.00 46 THR A C 9
ATOM 10034 O O . THR A 1 46 ? 68.384 9.660 -5.671 1.00 0.00 46 THR A O 9
ATOM 10045 N N . ILE A 1 47 ? 67.470 7.690 -5.944 1.00 0.00 47 ILE A N 9
ATOM 10046 C CA . ILE A 1 47 ? 66.202 8.111 -5.279 1.00 0.00 47 ILE A CA 9
ATOM 10047 C C . ILE A 1 47 ? 66.230 7.787 -3.776 1.00 0.00 47 ILE A C 9
ATOM 10048 O O . ILE A 1 47 ? 66.567 6.694 -3.369 1.00 0.00 47 ILE A O 9
ATOM 10064 N N . VAL A 1 48 ? 65.850 8.736 -2.959 1.00 0.00 48 VAL A N 9
ATOM 10065 C CA . VAL A 1 48 ? 65.815 8.520 -1.481 1.00 0.00 48 VAL A CA 9
ATOM 10066 C C . VAL A 1 48 ? 64.376 8.179 -1.078 1.00 0.00 48 VAL A C 9
ATOM 10067 O O . VAL A 1 48 ? 63.458 8.941 -1.309 1.00 0.00 48 VAL A O 9
ATOM 10080 N N . ILE A 1 49 ? 64.174 7.024 -0.505 1.00 0.00 49 ILE A N 9
ATOM 10081 C CA . ILE A 1 49 ? 62.801 6.586 -0.104 1.00 0.00 49 ILE A CA 9
ATOM 10082 C C . ILE A 1 49 ? 62.804 6.152 1.354 1.00 0.00 49 ILE A C 9
ATOM 10083 O O . ILE A 1 49 ? 63.805 5.719 1.869 1.00 0.00 49 ILE A O 9
ATOM 10099 N N . SER A 1 50 ? 61.677 6.208 2.011 1.00 0.00 50 SER A N 9
ATOM 10100 C CA . SER A 1 50 ? 61.583 5.741 3.411 1.00 0.00 50 SER A CA 9
ATOM 10101 C C . SER A 1 50 ? 60.450 4.708 3.401 1.00 0.00 50 SER A C 9
ATOM 10102 O O . SER A 1 50 ? 59.343 5.044 3.007 1.00 0.00 50 SER A O 9
ATOM 10110 N N . PRO A 1 51 ? 60.697 3.464 3.775 1.00 0.00 51 PRO A N 9
ATOM 10111 C CA . PRO A 1 51 ? 59.648 2.405 3.746 1.00 0.00 51 PRO A CA 9
ATOM 10112 C C . PRO A 1 51 ? 58.265 2.987 4.063 1.00 0.00 51 PRO A C 9
ATOM 10113 O O . PRO A 1 51 ? 57.538 3.374 3.169 1.00 0.00 51 PRO A O 9
ATOM 10124 N N . ALA A 1 52 ? 57.913 3.097 5.314 1.00 0.00 52 ALA A N 9
ATOM 10125 C CA . ALA A 1 52 ? 56.602 3.705 5.682 1.00 0.00 52 ALA A CA 9
ATOM 10126 C C . ALA A 1 52 ? 56.865 5.114 6.225 1.00 0.00 52 ALA A C 9
ATOM 10127 O O . ALA A 1 52 ? 56.095 6.030 6.029 1.00 0.00 52 ALA A O 9
ATOM 10134 N N . GLU A 1 53 ? 57.950 5.255 6.948 1.00 0.00 53 GLU A N 9
ATOM 10135 C CA . GLU A 1 53 ? 58.307 6.565 7.591 1.00 0.00 53 GLU A CA 9
ATOM 10136 C C . GLU A 1 53 ? 59.782 6.529 8.027 1.00 0.00 53 GLU A C 9
ATOM 10137 O O . GLU A 1 53 ? 60.541 5.672 7.623 1.00 0.00 53 GLU A O 9
ATOM 10149 N N . GLU A 1 54 ? 60.176 7.434 8.893 1.00 0.00 54 GLU A N 9
ATOM 10150 C CA . GLU A 1 54 ? 61.577 7.441 9.411 1.00 0.00 54 GLU A CA 9
ATOM 10151 C C . GLU A 1 54 ? 61.646 8.426 10.588 1.00 0.00 54 GLU A C 9
ATOM 10152 O O . GLU A 1 54 ? 61.443 9.612 10.418 1.00 0.00 54 GLU A O 9
ATOM 10164 N N . THR A 1 55 ? 61.904 7.946 11.785 1.00 0.00 55 THR A N 9
ATOM 10165 C CA . THR A 1 55 ? 61.962 8.852 12.985 1.00 0.00 55 THR A CA 9
ATOM 10166 C C . THR A 1 55 ? 63.275 8.629 13.728 1.00 0.00 55 THR A C 9
ATOM 10167 O O . THR A 1 55 ? 63.313 8.580 14.938 1.00 0.00 55 THR A O 9
ATOM 10178 N N . ALA A 1 56 ? 64.352 8.496 13.011 1.00 0.00 56 ALA A N 9
ATOM 10179 C CA . ALA A 1 56 ? 65.669 8.275 13.673 1.00 0.00 56 ALA A CA 9
ATOM 10180 C C . ALA A 1 56 ? 65.706 6.862 14.279 1.00 0.00 56 ALA A C 9
ATOM 10181 O O . ALA A 1 56 ? 66.753 6.256 14.390 1.00 0.00 56 ALA A O 9
ATOM 10188 N N . LEU A 1 57 ? 64.570 6.339 14.677 1.00 0.00 57 LEU A N 9
ATOM 10189 C CA . LEU A 1 57 ? 64.537 4.974 15.285 1.00 0.00 57 LEU A CA 9
ATOM 10190 C C . LEU A 1 57 ? 64.520 3.934 14.159 1.00 0.00 57 LEU A C 9
ATOM 10191 O O . LEU A 1 57 ? 64.584 2.742 14.389 1.00 0.00 57 LEU A O 9
ATOM 10207 N N . PHE A 1 58 ? 64.437 4.401 12.941 1.00 0.00 58 PHE A N 9
ATOM 10208 C CA . PHE A 1 58 ? 64.418 3.497 11.750 1.00 0.00 58 PHE A CA 9
ATOM 10209 C C . PHE A 1 58 ? 65.547 3.927 10.820 1.00 0.00 58 PHE A C 9
ATOM 10210 O O . PHE A 1 58 ? 66.552 4.443 11.265 1.00 0.00 58 PHE A O 9
ATOM 10227 N N . LYS A 1 59 ? 65.413 3.720 9.536 1.00 0.00 59 LYS A N 9
ATOM 10228 C CA . LYS A 1 59 ? 66.511 4.130 8.611 1.00 0.00 59 LYS A CA 9
ATOM 10229 C C . LYS A 1 59 ? 65.968 4.490 7.229 1.00 0.00 59 LYS A C 9
ATOM 10230 O O . LYS A 1 59 ? 64.864 4.136 6.859 1.00 0.00 59 LYS A O 9
ATOM 10249 N N . ALA A 1 60 ? 66.757 5.198 6.466 1.00 0.00 60 ALA A N 9
ATOM 10250 C CA . ALA A 1 60 ? 66.346 5.603 5.094 1.00 0.00 60 ALA A CA 9
ATOM 10251 C C . ALA A 1 60 ? 66.643 4.464 4.116 1.00 0.00 60 ALA A C 9
ATOM 10252 O O . ALA A 1 60 ? 67.256 3.475 4.469 1.00 0.00 60 ALA A O 9
ATOM 10259 N N . LYS A 1 61 ? 66.216 4.602 2.890 1.00 0.00 61 LYS A N 9
ATOM 10260 C CA . LYS A 1 61 ? 66.457 3.545 1.858 1.00 0.00 61 LYS A CA 9
ATOM 10261 C C . LYS A 1 61 ? 66.950 4.214 0.573 1.00 0.00 61 LYS A C 9
ATOM 10262 O O . LYS A 1 61 ? 66.732 5.386 0.352 1.00 0.00 61 LYS A O 9
ATOM 10281 N N . HIS A 1 62 ? 67.621 3.475 -0.270 1.00 0.00 62 HIS A N 9
ATOM 10282 C CA . HIS A 1 62 ? 68.144 4.045 -1.553 1.00 0.00 62 HIS A CA 9
ATOM 10283 C C . HIS A 1 62 ? 67.534 3.261 -2.721 1.00 0.00 62 HIS A C 9
ATOM 10284 O O . HIS A 1 62 ? 66.926 2.226 -2.534 1.00 0.00 62 HIS A O 9
ATOM 10299 N N . ILE A 1 63 ? 67.731 3.720 -3.923 1.00 0.00 63 ILE A N 9
ATOM 10300 C CA . ILE A 1 63 ? 67.211 2.976 -5.107 1.00 0.00 63 ILE A CA 9
ATOM 10301 C C . ILE A 1 63 ? 67.892 3.554 -6.349 1.00 0.00 63 ILE A C 9
ATOM 10302 O O . ILE A 1 63 ? 67.859 4.736 -6.580 1.00 0.00 63 ILE A O 9
ATOM 10318 N N . SER A 1 64 ? 68.508 2.747 -7.158 1.00 0.00 64 SER A N 9
ATOM 10319 C CA . SER A 1 64 ? 69.151 3.318 -8.368 1.00 0.00 64 SER A CA 9
ATOM 10320 C C . SER A 1 64 ? 68.057 4.034 -9.161 1.00 0.00 64 SER A C 9
ATOM 10321 O O . SER A 1 64 ? 66.908 3.647 -9.114 1.00 0.00 64 SER A O 9
ATOM 10329 N N . ALA A 1 65 ? 68.383 5.063 -9.887 1.00 0.00 65 ALA A N 9
ATOM 10330 C CA . ALA A 1 65 ? 67.320 5.758 -10.662 1.00 0.00 65 ALA A CA 9
ATOM 10331 C C . ALA A 1 65 ? 66.571 4.726 -11.531 1.00 0.00 65 ALA A C 9
ATOM 10332 O O . ALA A 1 65 ? 65.361 4.723 -11.592 1.00 0.00 65 ALA A O 9
ATOM 10339 N N . ALA A 1 66 ? 67.276 3.845 -12.198 1.00 0.00 66 ALA A N 9
ATOM 10340 C CA . ALA A 1 66 ? 66.585 2.819 -13.049 1.00 0.00 66 ALA A CA 9
ATOM 10341 C C . ALA A 1 66 ? 65.666 1.956 -12.174 1.00 0.00 66 ALA A C 9
ATOM 10342 O O . ALA A 1 66 ? 64.543 1.650 -12.531 1.00 0.00 66 ALA A O 9
ATOM 10349 N N . HIS A 1 67 ? 66.123 1.564 -11.021 1.00 0.00 67 HIS A N 9
ATOM 10350 C CA . HIS A 1 67 ? 65.262 0.736 -10.134 1.00 0.00 67 HIS A CA 9
ATOM 10351 C C . HIS A 1 67 ? 63.944 1.492 -9.921 1.00 0.00 67 HIS A C 9
ATOM 10352 O O . HIS A 1 67 ? 62.902 0.913 -9.692 1.00 0.00 67 HIS A O 9
ATOM 10367 N N . LEU A 1 68 ? 63.996 2.790 -10.020 1.00 0.00 68 LEU A N 9
ATOM 10368 C CA . LEU A 1 68 ? 62.765 3.611 -9.847 1.00 0.00 68 LEU A CA 9
ATOM 10369 C C . LEU A 1 68 ? 61.751 3.166 -10.910 1.00 0.00 68 LEU A C 9
ATOM 10370 O O . LEU A 1 68 ? 60.546 3.195 -10.725 1.00 0.00 68 LEU A O 9
ATOM 10386 N N . LYS A 1 69 ? 62.244 2.723 -12.022 1.00 0.00 69 LYS A N 9
ATOM 10387 C CA . LYS A 1 69 ? 61.340 2.253 -13.090 1.00 0.00 69 LYS A CA 9
ATOM 10388 C C . LYS A 1 69 ? 60.620 0.991 -12.615 1.00 0.00 69 LYS A C 9
ATOM 10389 O O . LYS A 1 69 ? 59.479 0.766 -12.952 1.00 0.00 69 LYS A O 9
ATOM 10408 N N . ILE A 1 70 ? 61.255 0.170 -11.817 1.00 0.00 70 ILE A N 9
ATOM 10409 C CA . ILE A 1 70 ? 60.540 -1.056 -11.334 1.00 0.00 70 ILE A CA 9
ATOM 10410 C C . ILE A 1 70 ? 59.288 -0.627 -10.556 1.00 0.00 70 ILE A C 9
ATOM 10411 O O . ILE A 1 70 ? 58.295 -1.317 -10.543 1.00 0.00 70 ILE A O 9
ATOM 10427 N N . ILE A 1 71 ? 59.340 0.499 -9.891 1.00 0.00 71 ILE A N 9
ATOM 10428 C CA . ILE A 1 71 ? 58.158 0.956 -9.106 1.00 0.00 71 ILE A CA 9
ATOM 10429 C C . ILE A 1 71 ? 56.970 1.230 -10.046 1.00 0.00 71 ILE A C 9
ATOM 10430 O O . ILE A 1 71 ? 55.845 0.888 -9.743 1.00 0.00 71 ILE A O 9
ATOM 10446 N N . ALA A 1 72 ? 57.207 1.834 -11.184 1.00 0.00 72 ALA A N 9
ATOM 10447 C CA . ALA A 1 72 ? 56.075 2.116 -12.133 1.00 0.00 72 ALA A CA 9
ATOM 10448 C C . ALA A 1 72 ? 55.547 0.817 -12.754 1.00 0.00 72 ALA A C 9
ATOM 10449 O O . ALA A 1 72 ? 54.362 0.645 -12.952 1.00 0.00 72 ALA A O 9
ATOM 10456 N N . LYS A 1 73 ? 56.418 -0.081 -13.091 1.00 0.00 73 LYS A N 9
ATOM 10457 C CA . LYS A 1 73 ? 55.977 -1.358 -13.716 1.00 0.00 73 LYS A CA 9
ATOM 10458 C C . LYS A 1 73 ? 55.038 -2.096 -12.759 1.00 0.00 73 LYS A C 9
ATOM 10459 O O . LYS A 1 73 ? 53.975 -2.555 -13.123 1.00 0.00 73 LYS A O 9
ATOM 10478 N N . ASN A 1 74 ? 55.461 -2.240 -11.543 1.00 0.00 74 ASN A N 9
ATOM 10479 C CA . ASN A 1 74 ? 54.647 -2.974 -10.540 1.00 0.00 74 ASN A CA 9
ATOM 10480 C C . ASN A 1 74 ? 53.370 -2.203 -10.187 1.00 0.00 74 ASN A C 9
ATOM 10481 O O . ASN A 1 74 ? 52.276 -2.614 -10.521 1.00 0.00 74 ASN A O 9
ATOM 10492 N N . LEU A 1 75 ? 53.494 -1.117 -9.475 1.00 0.00 75 LEU A N 9
ATOM 10493 C CA . LEU A 1 75 ? 52.286 -0.348 -9.054 1.00 0.00 75 LEU A CA 9
ATOM 10494 C C . LEU A 1 75 ? 51.513 0.154 -10.282 1.00 0.00 75 LEU A C 9
ATOM 10495 O O . LEU A 1 75 ? 50.309 0.006 -10.367 1.00 0.00 75 LEU A O 9
ATOM 10511 N N . LEU A 1 76 ? 52.195 0.746 -11.231 1.00 0.00 76 LEU A N 9
ATOM 10512 C CA . LEU A 1 76 ? 51.505 1.260 -12.466 1.00 0.00 76 LEU A CA 9
ATOM 10513 C C . LEU A 1 76 ? 51.719 0.267 -13.617 1.00 0.00 76 LEU A C 9
ATOM 10514 O O . LEU A 1 76 ? 52.263 -0.794 -13.365 1.00 0.00 76 LEU A O 9
ATOM 10531 N N . ALA A 1 1 ? 53.752 5.898 17.413 1.00 0.00 1 ALA A N 10
ATOM 10532 C CA . ALA A 1 1 ? 52.714 5.187 16.631 1.00 0.00 1 ALA A CA 10
ATOM 10533 C C . ALA A 1 1 ? 53.246 3.807 16.276 1.00 0.00 1 ALA A C 10
ATOM 10534 O O . ALA A 1 1 ? 54.412 3.516 16.467 1.00 0.00 1 ALA A O 10
ATOM 10543 N N . THR A 1 2 ? 52.408 2.954 15.769 1.00 0.00 2 THR A N 10
ATOM 10544 C CA . THR A 1 2 ? 52.852 1.580 15.401 1.00 0.00 2 THR A CA 10
ATOM 10545 C C . THR A 1 2 ? 53.002 1.491 13.883 1.00 0.00 2 THR A C 10
ATOM 10546 O O . THR A 1 2 ? 53.393 0.476 13.344 1.00 0.00 2 THR A O 10
ATOM 10557 N N . LEU A 1 3 ? 52.692 2.553 13.193 1.00 0.00 3 LEU A N 10
ATOM 10558 C CA . LEU A 1 3 ? 52.815 2.545 11.707 1.00 0.00 3 LEU A CA 10
ATOM 10559 C C . LEU A 1 3 ? 54.276 2.268 11.335 1.00 0.00 3 LEU A C 10
ATOM 10560 O O . LEU A 1 3 ? 54.569 1.535 10.412 1.00 0.00 3 LEU A O 10
ATOM 10576 N N . THR A 1 4 ? 55.185 2.875 12.040 1.00 0.00 4 THR A N 10
ATOM 10577 C CA . THR A 1 4 ? 56.627 2.681 11.725 1.00 0.00 4 THR A CA 10
ATOM 10578 C C . THR A 1 4 ? 57.069 1.250 12.068 1.00 0.00 4 THR A C 10
ATOM 10579 O O . THR A 1 4 ? 57.699 0.583 11.282 1.00 0.00 4 THR A O 10
ATOM 10590 N N . SER A 1 5 ? 56.803 0.789 13.251 1.00 0.00 5 SER A N 10
ATOM 10591 C CA . SER A 1 5 ? 57.269 -0.579 13.631 1.00 0.00 5 SER A CA 10
ATOM 10592 C C . SER A 1 5 ? 56.519 -1.694 12.877 1.00 0.00 5 SER A C 10
ATOM 10593 O O . SER A 1 5 ? 57.126 -2.627 12.389 1.00 0.00 5 SER A O 10
ATOM 10601 N N . GLU A 1 6 ? 55.216 -1.650 12.826 1.00 0.00 6 GLU A N 10
ATOM 10602 C CA . GLU A 1 6 ? 54.455 -2.759 12.160 1.00 0.00 6 GLU A CA 10
ATOM 10603 C C . GLU A 1 6 ? 54.653 -2.796 10.631 1.00 0.00 6 GLU A C 10
ATOM 10604 O O . GLU A 1 6 ? 54.814 -3.854 10.051 1.00 0.00 6 GLU A O 10
ATOM 10616 N N . VAL A 1 7 ? 54.598 -1.674 9.967 1.00 0.00 7 VAL A N 10
ATOM 10617 C CA . VAL A 1 7 ? 54.730 -1.677 8.472 1.00 0.00 7 VAL A CA 10
ATOM 10618 C C . VAL A 1 7 ? 56.143 -2.045 8.035 1.00 0.00 7 VAL A C 10
ATOM 10619 O O . VAL A 1 7 ? 56.341 -2.844 7.138 1.00 0.00 7 VAL A O 10
ATOM 10632 N N . ILE A 1 8 ? 57.125 -1.459 8.637 1.00 0.00 8 ILE A N 10
ATOM 10633 C CA . ILE A 1 8 ? 58.516 -1.765 8.236 1.00 0.00 8 ILE A CA 10
ATOM 10634 C C . ILE A 1 8 ? 58.788 -3.257 8.466 1.00 0.00 8 ILE A C 10
ATOM 10635 O O . ILE A 1 8 ? 59.347 -3.932 7.623 1.00 0.00 8 ILE A O 10
ATOM 10651 N N . LYS A 1 9 ? 58.413 -3.778 9.596 1.00 0.00 9 LYS A N 10
ATOM 10652 C CA . LYS A 1 9 ? 58.677 -5.219 9.865 1.00 0.00 9 LYS A CA 10
ATOM 10653 C C . LYS A 1 9 ? 58.001 -6.075 8.783 1.00 0.00 9 LYS A C 10
ATOM 10654 O O . LYS A 1 9 ? 58.556 -7.053 8.322 1.00 0.00 9 LYS A O 10
ATOM 10673 N N . ALA A 1 10 ? 56.817 -5.714 8.367 1.00 0.00 10 ALA A N 10
ATOM 10674 C CA . ALA A 1 10 ? 56.118 -6.510 7.310 1.00 0.00 10 ALA A CA 10
ATOM 10675 C C . ALA A 1 10 ? 57.023 -6.633 6.086 1.00 0.00 10 ALA A C 10
ATOM 10676 O O . ALA A 1 10 ? 57.108 -7.673 5.467 1.00 0.00 10 ALA A O 10
ATOM 10683 N N . ASN A 1 11 ? 57.703 -5.584 5.732 1.00 0.00 11 ASN A N 10
ATOM 10684 C CA . ASN A 1 11 ? 58.607 -5.646 4.554 1.00 0.00 11 ASN A CA 10
ATOM 10685 C C . ASN A 1 11 ? 59.640 -4.527 4.683 1.00 0.00 11 ASN A C 10
ATOM 10686 O O . ASN A 1 11 ? 59.334 -3.452 5.153 1.00 0.00 11 ASN A O 10
ATOM 10697 N N . LYS A 1 12 ? 60.864 -4.762 4.295 1.00 0.00 12 LYS A N 10
ATOM 10698 C CA . LYS A 1 12 ? 61.886 -3.686 4.433 1.00 0.00 12 LYS A CA 10
ATOM 10699 C C . LYS A 1 12 ? 63.123 -3.988 3.577 1.00 0.00 12 LYS A C 10
ATOM 10700 O O . LYS A 1 12 ? 63.744 -5.026 3.699 1.00 0.00 12 LYS A O 10
ATOM 10719 N N . GLY A 1 13 ? 63.486 -3.067 2.725 1.00 0.00 13 GLY A N 10
ATOM 10720 C CA . GLY A 1 13 ? 64.686 -3.259 1.863 1.00 0.00 13 GLY A CA 10
ATOM 10721 C C . GLY A 1 13 ? 64.698 -4.668 1.261 1.00 0.00 13 GLY A C 10
ATOM 10722 O O . GLY A 1 13 ? 65.692 -5.363 1.325 1.00 0.00 13 GLY A O 10
ATOM 10726 N N . ARG A 1 14 ? 63.603 -5.090 0.672 1.00 0.00 14 ARG A N 10
ATOM 10727 C CA . ARG A 1 14 ? 63.543 -6.458 0.051 1.00 0.00 14 ARG A CA 10
ATOM 10728 C C . ARG A 1 14 ? 62.978 -6.345 -1.373 1.00 0.00 14 ARG A C 10
ATOM 10729 O O . ARG A 1 14 ? 61.881 -6.785 -1.651 1.00 0.00 14 ARG A O 10
ATOM 10750 N N . GLU A 1 15 ? 63.716 -5.755 -2.278 1.00 0.00 15 GLU A N 10
ATOM 10751 C CA . GLU A 1 15 ? 63.212 -5.619 -3.680 1.00 0.00 15 GLU A CA 10
ATOM 10752 C C . GLU A 1 15 ? 61.775 -5.071 -3.670 1.00 0.00 15 GLU A C 10
ATOM 10753 O O . GLU A 1 15 ? 60.828 -5.807 -3.866 1.00 0.00 15 GLU A O 10
ATOM 10765 N N . GLY A 1 16 ? 61.603 -3.790 -3.438 1.00 0.00 16 GLY A N 10
ATOM 10766 C CA . GLY A 1 16 ? 60.229 -3.198 -3.409 1.00 0.00 16 GLY A CA 10
ATOM 10767 C C . GLY A 1 16 ? 59.377 -3.753 -4.553 1.00 0.00 16 GLY A C 10
ATOM 10768 O O . GLY A 1 16 ? 59.365 -3.226 -5.649 1.00 0.00 16 GLY A O 10
ATOM 10772 N N . LYS A 1 17 ? 58.646 -4.806 -4.295 1.00 0.00 17 LYS A N 10
ATOM 10773 C CA . LYS A 1 17 ? 57.773 -5.398 -5.348 1.00 0.00 17 LYS A CA 10
ATOM 10774 C C . LYS A 1 17 ? 56.593 -6.111 -4.655 1.00 0.00 17 LYS A C 10
ATOM 10775 O O . LYS A 1 17 ? 55.453 -5.932 -5.036 1.00 0.00 17 LYS A O 10
ATOM 10794 N N . PRO A 1 18 ? 56.854 -6.899 -3.629 1.00 0.00 18 PRO A N 10
ATOM 10795 C CA . PRO A 1 18 ? 55.807 -7.621 -2.866 1.00 0.00 18 PRO A CA 10
ATOM 10796 C C . PRO A 1 18 ? 55.483 -6.927 -1.528 1.00 0.00 18 PRO A C 10
ATOM 10797 O O . PRO A 1 18 ? 56.341 -6.790 -0.677 1.00 0.00 18 PRO A O 10
ATOM 10808 N N . MET A 1 19 ? 54.256 -6.493 -1.335 1.00 0.00 19 MET A N 10
ATOM 10809 C CA . MET A 1 19 ? 53.881 -5.812 -0.046 1.00 0.00 19 MET A CA 10
ATOM 10810 C C . MET A 1 19 ? 52.744 -6.570 0.624 1.00 0.00 19 MET A C 10
ATOM 10811 O O . MET A 1 19 ? 51.743 -6.860 0.010 1.00 0.00 19 MET A O 10
ATOM 10825 N N . ILE A 1 20 ? 52.880 -6.873 1.889 1.00 0.00 20 ILE A N 10
ATOM 10826 C CA . ILE A 1 20 ? 51.790 -7.595 2.616 1.00 0.00 20 ILE A CA 10
ATOM 10827 C C . ILE A 1 20 ? 51.118 -6.625 3.584 1.00 0.00 20 ILE A C 10
ATOM 10828 O O . ILE A 1 20 ? 51.773 -5.949 4.349 1.00 0.00 20 ILE A O 10
ATOM 10844 N N . SER A 1 21 ? 49.814 -6.557 3.570 1.00 0.00 21 SER A N 10
ATOM 10845 C CA . SER A 1 21 ? 49.115 -5.634 4.507 1.00 0.00 21 SER A CA 10
ATOM 10846 C C . SER A 1 21 ? 48.720 -6.408 5.762 1.00 0.00 21 SER A C 10
ATOM 10847 O O . SER A 1 21 ? 47.740 -7.137 5.787 1.00 0.00 21 SER A O 10
ATOM 10855 N N . LEU A 1 22 ? 49.496 -6.269 6.799 1.00 0.00 22 LEU A N 10
ATOM 10856 C CA . LEU A 1 22 ? 49.210 -6.993 8.064 1.00 0.00 22 LEU A CA 10
ATOM 10857 C C . LEU A 1 22 ? 47.826 -6.580 8.580 1.00 0.00 22 LEU A C 10
ATOM 10858 O O . LEU A 1 22 ? 47.274 -7.209 9.462 1.00 0.00 22 LEU A O 10
ATOM 10874 N N . VAL A 1 23 ? 47.253 -5.545 8.037 1.00 0.00 23 VAL A N 10
ATOM 10875 C CA . VAL A 1 23 ? 45.902 -5.134 8.505 1.00 0.00 23 VAL A CA 10
ATOM 10876 C C . VAL A 1 23 ? 44.957 -6.312 8.266 1.00 0.00 23 VAL A C 10
ATOM 10877 O O . VAL A 1 23 ? 44.137 -6.648 9.098 1.00 0.00 23 VAL A O 10
ATOM 10890 N N . ASP A 1 24 ? 45.102 -6.957 7.134 1.00 0.00 24 ASP A N 10
ATOM 10891 C CA . ASP A 1 24 ? 44.262 -8.149 6.804 1.00 0.00 24 ASP A CA 10
ATOM 10892 C C . ASP A 1 24 ? 45.186 -9.365 6.664 1.00 0.00 24 ASP A C 10
ATOM 10893 O O . ASP A 1 24 ? 44.752 -10.499 6.688 1.00 0.00 24 ASP A O 10
ATOM 10902 N N . GLY A 1 25 ? 46.464 -9.124 6.521 1.00 0.00 25 GLY A N 10
ATOM 10903 C CA . GLY A 1 25 ? 47.442 -10.246 6.378 1.00 0.00 25 GLY A CA 10
ATOM 10904 C C . GLY A 1 25 ? 47.392 -10.771 4.946 1.00 0.00 25 GLY A C 10
ATOM 10905 O O . GLY A 1 25 ? 47.959 -11.797 4.626 1.00 0.00 25 GLY A O 10
ATOM 10909 N N . GLU A 1 26 ? 46.691 -10.086 4.088 1.00 0.00 26 GLU A N 10
ATOM 10910 C CA . GLU A 1 26 ? 46.579 -10.557 2.674 1.00 0.00 26 GLU A CA 10
ATOM 10911 C C . GLU A 1 26 ? 47.842 -10.194 1.891 1.00 0.00 26 GLU A C 10
ATOM 10912 O O . GLU A 1 26 ? 48.573 -9.290 2.242 1.00 0.00 26 GLU A O 10
ATOM 10924 N N . GLU A 1 27 ? 48.086 -10.897 0.817 1.00 0.00 27 GLU A N 10
ATOM 10925 C CA . GLU A 1 27 ? 49.290 -10.622 -0.027 1.00 0.00 27 GLU A CA 10
ATOM 10926 C C . GLU A 1 27 ? 48.897 -9.688 -1.170 1.00 0.00 27 GLU A C 10
ATOM 10927 O O . GLU A 1 27 ? 47.936 -9.927 -1.875 1.00 0.00 27 GLU A O 10
ATOM 10939 N N . ILE A 1 28 ? 49.627 -8.616 -1.346 1.00 0.00 28 ILE A N 10
ATOM 10940 C CA . ILE A 1 28 ? 49.300 -7.638 -2.427 1.00 0.00 28 ILE A CA 10
ATOM 10941 C C . ILE A 1 28 ? 50.482 -7.527 -3.391 1.00 0.00 28 ILE A C 10
ATOM 10942 O O . ILE A 1 28 ? 51.257 -6.590 -3.330 1.00 0.00 28 ILE A O 10
ATOM 10958 N N . LYS A 1 29 ? 50.643 -8.473 -4.277 1.00 0.00 29 LYS A N 10
ATOM 10959 C CA . LYS A 1 29 ? 51.788 -8.399 -5.226 1.00 0.00 29 LYS A CA 10
ATOM 10960 C C . LYS A 1 29 ? 51.503 -7.320 -6.263 1.00 0.00 29 LYS A C 10
ATOM 10961 O O . LYS A 1 29 ? 50.746 -7.507 -7.193 1.00 0.00 29 LYS A O 10
ATOM 10980 N N . GLY A 1 30 ? 52.104 -6.184 -6.084 1.00 0.00 30 GLY A N 10
ATOM 10981 C CA . GLY A 1 30 ? 51.893 -5.043 -7.022 1.00 0.00 30 GLY A CA 10
ATOM 10982 C C . GLY A 1 30 ? 51.791 -3.755 -6.207 1.00 0.00 30 GLY A C 10
ATOM 10983 O O . GLY A 1 30 ? 51.227 -2.771 -6.644 1.00 0.00 30 GLY A O 10
ATOM 10987 N N . THR A 1 31 ? 52.363 -3.748 -5.031 1.00 0.00 31 THR A N 10
ATOM 10988 C CA . THR A 1 31 ? 52.336 -2.525 -4.179 1.00 0.00 31 THR A CA 10
ATOM 10989 C C . THR A 1 31 ? 53.683 -2.397 -3.478 1.00 0.00 31 THR A C 10
ATOM 10990 O O . THR A 1 31 ? 54.317 -3.377 -3.143 1.00 0.00 31 THR A O 10
ATOM 11001 N N . VAL A 1 32 ? 54.116 -1.185 -3.253 1.00 0.00 32 VAL A N 10
ATOM 11002 C CA . VAL A 1 32 ? 55.430 -0.952 -2.575 1.00 0.00 32 VAL A CA 10
ATOM 11003 C C . VAL A 1 32 ? 55.224 0.034 -1.417 1.00 0.00 32 VAL A C 10
ATOM 11004 O O . VAL A 1 32 ? 54.995 1.209 -1.619 1.00 0.00 32 VAL A O 10
ATOM 11017 N N . TYR A 1 33 ? 55.306 -0.446 -0.200 1.00 0.00 33 TYR A N 10
ATOM 11018 C CA . TYR A 1 33 ? 55.118 0.442 0.990 1.00 0.00 33 TYR A CA 10
ATOM 11019 C C . TYR A 1 33 ? 53.907 1.356 0.755 1.00 0.00 33 TYR A C 10
ATOM 11020 O O . TYR A 1 33 ? 53.793 2.420 1.331 1.00 0.00 33 TYR A O 10
ATOM 11038 N N . LEU A 1 34 ? 53.012 0.938 -0.105 1.00 0.00 34 LEU A N 10
ATOM 11039 C CA . LEU A 1 34 ? 51.801 1.764 -0.416 1.00 0.00 34 LEU A CA 10
ATOM 11040 C C . LEU A 1 34 ? 50.647 1.403 0.528 1.00 0.00 34 LEU A C 10
ATOM 11041 O O . LEU A 1 34 ? 50.467 0.263 0.901 1.00 0.00 34 LEU A O 10
ATOM 11057 N N . GLY A 1 35 ? 49.849 2.372 0.896 1.00 0.00 35 GLY A N 10
ATOM 11058 C CA . GLY A 1 35 ? 48.687 2.097 1.796 1.00 0.00 35 GLY A CA 10
ATOM 11059 C C . GLY A 1 35 ? 49.120 2.186 3.259 1.00 0.00 35 GLY A C 10
ATOM 11060 O O . GLY A 1 35 ? 48.436 1.711 4.147 1.00 0.00 35 GLY A O 10
ATOM 11064 N N . ASP A 1 36 ? 50.247 2.797 3.517 1.00 0.00 36 ASP A N 10
ATOM 11065 C CA . ASP A 1 36 ? 50.742 2.930 4.924 1.00 0.00 36 ASP A CA 10
ATOM 11066 C C . ASP A 1 36 ? 51.221 4.358 5.180 1.00 0.00 36 ASP A C 10
ATOM 11067 O O . ASP A 1 36 ? 50.879 4.968 6.174 1.00 0.00 36 ASP A O 10
ATOM 11076 N N . GLY A 1 37 ? 52.016 4.891 4.298 1.00 0.00 37 GLY A N 10
ATOM 11077 C CA . GLY A 1 37 ? 52.527 6.274 4.497 1.00 0.00 37 GLY A CA 10
ATOM 11078 C C . GLY A 1 37 ? 53.777 6.470 3.646 1.00 0.00 37 GLY A C 10
ATOM 11079 O O . GLY A 1 37 ? 54.723 7.114 4.051 1.00 0.00 37 GLY A O 10
ATOM 11083 N N . TRP A 1 38 ? 53.798 5.908 2.469 1.00 0.00 38 TRP A N 10
ATOM 11084 C CA . TRP A 1 38 ? 54.997 6.049 1.603 1.00 0.00 38 TRP A CA 10
ATOM 11085 C C . TRP A 1 38 ? 55.380 7.521 1.481 1.00 0.00 38 TRP A C 10
ATOM 11086 O O . TRP A 1 38 ? 54.541 8.385 1.313 1.00 0.00 38 TRP A O 10
ATOM 11107 N N . SER A 1 39 ? 56.651 7.801 1.513 1.00 0.00 39 SER A N 10
ATOM 11108 C CA . SER A 1 39 ? 57.131 9.199 1.345 1.00 0.00 39 SER A CA 10
ATOM 11109 C C . SER A 1 39 ? 58.464 9.099 0.617 1.00 0.00 39 SER A C 10
ATOM 11110 O O . SER A 1 39 ? 59.254 8.236 0.918 1.00 0.00 39 SER A O 10
ATOM 11118 N N . ALA A 1 40 ? 58.741 9.931 -0.343 1.00 0.00 40 ALA A N 10
ATOM 11119 C CA . ALA A 1 40 ? 60.042 9.804 -1.058 1.00 0.00 40 ALA A CA 10
ATOM 11120 C C . ALA A 1 40 ? 60.267 11.056 -1.908 1.00 0.00 40 ALA A C 10
ATOM 11121 O O . ALA A 1 40 ? 59.356 11.830 -2.141 1.00 0.00 40 ALA A O 10
ATOM 11128 N N . LYS A 1 41 ? 61.464 11.251 -2.400 1.00 0.00 41 LYS A N 10
ATOM 11129 C CA . LYS A 1 41 ? 61.757 12.428 -3.262 1.00 0.00 41 LYS A CA 10
ATOM 11130 C C . LYS A 1 41 ? 62.706 11.948 -4.366 1.00 0.00 41 LYS A C 10
ATOM 11131 O O . LYS A 1 41 ? 63.419 10.980 -4.179 1.00 0.00 41 LYS A O 10
ATOM 11150 N N . LYS A 1 42 ? 62.733 12.590 -5.511 1.00 0.00 42 LYS A N 10
ATOM 11151 C CA . LYS A 1 42 ? 63.653 12.131 -6.607 1.00 0.00 42 LYS A CA 10
ATOM 11152 C C . LYS A 1 42 ? 64.868 13.058 -6.676 1.00 0.00 42 LYS A C 10
ATOM 11153 O O . LYS A 1 42 ? 64.737 14.265 -6.620 1.00 0.00 42 LYS A O 10
ATOM 11172 N N . ASP A 1 43 ? 66.052 12.502 -6.788 1.00 0.00 43 ASP A N 10
ATOM 11173 C CA . ASP A 1 43 ? 67.290 13.348 -6.851 1.00 0.00 43 ASP A CA 10
ATOM 11174 C C . ASP A 1 43 ? 67.832 13.401 -8.286 1.00 0.00 43 ASP A C 10
ATOM 11175 O O . ASP A 1 43 ? 68.774 14.115 -8.570 1.00 0.00 43 ASP A O 10
ATOM 11184 N N . GLY A 1 44 ? 67.256 12.659 -9.194 1.00 0.00 44 GLY A N 10
ATOM 11185 C CA . GLY A 1 44 ? 67.758 12.680 -10.605 1.00 0.00 44 GLY A CA 10
ATOM 11186 C C . GLY A 1 44 ? 68.978 11.765 -10.730 1.00 0.00 44 GLY A C 10
ATOM 11187 O O . GLY A 1 44 ? 69.803 11.921 -11.607 1.00 0.00 44 GLY A O 10
ATOM 11191 N N . ALA A 1 45 ? 69.088 10.804 -9.863 1.00 0.00 45 ALA A N 10
ATOM 11192 C CA . ALA A 1 45 ? 70.247 9.872 -9.935 1.00 0.00 45 ALA A CA 10
ATOM 11193 C C . ALA A 1 45 ? 70.008 8.690 -8.994 1.00 0.00 45 ALA A C 10
ATOM 11194 O O . ALA A 1 45 ? 70.215 7.546 -9.349 1.00 0.00 45 ALA A O 10
ATOM 11201 N N . THR A 1 46 ? 69.550 8.965 -7.804 1.00 0.00 46 THR A N 10
ATOM 11202 C CA . THR A 1 46 ? 69.254 7.892 -6.810 1.00 0.00 46 THR A CA 10
ATOM 11203 C C . THR A 1 46 ? 68.007 8.330 -6.029 1.00 0.00 46 THR A C 10
ATOM 11204 O O . THR A 1 46 ? 67.994 9.368 -5.398 1.00 0.00 46 THR A O 10
ATOM 11215 N N . ILE A 1 47 ? 66.948 7.572 -6.091 1.00 0.00 47 ILE A N 10
ATOM 11216 C CA . ILE A 1 47 ? 65.698 7.981 -5.380 1.00 0.00 47 ILE A CA 10
ATOM 11217 C C . ILE A 1 47 ? 65.813 7.714 -3.877 1.00 0.00 47 ILE A C 10
ATOM 11218 O O . ILE A 1 47 ? 66.293 6.683 -3.457 1.00 0.00 47 ILE A O 10
ATOM 11234 N N . VAL A 1 48 ? 65.337 8.627 -3.062 1.00 0.00 48 VAL A N 10
ATOM 11235 C CA . VAL A 1 48 ? 65.374 8.419 -1.581 1.00 0.00 48 VAL A CA 10
ATOM 11236 C C . VAL A 1 48 ? 63.963 8.009 -1.145 1.00 0.00 48 VAL A C 10
ATOM 11237 O O . VAL A 1 48 ? 63.015 8.744 -1.329 1.00 0.00 48 VAL A O 10
ATOM 11250 N N . ILE A 1 49 ? 63.811 6.818 -0.615 1.00 0.00 49 ILE A N 10
ATOM 11251 C CA . ILE A 1 49 ? 62.449 6.319 -0.214 1.00 0.00 49 ILE A CA 10
ATOM 11252 C C . ILE A 1 49 ? 62.431 5.823 1.231 1.00 0.00 49 ILE A C 10
ATOM 11253 O O . ILE A 1 49 ? 63.332 5.139 1.677 1.00 0.00 49 ILE A O 10
ATOM 11269 N N . SER A 1 50 ? 61.373 6.127 1.947 1.00 0.00 50 SER A N 10
ATOM 11270 C CA . SER A 1 50 ? 61.221 5.658 3.342 1.00 0.00 50 SER A CA 10
ATOM 11271 C C . SER A 1 50 ? 59.941 4.809 3.393 1.00 0.00 50 SER A C 10
ATOM 11272 O O . SER A 1 50 ? 58.877 5.303 3.045 1.00 0.00 50 SER A O 10
ATOM 11280 N N . PRO A 1 51 ? 60.017 3.557 3.797 1.00 0.00 51 PRO A N 10
ATOM 11281 C CA . PRO A 1 51 ? 58.821 2.676 3.853 1.00 0.00 51 PRO A CA 10
ATOM 11282 C C . PRO A 1 51 ? 57.566 3.445 4.277 1.00 0.00 51 PRO A C 10
ATOM 11283 O O . PRO A 1 51 ? 56.747 3.803 3.455 1.00 0.00 51 PRO A O 10
ATOM 11294 N N . ALA A 1 52 ? 57.412 3.713 5.548 1.00 0.00 52 ALA A N 10
ATOM 11295 C CA . ALA A 1 52 ? 56.217 4.472 6.027 1.00 0.00 52 ALA A CA 10
ATOM 11296 C C . ALA A 1 52 ? 56.615 5.913 6.382 1.00 0.00 52 ALA A C 10
ATOM 11297 O O . ALA A 1 52 ? 55.878 6.848 6.144 1.00 0.00 52 ALA A O 10
ATOM 11304 N N . GLU A 1 53 ? 57.747 6.088 7.008 1.00 0.00 53 GLU A N 10
ATOM 11305 C CA . GLU A 1 53 ? 58.152 7.466 7.446 1.00 0.00 53 GLU A CA 10
ATOM 11306 C C . GLU A 1 53 ? 59.619 7.498 7.902 1.00 0.00 53 GLU A C 10
ATOM 11307 O O . GLU A 1 53 ? 60.387 6.596 7.632 1.00 0.00 53 GLU A O 10
ATOM 11319 N N . GLU A 1 54 ? 59.991 8.538 8.626 1.00 0.00 54 GLU A N 10
ATOM 11320 C CA . GLU A 1 54 ? 61.392 8.646 9.148 1.00 0.00 54 GLU A CA 10
ATOM 11321 C C . GLU A 1 54 ? 61.440 9.472 10.451 1.00 0.00 54 GLU A C 10
ATOM 11322 O O . GLU A 1 54 ? 61.363 10.682 10.417 1.00 0.00 54 GLU A O 10
ATOM 11334 N N . THR A 1 55 ? 61.598 8.842 11.596 1.00 0.00 55 THR A N 10
ATOM 11335 C CA . THR A 1 55 ? 61.688 9.604 12.891 1.00 0.00 55 THR A CA 10
ATOM 11336 C C . THR A 1 55 ? 63.131 9.564 13.400 1.00 0.00 55 THR A C 10
ATOM 11337 O O . THR A 1 55 ? 63.626 8.508 13.740 1.00 0.00 55 THR A O 10
ATOM 11348 N N . ALA A 1 56 ? 63.805 10.697 13.451 1.00 0.00 56 ALA A N 10
ATOM 11349 C CA . ALA A 1 56 ? 65.231 10.758 13.935 1.00 0.00 56 ALA A CA 10
ATOM 11350 C C . ALA A 1 56 ? 65.913 9.410 13.724 1.00 0.00 56 ALA A C 10
ATOM 11351 O O . ALA A 1 56 ? 66.527 9.153 12.706 1.00 0.00 56 ALA A O 10
ATOM 11358 N N . LEU A 1 57 ? 65.832 8.561 14.702 1.00 0.00 57 LEU A N 10
ATOM 11359 C CA . LEU A 1 57 ? 66.474 7.229 14.610 1.00 0.00 57 LEU A CA 10
ATOM 11360 C C . LEU A 1 57 ? 65.832 6.383 13.499 1.00 0.00 57 LEU A C 10
ATOM 11361 O O . LEU A 1 57 ? 65.567 5.211 13.676 1.00 0.00 57 LEU A O 10
ATOM 11377 N N . PHE A 1 58 ? 65.577 6.965 12.362 1.00 0.00 58 PHE A N 10
ATOM 11378 C CA . PHE A 1 58 ? 64.948 6.200 11.244 1.00 0.00 58 PHE A CA 10
ATOM 11379 C C . PHE A 1 58 ? 65.992 5.619 10.303 1.00 0.00 58 PHE A C 10
ATOM 11380 O O . PHE A 1 58 ? 67.184 5.773 10.479 1.00 0.00 58 PHE A O 10
ATOM 11397 N N . LYS A 1 59 ? 65.519 4.965 9.275 1.00 0.00 59 LYS A N 10
ATOM 11398 C CA . LYS A 1 59 ? 66.422 4.368 8.264 1.00 0.00 59 LYS A CA 10
ATOM 11399 C C . LYS A 1 59 ? 65.848 4.636 6.864 1.00 0.00 59 LYS A C 10
ATOM 11400 O O . LYS A 1 59 ? 64.750 4.227 6.536 1.00 0.00 59 LYS A O 10
ATOM 11419 N N . ALA A 1 60 ? 66.588 5.323 6.039 1.00 0.00 60 ALA A N 10
ATOM 11420 C CA . ALA A 1 60 ? 66.113 5.623 4.658 1.00 0.00 60 ALA A CA 10
ATOM 11421 C C . ALA A 1 60 ? 66.435 4.434 3.748 1.00 0.00 60 ALA A C 10
ATOM 11422 O O . ALA A 1 60 ? 67.058 3.476 4.165 1.00 0.00 60 ALA A O 10
ATOM 11429 N N . LYS A 1 61 ? 66.039 4.496 2.500 1.00 0.00 61 LYS A N 10
ATOM 11430 C CA . LYS A 1 61 ? 66.338 3.389 1.538 1.00 0.00 61 LYS A CA 10
ATOM 11431 C C . LYS A 1 61 ? 66.917 4.017 0.270 1.00 0.00 61 LYS A C 10
ATOM 11432 O O . LYS A 1 61 ? 66.343 4.926 -0.285 1.00 0.00 61 LYS A O 10
ATOM 11451 N N . HIS A 1 62 ? 68.059 3.565 -0.184 1.00 0.00 62 HIS A N 10
ATOM 11452 C CA . HIS A 1 62 ? 68.676 4.176 -1.406 1.00 0.00 62 HIS A CA 10
ATOM 11453 C C . HIS A 1 62 ? 68.428 3.304 -2.639 1.00 0.00 62 HIS A C 10
ATOM 11454 O O . HIS A 1 62 ? 68.993 2.242 -2.788 1.00 0.00 62 HIS A O 10
ATOM 11469 N N . ILE A 1 63 ? 67.570 3.757 -3.520 1.00 0.00 63 ILE A N 10
ATOM 11470 C CA . ILE A 1 63 ? 67.248 2.983 -4.761 1.00 0.00 63 ILE A CA 10
ATOM 11471 C C . ILE A 1 63 ? 67.957 3.629 -5.948 1.00 0.00 63 ILE A C 10
ATOM 11472 O O . ILE A 1 63 ? 68.015 4.835 -6.067 1.00 0.00 63 ILE A O 10
ATOM 11488 N N . SER A 1 64 ? 68.470 2.839 -6.839 1.00 0.00 64 SER A N 10
ATOM 11489 C CA . SER A 1 64 ? 69.139 3.424 -8.024 1.00 0.00 64 SER A CA 10
ATOM 11490 C C . SER A 1 64 ? 68.074 4.062 -8.912 1.00 0.00 64 SER A C 10
ATOM 11491 O O . SER A 1 64 ? 66.912 3.712 -8.852 1.00 0.00 64 SER A O 10
ATOM 11499 N N . ALA A 1 65 ? 68.459 4.984 -9.745 1.00 0.00 65 ALA A N 10
ATOM 11500 C CA . ALA A 1 65 ? 67.458 5.624 -10.641 1.00 0.00 65 ALA A CA 10
ATOM 11501 C C . ALA A 1 65 ? 66.795 4.541 -11.507 1.00 0.00 65 ALA A C 10
ATOM 11502 O O . ALA A 1 65 ? 65.609 4.573 -11.732 1.00 0.00 65 ALA A O 10
ATOM 11509 N N . ALA A 1 66 ? 67.537 3.579 -11.995 1.00 0.00 66 ALA A N 10
ATOM 11510 C CA . ALA A 1 66 ? 66.906 2.512 -12.838 1.00 0.00 66 ALA A CA 10
ATOM 11511 C C . ALA A 1 66 ? 65.962 1.643 -11.990 1.00 0.00 66 ALA A C 10
ATOM 11512 O O . ALA A 1 66 ? 64.885 1.272 -12.418 1.00 0.00 66 ALA A O 10
ATOM 11519 N N . HIS A 1 67 ? 66.341 1.329 -10.783 1.00 0.00 67 HIS A N 10
ATOM 11520 C CA . HIS A 1 67 ? 65.451 0.506 -9.920 1.00 0.00 67 HIS A CA 10
ATOM 11521 C C . HIS A 1 67 ? 64.128 1.268 -9.752 1.00 0.00 67 HIS A C 10
ATOM 11522 O O . HIS A 1 67 ? 63.091 0.693 -9.513 1.00 0.00 67 HIS A O 10
ATOM 11537 N N . LEU A 1 68 ? 64.150 2.559 -9.907 1.00 0.00 68 LEU A N 10
ATOM 11538 C CA . LEU A 1 68 ? 62.880 3.327 -9.789 1.00 0.00 68 LEU A CA 10
ATOM 11539 C C . LEU A 1 68 ? 61.949 2.774 -10.866 1.00 0.00 68 LEU A C 10
ATOM 11540 O O . LEU A 1 68 ? 60.766 2.597 -10.663 1.00 0.00 68 LEU A O 10
ATOM 11556 N N . LYS A 1 69 ? 62.506 2.482 -12.016 1.00 0.00 69 LYS A N 10
ATOM 11557 C CA . LYS A 1 69 ? 61.698 1.923 -13.135 1.00 0.00 69 LYS A CA 10
ATOM 11558 C C . LYS A 1 69 ? 60.986 0.652 -12.644 1.00 0.00 69 LYS A C 10
ATOM 11559 O O . LYS A 1 69 ? 59.882 0.361 -13.057 1.00 0.00 69 LYS A O 10
ATOM 11578 N N . ILE A 1 70 ? 61.585 -0.097 -11.746 1.00 0.00 70 ILE A N 10
ATOM 11579 C CA . ILE A 1 70 ? 60.881 -1.321 -11.238 1.00 0.00 70 ILE A CA 10
ATOM 11580 C C . ILE A 1 70 ? 59.570 -0.888 -10.590 1.00 0.00 70 ILE A C 10
ATOM 11581 O O . ILE A 1 70 ? 58.552 -1.520 -10.754 1.00 0.00 70 ILE A O 10
ATOM 11597 N N . ILE A 1 71 ? 59.594 0.186 -9.852 1.00 0.00 71 ILE A N 10
ATOM 11598 C CA . ILE A 1 71 ? 58.346 0.666 -9.188 1.00 0.00 71 ILE A CA 10
ATOM 11599 C C . ILE A 1 71 ? 57.312 1.079 -10.251 1.00 0.00 71 ILE A C 10
ATOM 11600 O O . ILE A 1 71 ? 56.137 0.841 -10.101 1.00 0.00 71 ILE A O 10
ATOM 11616 N N . ALA A 1 72 ? 57.733 1.722 -11.303 1.00 0.00 72 ALA A N 10
ATOM 11617 C CA . ALA A 1 72 ? 56.767 2.168 -12.349 1.00 0.00 72 ALA A CA 10
ATOM 11618 C C . ALA A 1 72 ? 56.020 0.970 -12.966 1.00 0.00 72 ALA A C 10
ATOM 11619 O O . ALA A 1 72 ? 54.835 1.035 -13.208 1.00 0.00 72 ALA A O 10
ATOM 11626 N N . LYS A 1 73 ? 56.691 -0.113 -13.238 1.00 0.00 73 LYS A N 10
ATOM 11627 C CA . LYS A 1 73 ? 55.991 -1.287 -13.852 1.00 0.00 73 LYS A CA 10
ATOM 11628 C C . LYS A 1 73 ? 55.141 -2.046 -12.814 1.00 0.00 73 LYS A C 10
ATOM 11629 O O . LYS A 1 73 ? 54.090 -2.567 -13.124 1.00 0.00 73 LYS A O 10
ATOM 11648 N N . ASN A 1 74 ? 55.620 -2.162 -11.612 1.00 0.00 74 ASN A N 10
ATOM 11649 C CA . ASN A 1 74 ? 54.887 -2.940 -10.568 1.00 0.00 74 ASN A CA 10
ATOM 11650 C C . ASN A 1 74 ? 53.572 -2.257 -10.158 1.00 0.00 74 ASN A C 10
ATOM 11651 O O . ASN A 1 74 ? 52.535 -2.887 -10.103 1.00 0.00 74 ASN A O 10
ATOM 11662 N N . LEU A 1 75 ? 53.598 -0.988 -9.845 1.00 0.00 75 LEU A N 10
ATOM 11663 C CA . LEU A 1 75 ? 52.344 -0.301 -9.406 1.00 0.00 75 LEU A CA 10
ATOM 11664 C C . LEU A 1 75 ? 51.483 0.079 -10.605 1.00 0.00 75 LEU A C 10
ATOM 11665 O O . LEU A 1 75 ? 50.327 -0.281 -10.687 1.00 0.00 75 LEU A O 10
ATOM 11681 N N . LEU A 1 76 ? 52.025 0.810 -11.530 1.00 0.00 76 LEU A N 10
ATOM 11682 C CA . LEU A 1 76 ? 51.210 1.209 -12.701 1.00 0.00 76 LEU A CA 10
ATOM 11683 C C . LEU A 1 76 ? 50.714 -0.051 -13.407 1.00 0.00 76 LEU A C 10
ATOM 11684 O O . LEU A 1 76 ? 51.544 -0.787 -13.916 1.00 0.00 76 LEU A O 10
ATOM 11701 N N . ALA A 1 1 ? 56.558 2.042 17.463 1.00 0.00 1 ALA A N 11
ATOM 11702 C CA . ALA A 1 1 ? 55.347 2.338 18.279 1.00 0.00 1 ALA A CA 11
ATOM 11703 C C . ALA A 1 1 ? 54.149 1.572 17.719 1.00 0.00 1 ALA A C 11
ATOM 11704 O O . ALA A 1 1 ? 53.182 1.353 18.412 1.00 0.00 1 ALA A O 11
ATOM 11713 N N . THR A 1 2 ? 54.226 1.162 16.473 1.00 0.00 2 THR A N 11
ATOM 11714 C CA . THR A 1 2 ? 53.112 0.388 15.823 1.00 0.00 2 THR A CA 11
ATOM 11715 C C . THR A 1 2 ? 53.242 0.552 14.307 1.00 0.00 2 THR A C 11
ATOM 11716 O O . THR A 1 2 ? 53.697 -0.337 13.616 1.00 0.00 2 THR A O 11
ATOM 11727 N N . LEU A 1 3 ? 52.876 1.691 13.784 1.00 0.00 3 LEU A N 11
ATOM 11728 C CA . LEU A 1 3 ? 53.013 1.895 12.319 1.00 0.00 3 LEU A CA 11
ATOM 11729 C C . LEU A 1 3 ? 54.487 1.740 11.980 1.00 0.00 3 LEU A C 11
ATOM 11730 O O . LEU A 1 3 ? 54.865 1.035 11.072 1.00 0.00 3 LEU A O 11
ATOM 11746 N N . THR A 1 4 ? 55.319 2.385 12.731 1.00 0.00 4 THR A N 11
ATOM 11747 C CA . THR A 1 4 ? 56.775 2.267 12.480 1.00 0.00 4 THR A CA 11
ATOM 11748 C C . THR A 1 4 ? 57.195 0.801 12.648 1.00 0.00 4 THR A C 11
ATOM 11749 O O . THR A 1 4 ? 57.901 0.250 11.830 1.00 0.00 4 THR A O 11
ATOM 11760 N N . SER A 1 5 ? 56.819 0.180 13.738 1.00 0.00 5 SER A N 11
ATOM 11761 C CA . SER A 1 5 ? 57.258 -1.229 13.975 1.00 0.00 5 SER A CA 11
ATOM 11762 C C . SER A 1 5 ? 56.499 -2.247 13.106 1.00 0.00 5 SER A C 11
ATOM 11763 O O . SER A 1 5 ? 57.105 -3.068 12.448 1.00 0.00 5 SER A O 11
ATOM 11771 N N . GLU A 1 6 ? 55.192 -2.254 13.140 1.00 0.00 6 GLU A N 11
ATOM 11772 C CA . GLU A 1 6 ? 54.429 -3.285 12.362 1.00 0.00 6 GLU A CA 11
ATOM 11773 C C . GLU A 1 6 ? 54.613 -3.146 10.844 1.00 0.00 6 GLU A C 11
ATOM 11774 O O . GLU A 1 6 ? 54.717 -4.133 10.144 1.00 0.00 6 GLU A O 11
ATOM 11786 N N . VAL A 1 7 ? 54.614 -1.957 10.310 1.00 0.00 7 VAL A N 11
ATOM 11787 C CA . VAL A 1 7 ? 54.748 -1.824 8.823 1.00 0.00 7 VAL A CA 11
ATOM 11788 C C . VAL A 1 7 ? 56.151 -2.206 8.354 1.00 0.00 7 VAL A C 11
ATOM 11789 O O . VAL A 1 7 ? 56.316 -2.931 7.394 1.00 0.00 7 VAL A O 11
ATOM 11802 N N . ILE A 1 8 ? 57.158 -1.697 8.995 1.00 0.00 8 ILE A N 11
ATOM 11803 C CA . ILE A 1 8 ? 58.543 -2.002 8.550 1.00 0.00 8 ILE A CA 11
ATOM 11804 C C . ILE A 1 8 ? 58.824 -3.511 8.649 1.00 0.00 8 ILE A C 11
ATOM 11805 O O . ILE A 1 8 ? 59.422 -4.094 7.766 1.00 0.00 8 ILE A O 11
ATOM 11821 N N . LYS A 1 9 ? 58.416 -4.149 9.707 1.00 0.00 9 LYS A N 11
ATOM 11822 C CA . LYS A 1 9 ? 58.688 -5.611 9.829 1.00 0.00 9 LYS A CA 11
ATOM 11823 C C . LYS A 1 9 ? 57.915 -6.374 8.749 1.00 0.00 9 LYS A C 11
ATOM 11824 O O . LYS A 1 9 ? 58.420 -7.308 8.159 1.00 0.00 9 LYS A O 11
ATOM 11843 N N . ALA A 1 10 ? 56.689 -6.000 8.501 1.00 0.00 10 ALA A N 11
ATOM 11844 C CA . ALA A 1 10 ? 55.878 -6.718 7.478 1.00 0.00 10 ALA A CA 11
ATOM 11845 C C . ALA A 1 10 ? 56.490 -6.526 6.093 1.00 0.00 10 ALA A C 11
ATOM 11846 O O . ALA A 1 10 ? 56.261 -7.312 5.196 1.00 0.00 10 ALA A O 11
ATOM 11853 N N . ASN A 1 11 ? 57.268 -5.489 5.901 1.00 0.00 11 ASN A N 11
ATOM 11854 C CA . ASN A 1 11 ? 57.887 -5.262 4.560 1.00 0.00 11 ASN A CA 11
ATOM 11855 C C . ASN A 1 11 ? 59.319 -4.744 4.743 1.00 0.00 11 ASN A C 11
ATOM 11856 O O . ASN A 1 11 ? 59.546 -3.574 4.975 1.00 0.00 11 ASN A O 11
ATOM 11867 N N . LYS A 1 12 ? 60.284 -5.618 4.625 1.00 0.00 12 LYS A N 11
ATOM 11868 C CA . LYS A 1 12 ? 61.710 -5.205 4.771 1.00 0.00 12 LYS A CA 11
ATOM 11869 C C . LYS A 1 12 ? 62.277 -4.883 3.384 1.00 0.00 12 LYS A C 11
ATOM 11870 O O . LYS A 1 12 ? 61.649 -5.136 2.376 1.00 0.00 12 LYS A O 11
ATOM 11889 N N . GLY A 1 13 ? 63.452 -4.310 3.325 1.00 0.00 13 GLY A N 11
ATOM 11890 C CA . GLY A 1 13 ? 64.057 -3.956 2.007 1.00 0.00 13 GLY A CA 11
ATOM 11891 C C . GLY A 1 13 ? 64.353 -5.220 1.193 1.00 0.00 13 GLY A C 11
ATOM 11892 O O . GLY A 1 13 ? 65.369 -5.314 0.532 1.00 0.00 13 GLY A O 11
ATOM 11896 N N . ARG A 1 14 ? 63.476 -6.189 1.226 1.00 0.00 14 ARG A N 11
ATOM 11897 C CA . ARG A 1 14 ? 63.707 -7.441 0.444 1.00 0.00 14 ARG A CA 11
ATOM 11898 C C . ARG A 1 14 ? 63.082 -7.293 -0.945 1.00 0.00 14 ARG A C 11
ATOM 11899 O O . ARG A 1 14 ? 62.038 -7.846 -1.216 1.00 0.00 14 ARG A O 11
ATOM 11920 N N . GLU A 1 15 ? 63.702 -6.539 -1.815 1.00 0.00 15 GLU A N 11
ATOM 11921 C CA . GLU A 1 15 ? 63.133 -6.338 -3.185 1.00 0.00 15 GLU A CA 11
ATOM 11922 C C . GLU A 1 15 ? 61.727 -5.749 -3.049 1.00 0.00 15 GLU A C 11
ATOM 11923 O O . GLU A 1 15 ? 60.821 -6.378 -2.542 1.00 0.00 15 GLU A O 11
ATOM 11935 N N . GLY A 1 16 ? 61.539 -4.537 -3.487 1.00 0.00 16 GLY A N 11
ATOM 11936 C CA . GLY A 1 16 ? 60.207 -3.901 -3.368 1.00 0.00 16 GLY A CA 11
ATOM 11937 C C . GLY A 1 16 ? 59.270 -4.409 -4.459 1.00 0.00 16 GLY A C 11
ATOM 11938 O O . GLY A 1 16 ? 59.413 -4.094 -5.624 1.00 0.00 16 GLY A O 11
ATOM 11942 N N . LYS A 1 17 ? 58.293 -5.172 -4.072 1.00 0.00 17 LYS A N 11
ATOM 11943 C CA . LYS A 1 17 ? 57.303 -5.694 -5.055 1.00 0.00 17 LYS A CA 11
ATOM 11944 C C . LYS A 1 17 ? 56.099 -6.284 -4.299 1.00 0.00 17 LYS A C 11
ATOM 11945 O O . LYS A 1 17 ? 54.963 -6.055 -4.668 1.00 0.00 17 LYS A O 11
ATOM 11964 N N . PRO A 1 18 ? 56.338 -7.030 -3.247 1.00 0.00 18 PRO A N 11
ATOM 11965 C CA . PRO A 1 18 ? 55.271 -7.649 -2.430 1.00 0.00 18 PRO A CA 11
ATOM 11966 C C . PRO A 1 18 ? 54.995 -6.845 -1.154 1.00 0.00 18 PRO A C 11
ATOM 11967 O O . PRO A 1 18 ? 55.849 -6.723 -0.298 1.00 0.00 18 PRO A O 11
ATOM 11978 N N . MET A 1 19 ? 53.816 -6.285 -1.027 1.00 0.00 19 MET A N 11
ATOM 11979 C CA . MET A 1 19 ? 53.482 -5.471 0.189 1.00 0.00 19 MET A CA 11
ATOM 11980 C C . MET A 1 19 ? 52.427 -6.202 1.026 1.00 0.00 19 MET A C 11
ATOM 11981 O O . MET A 1 19 ? 51.513 -6.801 0.499 1.00 0.00 19 MET A O 11
ATOM 11995 N N . ILE A 1 20 ? 52.543 -6.138 2.327 1.00 0.00 20 ILE A N 11
ATOM 11996 C CA . ILE A 1 20 ? 51.553 -6.808 3.228 1.00 0.00 20 ILE A CA 11
ATOM 11997 C C . ILE A 1 20 ? 50.729 -5.738 3.946 1.00 0.00 20 ILE A C 11
ATOM 11998 O O . ILE A 1 20 ? 51.265 -4.782 4.472 1.00 0.00 20 ILE A O 11
ATOM 12014 N N . SER A 1 21 ? 49.431 -5.895 3.977 1.00 0.00 21 SER A N 11
ATOM 12015 C CA . SER A 1 21 ? 48.561 -4.896 4.670 1.00 0.00 21 SER A CA 11
ATOM 12016 C C . SER A 1 21 ? 48.065 -5.494 5.987 1.00 0.00 21 SER A C 11
ATOM 12017 O O . SER A 1 21 ? 47.141 -6.282 6.013 1.00 0.00 21 SER A O 11
ATOM 12025 N N . LEU A 1 22 ? 48.677 -5.128 7.082 1.00 0.00 22 LEU A N 11
ATOM 12026 C CA . LEU A 1 22 ? 48.242 -5.679 8.398 1.00 0.00 22 LEU A CA 11
ATOM 12027 C C . LEU A 1 22 ? 46.865 -5.115 8.729 1.00 0.00 22 LEU A C 11
ATOM 12028 O O . LEU A 1 22 ? 46.167 -5.604 9.595 1.00 0.00 22 LEU A O 11
ATOM 12044 N N . VAL A 1 23 ? 46.483 -4.081 8.048 1.00 0.00 23 VAL A N 11
ATOM 12045 C CA . VAL A 1 23 ? 45.164 -3.463 8.312 1.00 0.00 23 VAL A CA 11
ATOM 12046 C C . VAL A 1 23 ? 44.077 -4.506 8.060 1.00 0.00 23 VAL A C 11
ATOM 12047 O O . VAL A 1 23 ? 43.178 -4.683 8.859 1.00 0.00 23 VAL A O 11
ATOM 12060 N N . ASP A 1 24 ? 44.165 -5.209 6.958 1.00 0.00 24 ASP A N 11
ATOM 12061 C CA . ASP A 1 24 ? 43.153 -6.263 6.635 1.00 0.00 24 ASP A CA 11
ATOM 12062 C C . ASP A 1 24 ? 43.871 -7.593 6.389 1.00 0.00 24 ASP A C 11
ATOM 12063 O O . ASP A 1 24 ? 43.256 -8.590 6.069 1.00 0.00 24 ASP A O 11
ATOM 12072 N N . GLY A 1 25 ? 45.169 -7.615 6.535 1.00 0.00 25 GLY A N 11
ATOM 12073 C CA . GLY A 1 25 ? 45.924 -8.884 6.307 1.00 0.00 25 GLY A CA 11
ATOM 12074 C C . GLY A 1 25 ? 45.635 -9.403 4.896 1.00 0.00 25 GLY A C 11
ATOM 12075 O O . GLY A 1 25 ? 44.850 -10.312 4.707 1.00 0.00 25 GLY A O 11
ATOM 12079 N N . GLU A 1 26 ? 46.271 -8.837 3.902 1.00 0.00 26 GLU A N 11
ATOM 12080 C CA . GLU A 1 26 ? 46.049 -9.294 2.494 1.00 0.00 26 GLU A CA 11
ATOM 12081 C C . GLU A 1 26 ? 47.379 -9.251 1.732 1.00 0.00 26 GLU A C 11
ATOM 12082 O O . GLU A 1 26 ? 48.119 -8.292 1.822 1.00 0.00 26 GLU A O 11
ATOM 12094 N N . GLU A 1 27 ? 47.689 -10.271 0.973 1.00 0.00 27 GLU A N 11
ATOM 12095 C CA . GLU A 1 27 ? 48.972 -10.261 0.206 1.00 0.00 27 GLU A CA 11
ATOM 12096 C C . GLU A 1 27 ? 48.765 -9.464 -1.082 1.00 0.00 27 GLU A C 11
ATOM 12097 O O . GLU A 1 27 ? 47.849 -9.722 -1.837 1.00 0.00 27 GLU A O 11
ATOM 12109 N N . ILE A 1 28 ? 49.601 -8.489 -1.331 1.00 0.00 28 ILE A N 11
ATOM 12110 C CA . ILE A 1 28 ? 49.470 -7.650 -2.552 1.00 0.00 28 ILE A CA 11
ATOM 12111 C C . ILE A 1 28 ? 50.680 -7.937 -3.446 1.00 0.00 28 ILE A C 11
ATOM 12112 O O . ILE A 1 28 ? 51.686 -8.438 -2.979 1.00 0.00 28 ILE A O 11
ATOM 12128 N N . LYS A 1 29 ? 50.630 -7.595 -4.707 1.00 0.00 29 LYS A N 11
ATOM 12129 C CA . LYS A 1 29 ? 51.804 -7.824 -5.601 1.00 0.00 29 LYS A CA 11
ATOM 12130 C C . LYS A 1 29 ? 51.790 -6.696 -6.623 1.00 0.00 29 LYS A C 11
ATOM 12131 O O . LYS A 1 29 ? 52.122 -6.859 -7.781 1.00 0.00 29 LYS A O 11
ATOM 12150 N N . GLY A 1 30 ? 51.401 -5.552 -6.162 1.00 0.00 30 GLY A N 11
ATOM 12151 C CA . GLY A 1 30 ? 51.328 -4.345 -7.014 1.00 0.00 30 GLY A CA 11
ATOM 12152 C C . GLY A 1 30 ? 51.450 -3.156 -6.079 1.00 0.00 30 GLY A C 11
ATOM 12153 O O . GLY A 1 30 ? 50.946 -2.080 -6.334 1.00 0.00 30 GLY A O 11
ATOM 12157 N N . THR A 1 31 ? 52.158 -3.355 -4.998 1.00 0.00 31 THR A N 11
ATOM 12158 C CA . THR A 1 31 ? 52.380 -2.259 -4.015 1.00 0.00 31 THR A CA 11
ATOM 12159 C C . THR A 1 31 ? 53.871 -2.247 -3.658 1.00 0.00 31 THR A C 11
ATOM 12160 O O . THR A 1 31 ? 54.483 -3.277 -3.454 1.00 0.00 31 THR A O 11
ATOM 12171 N N . VAL A 1 32 ? 54.447 -1.080 -3.568 1.00 0.00 32 VAL A N 11
ATOM 12172 C CA . VAL A 1 32 ? 55.899 -0.955 -3.204 1.00 0.00 32 VAL A CA 11
ATOM 12173 C C . VAL A 1 32 ? 55.977 0.107 -2.107 1.00 0.00 32 VAL A C 11
ATOM 12174 O O . VAL A 1 32 ? 55.847 1.287 -2.366 1.00 0.00 32 VAL A O 11
ATOM 12187 N N . TYR A 1 33 ? 56.132 -0.315 -0.878 1.00 0.00 33 TYR A N 11
ATOM 12188 C CA . TYR A 1 33 ? 56.153 0.652 0.264 1.00 0.00 33 TYR A CA 11
ATOM 12189 C C . TYR A 1 33 ? 55.002 1.657 0.054 1.00 0.00 33 TYR A C 11
ATOM 12190 O O . TYR A 1 33 ? 55.193 2.853 -0.002 1.00 0.00 33 TYR A O 11
ATOM 12208 N N . LEU A 1 34 ? 53.803 1.161 -0.106 1.00 0.00 34 LEU A N 11
ATOM 12209 C CA . LEU A 1 34 ? 52.632 2.060 -0.349 1.00 0.00 34 LEU A CA 11
ATOM 12210 C C . LEU A 1 34 ? 51.389 1.479 0.338 1.00 0.00 34 LEU A C 11
ATOM 12211 O O . LEU A 1 34 ? 50.939 0.402 0.003 1.00 0.00 34 LEU A O 11
ATOM 12227 N N . GLY A 1 35 ? 50.817 2.186 1.287 1.00 0.00 35 GLY A N 11
ATOM 12228 C CA . GLY A 1 35 ? 49.591 1.666 1.980 1.00 0.00 35 GLY A CA 11
ATOM 12229 C C . GLY A 1 35 ? 49.618 2.015 3.477 1.00 0.00 35 GLY A C 11
ATOM 12230 O O . GLY A 1 35 ? 48.959 1.378 4.273 1.00 0.00 35 GLY A O 11
ATOM 12234 N N . ASP A 1 36 ? 50.362 3.018 3.873 1.00 0.00 36 ASP A N 11
ATOM 12235 C CA . ASP A 1 36 ? 50.407 3.386 5.324 1.00 0.00 36 ASP A CA 11
ATOM 12236 C C . ASP A 1 36 ? 50.855 4.846 5.488 1.00 0.00 36 ASP A C 11
ATOM 12237 O O . ASP A 1 36 ? 50.043 5.745 5.582 1.00 0.00 36 ASP A O 11
ATOM 12246 N N . GLY A 1 37 ? 52.141 5.088 5.523 1.00 0.00 37 GLY A N 11
ATOM 12247 C CA . GLY A 1 37 ? 52.653 6.485 5.682 1.00 0.00 37 GLY A CA 11
ATOM 12248 C C . GLY A 1 37 ? 53.893 6.626 4.812 1.00 0.00 37 GLY A C 11
ATOM 12249 O O . GLY A 1 37 ? 54.735 7.473 5.026 1.00 0.00 37 GLY A O 11
ATOM 12253 N N . TRP A 1 38 ? 53.998 5.780 3.833 1.00 0.00 38 TRP A N 11
ATOM 12254 C CA . TRP A 1 38 ? 55.178 5.801 2.932 1.00 0.00 38 TRP A CA 11
ATOM 12255 C C . TRP A 1 38 ? 55.326 7.168 2.272 1.00 0.00 38 TRP A C 11
ATOM 12256 O O . TRP A 1 38 ? 54.358 7.847 1.990 1.00 0.00 38 TRP A O 11
ATOM 12277 N N . SER A 1 39 ? 56.540 7.569 2.014 1.00 0.00 39 SER A N 11
ATOM 12278 C CA . SER A 1 39 ? 56.769 8.890 1.359 1.00 0.00 39 SER A CA 11
ATOM 12279 C C . SER A 1 39 ? 58.128 8.842 0.663 1.00 0.00 39 SER A C 11
ATOM 12280 O O . SER A 1 39 ? 58.995 8.088 1.053 1.00 0.00 39 SER A O 11
ATOM 12288 N N . ALA A 1 40 ? 58.338 9.623 -0.364 1.00 0.00 40 ALA A N 11
ATOM 12289 C CA . ALA A 1 40 ? 59.654 9.584 -1.060 1.00 0.00 40 ALA A CA 11
ATOM 12290 C C . ALA A 1 40 ? 59.808 10.848 -1.908 1.00 0.00 40 ALA A C 11
ATOM 12291 O O . ALA A 1 40 ? 58.854 11.559 -2.147 1.00 0.00 40 ALA A O 11
ATOM 12298 N N . LYS A 1 41 ? 60.994 11.129 -2.383 1.00 0.00 41 LYS A N 11
ATOM 12299 C CA . LYS A 1 41 ? 61.207 12.333 -3.235 1.00 0.00 41 LYS A CA 11
ATOM 12300 C C . LYS A 1 41 ? 62.268 11.967 -4.282 1.00 0.00 41 LYS A C 11
ATOM 12301 O O . LYS A 1 41 ? 63.077 11.090 -4.055 1.00 0.00 41 LYS A O 11
ATOM 12320 N N . LYS A 1 42 ? 62.291 12.622 -5.419 1.00 0.00 42 LYS A N 11
ATOM 12321 C CA . LYS A 1 42 ? 63.322 12.289 -6.456 1.00 0.00 42 LYS A CA 11
ATOM 12322 C C . LYS A 1 42 ? 64.444 13.330 -6.385 1.00 0.00 42 LYS A C 11
ATOM 12323 O O . LYS A 1 42 ? 64.193 14.518 -6.312 1.00 0.00 42 LYS A O 11
ATOM 12342 N N . ASP A 1 43 ? 65.680 12.891 -6.384 1.00 0.00 43 ASP A N 11
ATOM 12343 C CA . ASP A 1 43 ? 66.835 13.844 -6.293 1.00 0.00 43 ASP A CA 11
ATOM 12344 C C . ASP A 1 43 ? 67.542 13.942 -7.651 1.00 0.00 43 ASP A C 11
ATOM 12345 O O . ASP A 1 43 ? 68.359 14.814 -7.871 1.00 0.00 43 ASP A O 11
ATOM 12354 N N . GLY A 1 44 ? 67.228 13.061 -8.568 1.00 0.00 44 GLY A N 11
ATOM 12355 C CA . GLY A 1 44 ? 67.876 13.111 -9.916 1.00 0.00 44 GLY A CA 11
ATOM 12356 C C . GLY A 1 44 ? 69.070 12.151 -9.967 1.00 0.00 44 GLY A C 11
ATOM 12357 O O . GLY A 1 44 ? 70.100 12.401 -9.373 1.00 0.00 44 GLY A O 11
ATOM 12361 N N . ALA A 1 45 ? 68.927 11.055 -10.668 1.00 0.00 45 ALA A N 11
ATOM 12362 C CA . ALA A 1 45 ? 70.036 10.051 -10.776 1.00 0.00 45 ALA A CA 11
ATOM 12363 C C . ALA A 1 45 ? 70.055 9.177 -9.516 1.00 0.00 45 ALA A C 11
ATOM 12364 O O . ALA A 1 45 ? 70.806 8.227 -9.417 1.00 0.00 45 ALA A O 11
ATOM 12371 N N . THR A 1 46 ? 69.217 9.480 -8.568 1.00 0.00 46 THR A N 11
ATOM 12372 C CA . THR A 1 46 ? 69.157 8.662 -7.325 1.00 0.00 46 THR A CA 11
ATOM 12373 C C . THR A 1 46 ? 67.886 9.021 -6.566 1.00 0.00 46 THR A C 11
ATOM 12374 O O . THR A 1 46 ? 67.667 10.157 -6.198 1.00 0.00 46 THR A O 11
ATOM 12385 N N . ILE A 1 47 ? 67.037 8.063 -6.342 1.00 0.00 47 ILE A N 11
ATOM 12386 C CA . ILE A 1 47 ? 65.758 8.340 -5.621 1.00 0.00 47 ILE A CA 11
ATOM 12387 C C . ILE A 1 47 ? 65.917 8.021 -4.130 1.00 0.00 47 ILE A C 11
ATOM 12388 O O . ILE A 1 47 ? 66.502 7.026 -3.754 1.00 0.00 47 ILE A O 11
ATOM 12404 N N . VAL A 1 48 ? 65.392 8.868 -3.281 1.00 0.00 48 VAL A N 11
ATOM 12405 C CA . VAL A 1 48 ? 65.491 8.651 -1.802 1.00 0.00 48 VAL A CA 11
ATOM 12406 C C . VAL A 1 48 ? 64.109 8.284 -1.259 1.00 0.00 48 VAL A C 11
ATOM 12407 O O . VAL A 1 48 ? 63.162 9.017 -1.445 1.00 0.00 48 VAL A O 11
ATOM 12420 N N . ILE A 1 49 ? 63.975 7.152 -0.601 1.00 0.00 49 ILE A N 11
ATOM 12421 C CA . ILE A 1 49 ? 62.632 6.743 -0.065 1.00 0.00 49 ILE A CA 11
ATOM 12422 C C . ILE A 1 49 ? 62.728 6.373 1.418 1.00 0.00 49 ILE A C 11
ATOM 12423 O O . ILE A 1 49 ? 63.650 5.717 1.861 1.00 0.00 49 ILE A O 11
ATOM 12439 N N . SER A 1 50 ? 61.737 6.754 2.174 1.00 0.00 50 SER A N 11
ATOM 12440 C CA . SER A 1 50 ? 61.677 6.408 3.601 1.00 0.00 50 SER A CA 11
ATOM 12441 C C . SER A 1 50 ? 60.601 5.330 3.656 1.00 0.00 50 SER A C 11
ATOM 12442 O O . SER A 1 50 ? 59.494 5.601 3.225 1.00 0.00 50 SER A O 11
ATOM 12450 N N . PRO A 1 51 ? 60.897 4.131 4.121 1.00 0.00 51 PRO A N 11
ATOM 12451 C CA . PRO A 1 51 ? 59.896 3.026 4.161 1.00 0.00 51 PRO A CA 11
ATOM 12452 C C . PRO A 1 51 ? 58.507 3.553 4.504 1.00 0.00 51 PRO A C 11
ATOM 12453 O O . PRO A 1 51 ? 57.917 4.283 3.744 1.00 0.00 51 PRO A O 11
ATOM 12464 N N . ALA A 1 52 ? 57.976 3.237 5.635 1.00 0.00 52 ALA A N 11
ATOM 12465 C CA . ALA A 1 52 ? 56.655 3.810 5.973 1.00 0.00 52 ALA A CA 11
ATOM 12466 C C . ALA A 1 52 ? 56.945 5.249 6.388 1.00 0.00 52 ALA A C 11
ATOM 12467 O O . ALA A 1 52 ? 56.140 6.142 6.260 1.00 0.00 52 ALA A O 11
ATOM 12474 N N . GLU A 1 53 ? 58.103 5.426 6.959 1.00 0.00 53 GLU A N 11
ATOM 12475 C CA . GLU A 1 53 ? 58.513 6.757 7.488 1.00 0.00 53 GLU A CA 11
ATOM 12476 C C . GLU A 1 53 ? 59.990 6.721 7.916 1.00 0.00 53 GLU A C 11
ATOM 12477 O O . GLU A 1 53 ? 60.726 5.829 7.549 1.00 0.00 53 GLU A O 11
ATOM 12489 N N . GLU A 1 54 ? 60.399 7.661 8.735 1.00 0.00 54 GLU A N 11
ATOM 12490 C CA . GLU A 1 54 ? 61.813 7.683 9.243 1.00 0.00 54 GLU A CA 11
ATOM 12491 C C . GLU A 1 54 ? 61.871 8.463 10.568 1.00 0.00 54 GLU A C 11
ATOM 12492 O O . GLU A 1 54 ? 61.712 9.667 10.578 1.00 0.00 54 GLU A O 11
ATOM 12504 N N . THR A 1 55 ? 62.107 7.806 11.681 1.00 0.00 55 THR A N 11
ATOM 12505 C CA . THR A 1 55 ? 62.186 8.521 12.996 1.00 0.00 55 THR A CA 11
ATOM 12506 C C . THR A 1 55 ? 63.627 8.489 13.505 1.00 0.00 55 THR A C 11
ATOM 12507 O O . THR A 1 55 ? 64.146 7.431 13.796 1.00 0.00 55 THR A O 11
ATOM 12518 N N . ALA A 1 56 ? 64.262 9.634 13.631 1.00 0.00 56 ALA A N 11
ATOM 12519 C CA . ALA A 1 56 ? 65.673 9.702 14.140 1.00 0.00 56 ALA A CA 11
ATOM 12520 C C . ALA A 1 56 ? 66.407 8.396 13.855 1.00 0.00 56 ALA A C 11
ATOM 12521 O O . ALA A 1 56 ? 67.020 8.215 12.822 1.00 0.00 56 ALA A O 11
ATOM 12528 N N . LEU A 1 57 ? 66.352 7.494 14.786 1.00 0.00 57 LEU A N 11
ATOM 12529 C CA . LEU A 1 57 ? 67.041 6.192 14.629 1.00 0.00 57 LEU A CA 11
ATOM 12530 C C . LEU A 1 57 ? 66.430 5.374 13.483 1.00 0.00 57 LEU A C 11
ATOM 12531 O O . LEU A 1 57 ? 66.203 4.188 13.616 1.00 0.00 57 LEU A O 11
ATOM 12547 N N . PHE A 1 58 ? 66.150 5.987 12.367 1.00 0.00 58 PHE A N 11
ATOM 12548 C CA . PHE A 1 58 ? 65.542 5.231 11.231 1.00 0.00 58 PHE A CA 11
ATOM 12549 C C . PHE A 1 58 ? 66.613 4.692 10.280 1.00 0.00 58 PHE A C 11
ATOM 12550 O O . PHE A 1 58 ? 67.797 4.910 10.450 1.00 0.00 58 PHE A O 11
ATOM 12567 N N . LYS A 1 59 ? 66.174 3.989 9.262 1.00 0.00 59 LYS A N 11
ATOM 12568 C CA . LYS A 1 59 ? 67.107 3.415 8.247 1.00 0.00 59 LYS A CA 11
ATOM 12569 C C . LYS A 1 59 ? 66.620 3.820 6.846 1.00 0.00 59 LYS A C 11
ATOM 12570 O O . LYS A 1 59 ? 65.678 3.260 6.320 1.00 0.00 59 LYS A O 11
ATOM 12589 N N . ALA A 1 60 ? 67.256 4.784 6.241 1.00 0.00 60 ALA A N 11
ATOM 12590 C CA . ALA A 1 60 ? 66.839 5.227 4.879 1.00 0.00 60 ALA A CA 11
ATOM 12591 C C . ALA A 1 60 ? 67.099 4.107 3.867 1.00 0.00 60 ALA A C 11
ATOM 12592 O O . ALA A 1 60 ? 67.703 3.100 4.174 1.00 0.00 60 ALA A O 11
ATOM 12599 N N . LYS A 1 61 ? 66.660 4.300 2.651 1.00 0.00 61 LYS A N 11
ATOM 12600 C CA . LYS A 1 61 ? 66.880 3.289 1.578 1.00 0.00 61 LYS A CA 11
ATOM 12601 C C . LYS A 1 61 ? 67.111 4.064 0.278 1.00 0.00 61 LYS A C 11
ATOM 12602 O O . LYS A 1 61 ? 66.372 4.976 -0.036 1.00 0.00 61 LYS A O 11
ATOM 12621 N N . HIS A 1 62 ? 68.141 3.736 -0.467 1.00 0.00 62 HIS A N 11
ATOM 12622 C CA . HIS A 1 62 ? 68.429 4.486 -1.736 1.00 0.00 62 HIS A CA 11
ATOM 12623 C C . HIS A 1 62 ? 68.190 3.603 -2.964 1.00 0.00 62 HIS A C 11
ATOM 12624 O O . HIS A 1 62 ? 68.854 2.606 -3.168 1.00 0.00 62 HIS A O 11
ATOM 12639 N N . ILE A 1 63 ? 67.254 3.981 -3.794 1.00 0.00 63 ILE A N 11
ATOM 12640 C CA . ILE A 1 63 ? 66.963 3.195 -5.029 1.00 0.00 63 ILE A CA 11
ATOM 12641 C C . ILE A 1 63 ? 67.700 3.847 -6.200 1.00 0.00 63 ILE A C 11
ATOM 12642 O O . ILE A 1 63 ? 67.728 5.050 -6.322 1.00 0.00 63 ILE A O 11
ATOM 12658 N N . SER A 1 64 ? 68.291 3.076 -7.068 1.00 0.00 64 SER A N 11
ATOM 12659 C CA . SER A 1 64 ? 69.005 3.689 -8.222 1.00 0.00 64 SER A CA 11
ATOM 12660 C C . SER A 1 64 ? 67.965 4.222 -9.213 1.00 0.00 64 SER A C 11
ATOM 12661 O O . SER A 1 64 ? 66.820 3.823 -9.194 1.00 0.00 64 SER A O 11
ATOM 12669 N N . ALA A 1 65 ? 68.342 5.123 -10.071 1.00 0.00 65 ALA A N 11
ATOM 12670 C CA . ALA A 1 65 ? 67.353 5.673 -11.039 1.00 0.00 65 ALA A CA 11
ATOM 12671 C C . ALA A 1 65 ? 66.772 4.540 -11.897 1.00 0.00 65 ALA A C 11
ATOM 12672 O O . ALA A 1 65 ? 65.581 4.482 -12.124 1.00 0.00 65 ALA A O 11
ATOM 12679 N N . ALA A 1 66 ? 67.589 3.637 -12.373 1.00 0.00 66 ALA A N 11
ATOM 12680 C CA . ALA A 1 66 ? 67.051 2.519 -13.209 1.00 0.00 66 ALA A CA 11
ATOM 12681 C C . ALA A 1 66 ? 66.146 1.628 -12.346 1.00 0.00 66 ALA A C 11
ATOM 12682 O O . ALA A 1 66 ? 65.085 1.187 -12.765 1.00 0.00 66 ALA A O 11
ATOM 12689 N N . HIS A 1 67 ? 66.547 1.372 -11.135 1.00 0.00 67 HIS A N 11
ATOM 12690 C CA . HIS A 1 67 ? 65.705 0.534 -10.248 1.00 0.00 67 HIS A CA 11
ATOM 12691 C C . HIS A 1 67 ? 64.358 1.234 -10.076 1.00 0.00 67 HIS A C 11
ATOM 12692 O O . HIS A 1 67 ? 63.343 0.619 -9.828 1.00 0.00 67 HIS A O 11
ATOM 12707 N N . LEU A 1 68 ? 64.331 2.528 -10.236 1.00 0.00 68 LEU A N 11
ATOM 12708 C CA . LEU A 1 68 ? 63.039 3.251 -10.112 1.00 0.00 68 LEU A CA 11
ATOM 12709 C C . LEU A 1 68 ? 62.087 2.628 -11.134 1.00 0.00 68 LEU A C 11
ATOM 12710 O O . LEU A 1 68 ? 60.920 2.430 -10.885 1.00 0.00 68 LEU A O 11
ATOM 12726 N N . LYS A 1 69 ? 62.597 2.329 -12.293 1.00 0.00 69 LYS A N 11
ATOM 12727 C CA . LYS A 1 69 ? 61.749 1.731 -13.351 1.00 0.00 69 LYS A CA 11
ATOM 12728 C C . LYS A 1 69 ? 61.137 0.427 -12.830 1.00 0.00 69 LYS A C 11
ATOM 12729 O O . LYS A 1 69 ? 60.052 0.062 -13.218 1.00 0.00 69 LYS A O 11
ATOM 12748 N N . ILE A 1 70 ? 61.790 -0.260 -11.922 1.00 0.00 70 ILE A N 11
ATOM 12749 C CA . ILE A 1 70 ? 61.164 -1.508 -11.363 1.00 0.00 70 ILE A CA 11
ATOM 12750 C C . ILE A 1 70 ? 59.837 -1.132 -10.699 1.00 0.00 70 ILE A C 11
ATOM 12751 O O . ILE A 1 70 ? 58.855 -1.835 -10.812 1.00 0.00 70 ILE A O 11
ATOM 12767 N N . ILE A 1 71 ? 59.799 -0.023 -10.014 1.00 0.00 71 ILE A N 11
ATOM 12768 C CA . ILE A 1 71 ? 58.532 0.397 -9.347 1.00 0.00 71 ILE A CA 11
ATOM 12769 C C . ILE A 1 71 ? 57.442 0.569 -10.410 1.00 0.00 71 ILE A C 11
ATOM 12770 O O . ILE A 1 71 ? 56.299 0.207 -10.207 1.00 0.00 71 ILE A O 11
ATOM 12786 N N . ALA A 1 72 ? 57.787 1.119 -11.540 1.00 0.00 72 ALA A N 11
ATOM 12787 C CA . ALA A 1 72 ? 56.779 1.314 -12.620 1.00 0.00 72 ALA A CA 11
ATOM 12788 C C . ALA A 1 72 ? 56.305 -0.047 -13.147 1.00 0.00 72 ALA A C 11
ATOM 12789 O O . ALA A 1 72 ? 55.156 -0.223 -13.493 1.00 0.00 72 ALA A O 11
ATOM 12796 N N . LYS A 1 73 ? 57.178 -1.009 -13.226 1.00 0.00 73 LYS A N 11
ATOM 12797 C CA . LYS A 1 73 ? 56.761 -2.345 -13.736 1.00 0.00 73 LYS A CA 11
ATOM 12798 C C . LYS A 1 73 ? 55.661 -2.907 -12.835 1.00 0.00 73 LYS A C 11
ATOM 12799 O O . LYS A 1 73 ? 54.665 -3.433 -13.292 1.00 0.00 73 LYS A O 11
ATOM 12818 N N . ASN A 1 74 ? 55.870 -2.829 -11.553 1.00 0.00 74 ASN A N 11
ATOM 12819 C CA . ASN A 1 74 ? 54.886 -3.390 -10.584 1.00 0.00 74 ASN A CA 11
ATOM 12820 C C . ASN A 1 74 ? 53.572 -2.580 -10.592 1.00 0.00 74 ASN A C 11
ATOM 12821 O O . ASN A 1 74 ? 52.565 -3.036 -11.095 1.00 0.00 74 ASN A O 11
ATOM 12832 N N . LEU A 1 75 ? 53.560 -1.400 -10.022 1.00 0.00 75 LEU A N 11
ATOM 12833 C CA . LEU A 1 75 ? 52.295 -0.589 -9.984 1.00 0.00 75 LEU A CA 11
ATOM 12834 C C . LEU A 1 75 ? 51.806 -0.261 -11.393 1.00 0.00 75 LEU A C 11
ATOM 12835 O O . LEU A 1 75 ? 50.638 -0.411 -11.692 1.00 0.00 75 LEU A O 11
ATOM 12851 N N . LEU A 1 76 ? 52.670 0.183 -12.262 1.00 0.00 76 LEU A N 11
ATOM 12852 C CA . LEU A 1 76 ? 52.236 0.517 -13.654 1.00 0.00 76 LEU A CA 11
ATOM 12853 C C . LEU A 1 76 ? 52.585 -0.650 -14.582 1.00 0.00 76 LEU A C 11
ATOM 12854 O O . LEU A 1 76 ? 53.484 -0.490 -15.391 1.00 0.00 76 LEU A O 11
ATOM 12871 N N . ALA A 1 1 ? 56.286 2.730 16.689 1.00 0.00 1 ALA A N 12
ATOM 12872 C CA . ALA A 1 1 ? 55.055 3.545 16.894 1.00 0.00 1 ALA A CA 12
ATOM 12873 C C . ALA A 1 1 ? 53.823 2.705 16.554 1.00 0.00 1 ALA A C 12
ATOM 12874 O O . ALA A 1 1 ? 52.885 2.650 17.315 1.00 0.00 1 ALA A O 12
ATOM 12883 N N . THR A 1 2 ? 53.844 2.055 15.413 1.00 0.00 2 THR A N 12
ATOM 12884 C CA . THR A 1 2 ? 52.695 1.193 14.970 1.00 0.00 2 THR A CA 12
ATOM 12885 C C . THR A 1 2 ? 52.749 1.063 13.449 1.00 0.00 2 THR A C 12
ATOM 12886 O O . THR A 1 2 ? 53.322 0.135 12.918 1.00 0.00 2 THR A O 12
ATOM 12897 N N . LEU A 1 3 ? 52.180 1.998 12.744 1.00 0.00 3 LEU A N 12
ATOM 12898 C CA . LEU A 1 3 ? 52.231 1.934 11.260 1.00 0.00 3 LEU A CA 12
ATOM 12899 C C . LEU A 1 3 ? 53.698 1.959 10.849 1.00 0.00 3 LEU A C 12
ATOM 12900 O O . LEU A 1 3 ? 54.168 1.137 10.088 1.00 0.00 3 LEU A O 12
ATOM 12916 N N . THR A 1 4 ? 54.419 2.901 11.376 1.00 0.00 4 THR A N 12
ATOM 12917 C CA . THR A 1 4 ? 55.861 2.993 11.053 1.00 0.00 4 THR A CA 12
ATOM 12918 C C . THR A 1 4 ? 56.544 1.707 11.524 1.00 0.00 4 THR A C 12
ATOM 12919 O O . THR A 1 4 ? 57.307 1.097 10.805 1.00 0.00 4 THR A O 12
ATOM 12930 N N . SER A 1 5 ? 56.308 1.307 12.745 1.00 0.00 5 SER A N 12
ATOM 12931 C CA . SER A 1 5 ? 56.979 0.084 13.267 1.00 0.00 5 SER A CA 12
ATOM 12932 C C . SER A 1 5 ? 56.447 -1.199 12.613 1.00 0.00 5 SER A C 12
ATOM 12933 O O . SER A 1 5 ? 57.209 -2.065 12.230 1.00 0.00 5 SER A O 12
ATOM 12941 N N . GLU A 1 6 ? 55.156 -1.364 12.534 1.00 0.00 6 GLU A N 12
ATOM 12942 C CA . GLU A 1 6 ? 54.601 -2.629 11.967 1.00 0.00 6 GLU A CA 12
ATOM 12943 C C . GLU A 1 6 ? 54.845 -2.756 10.458 1.00 0.00 6 GLU A C 12
ATOM 12944 O O . GLU A 1 6 ? 55.167 -3.822 9.974 1.00 0.00 6 GLU A O 12
ATOM 12956 N N . VAL A 1 7 ? 54.675 -1.709 9.701 1.00 0.00 7 VAL A N 12
ATOM 12957 C CA . VAL A 1 7 ? 54.879 -1.837 8.224 1.00 0.00 7 VAL A CA 12
ATOM 12958 C C . VAL A 1 7 ? 56.347 -2.116 7.907 1.00 0.00 7 VAL A C 12
ATOM 12959 O O . VAL A 1 7 ? 56.665 -2.969 7.104 1.00 0.00 7 VAL A O 12
ATOM 12972 N N . ILE A 1 8 ? 57.243 -1.394 8.518 1.00 0.00 8 ILE A N 12
ATOM 12973 C CA . ILE A 1 8 ? 58.686 -1.614 8.235 1.00 0.00 8 ILE A CA 12
ATOM 12974 C C . ILE A 1 8 ? 59.079 -3.059 8.599 1.00 0.00 8 ILE A C 12
ATOM 12975 O O . ILE A 1 8 ? 59.773 -3.721 7.853 1.00 0.00 8 ILE A O 12
ATOM 12991 N N . LYS A 1 9 ? 58.666 -3.551 9.734 1.00 0.00 9 LYS A N 12
ATOM 12992 C CA . LYS A 1 9 ? 59.053 -4.945 10.118 1.00 0.00 9 LYS A CA 12
ATOM 12993 C C . LYS A 1 9 ? 58.534 -5.972 9.101 1.00 0.00 9 LYS A C 12
ATOM 12994 O O . LYS A 1 9 ? 59.219 -6.920 8.775 1.00 0.00 9 LYS A O 12
ATOM 13013 N N . ALA A 1 10 ? 57.334 -5.818 8.607 1.00 0.00 10 ALA A N 12
ATOM 13014 C CA . ALA A 1 10 ? 56.808 -6.821 7.632 1.00 0.00 10 ALA A CA 12
ATOM 13015 C C . ALA A 1 10 ? 57.713 -6.858 6.404 1.00 0.00 10 ALA A C 12
ATOM 13016 O O . ALA A 1 10 ? 57.816 -7.863 5.729 1.00 0.00 10 ALA A O 12
ATOM 13023 N N . ASN A 1 11 ? 58.362 -5.772 6.104 1.00 0.00 11 ASN A N 12
ATOM 13024 C CA . ASN A 1 11 ? 59.253 -5.743 4.919 1.00 0.00 11 ASN A CA 12
ATOM 13025 C C . ASN A 1 11 ? 60.244 -4.575 5.065 1.00 0.00 11 ASN A C 12
ATOM 13026 O O . ASN A 1 11 ? 59.893 -3.501 5.513 1.00 0.00 11 ASN A O 12
ATOM 13037 N N . LYS A 1 12 ? 61.478 -4.778 4.688 1.00 0.00 12 LYS A N 12
ATOM 13038 C CA . LYS A 1 12 ? 62.488 -3.685 4.805 1.00 0.00 12 LYS A CA 12
ATOM 13039 C C . LYS A 1 12 ? 63.683 -3.966 3.884 1.00 0.00 12 LYS A C 12
ATOM 13040 O O . LYS A 1 12 ? 64.375 -4.953 4.016 1.00 0.00 12 LYS A O 12
ATOM 13059 N N . GLY A 1 13 ? 63.924 -3.095 2.943 1.00 0.00 13 GLY A N 12
ATOM 13060 C CA . GLY A 1 13 ? 65.072 -3.295 2.010 1.00 0.00 13 GLY A CA 12
ATOM 13061 C C . GLY A 1 13 ? 64.692 -4.283 0.905 1.00 0.00 13 GLY A C 12
ATOM 13062 O O . GLY A 1 13 ? 65.508 -5.063 0.455 1.00 0.00 13 GLY A O 12
ATOM 13066 N N . ARG A 1 14 ? 63.464 -4.260 0.458 1.00 0.00 14 ARG A N 12
ATOM 13067 C CA . ARG A 1 14 ? 63.044 -5.203 -0.622 1.00 0.00 14 ARG A CA 12
ATOM 13068 C C . ARG A 1 14 ? 61.951 -4.537 -1.473 1.00 0.00 14 ARG A C 12
ATOM 13069 O O . ARG A 1 14 ? 60.940 -5.131 -1.781 1.00 0.00 14 ARG A O 12
ATOM 13090 N N . GLU A 1 15 ? 62.138 -3.293 -1.827 1.00 0.00 15 GLU A N 12
ATOM 13091 C CA . GLU A 1 15 ? 61.104 -2.573 -2.629 1.00 0.00 15 GLU A CA 12
ATOM 13092 C C . GLU A 1 15 ? 60.979 -3.179 -4.027 1.00 0.00 15 GLU A C 12
ATOM 13093 O O . GLU A 1 15 ? 61.826 -2.984 -4.875 1.00 0.00 15 GLU A O 12
ATOM 13105 N N . GLY A 1 16 ? 59.921 -3.912 -4.273 1.00 0.00 16 GLY A N 12
ATOM 13106 C CA . GLY A 1 16 ? 59.727 -4.535 -5.621 1.00 0.00 16 GLY A CA 12
ATOM 13107 C C . GLY A 1 16 ? 58.251 -4.459 -6.033 1.00 0.00 16 GLY A C 12
ATOM 13108 O O . GLY A 1 16 ? 57.890 -3.756 -6.957 1.00 0.00 16 GLY A O 12
ATOM 13112 N N . LYS A 1 17 ? 57.397 -5.183 -5.359 1.00 0.00 17 LYS A N 12
ATOM 13113 C CA . LYS A 1 17 ? 55.948 -5.159 -5.722 1.00 0.00 17 LYS A CA 12
ATOM 13114 C C . LYS A 1 17 ? 55.068 -5.970 -4.735 1.00 0.00 17 LYS A C 12
ATOM 13115 O O . LYS A 1 17 ? 53.878 -5.733 -4.678 1.00 0.00 17 LYS A O 12
ATOM 13134 N N . PRO A 1 18 ? 55.590 -6.909 -3.962 1.00 0.00 18 PRO A N 12
ATOM 13135 C CA . PRO A 1 18 ? 54.741 -7.686 -3.023 1.00 0.00 18 PRO A CA 12
ATOM 13136 C C . PRO A 1 18 ? 54.623 -7.010 -1.656 1.00 0.00 18 PRO A C 12
ATOM 13137 O O . PRO A 1 18 ? 55.570 -6.934 -0.899 1.00 0.00 18 PRO A O 12
ATOM 13148 N N . MET A 1 19 ? 53.458 -6.505 -1.351 1.00 0.00 19 MET A N 12
ATOM 13149 C CA . MET A 1 19 ? 53.242 -5.806 -0.047 1.00 0.00 19 MET A CA 12
ATOM 13150 C C . MET A 1 19 ? 52.492 -6.728 0.914 1.00 0.00 19 MET A C 12
ATOM 13151 O O . MET A 1 19 ? 51.672 -7.526 0.510 1.00 0.00 19 MET A O 12
ATOM 13165 N N . ILE A 1 20 ? 52.769 -6.615 2.186 1.00 0.00 20 ILE A N 12
ATOM 13166 C CA . ILE A 1 20 ? 52.082 -7.471 3.202 1.00 0.00 20 ILE A CA 12
ATOM 13167 C C . ILE A 1 20 ? 51.171 -6.607 4.064 1.00 0.00 20 ILE A C 12
ATOM 13168 O O . ILE A 1 20 ? 51.616 -5.697 4.735 1.00 0.00 20 ILE A O 12
ATOM 13184 N N . SER A 1 21 ? 49.897 -6.902 4.080 1.00 0.00 21 SER A N 12
ATOM 13185 C CA . SER A 1 21 ? 48.965 -6.110 4.928 1.00 0.00 21 SER A CA 12
ATOM 13186 C C . SER A 1 21 ? 48.733 -6.880 6.223 1.00 0.00 21 SER A C 12
ATOM 13187 O O . SER A 1 21 ? 47.914 -7.770 6.288 1.00 0.00 21 SER A O 12
ATOM 13195 N N . LEU A 1 22 ? 49.461 -6.551 7.250 1.00 0.00 22 LEU A N 12
ATOM 13196 C CA . LEU A 1 22 ? 49.303 -7.267 8.546 1.00 0.00 22 LEU A CA 12
ATOM 13197 C C . LEU A 1 22 ? 47.909 -6.969 9.085 1.00 0.00 22 LEU A C 12
ATOM 13198 O O . LEU A 1 22 ? 47.400 -7.648 9.955 1.00 0.00 22 LEU A O 12
ATOM 13214 N N . VAL A 1 23 ? 47.302 -5.944 8.578 1.00 0.00 23 VAL A N 12
ATOM 13215 C CA . VAL A 1 23 ? 45.949 -5.574 9.041 1.00 0.00 23 VAL A CA 12
ATOM 13216 C C . VAL A 1 23 ? 44.996 -6.742 8.784 1.00 0.00 23 VAL A C 12
ATOM 13217 O O . VAL A 1 23 ? 44.184 -7.088 9.618 1.00 0.00 23 VAL A O 12
ATOM 13230 N N . ASP A 1 24 ? 45.102 -7.359 7.630 1.00 0.00 24 ASP A N 12
ATOM 13231 C CA . ASP A 1 24 ? 44.221 -8.524 7.298 1.00 0.00 24 ASP A CA 12
ATOM 13232 C C . ASP A 1 24 ? 45.096 -9.688 6.826 1.00 0.00 24 ASP A C 12
ATOM 13233 O O . ASP A 1 24 ? 44.608 -10.732 6.441 1.00 0.00 24 ASP A O 12
ATOM 13242 N N . GLY A 1 25 ? 46.390 -9.509 6.845 1.00 0.00 25 GLY A N 12
ATOM 13243 C CA . GLY A 1 25 ? 47.308 -10.596 6.390 1.00 0.00 25 GLY A CA 12
ATOM 13244 C C . GLY A 1 25 ? 46.899 -11.054 4.991 1.00 0.00 25 GLY A C 12
ATOM 13245 O O . GLY A 1 25 ? 46.257 -12.072 4.822 1.00 0.00 25 GLY A O 12
ATOM 13249 N N . GLU A 1 26 ? 47.279 -10.315 3.981 1.00 0.00 26 GLU A N 12
ATOM 13250 C CA . GLU A 1 26 ? 46.930 -10.707 2.581 1.00 0.00 26 GLU A CA 12
ATOM 13251 C C . GLU A 1 26 ? 48.083 -10.345 1.639 1.00 0.00 26 GLU A C 12
ATOM 13252 O O . GLU A 1 26 ? 48.673 -9.286 1.748 1.00 0.00 26 GLU A O 12
ATOM 13264 N N . GLU A 1 27 ? 48.403 -11.209 0.708 1.00 0.00 27 GLU A N 12
ATOM 13265 C CA . GLU A 1 27 ? 49.508 -10.903 -0.246 1.00 0.00 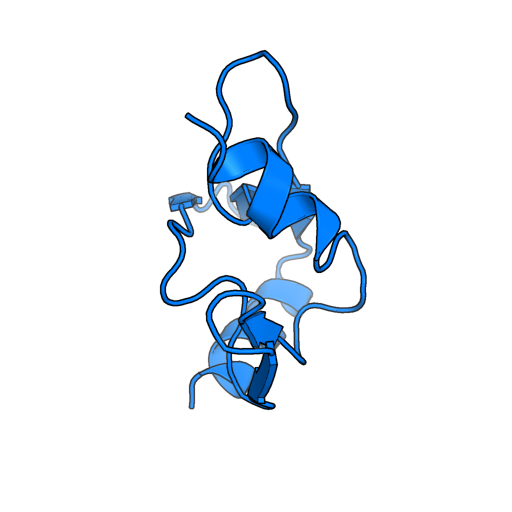27 GLU A CA 12
ATOM 13266 C C . GLU A 1 27 ? 48.956 -9.998 -1.347 1.00 0.00 27 GLU A C 12
ATOM 13267 O O . GLU A 1 27 ? 48.013 -10.341 -2.031 1.00 0.00 27 GLU A O 12
ATOM 13279 N N . ILE A 1 28 ? 49.522 -8.828 -1.498 1.00 0.00 28 ILE A N 12
ATOM 13280 C CA . ILE A 1 28 ? 49.025 -7.862 -2.526 1.00 0.00 28 ILE A CA 12
ATOM 13281 C C . ILE A 1 28 ? 50.062 -7.717 -3.642 1.00 0.00 28 ILE A C 12
ATOM 13282 O O . ILE A 1 28 ? 50.701 -6.688 -3.779 1.00 0.00 28 ILE A O 12
ATOM 13298 N N . LYS A 1 29 ? 50.268 -8.754 -4.417 1.00 0.00 29 LYS A N 12
ATOM 13299 C CA . LYS A 1 29 ? 51.285 -8.682 -5.504 1.00 0.00 29 LYS A CA 12
ATOM 13300 C C . LYS A 1 29 ? 50.928 -7.571 -6.492 1.00 0.00 29 LYS A C 12
ATOM 13301 O O . LYS A 1 29 ? 50.060 -7.699 -7.329 1.00 0.00 29 LYS A O 12
ATOM 13320 N N . GLY A 1 30 ? 51.605 -6.464 -6.374 1.00 0.00 30 GLY A N 12
ATOM 13321 C CA . GLY A 1 30 ? 51.344 -5.300 -7.273 1.00 0.00 30 GLY A CA 12
ATOM 13322 C C . GLY A 1 30 ? 51.326 -4.019 -6.439 1.00 0.00 30 GLY A C 12
ATOM 13323 O O . GLY A 1 30 ? 50.711 -3.038 -6.805 1.00 0.00 30 GLY A O 12
ATOM 13327 N N . THR A 1 31 ? 51.997 -4.024 -5.325 1.00 0.00 31 THR A N 12
ATOM 13328 C CA . THR A 1 31 ? 52.037 -2.820 -4.449 1.00 0.00 31 THR A CA 12
ATOM 13329 C C . THR A 1 31 ? 53.464 -2.645 -3.930 1.00 0.00 31 THR A C 12
ATOM 13330 O O . THR A 1 31 ? 54.132 -3.603 -3.596 1.00 0.00 31 THR A O 12
ATOM 13341 N N . VAL A 1 32 ? 53.923 -1.423 -3.851 1.00 0.00 32 VAL A N 12
ATOM 13342 C CA . VAL A 1 32 ? 55.309 -1.146 -3.342 1.00 0.00 32 VAL A CA 12
ATOM 13343 C C . VAL A 1 32 ? 55.158 -0.283 -2.087 1.00 0.00 32 VAL A C 12
ATOM 13344 O O . VAL A 1 32 ? 55.290 0.926 -2.124 1.00 0.00 32 VAL A O 12
ATOM 13357 N N . TYR A 1 33 ? 54.860 -0.910 -0.977 1.00 0.00 33 TYR A N 12
ATOM 13358 C CA . TYR A 1 33 ? 54.669 -0.158 0.301 1.00 0.00 33 TYR A CA 12
ATOM 13359 C C . TYR A 1 33 ? 53.856 1.113 0.023 1.00 0.00 33 TYR A C 12
ATOM 13360 O O . TYR A 1 33 ? 53.959 2.094 0.732 1.00 0.00 33 TYR A O 12
ATOM 13378 N N . LEU A 1 34 ? 53.058 1.105 -1.017 1.00 0.00 34 LEU A N 12
ATOM 13379 C CA . LEU A 1 34 ? 52.255 2.318 -1.351 1.00 0.00 34 LEU A CA 12
ATOM 13380 C C . LEU A 1 34 ? 50.958 2.316 -0.548 1.00 0.00 34 LEU A C 12
ATOM 13381 O O . LEU A 1 34 ? 50.233 1.338 -0.519 1.00 0.00 34 LEU A O 12
ATOM 13397 N N . GLY A 1 35 ? 50.661 3.411 0.103 1.00 0.00 35 GLY A N 12
ATOM 13398 C CA . GLY A 1 35 ? 49.410 3.512 0.917 1.00 0.00 35 GLY A CA 12
ATOM 13399 C C . GLY A 1 35 ? 49.771 3.913 2.345 1.00 0.00 35 GLY A C 12
ATOM 13400 O O . GLY A 1 35 ? 49.547 5.035 2.755 1.00 0.00 35 GLY A O 12
ATOM 13404 N N . ASP A 1 36 ? 50.297 2.985 3.114 1.00 0.00 36 ASP A N 12
ATOM 13405 C CA . ASP A 1 36 ? 50.664 3.254 4.542 1.00 0.00 36 ASP A CA 12
ATOM 13406 C C . ASP A 1 36 ? 51.097 4.705 4.745 1.00 0.00 36 ASP A C 12
ATOM 13407 O O . ASP A 1 36 ? 50.280 5.581 4.952 1.00 0.00 36 ASP A O 12
ATOM 13416 N N . GLY A 1 37 ? 52.369 4.962 4.682 1.00 0.00 37 GLY A N 12
ATOM 13417 C CA . GLY A 1 37 ? 52.882 6.352 4.860 1.00 0.00 37 GLY A CA 12
ATOM 13418 C C . GLY A 1 37 ? 53.914 6.604 3.773 1.00 0.00 37 GLY A C 12
ATOM 13419 O O . GLY A 1 37 ? 54.726 7.504 3.864 1.00 0.00 37 GLY A O 12
ATOM 13423 N N . TRP A 1 38 ? 53.896 5.766 2.765 1.00 0.00 38 TRP A N 12
ATOM 13424 C CA . TRP A 1 38 ? 54.872 5.848 1.634 1.00 0.00 38 TRP A CA 12
ATOM 13425 C C . TRP A 1 38 ? 55.400 7.272 1.441 1.00 0.00 38 TRP A C 12
ATOM 13426 O O . TRP A 1 38 ? 54.655 8.231 1.513 1.00 0.00 38 TRP A O 12
ATOM 13447 N N . SER A 1 39 ? 56.675 7.426 1.180 1.00 0.00 39 SER A N 12
ATOM 13448 C CA . SER A 1 39 ? 57.225 8.798 0.972 1.00 0.00 39 SER A CA 12
ATOM 13449 C C . SER A 1 39 ? 58.541 8.691 0.204 1.00 0.00 39 SER A C 12
ATOM 13450 O O . SER A 1 39 ? 59.296 7.764 0.401 1.00 0.00 39 SER A O 12
ATOM 13458 N N . ALA A 1 40 ? 58.843 9.621 -0.666 1.00 0.00 40 ALA A N 12
ATOM 13459 C CA . ALA A 1 40 ? 60.130 9.541 -1.414 1.00 0.00 40 ALA A CA 12
ATOM 13460 C C . ALA A 1 40 ? 60.356 10.855 -2.170 1.00 0.00 40 ALA A C 12
ATOM 13461 O O . ALA A 1 40 ? 59.464 11.672 -2.288 1.00 0.00 40 ALA A O 12
ATOM 13468 N N . LYS A 1 41 ? 61.536 11.063 -2.699 1.00 0.00 41 LYS A N 12
ATOM 13469 C CA . LYS A 1 41 ? 61.825 12.308 -3.460 1.00 0.00 41 LYS A CA 12
ATOM 13470 C C . LYS A 1 41 ? 62.947 11.978 -4.454 1.00 0.00 41 LYS A C 12
ATOM 13471 O O . LYS A 1 41 ? 63.646 10.998 -4.286 1.00 0.00 41 LYS A O 12
ATOM 13490 N N . LYS A 1 42 ? 63.110 12.754 -5.500 1.00 0.00 42 LYS A N 12
ATOM 13491 C CA . LYS A 1 42 ? 64.175 12.438 -6.516 1.00 0.00 42 LYS A CA 12
ATOM 13492 C C . LYS A 1 42 ? 65.367 13.398 -6.360 1.00 0.00 42 LYS A C 12
ATOM 13493 O O . LYS A 1 42 ? 65.218 14.601 -6.445 1.00 0.00 42 LYS A O 12
ATOM 13512 N N . ASP A 1 43 ? 66.555 12.872 -6.107 1.00 0.00 43 ASP A N 12
ATOM 13513 C CA . ASP A 1 43 ? 67.750 13.758 -5.919 1.00 0.00 43 ASP A CA 12
ATOM 13514 C C . ASP A 1 43 ? 68.603 13.795 -7.192 1.00 0.00 43 ASP A C 12
ATOM 13515 O O . ASP A 1 43 ? 69.590 14.503 -7.252 1.00 0.00 43 ASP A O 12
ATOM 13524 N N . GLY A 1 44 ? 68.241 13.049 -8.207 1.00 0.00 44 GLY A N 12
ATOM 13525 C CA . GLY A 1 44 ? 69.046 13.055 -9.474 1.00 0.00 44 GLY A CA 12
ATOM 13526 C C . GLY A 1 44 ? 69.246 11.626 -9.981 1.00 0.00 44 GLY A C 12
ATOM 13527 O O . GLY A 1 44 ? 68.310 10.962 -10.380 1.00 0.00 44 GLY A O 12
ATOM 13531 N N . ALA A 1 45 ? 70.466 11.159 -9.990 1.00 0.00 45 ALA A N 12
ATOM 13532 C CA . ALA A 1 45 ? 70.741 9.783 -10.496 1.00 0.00 45 ALA A CA 12
ATOM 13533 C C . ALA A 1 45 ? 70.420 8.741 -9.421 1.00 0.00 45 ALA A C 12
ATOM 13534 O O . ALA A 1 45 ? 70.399 7.556 -9.694 1.00 0.00 45 ALA A O 12
ATOM 13541 N N . THR A 1 46 ? 70.160 9.163 -8.203 1.00 0.00 46 THR A N 12
ATOM 13542 C CA . THR A 1 46 ? 69.823 8.203 -7.112 1.00 0.00 46 THR A CA 12
ATOM 13543 C C . THR A 1 46 ? 68.545 8.698 -6.461 1.00 0.00 46 THR A C 12
ATOM 13544 O O . THR A 1 46 ? 68.331 9.882 -6.298 1.00 0.00 46 THR A O 12
ATOM 13555 N N . ILE A 1 47 ? 67.676 7.801 -6.127 1.00 0.00 47 ILE A N 12
ATOM 13556 C CA . ILE A 1 47 ? 66.369 8.179 -5.530 1.00 0.00 47 ILE A CA 12
ATOM 13557 C C . ILE A 1 47 ? 66.344 7.813 -4.042 1.00 0.00 47 ILE A C 12
ATOM 13558 O O . ILE A 1 47 ? 66.835 6.779 -3.637 1.00 0.00 47 ILE A O 12
ATOM 13574 N N . VAL A 1 48 ? 65.779 8.669 -3.227 1.00 0.00 48 VAL A N 12
ATOM 13575 C CA . VAL A 1 48 ? 65.709 8.406 -1.751 1.00 0.00 48 VAL A CA 12
ATOM 13576 C C . VAL A 1 48 ? 64.260 8.075 -1.363 1.00 0.00 48 VAL A C 12
ATOM 13577 O O . VAL A 1 48 ? 63.368 8.867 -1.559 1.00 0.00 48 VAL A O 12
ATOM 13590 N N . ILE A 1 49 ? 64.014 6.905 -0.813 1.00 0.00 49 ILE A N 12
ATOM 13591 C CA . ILE A 1 49 ? 62.609 6.526 -0.421 1.00 0.00 49 ILE A CA 12
ATOM 13592 C C . ILE A 1 49 ? 62.596 5.814 0.934 1.00 0.00 49 ILE A C 12
ATOM 13593 O O . ILE A 1 49 ? 63.436 4.986 1.212 1.00 0.00 49 ILE A O 12
ATOM 13609 N N . SER A 1 50 ? 61.605 6.086 1.765 1.00 0.00 50 SER A N 12
ATOM 13610 C CA . SER A 1 50 ? 61.483 5.399 3.072 1.00 0.00 50 SER A CA 12
ATOM 13611 C C . SER A 1 50 ? 60.235 4.516 2.956 1.00 0.00 50 SER A C 12
ATOM 13612 O O . SER A 1 50 ? 59.181 5.006 2.560 1.00 0.00 50 SER A O 12
ATOM 13620 N N . PRO A 1 51 ? 60.334 3.236 3.244 1.00 0.00 51 PRO A N 12
ATOM 13621 C CA . PRO A 1 51 ? 59.184 2.312 3.114 1.00 0.00 51 PRO A CA 12
ATOM 13622 C C . PRO A 1 51 ? 57.850 2.979 3.463 1.00 0.00 51 PRO A C 12
ATOM 13623 O O . PRO A 1 51 ? 57.120 3.397 2.588 1.00 0.00 51 PRO A O 12
ATOM 13634 N N . ALA A 1 52 ? 57.526 3.090 4.724 1.00 0.00 52 ALA A N 12
ATOM 13635 C CA . ALA A 1 52 ? 56.242 3.738 5.120 1.00 0.00 52 ALA A CA 12
ATOM 13636 C C . ALA A 1 52 ? 56.525 5.127 5.695 1.00 0.00 52 ALA A C 12
ATOM 13637 O O . ALA A 1 52 ? 55.810 6.074 5.447 1.00 0.00 52 ALA A O 12
ATOM 13644 N N . GLU A 1 53 ? 57.547 5.239 6.494 1.00 0.00 53 GLU A N 12
ATOM 13645 C CA . GLU A 1 53 ? 57.862 6.552 7.137 1.00 0.00 53 GLU A CA 12
ATOM 13646 C C . GLU A 1 53 ? 59.338 6.586 7.573 1.00 0.00 53 GLU A C 12
ATOM 13647 O O . GLU A 1 53 ? 60.132 5.748 7.197 1.00 0.00 53 GLU A O 12
ATOM 13659 N N . GLU A 1 54 ? 59.685 7.537 8.403 1.00 0.00 54 GLU A N 12
ATOM 13660 C CA . GLU A 1 54 ? 61.086 7.631 8.925 1.00 0.00 54 GLU A CA 12
ATOM 13661 C C . GLU A 1 54 ? 61.123 8.713 10.008 1.00 0.00 54 GLU A C 12
ATOM 13662 O O . GLU A 1 54 ? 60.920 9.878 9.729 1.00 0.00 54 GLU A O 12
ATOM 13674 N N . THR A 1 55 ? 61.359 8.339 11.244 1.00 0.00 55 THR A N 12
ATOM 13675 C CA . THR A 1 55 ? 61.383 9.346 12.359 1.00 0.00 55 THR A CA 12
ATOM 13676 C C . THR A 1 55 ? 62.686 9.233 13.152 1.00 0.00 55 THR A C 12
ATOM 13677 O O . THR A 1 55 ? 62.695 9.375 14.356 1.00 0.00 55 THR A O 12
ATOM 13688 N N . ALA A 1 56 ? 63.788 8.995 12.497 1.00 0.00 56 ALA A N 12
ATOM 13689 C CA . ALA A 1 56 ? 65.084 8.889 13.236 1.00 0.00 56 ALA A CA 12
ATOM 13690 C C . ALA A 1 56 ? 65.136 7.554 13.995 1.00 0.00 56 ALA A C 12
ATOM 13691 O O . ALA A 1 56 ? 66.198 7.038 14.286 1.00 0.00 56 ALA A O 12
ATOM 13698 N N . LEU A 1 57 ? 63.999 6.991 14.319 1.00 0.00 57 LEU A N 12
ATOM 13699 C CA . LEU A 1 57 ? 63.996 5.693 15.056 1.00 0.00 57 LEU A CA 12
ATOM 13700 C C . LEU A 1 57 ? 64.046 4.572 14.023 1.00 0.00 57 LEU A C 12
ATOM 13701 O O . LEU A 1 57 ? 64.126 3.401 14.342 1.00 0.00 57 LEU A O 12
ATOM 13717 N N . PHE A 1 58 ? 64.012 4.950 12.775 1.00 0.00 58 PHE A N 12
ATOM 13718 C CA . PHE A 1 58 ? 64.071 3.967 11.659 1.00 0.00 58 PHE A CA 12
ATOM 13719 C C . PHE A 1 58 ? 65.111 4.488 10.668 1.00 0.00 58 PHE A C 12
ATOM 13720 O O . PHE A 1 58 ? 65.988 5.241 11.040 1.00 0.00 58 PHE A O 12
ATOM 13737 N N . LYS A 1 59 ? 65.050 4.108 9.419 1.00 0.00 59 LYS A N 12
ATOM 13738 C CA . LYS A 1 59 ? 66.078 4.618 8.459 1.00 0.00 59 LYS A CA 12
ATOM 13739 C C . LYS A 1 59 ? 65.527 4.711 7.038 1.00 0.00 59 LYS A C 12
ATOM 13740 O O . LYS A 1 59 ? 64.575 4.052 6.671 1.00 0.00 59 LYS A O 12
ATOM 13759 N N . ALA A 1 60 ? 66.157 5.521 6.235 1.00 0.00 60 ALA A N 12
ATOM 13760 C CA . ALA A 1 60 ? 65.739 5.683 4.819 1.00 0.00 60 ALA A CA 12
ATOM 13761 C C . ALA A 1 60 ? 66.168 4.442 4.037 1.00 0.00 60 ALA A C 12
ATOM 13762 O O . ALA A 1 60 ? 66.861 3.588 4.549 1.00 0.00 60 ALA A O 12
ATOM 13769 N N . LYS A 1 61 ? 65.788 4.353 2.793 1.00 0.00 61 LYS A N 12
ATOM 13770 C CA . LYS A 1 61 ? 66.194 3.188 1.947 1.00 0.00 61 LYS A CA 12
ATOM 13771 C C . LYS A 1 61 ? 66.667 3.726 0.604 1.00 0.00 61 LYS A C 12
ATOM 13772 O O . LYS A 1 61 ? 65.977 4.487 -0.041 1.00 0.00 61 LYS A O 12
ATOM 13791 N N . HIS A 1 62 ? 67.825 3.341 0.166 1.00 0.00 62 HIS A N 12
ATOM 13792 C CA . HIS A 1 62 ? 68.310 3.845 -1.144 1.00 0.00 62 HIS A CA 12
ATOM 13793 C C . HIS A 1 62 ? 67.681 3.021 -2.266 1.00 0.00 62 HIS A C 12
ATOM 13794 O O . HIS A 1 62 ? 67.128 1.961 -2.045 1.00 0.00 62 HIS A O 12
ATOM 13809 N N . ILE A 1 63 ? 67.795 3.492 -3.471 1.00 0.00 63 ILE A N 12
ATOM 13810 C CA . ILE A 1 63 ? 67.247 2.739 -4.628 1.00 0.00 63 ILE A CA 12
ATOM 13811 C C . ILE A 1 63 ? 67.762 3.412 -5.907 1.00 0.00 63 ILE A C 12
ATOM 13812 O O . ILE A 1 63 ? 67.535 4.582 -6.144 1.00 0.00 63 ILE A O 12
ATOM 13828 N N . SER A 1 64 ? 68.499 2.688 -6.698 1.00 0.00 64 SER A N 12
ATOM 13829 C CA . SER A 1 64 ? 69.090 3.280 -7.935 1.00 0.00 64 SER A CA 12
ATOM 13830 C C . SER A 1 64 ? 67.998 3.828 -8.853 1.00 0.00 64 SER A C 12
ATOM 13831 O O . SER A 1 64 ? 66.882 3.346 -8.865 1.00 0.00 64 SER A O 12
ATOM 13839 N N . ALA A 1 65 ? 68.315 4.836 -9.630 1.00 0.00 65 ALA A N 12
ATOM 13840 C CA . ALA A 1 65 ? 67.294 5.409 -10.548 1.00 0.00 65 ALA A CA 12
ATOM 13841 C C . ALA A 1 65 ? 66.696 4.297 -11.420 1.00 0.00 65 ALA A C 12
ATOM 13842 O O . ALA A 1 65 ? 65.509 4.262 -11.662 1.00 0.00 65 ALA A O 12
ATOM 13849 N N . ALA A 1 66 ? 67.499 3.390 -11.908 1.00 0.00 66 ALA A N 12
ATOM 13850 C CA . ALA A 1 66 ? 66.942 2.304 -12.766 1.00 0.00 66 ALA A CA 12
ATOM 13851 C C . ALA A 1 66 ? 65.909 1.507 -11.965 1.00 0.00 66 ALA A C 12
ATOM 13852 O O . ALA A 1 66 ? 64.825 1.197 -12.438 1.00 0.00 66 ALA A O 12
ATOM 13859 N N . HIS A 1 67 ? 66.216 1.191 -10.745 1.00 0.00 67 HIS A N 12
ATOM 13860 C CA . HIS A 1 67 ? 65.235 0.444 -9.931 1.00 0.00 67 HIS A CA 12
ATOM 13861 C C . HIS A 1 67 ? 63.988 1.313 -9.800 1.00 0.00 67 HIS A C 12
ATOM 13862 O O . HIS A 1 67 ? 62.896 0.827 -9.630 1.00 0.00 67 HIS A O 12
ATOM 13877 N N . LEU A 1 68 ? 64.140 2.602 -9.918 1.00 0.00 68 LEU A N 12
ATOM 13878 C CA . LEU A 1 68 ? 62.956 3.502 -9.834 1.00 0.00 68 LEU A CA 12
ATOM 13879 C C . LEU A 1 68 ? 61.966 3.058 -10.908 1.00 0.00 68 LEU A C 12
ATOM 13880 O O . LEU A 1 68 ? 60.768 3.199 -10.780 1.00 0.00 68 LEU A O 12
ATOM 13896 N N . LYS A 1 69 ? 62.476 2.495 -11.962 1.00 0.00 69 LYS A N 12
ATOM 13897 C CA . LYS A 1 69 ? 61.585 2.025 -13.045 1.00 0.00 69 LYS A CA 12
ATOM 13898 C C . LYS A 1 69 ? 60.794 0.829 -12.546 1.00 0.00 69 LYS A C 12
ATOM 13899 O O . LYS A 1 69 ? 59.651 0.658 -12.901 1.00 0.00 69 LYS A O 12
ATOM 13918 N N . ILE A 1 70 ? 61.371 -0.004 -11.714 1.00 0.00 70 ILE A N 12
ATOM 13919 C CA . ILE A 1 70 ? 60.585 -1.177 -11.219 1.00 0.00 70 ILE A CA 12
ATOM 13920 C C . ILE A 1 70 ? 59.343 -0.655 -10.491 1.00 0.00 70 ILE A C 12
ATOM 13921 O O . ILE A 1 70 ? 58.278 -1.234 -10.562 1.00 0.00 70 ILE A O 12
ATOM 13937 N N . ILE A 1 71 ? 59.475 0.439 -9.791 1.00 0.00 71 ILE A N 12
ATOM 13938 C CA . ILE A 1 71 ? 58.310 1.001 -9.059 1.00 0.00 71 ILE A CA 12
ATOM 13939 C C . ILE A 1 71 ? 57.189 1.344 -10.048 1.00 0.00 71 ILE A C 12
ATOM 13940 O O . ILE A 1 71 ? 56.038 1.043 -9.816 1.00 0.00 71 ILE A O 12
ATOM 13956 N N . ALA A 1 72 ? 57.508 1.971 -11.144 1.00 0.00 72 ALA A N 12
ATOM 13957 C CA . ALA A 1 72 ? 56.446 2.334 -12.127 1.00 0.00 72 ALA A CA 12
ATOM 13958 C C . ALA A 1 72 ? 55.869 1.085 -12.800 1.00 0.00 72 ALA A C 12
ATOM 13959 O O . ALA A 1 72 ? 54.733 1.071 -13.217 1.00 0.00 72 ALA A O 12
ATOM 13966 N N . LYS A 1 73 ? 56.631 0.044 -12.932 1.00 0.00 73 LYS A N 12
ATOM 13967 C CA . LYS A 1 73 ? 56.081 -1.166 -13.595 1.00 0.00 73 LYS A CA 12
ATOM 13968 C C . LYS A 1 73 ? 54.907 -1.688 -12.765 1.00 0.00 73 LYS A C 12
ATOM 13969 O O . LYS A 1 73 ? 53.902 -2.129 -13.290 1.00 0.00 73 LYS A O 12
ATOM 13988 N N . ASN A 1 74 ? 55.038 -1.641 -11.473 1.00 0.00 74 ASN A N 12
ATOM 13989 C CA . ASN A 1 74 ? 53.948 -2.142 -10.592 1.00 0.00 74 ASN A CA 12
ATOM 13990 C C . ASN A 1 74 ? 52.721 -1.216 -10.662 1.00 0.00 74 ASN A C 12
ATOM 13991 O O . ASN A 1 74 ? 51.668 -1.608 -11.121 1.00 0.00 74 ASN A O 12
ATOM 14002 N N . LEU A 1 75 ? 52.827 -0.016 -10.158 1.00 0.00 75 LEU A N 12
ATOM 14003 C CA . LEU A 1 75 ? 51.638 0.892 -10.142 1.00 0.00 75 LEU A CA 12
ATOM 14004 C C . LEU A 1 75 ? 51.127 1.161 -11.560 1.00 0.00 75 LEU A C 12
ATOM 14005 O O . LEU A 1 75 ? 49.954 1.016 -11.835 1.00 0.00 75 LEU A O 12
ATOM 14021 N N . LEU A 1 76 ? 51.977 1.559 -12.459 1.00 0.00 76 LEU A N 12
ATOM 14022 C CA . LEU A 1 76 ? 51.498 1.841 -13.842 1.00 0.00 76 LEU A CA 12
ATOM 14023 C C . LEU A 1 76 ? 51.261 0.517 -14.573 1.00 0.00 76 LEU A C 12
ATOM 14024 O O . LEU A 1 76 ? 51.654 -0.509 -14.043 1.00 0.00 76 LEU A O 12
ATOM 14041 N N . ALA A 1 1 ? 56.772 3.172 16.260 1.00 0.00 1 ALA A N 13
ATOM 14042 C CA . ALA A 1 1 ? 55.598 3.742 16.980 1.00 0.00 1 ALA A CA 13
ATOM 14043 C C . ALA A 1 1 ? 54.348 2.930 16.645 1.00 0.00 1 ALA A C 13
ATOM 14044 O O . ALA A 1 1 ? 53.441 2.834 17.440 1.00 0.00 1 ALA A O 13
ATOM 14053 N N . THR A 1 2 ? 54.303 2.352 15.469 1.00 0.00 2 THR A N 13
ATOM 14054 C CA . THR A 1 2 ? 53.121 1.530 15.046 1.00 0.00 2 THR A CA 13
ATOM 14055 C C . THR A 1 2 ? 53.161 1.382 13.523 1.00 0.00 2 THR A C 13
ATOM 14056 O O . THR A 1 2 ? 53.654 0.403 12.998 1.00 0.00 2 THR A O 13
ATOM 14067 N N . LEU A 1 3 ? 52.675 2.357 12.808 1.00 0.00 3 LEU A N 13
ATOM 14068 C CA . LEU A 1 3 ? 52.721 2.274 11.325 1.00 0.00 3 LEU A CA 13
ATOM 14069 C C . LEU A 1 3 ? 54.188 2.162 10.934 1.00 0.00 3 LEU A C 13
ATOM 14070 O O . LEU A 1 3 ? 54.587 1.322 10.155 1.00 0.00 3 LEU A O 13
ATOM 14086 N N . THR A 1 4 ? 54.984 3.026 11.484 1.00 0.00 4 THR A N 13
ATOM 14087 C CA . THR A 1 4 ? 56.430 3.009 11.169 1.00 0.00 4 THR A CA 13
ATOM 14088 C C . THR A 1 4 ? 57.040 1.694 11.660 1.00 0.00 4 THR A C 13
ATOM 14089 O O . THR A 1 4 ? 57.733 1.017 10.929 1.00 0.00 4 THR A O 13
ATOM 14100 N N . SER A 1 5 ? 56.828 1.338 12.901 1.00 0.00 5 SER A N 13
ATOM 14101 C CA . SER A 1 5 ? 57.449 0.083 13.415 1.00 0.00 5 SER A CA 13
ATOM 14102 C C . SER A 1 5 ? 56.789 -1.161 12.806 1.00 0.00 5 SER A C 13
ATOM 14103 O O . SER A 1 5 ? 57.459 -2.045 12.316 1.00 0.00 5 SER A O 13
ATOM 14111 N N . GLU A 1 6 ? 55.493 -1.264 12.878 1.00 0.00 6 GLU A N 13
ATOM 14112 C CA . GLU A 1 6 ? 54.802 -2.481 12.352 1.00 0.00 6 GLU A CA 13
ATOM 14113 C C . GLU A 1 6 ? 55.031 -2.688 10.842 1.00 0.00 6 GLU A C 13
ATOM 14114 O O . GLU A 1 6 ? 55.278 -3.791 10.398 1.00 0.00 6 GLU A O 13
ATOM 14126 N N . VAL A 1 7 ? 54.899 -1.660 10.046 1.00 0.00 7 VAL A N 13
ATOM 14127 C CA . VAL A 1 7 ? 55.053 -1.838 8.565 1.00 0.00 7 VAL A CA 13
ATOM 14128 C C . VAL A 1 7 ? 56.490 -2.180 8.174 1.00 0.00 7 VAL A C 13
ATOM 14129 O O . VAL A 1 7 ? 56.734 -3.102 7.419 1.00 0.00 7 VAL A O 13
ATOM 14142 N N . ILE A 1 8 ? 57.439 -1.430 8.648 1.00 0.00 8 ILE A N 13
ATOM 14143 C CA . ILE A 1 8 ? 58.857 -1.687 8.269 1.00 0.00 8 ILE A CA 13
ATOM 14144 C C . ILE A 1 8 ? 59.285 -3.100 8.694 1.00 0.00 8 ILE A C 13
ATOM 14145 O O . ILE A 1 8 ? 59.927 -3.811 7.946 1.00 0.00 8 ILE A O 13
ATOM 14161 N N . LYS A 1 9 ? 58.971 -3.498 9.887 1.00 0.00 9 LYS A N 13
ATOM 14162 C CA . LYS A 1 9 ? 59.403 -4.844 10.358 1.00 0.00 9 LYS A CA 13
ATOM 14163 C C . LYS A 1 9 ? 58.830 -5.950 9.459 1.00 0.00 9 LYS A C 13
ATOM 14164 O O . LYS A 1 9 ? 59.493 -6.928 9.174 1.00 0.00 9 LYS A O 13
ATOM 14183 N N . ALA A 1 10 ? 57.600 -5.828 9.035 1.00 0.00 10 ALA A N 13
ATOM 14184 C CA . ALA A 1 10 ? 56.991 -6.901 8.187 1.00 0.00 10 ALA A CA 13
ATOM 14185 C C . ALA A 1 10 ? 57.659 -6.983 6.804 1.00 0.00 10 ALA A C 13
ATOM 14186 O O . ALA A 1 10 ? 57.533 -7.983 6.124 1.00 0.00 10 ALA A O 13
ATOM 14193 N N . ASN A 1 11 ? 58.337 -5.946 6.364 1.00 0.00 11 ASN A N 13
ATOM 14194 C CA . ASN A 1 11 ? 58.975 -5.978 4.999 1.00 0.00 11 ASN A CA 13
ATOM 14195 C C . ASN A 1 11 ? 60.480 -5.677 5.080 1.00 0.00 11 ASN A C 13
ATOM 14196 O O . ASN A 1 11 ? 60.982 -4.819 4.383 1.00 0.00 11 ASN A O 13
ATOM 14207 N N . LYS A 1 12 ? 61.214 -6.375 5.909 1.00 0.00 12 LYS A N 13
ATOM 14208 C CA . LYS A 1 12 ? 62.685 -6.105 6.000 1.00 0.00 12 LYS A CA 13
ATOM 14209 C C . LYS A 1 12 ? 63.434 -6.921 4.943 1.00 0.00 12 LYS A C 13
ATOM 14210 O O . LYS A 1 12 ? 64.292 -7.722 5.255 1.00 0.00 12 LYS A O 13
ATOM 14229 N N . GLY A 1 13 ? 63.113 -6.725 3.691 1.00 0.00 13 GLY A N 13
ATOM 14230 C CA . GLY A 1 13 ? 63.802 -7.486 2.610 1.00 0.00 13 GLY A CA 13
ATOM 14231 C C . GLY A 1 13 ? 62.874 -7.576 1.403 1.00 0.00 13 GLY A C 13
ATOM 14232 O O . GLY A 1 13 ? 62.827 -8.575 0.712 1.00 0.00 13 GLY A O 13
ATOM 14236 N N . ARG A 1 14 ? 62.123 -6.539 1.151 1.00 0.00 14 ARG A N 13
ATOM 14237 C CA . ARG A 1 14 ? 61.188 -6.566 -0.002 1.00 0.00 14 ARG A CA 13
ATOM 14238 C C . ARG A 1 14 ? 61.978 -6.419 -1.304 1.00 0.00 14 ARG A C 13
ATOM 14239 O O . ARG A 1 14 ? 62.891 -5.624 -1.411 1.00 0.00 14 ARG A O 13
ATOM 14260 N N . GLU A 1 15 ? 61.604 -7.170 -2.295 1.00 0.00 15 GLU A N 13
ATOM 14261 C CA . GLU A 1 15 ? 62.290 -7.084 -3.615 1.00 0.00 15 GLU A CA 13
ATOM 14262 C C . GLU A 1 15 ? 61.940 -5.755 -4.288 1.00 0.00 15 GLU A C 13
ATOM 14263 O O . GLU A 1 15 ? 62.772 -5.129 -4.915 1.00 0.00 15 GLU A O 13
ATOM 14275 N N . GLY A 1 16 ? 60.702 -5.335 -4.178 1.00 0.00 16 GLY A N 13
ATOM 14276 C CA . GLY A 1 16 ? 60.258 -4.059 -4.823 1.00 0.00 16 GLY A CA 13
ATOM 14277 C C . GLY A 1 16 ? 59.147 -4.382 -5.825 1.00 0.00 16 GLY A C 13
ATOM 14278 O O . GLY A 1 16 ? 59.246 -4.084 -6.999 1.00 0.00 16 GLY A O 13
ATOM 14282 N N . LYS A 1 17 ? 58.089 -4.995 -5.365 1.00 0.00 17 LYS A N 13
ATOM 14283 C CA . LYS A 1 17 ? 56.965 -5.345 -6.281 1.00 0.00 17 LYS A CA 13
ATOM 14284 C C . LYS A 1 17 ? 55.810 -5.955 -5.466 1.00 0.00 17 LYS A C 13
ATOM 14285 O O . LYS A 1 17 ? 54.666 -5.592 -5.650 1.00 0.00 17 LYS A O 13
ATOM 14304 N N . PRO A 1 18 ? 56.102 -6.873 -4.573 1.00 0.00 18 PRO A N 13
ATOM 14305 C CA . PRO A 1 18 ? 55.066 -7.522 -3.737 1.00 0.00 18 PRO A CA 13
ATOM 14306 C C . PRO A 1 18 ? 54.843 -6.766 -2.425 1.00 0.00 18 PRO A C 13
ATOM 14307 O O . PRO A 1 18 ? 55.772 -6.463 -1.708 1.00 0.00 18 PRO A O 13
ATOM 14318 N N . MET A 1 19 ? 53.611 -6.449 -2.119 1.00 0.00 19 MET A N 13
ATOM 14319 C CA . MET A 1 19 ? 53.298 -5.699 -0.858 1.00 0.00 19 MET A CA 13
ATOM 14320 C C . MET A 1 19 ? 52.303 -6.517 -0.028 1.00 0.00 19 MET A C 13
ATOM 14321 O O . MET A 1 19 ? 51.276 -6.926 -0.517 1.00 0.00 19 MET A O 13
ATOM 14335 N N . ILE A 1 20 ? 52.591 -6.745 1.232 1.00 0.00 20 ILE A N 13
ATOM 14336 C CA . ILE A 1 20 ? 51.653 -7.526 2.102 1.00 0.00 20 ILE A CA 13
ATOM 14337 C C . ILE A 1 20 ? 51.026 -6.598 3.133 1.00 0.00 20 ILE A C 13
ATOM 14338 O O . ILE A 1 20 ? 51.710 -5.875 3.828 1.00 0.00 20 ILE A O 13
ATOM 14354 N N . SER A 1 21 ? 49.731 -6.631 3.259 1.00 0.00 21 SER A N 13
ATOM 14355 C CA . SER A 1 21 ? 49.065 -5.767 4.272 1.00 0.00 21 SER A CA 13
ATOM 14356 C C . SER A 1 21 ? 49.007 -6.545 5.587 1.00 0.00 21 SER A C 13
ATOM 14357 O O . SER A 1 21 ? 48.163 -7.397 5.779 1.00 0.00 21 SER A O 13
ATOM 14365 N N . LEU A 1 22 ? 49.909 -6.267 6.489 1.00 0.00 22 LEU A N 13
ATOM 14366 C CA . LEU A 1 22 ? 49.917 -7.003 7.786 1.00 0.00 22 LEU A CA 13
ATOM 14367 C C . LEU A 1 22 ? 48.605 -6.732 8.525 1.00 0.00 22 LEU A C 13
ATOM 14368 O O . LEU A 1 22 ? 48.269 -7.404 9.481 1.00 0.00 22 LEU A O 13
ATOM 14384 N N . VAL A 1 23 ? 47.856 -5.761 8.084 1.00 0.00 23 VAL A N 13
ATOM 14385 C CA . VAL A 1 23 ? 46.560 -5.462 8.752 1.00 0.00 23 VAL A CA 13
ATOM 14386 C C . VAL A 1 23 ? 45.668 -6.704 8.666 1.00 0.00 23 VAL A C 13
ATOM 14387 O O . VAL A 1 23 ? 45.086 -7.135 9.642 1.00 0.00 23 VAL A O 13
ATOM 14400 N N . ASP A 1 24 ? 45.573 -7.281 7.493 1.00 0.00 24 ASP A N 13
ATOM 14401 C CA . ASP A 1 24 ? 44.736 -8.509 7.294 1.00 0.00 24 ASP A CA 13
ATOM 14402 C C . ASP A 1 24 ? 45.627 -9.614 6.721 1.00 0.00 24 ASP A C 13
ATOM 14403 O O . ASP A 1 24 ? 45.165 -10.670 6.337 1.00 0.00 24 ASP A O 13
ATOM 14412 N N . GLY A 1 25 ? 46.910 -9.373 6.657 1.00 0.00 25 GLY A N 13
ATOM 14413 C CA . GLY A 1 25 ? 47.838 -10.402 6.106 1.00 0.00 25 GLY A CA 13
ATOM 14414 C C . GLY A 1 25 ? 47.317 -10.879 4.749 1.00 0.00 25 GLY A C 13
ATOM 14415 O O . GLY A 1 25 ? 46.641 -11.885 4.654 1.00 0.00 25 GLY A O 13
ATOM 14419 N N . GLU A 1 26 ? 47.635 -10.168 3.698 1.00 0.00 26 GLU A N 13
ATOM 14420 C CA . GLU A 1 26 ? 47.168 -10.576 2.335 1.00 0.00 26 GLU A CA 13
ATOM 14421 C C . GLU A 1 26 ? 48.260 -10.298 1.306 1.00 0.00 26 GLU A C 13
ATOM 14422 O O . GLU A 1 26 ? 48.864 -9.245 1.291 1.00 0.00 26 GLU A O 13
ATOM 14434 N N . GLU A 1 27 ? 48.497 -11.227 0.429 1.00 0.00 27 GLU A N 13
ATOM 14435 C CA . GLU A 1 27 ? 49.529 -11.001 -0.616 1.00 0.00 27 GLU A CA 13
ATOM 14436 C C . GLU A 1 27 ? 48.927 -10.081 -1.677 1.00 0.00 27 GLU A C 13
ATOM 14437 O O . GLU A 1 27 ? 47.907 -10.387 -2.264 1.00 0.00 27 GLU A O 13
ATOM 14449 N N . ILE A 1 28 ? 49.534 -8.943 -1.907 1.00 0.00 28 ILE A N 13
ATOM 14450 C CA . ILE A 1 28 ? 48.987 -7.973 -2.910 1.00 0.00 28 ILE A CA 13
ATOM 14451 C C . ILE A 1 28 ? 50.018 -7.727 -4.015 1.00 0.00 28 ILE A C 13
ATOM 14452 O O . ILE A 1 28 ? 50.591 -6.655 -4.113 1.00 0.00 28 ILE A O 13
ATOM 14468 N N . LYS A 1 29 ? 50.277 -8.705 -4.839 1.00 0.00 29 LYS A N 13
ATOM 14469 C CA . LYS A 1 29 ? 51.274 -8.510 -5.927 1.00 0.00 29 LYS A CA 13
ATOM 14470 C C . LYS A 1 29 ? 50.785 -7.392 -6.850 1.00 0.00 29 LYS A C 13
ATOM 14471 O O . LYS A 1 29 ? 49.851 -7.556 -7.610 1.00 0.00 29 LYS A O 13
ATOM 14490 N N . GLY A 1 30 ? 51.407 -6.250 -6.763 1.00 0.00 30 GLY A N 13
ATOM 14491 C CA . GLY A 1 30 ? 50.998 -5.077 -7.602 1.00 0.00 30 GLY A CA 13
ATOM 14492 C C . GLY A 1 30 ? 50.932 -3.833 -6.712 1.00 0.00 30 GLY A C 13
ATOM 14493 O O . GLY A 1 30 ? 50.313 -2.843 -7.050 1.00 0.00 30 GLY A O 13
ATOM 14497 N N . THR A 1 31 ? 51.568 -3.883 -5.569 1.00 0.00 31 THR A N 13
ATOM 14498 C CA . THR A 1 31 ? 51.562 -2.723 -4.631 1.00 0.00 31 THR A CA 13
ATOM 14499 C C . THR A 1 31 ? 52.956 -2.607 -3.992 1.00 0.00 31 THR A C 13
ATOM 14500 O O . THR A 1 31 ? 53.630 -3.593 -3.774 1.00 0.00 31 THR A O 13
ATOM 14511 N N . VAL A 1 32 ? 53.393 -1.404 -3.703 1.00 0.00 32 VAL A N 13
ATOM 14512 C CA . VAL A 1 32 ? 54.748 -1.200 -3.085 1.00 0.00 32 VAL A CA 13
ATOM 14513 C C . VAL A 1 32 ? 54.593 -0.265 -1.879 1.00 0.00 32 VAL A C 13
ATOM 14514 O O . VAL A 1 32 ? 54.290 0.905 -2.019 1.00 0.00 32 VAL A O 13
ATOM 14527 N N . TYR A 1 33 ? 54.787 -0.782 -0.693 1.00 0.00 33 TYR A N 13
ATOM 14528 C CA . TYR A 1 33 ? 54.644 0.051 0.539 1.00 0.00 33 TYR A CA 13
ATOM 14529 C C . TYR A 1 33 ? 53.373 0.903 0.428 1.00 0.00 33 TYR A C 13
ATOM 14530 O O . TYR A 1 33 ? 53.231 1.914 1.085 1.00 0.00 33 TYR A O 13
ATOM 14548 N N . LEU A 1 34 ? 52.445 0.493 -0.403 1.00 0.00 34 LEU A N 13
ATOM 14549 C CA . LEU A 1 34 ? 51.174 1.266 -0.564 1.00 0.00 34 LEU A CA 13
ATOM 14550 C C . LEU A 1 34 ? 50.181 0.818 0.512 1.00 0.00 34 LEU A C 13
ATOM 14551 O O . LEU A 1 34 ? 50.191 -0.316 0.943 1.00 0.00 34 LEU A O 13
ATOM 14567 N N . GLY A 1 35 ? 49.320 1.697 0.952 1.00 0.00 35 GLY A N 13
ATOM 14568 C CA . GLY A 1 35 ? 48.330 1.315 1.999 1.00 0.00 35 GLY A CA 13
ATOM 14569 C C . GLY A 1 35 ? 48.968 1.465 3.379 1.00 0.00 35 GLY A C 13
ATOM 14570 O O . GLY A 1 35 ? 48.413 1.046 4.376 1.00 0.00 35 GLY A O 13
ATOM 14574 N N . ASP A 1 36 ? 50.133 2.064 3.441 1.00 0.00 36 ASP A N 13
ATOM 14575 C CA . ASP A 1 36 ? 50.824 2.257 4.753 1.00 0.00 36 ASP A CA 13
ATOM 14576 C C . ASP A 1 36 ? 51.154 3.739 4.939 1.00 0.00 36 ASP A C 13
ATOM 14577 O O . ASP A 1 36 ? 50.664 4.385 5.842 1.00 0.00 36 ASP A O 13
ATOM 14586 N N . GLY A 1 37 ? 51.986 4.282 4.089 1.00 0.00 37 GLY A N 13
ATOM 14587 C CA . GLY A 1 37 ? 52.354 5.719 4.215 1.00 0.00 37 GLY A CA 13
ATOM 14588 C C . GLY A 1 37 ? 53.674 5.943 3.487 1.00 0.00 37 GLY A C 13
ATOM 14589 O O . GLY A 1 37 ? 54.538 6.664 3.944 1.00 0.00 37 GLY A O 13
ATOM 14593 N N . TRP A 1 38 ? 53.839 5.314 2.357 1.00 0.00 38 TRP A N 13
ATOM 14594 C CA . TRP A 1 38 ? 55.106 5.456 1.593 1.00 0.00 38 TRP A CA 13
ATOM 14595 C C . TRP A 1 38 ? 55.343 6.913 1.219 1.00 0.00 38 TRP A C 13
ATOM 14596 O O . TRP A 1 38 ? 54.425 7.698 1.084 1.00 0.00 38 TRP A O 13
ATOM 14617 N N . SER A 1 39 ? 56.579 7.262 1.008 1.00 0.00 39 SER A N 13
ATOM 14618 C CA . SER A 1 39 ? 56.930 8.654 0.591 1.00 0.00 39 SER A CA 13
ATOM 14619 C C . SER A 1 39 ? 58.140 8.530 -0.331 1.00 0.00 39 SER A C 13
ATOM 14620 O O . SER A 1 39 ? 58.914 7.612 -0.182 1.00 0.00 39 SER A O 13
ATOM 14628 N N . ALA A 1 40 ? 58.327 9.403 -1.294 1.00 0.00 40 ALA A N 13
ATOM 14629 C CA . ALA A 1 40 ? 59.504 9.254 -2.209 1.00 0.00 40 ALA A CA 13
ATOM 14630 C C . ALA A 1 40 ? 60.079 10.630 -2.540 1.00 0.00 40 ALA A C 13
ATOM 14631 O O . ALA A 1 40 ? 59.480 11.649 -2.260 1.00 0.00 40 ALA A O 13
ATOM 14638 N N . LYS A 1 41 ? 61.232 10.663 -3.152 1.00 0.00 41 LYS A N 13
ATOM 14639 C CA . LYS A 1 41 ? 61.874 11.951 -3.540 1.00 0.00 41 LYS A CA 13
ATOM 14640 C C . LYS A 1 41 ? 62.890 11.610 -4.637 1.00 0.00 41 LYS A C 13
ATOM 14641 O O . LYS A 1 41 ? 63.585 10.620 -4.532 1.00 0.00 41 LYS A O 13
ATOM 14660 N N . LYS A 1 42 ? 62.971 12.377 -5.704 1.00 0.00 42 LYS A N 13
ATOM 14661 C CA . LYS A 1 42 ? 63.935 12.030 -6.811 1.00 0.00 42 LYS A CA 13
ATOM 14662 C C . LYS A 1 42 ? 65.110 13.011 -6.859 1.00 0.00 42 LYS A C 13
ATOM 14663 O O . LYS A 1 42 ? 64.937 14.208 -6.980 1.00 0.00 42 LYS A O 13
ATOM 14682 N N . ASP A 1 43 ? 66.313 12.496 -6.751 1.00 0.00 43 ASP A N 13
ATOM 14683 C CA . ASP A 1 43 ? 67.528 13.369 -6.770 1.00 0.00 43 ASP A CA 13
ATOM 14684 C C . ASP A 1 43 ? 68.138 13.420 -8.180 1.00 0.00 43 ASP A C 13
ATOM 14685 O O . ASP A 1 43 ? 69.050 14.181 -8.437 1.00 0.00 43 ASP A O 13
ATOM 14694 N N . GLY A 1 44 ? 67.641 12.631 -9.105 1.00 0.00 44 GLY A N 13
ATOM 14695 C CA . GLY A 1 44 ? 68.196 12.659 -10.501 1.00 0.00 44 GLY A CA 13
ATOM 14696 C C . GLY A 1 44 ? 69.249 11.560 -10.691 1.00 0.00 44 GLY A C 13
ATOM 14697 O O . GLY A 1 44 ? 70.008 11.574 -11.640 1.00 0.00 44 GLY A O 13
ATOM 14701 N N . ALA A 1 45 ? 69.296 10.604 -9.810 1.00 0.00 45 ALA A N 13
ATOM 14702 C CA . ALA A 1 45 ? 70.292 9.500 -9.952 1.00 0.00 45 ALA A CA 13
ATOM 14703 C C . ALA A 1 45 ? 69.976 8.423 -8.921 1.00 0.00 45 ALA A C 13
ATOM 14704 O O . ALA A 1 45 ? 69.766 7.271 -9.242 1.00 0.00 45 ALA A O 13
ATOM 14711 N N . THR A 1 46 ? 69.914 8.814 -7.680 1.00 0.00 46 THR A N 13
ATOM 14712 C CA . THR A 1 46 ? 69.578 7.870 -6.579 1.00 0.00 46 THR A CA 13
ATOM 14713 C C . THR A 1 46 ? 68.312 8.380 -5.892 1.00 0.00 46 THR A C 13
ATOM 14714 O O . THR A 1 46 ? 68.199 9.544 -5.562 1.00 0.00 46 THR A O 13
ATOM 14725 N N . ILE A 1 47 ? 67.347 7.529 -5.714 1.00 0.00 47 ILE A N 13
ATOM 14726 C CA . ILE A 1 47 ? 66.056 7.960 -5.093 1.00 0.00 47 ILE A CA 13
ATOM 14727 C C . ILE A 1 47 ? 66.064 7.780 -3.569 1.00 0.00 47 ILE A C 13
ATOM 14728 O O . ILE A 1 47 ? 66.530 6.785 -3.050 1.00 0.00 47 ILE A O 13
ATOM 14744 N N . VAL A 1 48 ? 65.500 8.726 -2.858 1.00 0.00 48 VAL A N 13
ATOM 14745 C CA . VAL A 1 48 ? 65.406 8.621 -1.370 1.00 0.00 48 VAL A CA 13
ATOM 14746 C C . VAL A 1 48 ? 63.957 8.238 -1.028 1.00 0.00 48 VAL A C 13
ATOM 14747 O O . VAL A 1 48 ? 63.034 8.995 -1.249 1.00 0.00 48 VAL A O 13
ATOM 14760 N N . ILE A 1 49 ? 63.755 7.044 -0.536 1.00 0.00 49 ILE A N 13
ATOM 14761 C CA . ILE A 1 49 ? 62.372 6.552 -0.220 1.00 0.00 49 ILE A CA 13
ATOM 14762 C C . ILE A 1 49 ? 62.329 5.992 1.195 1.00 0.00 49 ILE A C 13
ATOM 14763 O O . ILE A 1 49 ? 63.222 5.280 1.587 1.00 0.00 49 ILE A O 13
ATOM 14779 N N . SER A 1 50 ? 61.281 6.228 1.954 1.00 0.00 50 SER A N 13
ATOM 14780 C CA . SER A 1 50 ? 61.181 5.628 3.307 1.00 0.00 50 SER A CA 13
ATOM 14781 C C . SER A 1 50 ? 60.017 4.628 3.217 1.00 0.00 50 SER A C 13
ATOM 14782 O O . SER A 1 50 ? 58.914 5.018 2.850 1.00 0.00 50 SER A O 13
ATOM 14790 N N . PRO A 1 51 ? 60.237 3.355 3.492 1.00 0.00 51 PRO A N 13
ATOM 14791 C CA . PRO A 1 51 ? 59.173 2.324 3.380 1.00 0.00 51 PRO A CA 13
ATOM 14792 C C . PRO A 1 51 ? 57.803 2.866 3.775 1.00 0.00 51 PRO A C 13
ATOM 14793 O O . PRO A 1 51 ? 56.986 3.165 2.929 1.00 0.00 51 PRO A O 13
ATOM 14804 N N . ALA A 1 52 ? 57.554 3.019 5.045 1.00 0.00 52 ALA A N 13
ATOM 14805 C CA . ALA A 1 52 ? 56.248 3.572 5.500 1.00 0.00 52 ALA A CA 13
ATOM 14806 C C . ALA A 1 52 ? 56.496 4.989 6.019 1.00 0.00 52 ALA A C 13
ATOM 14807 O O . ALA A 1 52 ? 55.713 5.890 5.812 1.00 0.00 52 ALA A O 13
ATOM 14814 N N . GLU A 1 53 ? 57.569 5.166 6.741 1.00 0.00 53 GLU A N 13
ATOM 14815 C CA . GLU A 1 53 ? 57.865 6.505 7.336 1.00 0.00 53 GLU A CA 13
ATOM 14816 C C . GLU A 1 53 ? 59.325 6.546 7.842 1.00 0.00 53 GLU A C 13
ATOM 14817 O O . GLU A 1 53 ? 60.142 5.717 7.496 1.00 0.00 53 GLU A O 13
ATOM 14829 N N . GLU A 1 54 ? 59.637 7.508 8.676 1.00 0.00 54 GLU A N 13
ATOM 14830 C CA . GLU A 1 54 ? 61.020 7.617 9.236 1.00 0.00 54 GLU A CA 13
ATOM 14831 C C . GLU A 1 54 ? 61.025 8.704 10.320 1.00 0.00 54 GLU A C 13
ATOM 14832 O O . GLU A 1 54 ? 60.767 9.858 10.041 1.00 0.00 54 GLU A O 13
ATOM 14844 N N . THR A 1 55 ? 61.293 8.346 11.559 1.00 0.00 55 THR A N 13
ATOM 14845 C CA . THR A 1 55 ? 61.288 9.360 12.670 1.00 0.00 55 THR A CA 13
ATOM 14846 C C . THR A 1 55 ? 62.647 9.388 13.370 1.00 0.00 55 THR A C 13
ATOM 14847 O O . THR A 1 55 ? 62.719 9.545 14.568 1.00 0.00 55 THR A O 13
ATOM 14858 N N . ALA A 1 56 ? 63.720 9.253 12.641 1.00 0.00 56 ALA A N 13
ATOM 14859 C CA . ALA A 1 56 ? 65.070 9.285 13.286 1.00 0.00 56 ALA A CA 13
ATOM 14860 C C . ALA A 1 56 ? 65.302 7.973 14.047 1.00 0.00 56 ALA A C 13
ATOM 14861 O O . ALA A 1 56 ? 66.420 7.615 14.364 1.00 0.00 56 ALA A O 13
ATOM 14868 N N . LEU A 1 57 ? 64.250 7.257 14.338 1.00 0.00 57 LEU A N 13
ATOM 14869 C CA . LEU A 1 57 ? 64.388 5.966 15.075 1.00 0.00 57 LEU A CA 13
ATOM 14870 C C . LEU A 1 57 ? 64.476 4.833 14.056 1.00 0.00 57 LEU A C 13
ATOM 14871 O O . LEU A 1 57 ? 64.582 3.672 14.400 1.00 0.00 57 LEU A O 13
ATOM 14887 N N . PHE A 1 58 ? 64.420 5.177 12.795 1.00 0.00 58 PHE A N 13
ATOM 14888 C CA . PHE A 1 58 ? 64.488 4.155 11.708 1.00 0.00 58 PHE A CA 13
ATOM 14889 C C . PHE A 1 58 ? 65.540 4.591 10.688 1.00 0.00 58 PHE A C 13
ATOM 14890 O O . PHE A 1 58 ? 66.479 5.286 11.021 1.00 0.00 58 PHE A O 13
ATOM 14907 N N . LYS A 1 59 ? 65.411 4.180 9.454 1.00 0.00 59 LYS A N 13
ATOM 14908 C CA . LYS A 1 59 ? 66.430 4.568 8.431 1.00 0.00 59 LYS A CA 13
ATOM 14909 C C . LYS A 1 59 ? 65.777 4.774 7.065 1.00 0.00 59 LYS A C 13
ATOM 14910 O O . LYS A 1 59 ? 64.704 4.277 6.787 1.00 0.00 59 LYS A O 13
ATOM 14929 N N . ALA A 1 60 ? 66.445 5.492 6.207 1.00 0.00 60 ALA A N 13
ATOM 14930 C CA . ALA A 1 60 ? 65.915 5.736 4.839 1.00 0.00 60 ALA A CA 13
ATOM 14931 C C . ALA A 1 60 ? 66.186 4.502 3.977 1.00 0.00 60 ALA A C 13
ATOM 14932 O O . ALA A 1 60 ? 66.849 3.575 4.398 1.00 0.00 60 ALA A O 13
ATOM 14939 N N . LYS A 1 61 ? 65.694 4.490 2.767 1.00 0.00 61 LYS A N 13
ATOM 14940 C CA . LYS A 1 61 ? 65.927 3.329 1.854 1.00 0.00 61 LYS A CA 13
ATOM 14941 C C . LYS A 1 61 ? 66.272 3.871 0.473 1.00 0.00 61 LYS A C 13
ATOM 14942 O O . LYS A 1 61 ? 65.429 4.378 -0.237 1.00 0.00 61 LYS A O 13
ATOM 14961 N N . HIS A 1 62 ? 67.510 3.771 0.087 1.00 0.00 62 HIS A N 13
ATOM 14962 C CA . HIS A 1 62 ? 67.917 4.287 -1.244 1.00 0.00 62 HIS A CA 13
ATOM 14963 C C . HIS A 1 62 ? 67.390 3.350 -2.329 1.00 0.00 62 HIS A C 13
ATOM 14964 O O . HIS A 1 62 ? 66.838 2.307 -2.050 1.00 0.00 62 HIS A O 13
ATOM 14979 N N . ILE A 1 63 ? 67.592 3.708 -3.562 1.00 0.00 63 ILE A N 13
ATOM 14980 C CA . ILE A 1 63 ? 67.149 2.837 -4.685 1.00 0.00 63 ILE A CA 13
ATOM 14981 C C . ILE A 1 63 ? 67.819 3.363 -5.955 1.00 0.00 63 ILE A C 13
ATOM 14982 O O . ILE A 1 63 ? 67.666 4.506 -6.313 1.00 0.00 63 ILE A O 13
ATOM 14998 N N . SER A 1 64 ? 68.564 2.552 -6.639 1.00 0.00 64 SER A N 13
ATOM 14999 C CA . SER A 1 64 ? 69.226 3.054 -7.869 1.00 0.00 64 SER A CA 13
ATOM 15000 C C . SER A 1 64 ? 68.154 3.645 -8.781 1.00 0.00 64 SER A C 13
ATOM 15001 O O . SER A 1 64 ? 67.027 3.191 -8.794 1.00 0.00 64 SER A O 13
ATOM 15009 N N . ALA A 1 65 ? 68.483 4.642 -9.548 1.00 0.00 65 ALA A N 13
ATOM 15010 C CA . ALA A 1 65 ? 67.461 5.228 -10.453 1.00 0.00 65 ALA A CA 13
ATOM 15011 C C . ALA A 1 65 ? 66.817 4.102 -11.285 1.00 0.00 65 ALA A C 13
ATOM 15012 O O . ALA A 1 65 ? 65.622 4.059 -11.445 1.00 0.00 65 ALA A O 13
ATOM 15019 N N . ALA A 1 66 ? 67.583 3.192 -11.830 1.00 0.00 66 ALA A N 13
ATOM 15020 C CA . ALA A 1 66 ? 66.958 2.105 -12.651 1.00 0.00 66 ALA A CA 13
ATOM 15021 C C . ALA A 1 66 ? 65.917 1.346 -11.812 1.00 0.00 66 ALA A C 13
ATOM 15022 O O . ALA A 1 66 ? 64.832 1.030 -12.272 1.00 0.00 66 ALA A O 13
ATOM 15029 N N . HIS A 1 67 ? 66.221 1.061 -10.582 1.00 0.00 67 HIS A N 13
ATOM 15030 C CA . HIS A 1 67 ? 65.233 0.341 -9.736 1.00 0.00 67 HIS A CA 13
ATOM 15031 C C . HIS A 1 67 ? 63.973 1.209 -9.605 1.00 0.00 67 HIS A C 13
ATOM 15032 O O . HIS A 1 67 ? 62.893 0.718 -9.359 1.00 0.00 67 HIS A O 13
ATOM 15047 N N . LEU A 1 68 ? 64.102 2.496 -9.782 1.00 0.00 68 LEU A N 13
ATOM 15048 C CA . LEU A 1 68 ? 62.908 3.389 -9.687 1.00 0.00 68 LEU A CA 13
ATOM 15049 C C . LEU A 1 68 ? 61.903 2.939 -10.753 1.00 0.00 68 LEU A C 13
ATOM 15050 O O . LEU A 1 68 ? 60.703 2.973 -10.555 1.00 0.00 68 LEU A O 13
ATOM 15066 N N . LYS A 1 69 ? 62.400 2.467 -11.869 1.00 0.00 69 LYS A N 13
ATOM 15067 C CA . LYS A 1 69 ? 61.489 1.965 -12.939 1.00 0.00 69 LYS A CA 13
ATOM 15068 C C . LYS A 1 69 ? 60.705 0.772 -12.394 1.00 0.00 69 LYS A C 13
ATOM 15069 O O . LYS A 1 69 ? 59.546 0.607 -12.694 1.00 0.00 69 LYS A O 13
ATOM 15088 N N . ILE A 1 70 ? 61.320 -0.058 -11.591 1.00 0.00 70 ILE A N 13
ATOM 15089 C CA . ILE A 1 70 ? 60.570 -1.234 -11.039 1.00 0.00 70 ILE A CA 13
ATOM 15090 C C . ILE A 1 70 ? 59.368 -0.745 -10.226 1.00 0.00 70 ILE A C 13
ATOM 15091 O O . ILE A 1 70 ? 58.308 -1.335 -10.264 1.00 0.00 70 ILE A O 13
ATOM 15107 N N . ILE A 1 71 ? 59.519 0.314 -9.488 1.00 0.00 71 ILE A N 13
ATOM 15108 C CA . ILE A 1 71 ? 58.376 0.813 -8.676 1.00 0.00 71 ILE A CA 13
ATOM 15109 C C . ILE A 1 71 ? 57.202 1.164 -9.593 1.00 0.00 71 ILE A C 13
ATOM 15110 O O . ILE A 1 71 ? 56.074 0.824 -9.316 1.00 0.00 71 ILE A O 13
ATOM 15126 N N . ALA A 1 72 ? 57.447 1.823 -10.684 1.00 0.00 72 ALA A N 13
ATOM 15127 C CA . ALA A 1 72 ? 56.325 2.173 -11.597 1.00 0.00 72 ALA A CA 13
ATOM 15128 C C . ALA A 1 72 ? 55.734 0.907 -12.231 1.00 0.00 72 ALA A C 13
ATOM 15129 O O . ALA A 1 72 ? 54.559 0.841 -12.492 1.00 0.00 72 ALA A O 13
ATOM 15136 N N . LYS A 1 73 ? 56.528 -0.093 -12.499 1.00 0.00 73 LYS A N 13
ATOM 15137 C CA . LYS A 1 73 ? 55.965 -1.328 -13.127 1.00 0.00 73 LYS A CA 13
ATOM 15138 C C . LYS A 1 73 ? 54.925 -1.953 -12.190 1.00 0.00 73 LYS A C 13
ATOM 15139 O O . LYS A 1 73 ? 53.896 -2.440 -12.610 1.00 0.00 73 LYS A O 13
ATOM 15158 N N . ASN A 1 74 ? 55.228 -1.980 -10.925 1.00 0.00 74 ASN A N 13
ATOM 15159 C CA . ASN A 1 74 ? 54.308 -2.619 -9.944 1.00 0.00 74 ASN A CA 13
ATOM 15160 C C . ASN A 1 74 ? 52.936 -1.924 -9.934 1.00 0.00 74 ASN A C 13
ATOM 15161 O O . ASN A 1 74 ? 51.927 -2.540 -10.215 1.00 0.00 74 ASN A O 13
ATOM 15172 N N . LEU A 1 75 ? 52.874 -0.661 -9.597 1.00 0.00 75 LEU A N 13
ATOM 15173 C CA . LEU A 1 75 ? 51.547 0.033 -9.550 1.00 0.00 75 LEU A CA 13
ATOM 15174 C C . LEU A 1 75 ? 50.881 0.002 -10.927 1.00 0.00 75 LEU A C 13
ATOM 15175 O O . LEU A 1 75 ? 49.683 -0.165 -11.044 1.00 0.00 75 LEU A O 13
ATOM 15191 N N . LEU A 1 76 ? 51.638 0.188 -11.964 1.00 0.00 76 LEU A N 13
ATOM 15192 C CA . LEU A 1 76 ? 51.049 0.195 -13.334 1.00 0.00 76 LEU A CA 13
ATOM 15193 C C . LEU A 1 76 ? 52.074 -0.329 -14.341 1.00 0.00 76 LEU A C 13
ATOM 15194 O O . LEU A 1 76 ? 53.217 -0.512 -13.953 1.00 0.00 76 LEU A O 13
ATOM 15211 N N . ALA A 1 1 ? 54.385 4.939 18.107 1.00 0.00 1 ALA A N 14
ATOM 15212 C CA . ALA A 1 1 ? 53.695 4.676 16.813 1.00 0.00 1 ALA A CA 14
ATOM 15213 C C . ALA A 1 1 ? 54.048 3.270 16.318 1.00 0.00 1 ALA A C 14
ATOM 15214 O O . ALA A 1 1 ? 55.194 2.871 16.324 1.00 0.00 1 ALA A O 14
ATOM 15223 N N . THR A 1 2 ? 53.066 2.517 15.884 1.00 0.00 2 THR A N 14
ATOM 15224 C CA . THR A 1 2 ? 53.333 1.133 15.380 1.00 0.00 2 THR A CA 14
ATOM 15225 C C . THR A 1 2 ? 53.302 1.134 13.851 1.00 0.00 2 THR A C 14
ATOM 15226 O O . THR A 1 2 ? 53.608 0.150 13.212 1.00 0.00 2 THR A O 14
ATOM 15237 N N . LEU A 1 3 ? 52.954 2.243 13.263 1.00 0.00 3 LEU A N 14
ATOM 15238 C CA . LEU A 1 3 ? 52.926 2.322 11.776 1.00 0.00 3 LEU A CA 14
ATOM 15239 C C . LEU A 1 3 ? 54.349 2.118 11.262 1.00 0.00 3 LEU A C 14
ATOM 15240 O O . LEU A 1 3 ? 54.621 1.282 10.425 1.00 0.00 3 LEU A O 14
ATOM 15256 N N . THR A 1 4 ? 55.246 2.917 11.755 1.00 0.00 4 THR A N 14
ATOM 15257 C CA . THR A 1 4 ? 56.655 2.827 11.298 1.00 0.00 4 THR A CA 14
ATOM 15258 C C . THR A 1 4 ? 57.240 1.455 11.647 1.00 0.00 4 THR A C 14
ATOM 15259 O O . THR A 1 4 ? 57.833 0.804 10.817 1.00 0.00 4 THR A O 14
ATOM 15270 N N . SER A 1 5 ? 57.113 1.015 12.869 1.00 0.00 5 SER A N 14
ATOM 15271 C CA . SER A 1 5 ? 57.707 -0.304 13.239 1.00 0.00 5 SER A CA 14
ATOM 15272 C C . SER A 1 5 ? 56.954 -1.479 12.595 1.00 0.00 5 SER A C 14
ATOM 15273 O O . SER A 1 5 ? 57.558 -2.427 12.136 1.00 0.00 5 SER A O 14
ATOM 15281 N N . GLU A 1 6 ? 55.649 -1.460 12.601 1.00 0.00 6 GLU A N 14
ATOM 15282 C CA . GLU A 1 6 ? 54.890 -2.618 12.033 1.00 0.00 6 GLU A CA 14
ATOM 15283 C C . GLU A 1 6 ? 55.018 -2.700 10.503 1.00 0.00 6 GLU A C 14
ATOM 15284 O O . GLU A 1 6 ? 55.145 -3.773 9.951 1.00 0.00 6 GLU A O 14
ATOM 15296 N N . VAL A 1 7 ? 54.950 -1.596 9.803 1.00 0.00 7 VAL A N 14
ATOM 15297 C CA . VAL A 1 7 ? 55.036 -1.666 8.309 1.00 0.00 7 VAL A CA 14
ATOM 15298 C C . VAL A 1 7 ? 56.460 -2.000 7.854 1.00 0.00 7 VAL A C 14
ATOM 15299 O O . VAL A 1 7 ? 56.669 -2.889 7.052 1.00 0.00 7 VAL A O 14
ATOM 15312 N N . ILE A 1 8 ? 57.440 -1.294 8.345 1.00 0.00 8 ILE A N 14
ATOM 15313 C CA . ILE A 1 8 ? 58.842 -1.574 7.919 1.00 0.00 8 ILE A CA 14
ATOM 15314 C C . ILE A 1 8 ? 59.208 -3.020 8.280 1.00 0.00 8 ILE A C 14
ATOM 15315 O O . ILE A 1 8 ? 59.746 -3.750 7.472 1.00 0.00 8 ILE A O 14
ATOM 15331 N N . LYS A 1 9 ? 58.936 -3.432 9.482 1.00 0.00 9 LYS A N 14
ATOM 15332 C CA . LYS A 1 9 ? 59.286 -4.823 9.891 1.00 0.00 9 LYS A CA 14
ATOM 15333 C C . LYS A 1 9 ? 58.566 -5.832 8.995 1.00 0.00 9 LYS A C 14
ATOM 15334 O O . LYS A 1 9 ? 59.116 -6.851 8.624 1.00 0.00 9 LYS A O 14
ATOM 15353 N N . ALA A 1 10 ? 57.342 -5.564 8.647 1.00 0.00 10 ALA A N 14
ATOM 15354 C CA . ALA A 1 10 ? 56.589 -6.514 7.782 1.00 0.00 10 ALA A CA 14
ATOM 15355 C C . ALA A 1 10 ? 57.189 -6.506 6.376 1.00 0.00 10 ALA A C 14
ATOM 15356 O O . ALA A 1 10 ? 57.024 -7.437 5.614 1.00 0.00 10 ALA A O 14
ATOM 15363 N N . ASN A 1 11 ? 57.875 -5.453 6.022 1.00 0.00 11 ASN A N 14
ATOM 15364 C CA . ASN A 1 11 ? 58.475 -5.376 4.660 1.00 0.00 11 ASN A CA 14
ATOM 15365 C C . ASN A 1 11 ? 59.721 -4.477 4.692 1.00 0.00 11 ASN A C 14
ATOM 15366 O O . ASN A 1 11 ? 59.669 -3.347 5.135 1.00 0.00 11 ASN A O 14
ATOM 15377 N N . LYS A 1 12 ? 60.835 -4.973 4.212 1.00 0.00 12 LYS A N 14
ATOM 15378 C CA . LYS A 1 12 ? 62.083 -4.153 4.203 1.00 0.00 12 LYS A CA 14
ATOM 15379 C C . LYS A 1 12 ? 63.201 -4.914 3.482 1.00 0.00 12 LYS A C 14
ATOM 15380 O O . LYS A 1 12 ? 63.144 -6.115 3.313 1.00 0.00 12 LYS A O 14
ATOM 15399 N N . GLY A 1 13 ? 64.229 -4.217 3.074 1.00 0.00 13 GLY A N 14
ATOM 15400 C CA . GLY A 1 13 ? 65.365 -4.883 2.385 1.00 0.00 13 GLY A CA 14
ATOM 15401 C C . GLY A 1 13 ? 64.966 -5.198 0.950 1.00 0.00 13 GLY A C 14
ATOM 15402 O O . GLY A 1 13 ? 65.795 -5.254 0.064 1.00 0.00 13 GLY A O 14
ATOM 15406 N N . ARG A 1 14 ? 63.695 -5.387 0.706 1.00 0.00 14 ARG A N 14
ATOM 15407 C CA . ARG A 1 14 ? 63.238 -5.679 -0.673 1.00 0.00 14 ARG A CA 14
ATOM 15408 C C . ARG A 1 14 ? 62.813 -4.364 -1.306 1.00 0.00 14 ARG A C 14
ATOM 15409 O O . ARG A 1 14 ? 62.028 -3.615 -0.759 1.00 0.00 14 ARG A O 14
ATOM 15430 N N . GLU A 1 15 ? 63.351 -4.078 -2.445 1.00 0.00 15 GLU A N 14
ATOM 15431 C CA . GLU A 1 15 ? 63.026 -2.802 -3.141 1.00 0.00 15 GLU A CA 14
ATOM 15432 C C . GLU A 1 15 ? 61.525 -2.536 -3.086 1.00 0.00 15 GLU A C 14
ATOM 15433 O O . GLU A 1 15 ? 61.078 -1.574 -2.493 1.00 0.00 15 GLU A O 14
ATOM 15445 N N . GLY A 1 16 ? 60.742 -3.372 -3.692 1.00 0.00 16 GLY A N 14
ATOM 15446 C CA . GLY A 1 16 ? 59.274 -3.141 -3.657 1.00 0.00 16 GLY A CA 14
ATOM 15447 C C . GLY A 1 16 ? 58.578 -3.929 -4.756 1.00 0.00 16 GLY A C 14
ATOM 15448 O O . GLY A 1 16 ? 58.265 -3.406 -5.805 1.00 0.00 16 GLY A O 14
ATOM 15452 N N . LYS A 1 17 ? 58.304 -5.177 -4.504 1.00 0.00 17 LYS A N 14
ATOM 15453 C CA . LYS A 1 17 ? 57.577 -6.019 -5.512 1.00 0.00 17 LYS A CA 14
ATOM 15454 C C . LYS A 1 17 ? 56.343 -6.635 -4.813 1.00 0.00 17 LYS A C 14
ATOM 15455 O O . LYS A 1 17 ? 55.235 -6.487 -5.290 1.00 0.00 17 LYS A O 14
ATOM 15474 N N . PRO A 1 18 ? 56.515 -7.286 -3.678 1.00 0.00 18 PRO A N 14
ATOM 15475 C CA . PRO A 1 18 ? 55.405 -7.881 -2.899 1.00 0.00 18 PRO A CA 14
ATOM 15476 C C . PRO A 1 18 ? 55.076 -7.015 -1.677 1.00 0.00 18 PRO A C 14
ATOM 15477 O O . PRO A 1 18 ? 55.965 -6.655 -0.932 1.00 0.00 18 PRO A O 14
ATOM 15488 N N . MET A 1 19 ? 53.828 -6.681 -1.447 1.00 0.00 19 MET A N 14
ATOM 15489 C CA . MET A 1 19 ? 53.488 -5.845 -0.242 1.00 0.00 19 MET A CA 14
ATOM 15490 C C . MET A 1 19 ? 52.312 -6.463 0.507 1.00 0.00 19 MET A C 14
ATOM 15491 O O . MET A 1 19 ? 51.263 -6.716 -0.051 1.00 0.00 19 MET A O 14
ATOM 15505 N N . ILE A 1 20 ? 52.492 -6.696 1.779 1.00 0.00 20 ILE A N 14
ATOM 15506 C CA . ILE A 1 20 ? 51.404 -7.294 2.609 1.00 0.00 20 ILE A CA 14
ATOM 15507 C C . ILE A 1 20 ? 50.809 -6.236 3.523 1.00 0.00 20 ILE A C 14
ATOM 15508 O O . ILE A 1 20 ? 51.506 -5.547 4.241 1.00 0.00 20 ILE A O 14
ATOM 15524 N N . SER A 1 21 ? 49.512 -6.128 3.522 1.00 0.00 21 SER A N 14
ATOM 15525 C CA . SER A 1 21 ? 48.847 -5.149 4.409 1.00 0.00 21 SER A CA 14
ATOM 15526 C C . SER A 1 21 ? 48.608 -5.840 5.748 1.00 0.00 21 SER A C 14
ATOM 15527 O O . SER A 1 21 ? 47.684 -6.615 5.906 1.00 0.00 21 SER A O 14
ATOM 15535 N N . LEU A 1 22 ? 49.442 -5.569 6.709 1.00 0.00 22 LEU A N 14
ATOM 15536 C CA . LEU A 1 22 ? 49.276 -6.209 8.038 1.00 0.00 22 LEU A CA 14
ATOM 15537 C C . LEU A 1 22 ? 47.891 -5.849 8.568 1.00 0.00 22 LEU A C 14
ATOM 15538 O O . LEU A 1 22 ? 47.395 -6.435 9.510 1.00 0.00 22 LEU A O 14
ATOM 15554 N N . VAL A 1 23 ? 47.264 -4.887 7.959 1.00 0.00 23 VAL A N 14
ATOM 15555 C CA . VAL A 1 23 ? 45.913 -4.476 8.408 1.00 0.00 23 VAL A CA 14
ATOM 15556 C C . VAL A 1 23 ? 44.970 -5.677 8.292 1.00 0.00 23 VAL A C 14
ATOM 15557 O O . VAL A 1 23 ? 44.209 -5.968 9.193 1.00 0.00 23 VAL A O 14
ATOM 15570 N N . ASP A 1 24 ? 45.034 -6.386 7.190 1.00 0.00 24 ASP A N 14
ATOM 15571 C CA . ASP A 1 24 ? 44.166 -7.588 6.998 1.00 0.00 24 ASP A CA 14
ATOM 15572 C C . ASP A 1 24 ? 45.061 -8.782 6.658 1.00 0.00 24 ASP A C 14
ATOM 15573 O O . ASP A 1 24 ? 44.596 -9.882 6.437 1.00 0.00 24 ASP A O 14
ATOM 15582 N N . GLY A 1 25 ? 46.351 -8.564 6.602 1.00 0.00 25 GLY A N 14
ATOM 15583 C CA . GLY A 1 25 ? 47.287 -9.676 6.264 1.00 0.00 25 GLY A CA 14
ATOM 15584 C C . GLY A 1 25 ? 47.041 -10.098 4.817 1.00 0.00 25 GLY A C 14
ATOM 15585 O O . GLY A 1 25 ? 47.487 -11.138 4.375 1.00 0.00 25 GLY A O 14
ATOM 15589 N N . GLU A 1 26 ? 46.318 -9.297 4.087 1.00 0.00 26 GLU A N 14
ATOM 15590 C CA . GLU A 1 26 ? 46.010 -9.642 2.673 1.00 0.00 26 GLU A CA 14
ATOM 15591 C C . GLU A 1 26 ? 47.241 -9.395 1.795 1.00 0.00 26 GLU A C 14
ATOM 15592 O O . GLU A 1 26 ? 47.929 -8.408 1.935 1.00 0.00 26 GLU A O 14
ATOM 15604 N N . GLU A 1 27 ? 47.523 -10.301 0.898 1.00 0.00 27 GLU A N 14
ATOM 15605 C CA . GLU A 1 27 ? 48.712 -10.144 0.015 1.00 0.00 27 GLU A CA 14
ATOM 15606 C C . GLU A 1 27 ? 48.352 -9.307 -1.216 1.00 0.00 27 GLU A C 14
ATOM 15607 O O . GLU A 1 27 ? 47.315 -9.488 -1.823 1.00 0.00 27 GLU A O 14
ATOM 15619 N N . ILE A 1 28 ? 49.228 -8.414 -1.605 1.00 0.00 28 ILE A N 14
ATOM 15620 C CA . ILE A 1 28 ? 49.003 -7.568 -2.813 1.00 0.00 28 ILE A CA 14
ATOM 15621 C C . ILE A 1 28 ? 50.199 -7.835 -3.734 1.00 0.00 28 ILE A C 14
ATOM 15622 O O . ILE A 1 28 ? 51.239 -8.254 -3.265 1.00 0.00 28 ILE A O 14
ATOM 15638 N N . LYS A 1 29 ? 50.107 -7.596 -5.021 1.00 0.00 29 LYS A N 14
ATOM 15639 C CA . LYS A 1 29 ? 51.286 -7.840 -5.914 1.00 0.00 29 LYS A CA 14
ATOM 15640 C C . LYS A 1 29 ? 51.330 -6.713 -6.935 1.00 0.00 29 LYS A C 14
ATOM 15641 O O . LYS A 1 29 ? 51.671 -6.901 -8.087 1.00 0.00 29 LYS A O 14
ATOM 15660 N N . GLY A 1 30 ? 50.985 -5.539 -6.506 1.00 0.00 30 GLY A N 14
ATOM 15661 C CA . GLY A 1 30 ? 50.991 -4.366 -7.408 1.00 0.00 30 GLY A CA 14
ATOM 15662 C C . GLY A 1 30 ? 51.123 -3.130 -6.534 1.00 0.00 30 GLY A C 14
ATOM 15663 O O . GLY A 1 30 ? 50.664 -2.059 -6.876 1.00 0.00 30 GLY A O 14
ATOM 15667 N N . THR A 1 31 ? 51.753 -3.280 -5.395 1.00 0.00 31 THR A N 14
ATOM 15668 C CA . THR A 1 31 ? 51.930 -2.115 -4.473 1.00 0.00 31 THR A CA 14
ATOM 15669 C C . THR A 1 31 ? 53.363 -2.080 -3.937 1.00 0.00 31 THR A C 14
ATOM 15670 O O . THR A 1 31 ? 53.974 -3.094 -3.663 1.00 0.00 31 THR A O 14
ATOM 15681 N N . VAL A 1 32 ? 53.891 -0.894 -3.804 1.00 0.00 32 VAL A N 14
ATOM 15682 C CA . VAL A 1 32 ? 55.291 -0.702 -3.303 1.00 0.00 32 VAL A CA 14
ATOM 15683 C C . VAL A 1 32 ? 55.261 0.160 -2.035 1.00 0.00 32 VAL A C 14
ATOM 15684 O O . VAL A 1 32 ? 55.356 1.368 -2.116 1.00 0.00 32 VAL A O 14
ATOM 15697 N N . TYR A 1 33 ? 55.127 -0.446 -0.872 1.00 0.00 33 TYR A N 14
ATOM 15698 C CA . TYR A 1 33 ? 55.072 0.352 0.408 1.00 0.00 33 TYR A CA 14
ATOM 15699 C C . TYR A 1 33 ? 54.233 1.616 0.180 1.00 0.00 33 TYR A C 14
ATOM 15700 O O . TYR A 1 33 ? 54.372 2.605 0.873 1.00 0.00 33 TYR A O 14
ATOM 15718 N N . LEU A 1 34 ? 53.381 1.586 -0.809 1.00 0.00 34 LEU A N 14
ATOM 15719 C CA . LEU A 1 34 ? 52.544 2.776 -1.124 1.00 0.00 34 LEU A CA 14
ATOM 15720 C C . LEU A 1 34 ? 51.457 2.931 -0.065 1.00 0.00 34 LEU A C 14
ATOM 15721 O O . LEU A 1 34 ? 50.808 1.977 0.319 1.00 0.00 34 LEU A O 14
ATOM 15737 N N . GLY A 1 35 ? 51.250 4.127 0.406 1.00 0.00 35 GLY A N 14
ATOM 15738 C CA . GLY A 1 35 ? 50.203 4.347 1.435 1.00 0.00 35 GLY A CA 14
ATOM 15739 C C . GLY A 1 35 ? 50.671 3.786 2.777 1.00 0.00 35 GLY A C 14
ATOM 15740 O O . GLY A 1 35 ? 51.392 2.814 2.823 1.00 0.00 35 GLY A O 14
ATOM 15744 N N . ASP A 1 36 ? 50.256 4.424 3.846 1.00 0.00 36 ASP A N 14
ATOM 15745 C CA . ASP A 1 36 ? 50.620 4.012 5.248 1.00 0.00 36 ASP A CA 14
ATOM 15746 C C . ASP A 1 36 ? 51.820 4.819 5.738 1.00 0.00 36 ASP A C 14
ATOM 15747 O O . ASP A 1 36 ? 52.497 4.426 6.667 1.00 0.00 36 ASP A O 14
ATOM 15756 N N . GLY A 1 37 ? 52.088 5.946 5.125 1.00 0.00 37 GLY A N 14
ATOM 15757 C CA . GLY A 1 37 ? 53.233 6.797 5.549 1.00 0.00 37 GLY A CA 14
ATOM 15758 C C . GLY A 1 37 ? 54.137 7.011 4.346 1.00 0.00 37 GLY A C 14
ATOM 15759 O O . GLY A 1 37 ? 55.042 7.821 4.377 1.00 0.00 37 GLY A O 14
ATOM 15763 N N . TRP A 1 38 ? 53.899 6.264 3.293 1.00 0.00 38 TRP A N 14
ATOM 15764 C CA . TRP A 1 38 ? 54.730 6.368 2.056 1.00 0.00 38 TRP A CA 14
ATOM 15765 C C . TRP A 1 38 ? 55.234 7.799 1.852 1.00 0.00 38 TRP A C 14
ATOM 15766 O O . TRP A 1 38 ? 54.466 8.741 1.809 1.00 0.00 38 TRP A O 14
ATOM 15787 N N . SER A 1 39 ? 56.516 7.962 1.700 1.00 0.00 39 SER A N 14
ATOM 15788 C CA . SER A 1 39 ? 57.087 9.328 1.468 1.00 0.00 39 SER A CA 14
ATOM 15789 C C . SER A 1 39 ? 58.391 9.173 0.684 1.00 0.00 39 SER A C 14
ATOM 15790 O O . SER A 1 39 ? 59.149 8.262 0.930 1.00 0.00 39 SER A O 14
ATOM 15798 N N . ALA A 1 40 ? 58.675 10.026 -0.267 1.00 0.00 40 ALA A N 14
ATOM 15799 C CA . ALA A 1 40 ? 59.942 9.862 -1.038 1.00 0.00 40 ALA A CA 14
ATOM 15800 C C . ALA A 1 40 ? 60.266 11.155 -1.786 1.00 0.00 40 ALA A C 14
ATOM 15801 O O . ALA A 1 40 ? 59.489 12.090 -1.798 1.00 0.00 40 ALA A O 14
ATOM 15808 N N . LYS A 1 41 ? 61.402 11.208 -2.432 1.00 0.00 41 LYS A N 14
ATOM 15809 C CA . LYS A 1 41 ? 61.785 12.415 -3.207 1.00 0.00 41 LYS A CA 14
ATOM 15810 C C . LYS A 1 41 ? 62.884 12.000 -4.195 1.00 0.00 41 LYS A C 14
ATOM 15811 O O . LYS A 1 41 ? 63.523 10.986 -4.010 1.00 0.00 41 LYS A O 14
ATOM 15830 N N . LYS A 1 42 ? 63.107 12.757 -5.242 1.00 0.00 42 LYS A N 14
ATOM 15831 C CA . LYS A 1 42 ? 64.169 12.377 -6.240 1.00 0.00 42 LYS A CA 14
ATOM 15832 C C . LYS A 1 42 ? 65.339 13.361 -6.149 1.00 0.00 42 LYS A C 14
ATOM 15833 O O . LYS A 1 42 ? 65.166 14.553 -6.314 1.00 0.00 42 LYS A O 14
ATOM 15852 N N . ASP A 1 43 ? 66.532 12.876 -5.872 1.00 0.00 43 ASP A N 14
ATOM 15853 C CA . ASP A 1 43 ? 67.711 13.794 -5.754 1.00 0.00 43 ASP A CA 14
ATOM 15854 C C . ASP A 1 43 ? 68.540 13.757 -7.035 1.00 0.00 43 ASP A C 14
ATOM 15855 O O . ASP A 1 43 ? 69.536 14.440 -7.157 1.00 0.00 43 ASP A O 14
ATOM 15864 N N . GLY A 1 44 ? 68.145 12.962 -7.994 1.00 0.00 44 GLY A N 14
ATOM 15865 C CA . GLY A 1 44 ? 68.924 12.882 -9.267 1.00 0.00 44 GLY A CA 14
ATOM 15866 C C . GLY A 1 44 ? 68.887 11.447 -9.795 1.00 0.00 44 GLY A C 14
ATOM 15867 O O . GLY A 1 44 ? 67.837 10.910 -10.084 1.00 0.00 44 GLY A O 14
ATOM 15871 N N . ALA A 1 45 ? 70.027 10.827 -9.935 1.00 0.00 45 ALA A N 14
ATOM 15872 C CA . ALA A 1 45 ? 70.057 9.431 -10.458 1.00 0.00 45 ALA A CA 14
ATOM 15873 C C . ALA A 1 45 ? 69.745 8.435 -9.335 1.00 0.00 45 ALA A C 14
ATOM 15874 O O . ALA A 1 45 ? 69.582 7.256 -9.581 1.00 0.00 45 ALA A O 14
ATOM 15881 N N . THR A 1 46 ? 69.660 8.893 -8.107 1.00 0.00 46 THR A N 14
ATOM 15882 C CA . THR A 1 46 ? 69.358 7.975 -6.964 1.00 0.00 46 THR A CA 14
ATOM 15883 C C . THR A 1 46 ? 68.115 8.476 -6.230 1.00 0.00 46 THR A C 14
ATOM 15884 O O . THR A 1 46 ? 68.000 9.640 -5.900 1.00 0.00 46 THR A O 14
ATOM 15895 N N . ILE A 1 47 ? 67.180 7.607 -5.984 1.00 0.00 47 ILE A N 14
ATOM 15896 C CA . ILE A 1 47 ? 65.922 8.020 -5.285 1.00 0.00 47 ILE A CA 14
ATOM 15897 C C . ILE A 1 47 ? 66.024 7.765 -3.774 1.00 0.00 47 ILE A C 14
ATOM 15898 O O . ILE A 1 47 ? 66.549 6.759 -3.338 1.00 0.00 47 ILE A O 14
ATOM 15914 N N . VAL A 1 48 ? 65.482 8.657 -2.974 1.00 0.00 48 VAL A N 14
ATOM 15915 C CA . VAL A 1 48 ? 65.496 8.466 -1.487 1.00 0.00 48 VAL A CA 14
ATOM 15916 C C . VAL A 1 48 ? 64.056 8.180 -1.041 1.00 0.00 48 VAL A C 14
ATOM 15917 O O . VAL A 1 48 ? 63.161 8.964 -1.265 1.00 0.00 48 VAL A O 14
ATOM 15930 N N . ILE A 1 49 ? 63.825 7.036 -0.450 1.00 0.00 49 ILE A N 14
ATOM 15931 C CA . ILE A 1 49 ? 62.439 6.644 -0.028 1.00 0.00 49 ILE A CA 14
ATOM 15932 C C . ILE A 1 49 ? 62.430 6.139 1.417 1.00 0.00 49 ILE A C 14
ATOM 15933 O O . ILE A 1 49 ? 63.340 5.465 1.847 1.00 0.00 49 ILE A O 14
ATOM 15949 N N . SER A 1 50 ? 61.365 6.377 2.139 1.00 0.00 50 SER A N 14
ATOM 15950 C CA . SER A 1 50 ? 61.216 5.836 3.505 1.00 0.00 50 SER A CA 14
ATOM 15951 C C . SER A 1 50 ? 59.976 4.943 3.374 1.00 0.00 50 SER A C 14
ATOM 15952 O O . SER A 1 50 ? 58.896 5.463 3.115 1.00 0.00 50 SER A O 14
ATOM 15960 N N . PRO A 1 51 ? 60.104 3.629 3.465 1.00 0.00 51 PRO A N 14
ATOM 15961 C CA . PRO A 1 51 ? 58.950 2.707 3.267 1.00 0.00 51 PRO A CA 14
ATOM 15962 C C . PRO A 1 51 ? 57.652 3.329 3.760 1.00 0.00 51 PRO A C 14
ATOM 15963 O O . PRO A 1 51 ? 56.850 3.805 2.980 1.00 0.00 51 PRO A O 14
ATOM 15974 N N . ALA A 1 52 ? 57.464 3.381 5.043 1.00 0.00 52 ALA A N 14
ATOM 15975 C CA . ALA A 1 52 ? 56.251 4.031 5.599 1.00 0.00 52 ALA A CA 14
ATOM 15976 C C . ALA A 1 52 ? 56.680 5.369 6.196 1.00 0.00 52 ALA A C 14
ATOM 15977 O O . ALA A 1 52 ? 56.058 6.386 5.992 1.00 0.00 52 ALA A O 14
ATOM 15984 N N . GLU A 1 53 ? 57.734 5.357 6.961 1.00 0.00 53 GLU A N 14
ATOM 15985 C CA . GLU A 1 53 ? 58.194 6.614 7.624 1.00 0.00 53 GLU A CA 14
ATOM 15986 C C . GLU A 1 53 ? 59.660 6.469 8.080 1.00 0.00 53 GLU A C 14
ATOM 15987 O O . GLU A 1 53 ? 60.355 5.547 7.702 1.00 0.00 53 GLU A O 14
ATOM 15999 N N . GLU A 1 54 ? 60.106 7.372 8.918 1.00 0.00 54 GLU A N 14
ATOM 16000 C CA . GLU A 1 54 ? 61.505 7.314 9.448 1.00 0.00 54 GLU A CA 14
ATOM 16001 C C . GLU A 1 54 ? 61.672 8.431 10.489 1.00 0.00 54 GLU A C 14
ATOM 16002 O O . GLU A 1 54 ? 61.591 9.599 10.156 1.00 0.00 54 GLU A O 14
ATOM 16014 N N . THR A 1 55 ? 61.890 8.096 11.742 1.00 0.00 55 THR A N 14
ATOM 16015 C CA . THR A 1 55 ? 62.047 9.155 12.803 1.00 0.00 55 THR A CA 14
ATOM 16016 C C . THR A 1 55 ? 63.436 9.063 13.426 1.00 0.00 55 THR A C 14
ATOM 16017 O O . THR A 1 55 ? 63.595 9.279 14.607 1.00 0.00 55 THR A O 14
ATOM 16028 N N . ALA A 1 56 ? 64.440 8.751 12.659 1.00 0.00 56 ALA A N 14
ATOM 16029 C CA . ALA A 1 56 ? 65.811 8.649 13.242 1.00 0.00 56 ALA A CA 14
ATOM 16030 C C . ALA A 1 56 ? 65.899 7.376 14.095 1.00 0.00 56 ALA A C 14
ATOM 16031 O O . ALA A 1 56 ? 66.967 6.858 14.354 1.00 0.00 56 ALA A O 14
ATOM 16038 N N . LEU A 1 57 ? 64.773 6.868 14.524 1.00 0.00 57 LEU A N 14
ATOM 16039 C CA . LEU A 1 57 ? 64.764 5.625 15.348 1.00 0.00 57 LEU A CA 14
ATOM 16040 C C . LEU A 1 57 ? 64.636 4.440 14.399 1.00 0.00 57 LEU A C 14
ATOM 16041 O O . LEU A 1 57 ? 64.595 3.296 14.806 1.00 0.00 57 LEU A O 14
ATOM 16057 N N . PHE A 1 58 ? 64.564 4.728 13.125 1.00 0.00 58 PHE A N 14
ATOM 16058 C CA . PHE A 1 58 ? 64.426 3.660 12.093 1.00 0.00 58 PHE A CA 14
ATOM 16059 C C . PHE A 1 58 ? 65.497 3.858 11.022 1.00 0.00 58 PHE A C 14
ATOM 16060 O O . PHE A 1 58 ? 66.649 4.084 11.331 1.00 0.00 58 PHE A O 14
ATOM 16077 N N . LYS A 1 59 ? 65.153 3.741 9.765 1.00 0.00 59 LYS A N 14
ATOM 16078 C CA . LYS A 1 59 ? 66.201 3.890 8.714 1.00 0.00 59 LYS A CA 14
ATOM 16079 C C . LYS A 1 59 ? 65.602 4.329 7.370 1.00 0.00 59 LYS A C 14
ATOM 16080 O O . LYS A 1 59 ? 64.455 4.077 7.067 1.00 0.00 59 LYS A O 14
ATOM 16099 N N . ALA A 1 60 ? 66.409 4.960 6.558 1.00 0.00 60 ALA A N 14
ATOM 16100 C CA . ALA A 1 60 ? 65.965 5.408 5.207 1.00 0.00 60 ALA A CA 14
ATOM 16101 C C . ALA A 1 60 ? 66.163 4.254 4.223 1.00 0.00 60 ALA A C 14
ATOM 16102 O O . ALA A 1 60 ? 66.671 3.210 4.581 1.00 0.00 60 ALA A O 14
ATOM 16109 N N . LYS A 1 61 ? 65.784 4.427 2.984 1.00 0.00 61 LYS A N 14
ATOM 16110 C CA . LYS A 1 61 ? 65.966 3.342 1.970 1.00 0.00 61 LYS A CA 14
ATOM 16111 C C . LYS A 1 61 ? 66.424 3.984 0.661 1.00 0.00 61 LYS A C 14
ATOM 16112 O O . LYS A 1 61 ? 66.104 5.117 0.387 1.00 0.00 61 LYS A O 14
ATOM 16131 N N . HIS A 1 62 ? 67.176 3.278 -0.144 1.00 0.00 62 HIS A N 14
ATOM 16132 C CA . HIS A 1 62 ? 67.659 3.855 -1.443 1.00 0.00 62 HIS A CA 14
ATOM 16133 C C . HIS A 1 62 ? 67.054 3.055 -2.599 1.00 0.00 62 HIS A C 14
ATOM 16134 O O . HIS A 1 62 ? 66.451 2.027 -2.395 1.00 0.00 62 HIS A O 14
ATOM 16149 N N . ILE A 1 63 ? 67.260 3.507 -3.808 1.00 0.00 63 ILE A N 14
ATOM 16150 C CA . ILE A 1 63 ? 66.749 2.771 -5.009 1.00 0.00 63 ILE A CA 14
ATOM 16151 C C . ILE A 1 63 ? 67.401 3.396 -6.244 1.00 0.00 63 ILE A C 14
ATOM 16152 O O . ILE A 1 63 ? 67.146 4.525 -6.594 1.00 0.00 63 ILE A O 14
ATOM 16168 N N . SER A 1 64 ? 68.255 2.668 -6.898 1.00 0.00 64 SER A N 14
ATOM 16169 C CA . SER A 1 64 ? 68.932 3.223 -8.101 1.00 0.00 64 SER A CA 14
ATOM 16170 C C . SER A 1 64 ? 67.884 3.857 -9.016 1.00 0.00 64 SER A C 14
ATOM 16171 O O . SER A 1 64 ? 66.728 3.485 -8.996 1.00 0.00 64 SER A O 14
ATOM 16179 N N . ALA A 1 65 ? 68.274 4.797 -9.831 1.00 0.00 65 ALA A N 14
ATOM 16180 C CA . ALA A 1 65 ? 67.286 5.422 -10.750 1.00 0.00 65 ALA A CA 14
ATOM 16181 C C . ALA A 1 65 ? 66.644 4.317 -11.605 1.00 0.00 65 ALA A C 14
ATOM 16182 O O . ALA A 1 65 ? 65.445 4.249 -11.731 1.00 0.00 65 ALA A O 14
ATOM 16189 N N . ALA A 1 66 ? 67.415 3.441 -12.188 1.00 0.00 66 ALA A N 14
ATOM 16190 C CA . ALA A 1 66 ? 66.789 2.361 -13.008 1.00 0.00 66 ALA A CA 14
ATOM 16191 C C . ALA A 1 66 ? 65.858 1.539 -12.112 1.00 0.00 66 ALA A C 14
ATOM 16192 O O . ALA A 1 66 ? 64.770 1.159 -12.501 1.00 0.00 66 ALA A O 14
ATOM 16199 N N . HIS A 1 67 ? 66.264 1.277 -10.903 1.00 0.00 67 HIS A N 14
ATOM 16200 C CA . HIS A 1 67 ? 65.385 0.500 -9.993 1.00 0.00 67 HIS A CA 14
ATOM 16201 C C . HIS A 1 67 ? 64.065 1.264 -9.829 1.00 0.00 67 HIS A C 14
ATOM 16202 O O . HIS A 1 67 ? 63.024 0.680 -9.620 1.00 0.00 67 HIS A O 14
ATOM 16217 N N . LEU A 1 68 ? 64.091 2.563 -9.958 1.00 0.00 68 LEU A N 14
ATOM 16218 C CA . LEU A 1 68 ? 62.822 3.348 -9.851 1.00 0.00 68 LEU A CA 14
ATOM 16219 C C . LEU A 1 68 ? 61.890 2.836 -10.955 1.00 0.00 68 LEU A C 14
ATOM 16220 O O . LEU A 1 68 ? 60.686 2.817 -10.821 1.00 0.00 68 LEU A O 14
ATOM 16236 N N . LYS A 1 69 ? 62.464 2.385 -12.039 1.00 0.00 69 LYS A N 14
ATOM 16237 C CA . LYS A 1 69 ? 61.636 1.840 -13.154 1.00 0.00 69 LYS A CA 14
ATOM 16238 C C . LYS A 1 69 ? 60.841 0.649 -12.622 1.00 0.00 69 LYS A C 14
ATOM 16239 O O . LYS A 1 69 ? 59.701 0.442 -12.984 1.00 0.00 69 LYS A O 14
ATOM 16258 N N . ILE A 1 70 ? 61.434 -0.133 -11.756 1.00 0.00 70 ILE A N 14
ATOM 16259 C CA . ILE A 1 70 ? 60.708 -1.314 -11.191 1.00 0.00 70 ILE A CA 14
ATOM 16260 C C . ILE A 1 70 ? 59.455 -0.836 -10.457 1.00 0.00 70 ILE A C 14
ATOM 16261 O O . ILE A 1 70 ? 58.423 -1.461 -10.524 1.00 0.00 70 ILE A O 14
ATOM 16277 N N . ILE A 1 71 ? 59.527 0.261 -9.760 1.00 0.00 71 ILE A N 14
ATOM 16278 C CA . ILE A 1 71 ? 58.315 0.749 -9.044 1.00 0.00 71 ILE A CA 14
ATOM 16279 C C . ILE A 1 71 ? 57.202 0.965 -10.075 1.00 0.00 71 ILE A C 14
ATOM 16280 O O . ILE A 1 71 ? 56.047 0.671 -9.830 1.00 0.00 71 ILE A O 14
ATOM 16296 N N . ALA A 1 72 ? 57.540 1.485 -11.220 1.00 0.00 72 ALA A N 14
ATOM 16297 C CA . ALA A 1 72 ? 56.506 1.734 -12.264 1.00 0.00 72 ALA A CA 14
ATOM 16298 C C . ALA A 1 72 ? 55.915 0.414 -12.783 1.00 0.00 72 ALA A C 14
ATOM 16299 O O . ALA A 1 72 ? 54.739 0.325 -13.038 1.00 0.00 72 ALA A O 14
ATOM 16306 N N . LYS A 1 73 ? 56.715 -0.600 -12.972 1.00 0.00 73 LYS A N 14
ATOM 16307 C CA . LYS A 1 73 ? 56.169 -1.886 -13.508 1.00 0.00 73 LYS A CA 14
ATOM 16308 C C . LYS A 1 73 ? 55.204 -2.540 -12.506 1.00 0.00 73 LYS A C 14
ATOM 16309 O O . LYS A 1 73 ? 54.138 -3.004 -12.861 1.00 0.00 73 LYS A O 14
ATOM 16328 N N . ASN A 1 74 ? 55.607 -2.633 -11.272 1.00 0.00 74 ASN A N 14
ATOM 16329 C CA . ASN A 1 74 ? 54.763 -3.323 -10.250 1.00 0.00 74 ASN A CA 14
ATOM 16330 C C . ASN A 1 74 ? 53.390 -2.655 -10.091 1.00 0.00 74 ASN A C 14
ATOM 16331 O O . ASN A 1 74 ? 52.375 -3.321 -10.157 1.00 0.00 74 ASN A O 14
ATOM 16342 N N . LEU A 1 75 ? 53.322 -1.372 -9.862 1.00 0.00 75 LEU A N 14
ATOM 16343 C CA . LEU A 1 75 ? 51.982 -0.732 -9.684 1.00 0.00 75 LEU A CA 14
ATOM 16344 C C . LEU A 1 75 ? 51.219 -0.707 -11.014 1.00 0.00 75 LEU A C 14
ATOM 16345 O O . LEU A 1 75 ? 50.033 -0.966 -11.065 1.00 0.00 75 LEU A O 14
ATOM 16361 N N . LEU A 1 76 ? 51.887 -0.392 -12.090 1.00 0.00 76 LEU A N 14
ATOM 16362 C CA . LEU A 1 76 ? 51.199 -0.343 -13.420 1.0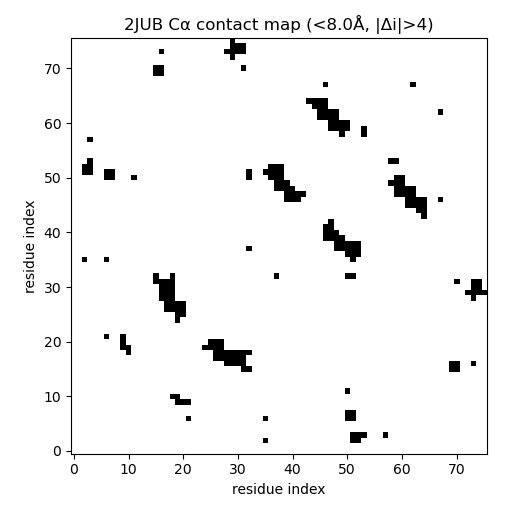0 0.00 76 LEU A CA 14
ATOM 16363 C C . LEU A 1 76 ? 52.161 -0.808 -14.516 1.00 0.00 76 LEU A C 14
ATOM 16364 O O . LEU A 1 76 ? 51.747 -0.844 -15.662 1.00 0.00 76 LEU A O 14
ATOM 16381 N N . ALA A 1 1 ? 53.853 5.074 18.329 1.00 0.00 1 ALA A N 15
ATOM 16382 C CA . ALA A 1 1 ? 53.456 4.783 16.923 1.00 0.00 1 ALA A CA 15
ATOM 16383 C C . ALA A 1 1 ? 53.947 3.388 16.531 1.00 0.00 1 ALA A C 15
ATOM 16384 O O . ALA A 1 1 ? 55.130 3.113 16.539 1.00 0.00 1 ALA A O 15
ATOM 16393 N N . THR A 1 2 ? 53.047 2.506 16.180 1.00 0.00 2 THR A N 15
ATOM 16394 C CA . THR A 1 2 ? 53.457 1.125 15.776 1.00 0.00 2 THR A CA 15
ATOM 16395 C C . THR A 1 2 ? 53.527 1.057 14.252 1.00 0.00 2 THR A C 15
ATOM 16396 O O . THR A 1 2 ? 53.870 0.045 13.674 1.00 0.00 2 THR A O 15
ATOM 16407 N N . LEU A 1 3 ? 53.208 2.138 13.606 1.00 0.00 3 LEU A N 15
ATOM 16408 C CA . LEU A 1 3 ? 53.252 2.177 12.119 1.00 0.00 3 LEU A CA 15
ATOM 16409 C C . LEU A 1 3 ? 54.684 1.883 11.660 1.00 0.00 3 LEU A C 15
ATOM 16410 O O . LEU A 1 3 ? 54.923 1.123 10.744 1.00 0.00 3 LEU A O 15
ATOM 16426 N N . THR A 1 4 ? 55.631 2.511 12.288 1.00 0.00 4 THR A N 15
ATOM 16427 C CA . THR A 1 4 ? 57.050 2.315 11.892 1.00 0.00 4 THR A CA 15
ATOM 16428 C C . THR A 1 4 ? 57.467 0.850 12.064 1.00 0.00 4 THR A C 15
ATOM 16429 O O . THR A 1 4 ? 57.987 0.235 11.154 1.00 0.00 4 THR A O 15
ATOM 16440 N N . SER A 1 5 ? 57.289 0.295 13.229 1.00 0.00 5 SER A N 15
ATOM 16441 C CA . SER A 1 5 ? 57.727 -1.113 13.449 1.00 0.00 5 SER A CA 15
ATOM 16442 C C . SER A 1 5 ? 56.849 -2.116 12.687 1.00 0.00 5 SER A C 15
ATOM 16443 O O . SER A 1 5 ? 57.348 -3.027 12.061 1.00 0.00 5 SER A O 15
ATOM 16451 N N . GLU A 1 6 ? 55.554 -2.002 12.782 1.00 0.00 6 GLU A N 15
ATOM 16452 C CA . GLU A 1 6 ? 54.660 -2.996 12.108 1.00 0.00 6 GLU A CA 15
ATOM 16453 C C . GLU A 1 6 ? 54.801 -2.989 10.579 1.00 0.00 6 GLU A C 15
ATOM 16454 O O . GLU A 1 6 ? 54.857 -4.029 9.955 1.00 0.00 6 GLU A O 15
ATOM 16466 N N . VAL A 1 7 ? 54.799 -1.841 9.961 1.00 0.00 7 VAL A N 15
ATOM 16467 C CA . VAL A 1 7 ? 54.869 -1.804 8.468 1.00 0.00 7 VAL A CA 15
ATOM 16468 C C . VAL A 1 7 ? 56.249 -2.207 7.945 1.00 0.00 7 VAL A C 15
ATOM 16469 O O . VAL A 1 7 ? 56.363 -3.006 7.036 1.00 0.00 7 VAL A O 15
ATOM 16482 N N . ILE A 1 8 ? 57.299 -1.659 8.482 1.00 0.00 8 ILE A N 15
ATOM 16483 C CA . ILE A 1 8 ? 58.649 -2.023 7.975 1.00 0.00 8 ILE A CA 15
ATOM 16484 C C . ILE A 1 8 ? 58.898 -3.529 8.179 1.00 0.00 8 ILE A C 15
ATOM 16485 O O . ILE A 1 8 ? 59.353 -4.215 7.285 1.00 0.00 8 ILE A O 15
ATOM 16501 N N . LYS A 1 9 ? 58.628 -4.043 9.345 1.00 0.00 9 LYS A N 15
ATOM 16502 C CA . LYS A 1 9 ? 58.878 -5.495 9.587 1.00 0.00 9 LYS A CA 15
ATOM 16503 C C . LYS A 1 9 ? 58.050 -6.357 8.625 1.00 0.00 9 LYS A C 15
ATOM 16504 O O . LYS A 1 9 ? 58.520 -7.365 8.134 1.00 0.00 9 LYS A O 15
ATOM 16523 N N . ALA A 1 10 ? 56.821 -5.994 8.363 1.00 0.00 10 ALA A N 15
ATOM 16524 C CA . ALA A 1 10 ? 55.986 -6.830 7.452 1.00 0.00 10 ALA A CA 15
ATOM 16525 C C . ALA A 1 10 ? 56.666 -6.912 6.089 1.00 0.00 10 ALA A C 15
ATOM 16526 O O . ALA A 1 10 ? 56.676 -7.951 5.460 1.00 0.00 10 ALA A O 15
ATOM 16533 N N . ASN A 1 11 ? 57.233 -5.828 5.623 1.00 0.00 11 ASN A N 15
ATOM 16534 C CA . ASN A 1 11 ? 57.911 -5.848 4.293 1.00 0.00 11 ASN A CA 15
ATOM 16535 C C . ASN A 1 11 ? 59.258 -5.132 4.380 1.00 0.00 11 ASN A C 15
ATOM 16536 O O . ASN A 1 11 ? 59.328 -3.937 4.588 1.00 0.00 11 ASN A O 15
ATOM 16547 N N . LYS A 1 12 ? 60.329 -5.853 4.193 1.00 0.00 12 LYS A N 15
ATOM 16548 C CA . LYS A 1 12 ? 61.677 -5.226 4.227 1.00 0.00 12 LYS A CA 15
ATOM 16549 C C . LYS A 1 12 ? 62.011 -4.773 2.803 1.00 0.00 12 LYS A C 15
ATOM 16550 O O . LYS A 1 12 ? 61.306 -5.102 1.871 1.00 0.00 12 LYS A O 15
ATOM 16569 N N . GLY A 1 13 ? 63.051 -4.014 2.610 1.00 0.00 13 GLY A N 15
ATOM 16570 C CA . GLY A 1 13 ? 63.379 -3.546 1.236 1.00 0.00 13 GLY A CA 15
ATOM 16571 C C . GLY A 1 13 ? 63.772 -4.723 0.340 1.00 0.00 13 GLY A C 15
ATOM 16572 O O . GLY A 1 13 ? 64.507 -4.562 -0.614 1.00 0.00 13 GLY A O 15
ATOM 16576 N N . ARG A 1 14 ? 63.288 -5.903 0.615 1.00 0.00 14 ARG A N 15
ATOM 16577 C CA . ARG A 1 14 ? 63.643 -7.059 -0.253 1.00 0.00 14 ARG A CA 15
ATOM 16578 C C . ARG A 1 14 ? 62.949 -6.876 -1.605 1.00 0.00 14 ARG A C 15
ATOM 16579 O O . ARG A 1 14 ? 61.853 -7.349 -1.821 1.00 0.00 14 ARG A O 15
ATOM 16600 N N . GLU A 1 15 ? 63.578 -6.193 -2.522 1.00 0.00 15 GLU A N 15
ATOM 16601 C CA . GLU A 1 15 ? 62.946 -5.984 -3.860 1.00 0.00 15 GLU A CA 15
ATOM 16602 C C . GLU A 1 15 ? 61.508 -5.496 -3.668 1.00 0.00 15 GLU A C 15
ATOM 16603 O O . GLU A 1 15 ? 60.595 -6.279 -3.496 1.00 0.00 15 GLU A O 15
ATOM 16615 N N . GLY A 1 16 ? 61.298 -4.209 -3.676 1.00 0.00 16 GLY A N 15
ATOM 16616 C CA . GLY A 1 16 ? 59.926 -3.673 -3.474 1.00 0.00 16 GLY A CA 15
ATOM 16617 C C . GLY A 1 16 ? 58.981 -4.183 -4.562 1.00 0.00 16 GLY A C 15
ATOM 16618 O O . GLY A 1 16 ? 58.954 -3.682 -5.669 1.00 0.00 16 GLY A O 15
ATOM 16622 N N . LYS A 1 17 ? 58.188 -5.163 -4.233 1.00 0.00 17 LYS A N 15
ATOM 16623 C CA . LYS A 1 17 ? 57.206 -5.715 -5.212 1.00 0.00 17 LYS A CA 15
ATOM 16624 C C . LYS A 1 17 ? 56.028 -6.333 -4.427 1.00 0.00 17 LYS A C 15
ATOM 16625 O O . LYS A 1 17 ? 54.889 -5.979 -4.659 1.00 0.00 17 LYS A O 15
ATOM 16644 N N . PRO A 1 18 ? 56.286 -7.218 -3.482 1.00 0.00 18 PRO A N 15
ATOM 16645 C CA . PRO A 1 18 ? 55.215 -7.832 -2.655 1.00 0.00 18 PRO A CA 15
ATOM 16646 C C . PRO A 1 18 ? 55.045 -7.066 -1.337 1.00 0.00 18 PRO A C 15
ATOM 16647 O O . PRO A 1 18 ? 56.005 -6.853 -0.625 1.00 0.00 18 PRO A O 15
ATOM 16658 N N . MET A 1 19 ? 53.848 -6.625 -1.014 1.00 0.00 19 MET A N 15
ATOM 16659 C CA . MET A 1 19 ? 53.649 -5.842 0.259 1.00 0.00 19 MET A CA 15
ATOM 16660 C C . MET A 1 19 ? 52.570 -6.489 1.138 1.00 0.00 19 MET A C 15
ATOM 16661 O O . MET A 1 19 ? 51.523 -6.887 0.667 1.00 0.00 19 MET A O 15
ATOM 16675 N N . ILE A 1 20 ? 52.817 -6.573 2.426 1.00 0.00 20 ILE A N 15
ATOM 16676 C CA . ILE A 1 20 ? 51.812 -7.165 3.367 1.00 0.00 20 ILE A CA 15
ATOM 16677 C C . ILE A 1 20 ? 51.068 -6.024 4.060 1.00 0.00 20 ILE A C 15
ATOM 16678 O O . ILE A 1 20 ? 51.672 -5.134 4.624 1.00 0.00 20 ILE A O 15
ATOM 16694 N N . SER A 1 21 ? 49.762 -6.050 4.033 1.00 0.00 21 SER A N 15
ATOM 16695 C CA . SER A 1 21 ? 48.968 -4.975 4.697 1.00 0.00 21 SER A CA 15
ATOM 16696 C C . SER A 1 21 ? 48.430 -5.506 6.024 1.00 0.00 21 SER A C 15
ATOM 16697 O O . SER A 1 21 ? 47.485 -6.268 6.062 1.00 0.00 21 SER A O 15
ATOM 16705 N N . LEU A 1 22 ? 49.022 -5.107 7.114 1.00 0.00 22 LEU A N 15
ATOM 16706 C CA . LEU A 1 22 ? 48.539 -5.592 8.434 1.00 0.00 22 LEU A CA 15
ATOM 16707 C C . LEU A 1 22 ? 47.171 -4.972 8.709 1.00 0.00 22 LEU A C 15
ATOM 16708 O O . LEU A 1 22 ? 46.506 -5.303 9.671 1.00 0.00 22 LEU A O 15
ATOM 16724 N N . VAL A 1 23 ? 46.754 -4.066 7.875 1.00 0.00 23 VAL A N 15
ATOM 16725 C CA . VAL A 1 23 ? 45.438 -3.415 8.091 1.00 0.00 23 VAL A CA 15
ATOM 16726 C C . VAL A 1 23 ? 44.352 -4.489 8.067 1.00 0.00 23 VAL A C 15
ATOM 16727 O O . VAL A 1 23 ? 43.500 -4.539 8.934 1.00 0.00 23 VAL A O 15
ATOM 16740 N N . ASP A 1 24 ? 44.385 -5.356 7.084 1.00 0.00 24 ASP A N 15
ATOM 16741 C CA . ASP A 1 24 ? 43.372 -6.449 6.990 1.00 0.00 24 ASP A CA 15
ATOM 16742 C C . ASP A 1 24 ? 44.107 -7.776 6.817 1.00 0.00 24 ASP A C 15
ATOM 16743 O O . ASP A 1 24 ? 43.516 -8.788 6.498 1.00 0.00 24 ASP A O 15
ATOM 16752 N N . GLY A 1 25 ? 45.400 -7.777 7.013 1.00 0.00 25 GLY A N 15
ATOM 16753 C CA . GLY A 1 25 ? 46.172 -9.039 6.843 1.00 0.00 25 GLY A CA 15
ATOM 16754 C C . GLY A 1 25 ? 45.870 -9.592 5.457 1.00 0.00 25 GLY A C 15
ATOM 16755 O O . GLY A 1 25 ? 45.014 -10.437 5.284 1.00 0.00 25 GLY A O 15
ATOM 16759 N N . GLU A 1 26 ? 46.554 -9.103 4.462 1.00 0.00 26 GLU A N 15
ATOM 16760 C CA . GLU A 1 26 ? 46.299 -9.574 3.073 1.00 0.00 26 GLU A CA 15
ATOM 16761 C C . GLU A 1 26 ? 47.589 -9.472 2.253 1.00 0.00 26 GLU A C 15
ATOM 16762 O O . GLU A 1 26 ? 48.331 -8.516 2.358 1.00 0.00 26 GLU A O 15
ATOM 16774 N N . GLU A 1 27 ? 47.849 -10.449 1.429 1.00 0.00 27 GLU A N 15
ATOM 16775 C CA . GLU A 1 27 ? 49.081 -10.418 0.583 1.00 0.00 27 GLU A CA 15
ATOM 16776 C C . GLU A 1 27 ? 48.796 -9.611 -0.687 1.00 0.00 27 GLU A C 15
ATOM 16777 O O . GLU A 1 27 ? 47.739 -9.728 -1.273 1.00 0.00 27 GLU A O 15
ATOM 16789 N N . ILE A 1 28 ? 49.729 -8.791 -1.121 1.00 0.00 28 ILE A N 15
ATOM 16790 C CA . ILE A 1 28 ? 49.523 -7.971 -2.349 1.00 0.00 28 ILE A CA 15
ATOM 16791 C C . ILE A 1 28 ? 50.649 -8.301 -3.325 1.00 0.00 28 ILE A C 15
ATOM 16792 O O . ILE A 1 28 ? 51.703 -8.759 -2.927 1.00 0.00 28 ILE A O 15
ATOM 16808 N N . LYS A 1 29 ? 50.467 -8.051 -4.595 1.00 0.00 29 LYS A N 15
ATOM 16809 C CA . LYS A 1 29 ? 51.547 -8.334 -5.580 1.00 0.00 29 LYS A CA 15
ATOM 16810 C C . LYS A 1 29 ? 51.488 -7.253 -6.644 1.00 0.00 29 LYS A C 15
ATOM 16811 O O . LYS A 1 29 ? 51.613 -7.496 -7.829 1.00 0.00 29 LYS A O 15
ATOM 16830 N N . GLY A 1 30 ? 51.300 -6.053 -6.199 1.00 0.00 30 GLY A N 15
ATOM 16831 C CA . GLY A 1 30 ? 51.224 -4.890 -7.108 1.00 0.00 30 GLY A CA 15
ATOM 16832 C C . GLY A 1 30 ? 51.296 -3.653 -6.226 1.00 0.00 30 GLY A C 15
ATOM 16833 O O . GLY A 1 30 ? 50.723 -2.623 -6.517 1.00 0.00 30 GLY A O 15
ATOM 16837 N N . THR A 1 31 ? 52.021 -3.765 -5.137 1.00 0.00 31 THR A N 15
ATOM 16838 C CA . THR A 1 31 ? 52.167 -2.609 -4.198 1.00 0.00 31 THR A CA 15
ATOM 16839 C C . THR A 1 31 ? 53.629 -2.485 -3.746 1.00 0.00 31 THR A C 15
ATOM 16840 O O . THR A 1 31 ? 54.321 -3.462 -3.544 1.00 0.00 31 THR A O 15
ATOM 16851 N N . VAL A 1 32 ? 54.095 -1.269 -3.602 1.00 0.00 32 VAL A N 15
ATOM 16852 C CA . VAL A 1 32 ? 55.510 -1.014 -3.178 1.00 0.00 32 VAL A CA 15
ATOM 16853 C C . VAL A 1 32 ? 55.506 -0.041 -1.989 1.00 0.00 32 VAL A C 15
ATOM 16854 O O . VAL A 1 32 ? 55.836 1.120 -2.118 1.00 0.00 32 VAL A O 15
ATOM 16867 N N . TYR A 1 33 ? 55.116 -0.499 -0.831 1.00 0.00 33 TYR A N 15
ATOM 16868 C CA . TYR A 1 33 ? 55.065 0.412 0.350 1.00 0.00 33 TYR A CA 15
ATOM 16869 C C . TYR A 1 33 ? 54.217 1.622 -0.039 1.00 0.00 33 TYR A C 15
ATOM 16870 O O . TYR A 1 33 ? 54.337 2.693 0.523 1.00 0.00 33 TYR A O 15
ATOM 16888 N N . LEU A 1 34 ? 53.365 1.450 -1.013 1.00 0.00 34 LEU A N 15
ATOM 16889 C CA . LEU A 1 34 ? 52.504 2.574 -1.469 1.00 0.00 34 LEU A CA 15
ATOM 16890 C C . LEU A 1 34 ? 51.425 2.797 -0.415 1.00 0.00 34 LEU A C 15
ATOM 16891 O O . LEU A 1 34 ? 50.692 1.896 -0.064 1.00 0.00 34 LEU A O 15
ATOM 16907 N N . GLY A 1 35 ? 51.330 3.986 0.104 1.00 0.00 35 GLY A N 15
ATOM 16908 C CA . GLY A 1 35 ? 50.306 4.261 1.144 1.00 0.00 35 GLY A CA 15
ATOM 16909 C C . GLY A 1 35 ? 50.790 3.720 2.493 1.00 0.00 35 GLY A C 15
ATOM 16910 O O . GLY A 1 35 ? 51.649 2.868 2.546 1.00 0.00 35 GLY A O 15
ATOM 16914 N N . ASP A 1 36 ? 50.239 4.245 3.565 1.00 0.00 36 ASP A N 15
ATOM 16915 C CA . ASP A 1 36 ? 50.608 3.832 4.966 1.00 0.00 36 ASP A CA 15
ATOM 16916 C C . ASP A 1 36 ? 51.688 4.765 5.511 1.00 0.00 36 ASP A C 15
ATOM 16917 O O . ASP A 1 36 ? 52.227 4.536 6.574 1.00 0.00 36 ASP A O 15
ATOM 16926 N N . GLY A 1 37 ? 52.014 5.813 4.795 1.00 0.00 37 GLY A N 15
ATOM 16927 C CA . GLY A 1 37 ? 53.061 6.768 5.266 1.00 0.00 37 GLY A CA 15
ATOM 16928 C C . GLY A 1 37 ? 54.034 6.988 4.120 1.00 0.00 37 GLY A C 15
ATOM 16929 O O . GLY A 1 37 ? 54.959 7.770 4.215 1.00 0.00 37 GLY A O 15
ATOM 16933 N N . TRP A 1 38 ? 53.819 6.277 3.041 1.00 0.00 38 TRP A N 15
ATOM 16934 C CA . TRP A 1 38 ? 54.695 6.373 1.838 1.00 0.00 38 TRP A CA 15
ATOM 16935 C C . TRP A 1 38 ? 55.305 7.766 1.705 1.00 0.00 38 TRP A C 15
ATOM 16936 O O . TRP A 1 38 ? 54.641 8.767 1.880 1.00 0.00 38 TRP A O 15
ATOM 16957 N N . SER A 1 39 ? 56.553 7.835 1.352 1.00 0.00 39 SER A N 15
ATOM 16958 C CA . SER A 1 39 ? 57.209 9.162 1.152 1.00 0.00 39 SER A CA 15
ATOM 16959 C C . SER A 1 39 ? 58.304 8.963 0.111 1.00 0.00 39 SER A C 15
ATOM 16960 O O . SER A 1 39 ? 58.975 7.957 0.133 1.00 0.00 39 SER A O 15
ATOM 16968 N N . ALA A 1 40 ? 58.503 9.879 -0.810 1.00 0.00 40 ALA A N 15
ATOM 16969 C CA . ALA A 1 40 ? 59.569 9.674 -1.846 1.00 0.00 40 ALA A CA 15
ATOM 16970 C C . ALA A 1 40 ? 60.298 10.993 -2.110 1.00 0.00 40 ALA A C 15
ATOM 16971 O O . ALA A 1 40 ? 59.848 12.049 -1.711 1.00 0.00 40 ALA A O 15
ATOM 16978 N N . LYS A 1 41 ? 61.413 10.947 -2.795 1.00 0.00 41 LYS A N 15
ATOM 16979 C CA . LYS A 1 41 ? 62.181 12.182 -3.119 1.00 0.00 41 LYS A CA 15
ATOM 16980 C C . LYS A 1 41 ? 63.107 11.804 -4.281 1.00 0.00 41 LYS A C 15
ATOM 16981 O O . LYS A 1 41 ? 63.830 10.832 -4.191 1.00 0.00 41 LYS A O 15
ATOM 17000 N N . LYS A 1 42 ? 63.080 12.522 -5.382 1.00 0.00 42 LYS A N 15
ATOM 17001 C CA . LYS A 1 42 ? 63.954 12.142 -6.549 1.00 0.00 42 LYS A CA 15
ATOM 17002 C C . LYS A 1 42 ? 65.177 13.060 -6.637 1.00 0.00 42 LYS A C 15
ATOM 17003 O O . LYS A 1 42 ? 65.068 14.269 -6.600 1.00 0.00 42 LYS A O 15
ATOM 17022 N N . ASP A 1 43 ? 66.350 12.476 -6.754 1.00 0.00 43 ASP A N 15
ATOM 17023 C CA . ASP A 1 43 ? 67.608 13.281 -6.851 1.00 0.00 43 ASP A CA 15
ATOM 17024 C C . ASP A 1 43 ? 68.154 13.220 -8.289 1.00 0.00 43 ASP A C 15
ATOM 17025 O O . ASP A 1 43 ? 69.046 13.959 -8.654 1.00 0.00 43 ASP A O 15
ATOM 17034 N N . GLY A 1 44 ? 67.620 12.345 -9.105 1.00 0.00 44 GLY A N 15
ATOM 17035 C CA . GLY A 1 44 ? 68.102 12.235 -10.520 1.00 0.00 44 GLY A CA 15
ATOM 17036 C C . GLY A 1 44 ? 69.343 11.334 -10.591 1.00 0.00 44 GLY A C 15
ATOM 17037 O O . GLY A 1 44 ? 69.919 11.137 -11.643 1.00 0.00 44 GLY A O 15
ATOM 17041 N N . ALA A 1 45 ? 69.752 10.782 -9.480 1.00 0.00 45 ALA A N 15
ATOM 17042 C CA . ALA A 1 45 ? 70.955 9.884 -9.472 1.00 0.00 45 ALA A CA 15
ATOM 17043 C C . ALA A 1 45 ? 70.726 8.735 -8.488 1.00 0.00 45 ALA A C 15
ATOM 17044 O O . ALA A 1 45 ? 71.206 7.634 -8.669 1.00 0.00 45 ALA A O 15
ATOM 17051 N N . THR A 1 46 ? 69.985 8.994 -7.451 1.00 0.00 46 THR A N 15
ATOM 17052 C CA . THR A 1 46 ? 69.680 7.965 -6.432 1.00 0.00 46 THR A CA 15
ATOM 17053 C C . THR A 1 46 ? 68.395 8.408 -5.732 1.00 0.00 46 THR A C 15
ATOM 17054 O O . THR A 1 46 ? 68.328 9.478 -5.159 1.00 0.00 46 THR A O 15
ATOM 17065 N N . ILE A 1 47 ? 67.369 7.624 -5.816 1.00 0.00 47 ILE A N 15
ATOM 17066 C CA . ILE A 1 47 ? 66.070 8.015 -5.210 1.00 0.00 47 ILE A CA 15
ATOM 17067 C C . ILE A 1 47 ? 66.069 7.799 -3.700 1.00 0.00 47 ILE A C 15
ATOM 17068 O O . ILE A 1 47 ? 66.251 6.701 -3.214 1.00 0.00 47 ILE A O 15
ATOM 17084 N N . VAL A 1 48 ? 65.817 8.845 -2.955 1.00 0.00 48 VAL A N 15
ATOM 17085 C CA . VAL A 1 48 ? 65.751 8.715 -1.475 1.00 0.00 48 VAL A CA 15
ATOM 17086 C C . VAL A 1 48 ? 64.279 8.535 -1.104 1.00 0.00 48 VAL A C 15
ATOM 17087 O O . VAL A 1 48 ? 63.516 9.480 -1.048 1.00 0.00 48 VAL A O 15
ATOM 17100 N N . ILE A 1 49 ? 63.874 7.317 -0.877 1.00 0.00 49 ILE A N 15
ATOM 17101 C CA . ILE A 1 49 ? 62.450 7.028 -0.535 1.00 0.00 49 ILE A CA 15
ATOM 17102 C C . ILE A 1 49 ? 62.421 6.044 0.627 1.00 0.00 49 ILE A C 15
ATOM 17103 O O . ILE A 1 49 ? 63.235 5.147 0.699 1.00 0.00 49 ILE A O 15
ATOM 17119 N N . SER A 1 50 ? 61.490 6.202 1.540 1.00 0.00 50 SER A N 15
ATOM 17120 C CA . SER A 1 50 ? 61.394 5.286 2.699 1.00 0.00 50 SER A CA 15
ATOM 17121 C C . SER A 1 50 ? 60.050 4.574 2.606 1.00 0.00 50 SER A C 15
ATOM 17122 O O . SER A 1 50 ? 59.088 5.130 2.080 1.00 0.00 50 SER A O 15
ATOM 17130 N N . PRO A 1 51 ? 59.963 3.365 3.087 1.00 0.00 51 PRO A N 15
ATOM 17131 C CA . PRO A 1 51 ? 58.703 2.594 3.011 1.00 0.00 51 PRO A CA 15
ATOM 17132 C C . PRO A 1 51 ? 57.532 3.344 3.643 1.00 0.00 51 PRO A C 15
ATOM 17133 O O . PRO A 1 51 ? 56.737 3.957 2.962 1.00 0.00 51 PRO A O 15
ATOM 17144 N N . ALA A 1 52 ? 57.411 3.287 4.940 1.00 0.00 52 ALA A N 15
ATOM 17145 C CA . ALA A 1 52 ? 56.277 3.981 5.613 1.00 0.00 52 ALA A CA 15
ATOM 17146 C C . ALA A 1 52 ? 56.665 5.414 6.000 1.00 0.00 52 ALA A C 15
ATOM 17147 O O . ALA A 1 52 ? 55.904 6.334 5.807 1.00 0.00 52 ALA A O 15
ATOM 17154 N N . GLU A 1 53 ? 57.818 5.623 6.579 1.00 0.00 53 GLU A N 15
ATOM 17155 C CA . GLU A 1 53 ? 58.173 7.020 6.995 1.00 0.00 53 GLU A CA 15
ATOM 17156 C C . GLU A 1 53 ? 59.675 7.149 7.316 1.00 0.00 53 GLU A C 15
ATOM 17157 O O . GLU A 1 53 ? 60.456 6.258 7.055 1.00 0.00 53 GLU A O 15
ATOM 17169 N N . GLU A 1 54 ? 60.051 8.252 7.932 1.00 0.00 54 GLU A N 15
ATOM 17170 C CA . GLU A 1 54 ? 61.477 8.479 8.338 1.00 0.00 54 GLU A CA 15
ATOM 17171 C C . GLU A 1 54 ? 61.493 9.362 9.578 1.00 0.00 54 GLU A C 15
ATOM 17172 O O . GLU A 1 54 ? 61.390 10.570 9.476 1.00 0.00 54 GLU A O 15
ATOM 17184 N N . THR A 1 55 ? 61.628 8.792 10.741 1.00 0.00 55 THR A N 15
ATOM 17185 C CA . THR A 1 55 ? 61.657 9.617 11.986 1.00 0.00 55 THR A CA 15
ATOM 17186 C C . THR A 1 55 ? 62.871 9.200 12.814 1.00 0.00 55 THR A C 15
ATOM 17187 O O . THR A 1 55 ? 63.256 8.063 12.794 1.00 0.00 55 THR A O 15
ATOM 17198 N N . ALA A 1 56 ? 63.493 10.140 13.480 1.00 0.00 56 ALA A N 15
ATOM 17199 C CA . ALA A 1 56 ? 64.727 9.869 14.306 1.00 0.00 56 ALA A CA 15
ATOM 17200 C C . ALA A 1 56 ? 64.823 8.407 14.792 1.00 0.00 56 ALA A C 15
ATOM 17201 O O . ALA A 1 56 ? 65.904 7.891 14.989 1.00 0.00 56 ALA A O 15
ATOM 17208 N N . LEU A 1 57 ? 63.722 7.739 14.993 1.00 0.00 57 LEU A N 15
ATOM 17209 C CA . LEU A 1 57 ? 63.784 6.323 15.472 1.00 0.00 57 LEU A CA 15
ATOM 17210 C C . LEU A 1 57 ? 63.996 5.371 14.288 1.00 0.00 57 LEU A C 15
ATOM 17211 O O . LEU A 1 57 ? 64.263 4.200 14.463 1.00 0.00 57 LEU A O 15
ATOM 17227 N N . PHE A 1 58 ? 63.884 5.869 13.085 1.00 0.00 58 PHE A N 15
ATOM 17228 C CA . PHE A 1 58 ? 64.081 5.015 11.872 1.00 0.00 58 PHE A CA 15
ATOM 17229 C C . PHE A 1 58 ? 64.889 5.803 10.834 1.00 0.00 58 PHE A C 15
ATOM 17230 O O . PHE A 1 58 ? 65.508 6.799 11.150 1.00 0.00 58 PHE A O 15
ATOM 17247 N N . LYS A 1 59 ? 64.906 5.361 9.601 1.00 0.00 59 LYS A N 15
ATOM 17248 C CA . LYS A 1 59 ? 65.697 6.092 8.563 1.00 0.00 59 LYS A CA 15
ATOM 17249 C C . LYS A 1 59 ? 65.127 5.835 7.156 1.00 0.00 59 LYS A C 15
ATOM 17250 O O . LYS A 1 59 ? 64.256 5.013 6.951 1.00 0.00 59 LYS A O 15
ATOM 17269 N N . ALA A 1 60 ? 65.620 6.567 6.193 1.00 0.00 60 ALA A N 15
ATOM 17270 C CA . ALA A 1 60 ? 65.149 6.434 4.785 1.00 0.00 60 ALA A CA 15
ATOM 17271 C C . ALA A 1 60 ? 65.727 5.168 4.146 1.00 0.00 60 ALA A C 15
ATOM 17272 O O . ALA A 1 60 ? 66.547 4.484 4.723 1.00 0.00 60 ALA A O 15
ATOM 17279 N N . LYS A 1 61 ? 65.317 4.878 2.934 1.00 0.00 61 LYS A N 15
ATOM 17280 C CA . LYS A 1 61 ? 65.842 3.686 2.194 1.00 0.00 61 LYS A CA 15
ATOM 17281 C C . LYS A 1 61 ? 66.309 4.162 0.816 1.00 0.00 61 LYS A C 15
ATOM 17282 O O . LYS A 1 61 ? 65.696 5.013 0.208 1.00 0.00 61 LYS A O 15
ATOM 17301 N N . HIS A 1 62 ? 67.392 3.629 0.320 1.00 0.00 62 HIS A N 15
ATOM 17302 C CA . HIS A 1 62 ? 67.897 4.064 -1.016 1.00 0.00 62 HIS A CA 15
ATOM 17303 C C . HIS A 1 62 ? 67.228 3.257 -2.134 1.00 0.00 62 HIS A C 15
ATOM 17304 O O . HIS A 1 62 ? 66.614 2.244 -1.892 1.00 0.00 62 HIS A O 15
ATOM 17319 N N . ILE A 1 63 ? 67.421 3.687 -3.358 1.00 0.00 63 ILE A N 15
ATOM 17320 C CA . ILE A 1 63 ? 66.881 2.961 -4.555 1.00 0.00 63 ILE A CA 15
ATOM 17321 C C . ILE A 1 63 ? 67.654 3.493 -5.777 1.00 0.00 63 ILE A C 15
ATOM 17322 O O . ILE A 1 63 ? 67.726 4.680 -5.986 1.00 0.00 63 ILE A O 15
ATOM 17338 N N . SER A 1 64 ? 68.225 2.647 -6.588 1.00 0.00 64 SER A N 15
ATOM 17339 C CA . SER A 1 64 ? 68.965 3.170 -7.779 1.00 0.00 64 SER A CA 15
ATOM 17340 C C . SER A 1 64 ? 67.978 3.935 -8.666 1.00 0.00 64 SER A C 15
ATOM 17341 O O . SER A 1 64 ? 66.791 3.674 -8.637 1.00 0.00 64 SER A O 15
ATOM 17349 N N . ALA A 1 65 ? 68.438 4.872 -9.462 1.00 0.00 65 ALA A N 15
ATOM 17350 C CA . ALA A 1 65 ? 67.484 5.618 -10.334 1.00 0.00 65 ALA A CA 15
ATOM 17351 C C . ALA A 1 65 ? 66.763 4.631 -11.262 1.00 0.00 65 ALA A C 15
ATOM 17352 O O . ALA A 1 65 ? 65.552 4.624 -11.345 1.00 0.00 65 ALA A O 15
ATOM 17359 N N . ALA A 1 66 ? 67.485 3.800 -11.967 1.00 0.00 66 ALA A N 15
ATOM 17360 C CA . ALA A 1 66 ? 66.808 2.829 -12.879 1.00 0.00 66 ALA A CA 15
ATOM 17361 C C . ALA A 1 66 ? 65.882 1.930 -12.057 1.00 0.00 66 ALA A C 15
ATOM 17362 O O . ALA A 1 66 ? 64.775 1.617 -12.456 1.00 0.00 66 ALA A O 15
ATOM 17369 N N . HIS A 1 67 ? 66.314 1.525 -10.896 1.00 0.00 67 HIS A N 15
ATOM 17370 C CA . HIS A 1 67 ? 65.448 0.665 -10.050 1.00 0.00 67 HIS A CA 15
ATOM 17371 C C . HIS A 1 67 ? 64.111 1.386 -9.852 1.00 0.00 67 HIS A C 15
ATOM 17372 O O . HIS A 1 67 ? 63.080 0.775 -9.669 1.00 0.00 67 HIS A O 15
ATOM 17387 N N . LEU A 1 68 ? 64.124 2.689 -9.914 1.00 0.00 68 LEU A N 15
ATOM 17388 C CA . LEU A 1 68 ? 62.854 3.452 -9.758 1.00 0.00 68 LEU A CA 15
ATOM 17389 C C . LEU A 1 68 ? 61.912 2.998 -10.876 1.00 0.00 68 LEU A C 15
ATOM 17390 O O . LEU A 1 68 ? 60.712 2.928 -10.719 1.00 0.00 68 LEU A O 15
ATOM 17406 N N . LYS A 1 69 ? 62.473 2.682 -12.010 1.00 0.00 69 LYS A N 15
ATOM 17407 C CA . LYS A 1 69 ? 61.648 2.218 -13.157 1.00 0.00 69 LYS A CA 15
ATOM 17408 C C . LYS A 1 69 ? 60.903 0.952 -12.736 1.00 0.00 69 LYS A C 15
ATOM 17409 O O . LYS A 1 69 ? 59.780 0.722 -13.134 1.00 0.00 69 LYS A O 15
ATOM 17428 N N . ILE A 1 70 ? 61.520 0.126 -11.932 1.00 0.00 70 ILE A N 15
ATOM 17429 C CA . ILE A 1 70 ? 60.836 -1.128 -11.496 1.00 0.00 70 ILE A CA 15
ATOM 17430 C C . ILE A 1 70 ? 59.549 -0.761 -10.765 1.00 0.00 70 ILE A C 15
ATOM 17431 O O . ILE A 1 70 ? 58.536 -1.404 -10.924 1.00 0.00 70 ILE A O 15
ATOM 17447 N N . ILE A 1 71 ? 59.578 0.262 -9.967 1.00 0.00 71 ILE A N 15
ATOM 17448 C CA . ILE A 1 71 ? 58.344 0.659 -9.237 1.00 0.00 71 ILE A CA 15
ATOM 17449 C C . ILE A 1 71 ? 57.240 0.970 -10.255 1.00 0.00 71 ILE A C 15
ATOM 17450 O O . ILE A 1 71 ? 56.089 0.634 -10.055 1.00 0.00 71 ILE A O 15
ATOM 17466 N N . ALA A 1 72 ? 57.580 1.613 -11.336 1.00 0.00 72 ALA A N 15
ATOM 17467 C CA . ALA A 1 72 ? 56.550 1.951 -12.363 1.00 0.00 72 ALA A CA 15
ATOM 17468 C C . ALA A 1 72 ? 55.932 0.680 -12.966 1.00 0.00 72 ALA A C 15
ATOM 17469 O O . ALA A 1 72 ? 54.745 0.621 -13.210 1.00 0.00 72 ALA A O 15
ATOM 17476 N N . LYS A 1 73 ? 56.729 -0.320 -13.245 1.00 0.00 73 LYS A N 15
ATOM 17477 C CA . LYS A 1 73 ? 56.184 -1.566 -13.874 1.00 0.00 73 LYS A CA 15
ATOM 17478 C C . LYS A 1 73 ? 55.228 -2.297 -12.913 1.00 0.00 73 LYS A C 15
ATOM 17479 O O . LYS A 1 73 ? 54.152 -2.720 -13.283 1.00 0.00 73 LYS A O 15
ATOM 17498 N N . ASN A 1 74 ? 55.663 -2.511 -11.706 1.00 0.00 74 ASN A N 15
ATOM 17499 C CA . ASN A 1 74 ? 54.842 -3.283 -10.724 1.00 0.00 74 ASN A CA 15
ATOM 17500 C C . ASN A 1 74 ? 53.484 -2.618 -10.462 1.00 0.00 74 ASN A C 15
ATOM 17501 O O . ASN A 1 74 ? 52.471 -3.287 -10.393 1.00 0.00 74 ASN A O 15
ATOM 17512 N N . LEU A 1 75 ? 53.435 -1.324 -10.292 1.00 0.00 75 LEU A N 15
ATOM 17513 C CA . LEU A 1 75 ? 52.121 -0.667 -10.012 1.00 0.00 75 LEU A CA 15
ATOM 17514 C C . LEU A 1 75 ? 51.338 -0.459 -11.320 1.00 0.00 75 LEU A C 15
ATOM 17515 O O . LEU A 1 75 ? 50.130 -0.342 -11.316 1.00 0.00 75 LEU A O 15
ATOM 17531 N N . LEU A 1 76 ? 52.016 -0.426 -12.437 1.00 0.00 76 LEU A N 15
ATOM 17532 C CA . LEU A 1 76 ? 51.300 -0.243 -13.738 1.00 0.00 76 LEU A CA 15
ATOM 17533 C C . LEU A 1 76 ? 52.262 -0.489 -14.903 1.00 0.00 76 LEU A C 15
ATOM 17534 O O . LEU A 1 76 ? 52.927 -1.510 -14.892 1.00 0.00 76 LEU A O 15
ATOM 17551 N N . ALA A 1 1 ? 52.721 5.918 17.334 1.00 0.00 1 ALA A N 16
ATOM 17552 C CA . ALA A 1 1 ? 52.518 5.546 15.907 1.00 0.00 1 ALA A CA 16
ATOM 17553 C C . ALA A 1 1 ? 53.099 4.156 15.661 1.00 0.00 1 ALA A C 16
ATOM 17554 O O . ALA A 1 1 ? 54.275 3.919 15.852 1.00 0.00 1 ALA A O 16
ATOM 17563 N N . THR A 1 2 ? 52.274 3.234 15.243 1.00 0.00 2 THR A N 16
ATOM 17564 C CA . THR A 1 2 ? 52.749 1.842 14.983 1.00 0.00 2 THR A CA 16
ATOM 17565 C C . THR A 1 2 ? 52.884 1.615 13.478 1.00 0.00 2 THR A C 16
ATOM 17566 O O . THR A 1 2 ? 53.385 0.601 13.037 1.00 0.00 2 THR A O 16
ATOM 17577 N N . LEU A 1 3 ? 52.456 2.557 12.685 1.00 0.00 3 LEU A N 16
ATOM 17578 C CA . LEU A 1 3 ? 52.579 2.402 11.209 1.00 0.00 3 LEU A CA 16
ATOM 17579 C C . LEU A 1 3 ? 54.064 2.273 10.865 1.00 0.00 3 LEU A C 16
ATOM 17580 O O . LEU A 1 3 ? 54.470 1.447 10.076 1.00 0.00 3 LEU A O 16
ATOM 17596 N N . THR A 1 4 ? 54.865 3.114 11.452 1.00 0.00 4 THR A N 16
ATOM 17597 C CA . THR A 1 4 ? 56.327 3.094 11.169 1.00 0.00 4 THR A CA 16
ATOM 17598 C C . THR A 1 4 ? 56.955 1.755 11.586 1.00 0.00 4 THR A C 16
ATOM 17599 O O . THR A 1 4 ? 57.624 1.109 10.811 1.00 0.00 4 THR A O 16
ATOM 17610 N N . SER A 1 5 ? 56.787 1.351 12.812 1.00 0.00 5 SER A N 16
ATOM 17611 C CA . SER A 1 5 ? 57.427 0.077 13.258 1.00 0.00 5 SER A CA 16
ATOM 17612 C C . SER A 1 5 ? 56.743 -1.152 12.651 1.00 0.00 5 SER A C 16
ATOM 17613 O O . SER A 1 5 ? 57.396 -2.057 12.175 1.00 0.00 5 SER A O 16
ATOM 17621 N N . GLU A 1 6 ? 55.445 -1.224 12.717 1.00 0.00 6 GLU A N 16
ATOM 17622 C CA . GLU A 1 6 ? 54.739 -2.434 12.201 1.00 0.00 6 GLU A CA 16
ATOM 17623 C C . GLU A 1 6 ? 54.878 -2.601 10.676 1.00 0.00 6 GLU A C 16
ATOM 17624 O O . GLU A 1 6 ? 55.061 -3.700 10.194 1.00 0.00 6 GLU A O 16
ATOM 17636 N N . VAL A 1 7 ? 54.758 -1.551 9.902 1.00 0.00 7 VAL A N 16
ATOM 17637 C CA . VAL A 1 7 ? 54.850 -1.721 8.414 1.00 0.00 7 VAL A CA 16
ATOM 17638 C C . VAL A 1 7 ? 56.278 -2.073 7.983 1.00 0.00 7 VAL A C 16
ATOM 17639 O O . VAL A 1 7 ? 56.494 -2.979 7.202 1.00 0.00 7 VAL A O 16
ATOM 17652 N N . ILE A 1 8 ? 57.247 -1.349 8.460 1.00 0.00 8 ILE A N 16
ATOM 17653 C CA . ILE A 1 8 ? 58.660 -1.616 8.059 1.00 0.00 8 ILE A CA 16
ATOM 17654 C C . ILE A 1 8 ? 59.086 -3.044 8.450 1.00 0.00 8 ILE A C 16
ATOM 17655 O O . ILE A 1 8 ? 59.666 -3.761 7.658 1.00 0.00 8 ILE A O 16
ATOM 17671 N N . LYS A 1 9 ? 58.826 -3.451 9.656 1.00 0.00 9 LYS A N 16
ATOM 17672 C CA . LYS A 1 9 ? 59.241 -4.820 10.088 1.00 0.00 9 LYS A CA 16
ATOM 17673 C C . LYS A 1 9 ? 58.506 -5.877 9.262 1.00 0.00 9 LYS A C 16
ATOM 17674 O O . LYS A 1 9 ? 59.073 -6.881 8.878 1.00 0.00 9 LYS A O 16
ATOM 17693 N N . ALA A 1 10 ? 57.250 -5.669 8.991 1.00 0.00 10 ALA A N 16
ATOM 17694 C CA . ALA A 1 10 ? 56.491 -6.671 8.198 1.00 0.00 10 ALA A CA 16
ATOM 17695 C C . ALA A 1 10 ? 57.208 -6.876 6.871 1.00 0.00 10 ALA A C 16
ATOM 17696 O O . ALA A 1 10 ? 57.297 -7.975 6.361 1.00 0.00 10 ALA A O 16
ATOM 17703 N N . ASN A 1 11 ? 57.730 -5.819 6.312 1.00 0.00 11 ASN A N 16
ATOM 17704 C CA . ASN A 1 11 ? 58.457 -5.934 5.019 1.00 0.00 11 ASN A CA 16
ATOM 17705 C C . ASN A 1 11 ? 59.630 -4.946 5.031 1.00 0.00 11 ASN A C 16
ATOM 17706 O O . ASN A 1 11 ? 59.453 -3.746 4.976 1.00 0.00 11 ASN A O 16
ATOM 17717 N N . LYS A 1 12 ? 60.824 -5.459 5.112 1.00 0.00 12 LYS A N 16
ATOM 17718 C CA . LYS A 1 12 ? 62.028 -4.585 5.142 1.00 0.00 12 LYS A CA 16
ATOM 17719 C C . LYS A 1 12 ? 62.321 -4.076 3.723 1.00 0.00 12 LYS A C 16
ATOM 17720 O O . LYS A 1 12 ? 61.600 -4.375 2.793 1.00 0.00 12 LYS A O 16
ATOM 17739 N N . GLY A 1 13 ? 63.354 -3.291 3.547 1.00 0.00 13 GLY A N 16
ATOM 17740 C CA . GLY A 1 13 ? 63.659 -2.755 2.190 1.00 0.00 13 GLY A CA 16
ATOM 17741 C C . GLY A 1 13 ? 64.237 -3.854 1.302 1.00 0.00 13 GLY A C 16
ATOM 17742 O O . GLY A 1 13 ? 65.144 -3.628 0.525 1.00 0.00 13 GLY A O 16
ATOM 17746 N N . ARG A 1 14 ? 63.705 -5.037 1.396 1.00 0.00 14 ARG A N 16
ATOM 17747 C CA . ARG A 1 14 ? 64.206 -6.148 0.545 1.00 0.00 14 ARG A CA 16
ATOM 17748 C C . ARG A 1 14 ? 63.577 -6.012 -0.840 1.00 0.00 14 ARG A C 16
ATOM 17749 O O . ARG A 1 14 ? 62.554 -6.601 -1.127 1.00 0.00 14 ARG A O 16
ATOM 17770 N N . GLU A 1 15 ? 64.188 -5.247 -1.702 1.00 0.00 15 GLU A N 16
ATOM 17771 C CA . GLU A 1 15 ? 63.635 -5.070 -3.076 1.00 0.00 15 GLU A CA 16
ATOM 17772 C C . GLU A 1 15 ? 62.171 -4.630 -2.988 1.00 0.00 15 GLU A C 16
ATOM 17773 O O . GLU A 1 15 ? 61.291 -5.409 -2.678 1.00 0.00 15 GLU A O 16
ATOM 17785 N N . GLY A 1 16 ? 61.903 -3.382 -3.259 1.00 0.00 16 GLY A N 16
ATOM 17786 C CA . GLY A 1 16 ? 60.501 -2.893 -3.188 1.00 0.00 16 GLY A CA 16
ATOM 17787 C C . GLY A 1 16 ? 59.694 -3.491 -4.340 1.00 0.00 16 GLY A C 16
ATOM 17788 O O . GLY A 1 16 ? 59.659 -2.956 -5.431 1.00 0.00 16 GLY A O 16
ATOM 17792 N N . LYS A 1 17 ? 59.034 -4.594 -4.102 1.00 0.00 17 LYS A N 16
ATOM 17793 C CA . LYS A 1 17 ? 58.214 -5.232 -5.176 1.00 0.00 17 LYS A CA 16
ATOM 17794 C C . LYS A 1 17 ? 56.966 -5.873 -4.540 1.00 0.00 17 LYS A C 16
ATOM 17795 O O . LYS A 1 17 ? 55.861 -5.605 -4.965 1.00 0.00 17 LYS A O 16
ATOM 17814 N N . PRO A 1 18 ? 57.116 -6.695 -3.521 1.00 0.00 18 PRO A N 16
ATOM 17815 C CA . PRO A 1 18 ? 55.959 -7.328 -2.846 1.00 0.00 18 PRO A CA 16
ATOM 17816 C C . PRO A 1 18 ? 55.537 -6.536 -1.599 1.00 0.00 18 PRO A C 16
ATOM 17817 O O . PRO A 1 18 ? 56.358 -6.229 -0.758 1.00 0.00 18 PRO A O 16
ATOM 17828 N N . MET A 1 19 ? 54.269 -6.217 -1.464 1.00 0.00 19 MET A N 16
ATOM 17829 C CA . MET A 1 19 ? 53.800 -5.457 -0.258 1.00 0.00 19 MET A CA 16
ATOM 17830 C C . MET A 1 19 ? 52.763 -6.304 0.472 1.00 0.00 19 MET A C 16
ATOM 17831 O O . MET A 1 19 ? 51.774 -6.708 -0.101 1.00 0.00 19 MET A O 16
ATOM 17845 N N . ILE A 1 20 ? 52.972 -6.563 1.734 1.00 0.00 20 ILE A N 16
ATOM 17846 C CA . ILE A 1 20 ? 51.995 -7.377 2.514 1.00 0.00 20 ILE A CA 16
ATOM 17847 C C . ILE A 1 20 ? 51.277 -6.475 3.504 1.00 0.00 20 ILE A C 16
ATOM 17848 O O . ILE A 1 20 ? 51.892 -5.767 4.274 1.00 0.00 20 ILE A O 16
ATOM 17864 N N . SER A 1 21 ? 49.976 -6.508 3.502 1.00 0.00 21 SER A N 16
ATOM 17865 C CA . SER A 1 21 ? 49.216 -5.661 4.460 1.00 0.00 21 SER A CA 16
ATOM 17866 C C . SER A 1 21 ? 48.964 -6.480 5.718 1.00 0.00 21 SER A C 16
ATOM 17867 O O . SER A 1 21 ? 48.069 -7.308 5.766 1.00 0.00 21 SER A O 16
ATOM 17875 N N . LEU A 1 22 ? 49.760 -6.274 6.729 1.00 0.00 22 LEU A N 16
ATOM 17876 C CA . LEU A 1 22 ? 49.576 -7.045 7.980 1.00 0.00 22 LEU A CA 16
ATOM 17877 C C . LEU A 1 22 ? 48.170 -6.775 8.509 1.00 0.00 22 LEU A C 16
ATOM 17878 O O . LEU A 1 22 ? 47.700 -7.418 9.426 1.00 0.00 22 LEU A O 16
ATOM 17894 N N . VAL A 1 23 ? 47.488 -5.835 7.910 1.00 0.00 23 VAL A N 16
ATOM 17895 C CA . VAL A 1 23 ? 46.098 -5.528 8.339 1.00 0.00 23 VAL A CA 16
ATOM 17896 C C . VAL A 1 23 ? 45.263 -6.791 8.137 1.00 0.00 23 VAL A C 16
ATOM 17897 O O . VAL A 1 23 ? 44.449 -7.159 8.960 1.00 0.00 23 VAL A O 16
ATOM 17910 N N . ASP A 1 24 ? 45.492 -7.464 7.036 1.00 0.00 24 ASP A N 16
ATOM 17911 C CA . ASP A 1 24 ? 44.760 -8.729 6.728 1.00 0.00 24 ASP A CA 16
ATOM 17912 C C . ASP A 1 24 ? 45.792 -9.843 6.513 1.00 0.00 24 ASP A C 16
ATOM 17913 O O . ASP A 1 24 ? 45.467 -11.013 6.503 1.00 0.00 24 ASP A O 16
ATOM 17922 N N . GLY A 1 25 ? 47.040 -9.480 6.340 1.00 0.00 25 GLY A N 16
ATOM 17923 C CA . GLY A 1 25 ? 48.105 -10.506 6.126 1.00 0.00 25 GLY A CA 16
ATOM 17924 C C . GLY A 1 25 ? 48.080 -10.981 4.669 1.00 0.00 25 GLY A C 16
ATOM 17925 O O . GLY A 1 25 ? 48.622 -12.015 4.333 1.00 0.00 25 GLY A O 16
ATOM 17929 N N . GLU A 1 26 ? 47.419 -10.251 3.811 1.00 0.00 26 GLU A N 16
ATOM 17930 C CA . GLU A 1 26 ? 47.315 -10.677 2.377 1.00 0.00 26 GLU A CA 16
ATOM 17931 C C . GLU A 1 26 ? 48.551 -10.258 1.567 1.00 0.00 26 GLU A C 16
ATOM 17932 O O . GLU A 1 26 ? 49.188 -9.262 1.848 1.00 0.00 26 GLU A O 16
ATOM 17944 N N . GLU A 1 27 ? 48.881 -11.024 0.551 1.00 0.00 27 GLU A N 16
ATOM 17945 C CA . GLU A 1 27 ? 50.062 -10.700 -0.308 1.00 0.00 27 GLU A CA 16
ATOM 17946 C C . GLU A 1 27 ? 49.605 -9.839 -1.488 1.00 0.00 27 GLU A C 16
ATOM 17947 O O . GLU A 1 27 ? 48.636 -10.151 -2.153 1.00 0.00 27 GLU A O 16
ATOM 17959 N N . ILE A 1 28 ? 50.287 -8.748 -1.740 1.00 0.00 28 ILE A N 16
ATOM 17960 C CA . ILE A 1 28 ? 49.890 -7.840 -2.864 1.00 0.00 28 ILE A CA 16
ATOM 17961 C C . ILE A 1 28 ? 51.069 -7.653 -3.823 1.00 0.00 28 ILE A C 16
ATOM 17962 O O . ILE A 1 28 ? 51.701 -6.616 -3.835 1.00 0.00 28 ILE A O 16
ATOM 17978 N N . LYS A 1 29 ? 51.382 -8.638 -4.623 1.00 0.00 29 LYS A N 16
ATOM 17979 C CA . LYS A 1 29 ? 52.530 -8.476 -5.563 1.00 0.00 29 LYS A CA 16
ATOM 17980 C C . LYS A 1 29 ? 52.159 -7.437 -6.626 1.00 0.00 29 LYS A C 16
ATOM 17981 O O . LYS A 1 29 ? 51.340 -7.673 -7.491 1.00 0.00 29 LYS A O 16
ATOM 18000 N N . GLY A 1 30 ? 52.762 -6.283 -6.546 1.00 0.00 30 GLY A N 16
ATOM 18001 C CA . GLY A 1 30 ? 52.469 -5.187 -7.522 1.00 0.00 30 GLY A CA 16
ATOM 18002 C C . GLY A 1 30 ? 52.251 -3.885 -6.750 1.00 0.00 30 GLY A C 16
ATOM 18003 O O . GLY A 1 30 ? 51.644 -2.951 -7.237 1.00 0.00 30 GLY A O 16
ATOM 18007 N N . THR A 1 31 ? 52.759 -3.814 -5.548 1.00 0.00 31 THR A N 16
ATOM 18008 C CA . THR A 1 31 ? 52.613 -2.579 -4.729 1.00 0.00 31 THR A CA 16
ATOM 18009 C C . THR A 1 31 ? 53.896 -2.381 -3.927 1.00 0.00 31 THR A C 16
ATOM 18010 O O . THR A 1 31 ? 54.582 -3.329 -3.605 1.00 0.00 31 THR A O 16
ATOM 18021 N N . VAL A 1 32 ? 54.237 -1.154 -3.618 1.00 0.00 32 VAL A N 16
ATOM 18022 C CA . VAL A 1 32 ? 55.487 -0.881 -2.838 1.00 0.00 32 VAL A CA 16
ATOM 18023 C C . VAL A 1 32 ? 55.143 -0.017 -1.624 1.00 0.00 32 VAL A C 16
ATOM 18024 O O . VAL A 1 32 ? 55.188 1.195 -1.670 1.00 0.00 32 VAL A O 16
ATOM 18037 N N . TYR A 1 33 ? 54.810 -0.637 -0.528 1.00 0.00 33 TYR A N 16
ATOM 18038 C CA . TYR A 1 33 ? 54.478 0.145 0.697 1.00 0.00 33 TYR A CA 16
ATOM 18039 C C . TYR A 1 33 ? 53.316 1.107 0.405 1.00 0.00 33 TYR A C 16
ATOM 18040 O O . TYR A 1 33 ? 53.109 2.075 1.110 1.00 0.00 33 TYR A O 16
ATOM 18058 N N . LEU A 1 34 ? 52.560 0.847 -0.628 1.00 0.00 34 LEU A N 16
ATOM 18059 C CA . LEU A 1 34 ? 51.409 1.736 -0.971 1.00 0.00 34 LEU A CA 16
ATOM 18060 C C . LEU A 1 34 ? 50.287 1.509 0.045 1.00 0.00 34 LEU A C 16
ATOM 18061 O O . LEU A 1 34 ? 50.040 0.400 0.460 1.00 0.00 34 LEU A O 16
ATOM 18077 N N . GLY A 1 35 ? 49.605 2.543 0.453 1.00 0.00 35 GLY A N 16
ATOM 18078 C CA . GLY A 1 35 ? 48.502 2.362 1.447 1.00 0.00 35 GLY A CA 16
ATOM 18079 C C . GLY A 1 35 ? 49.067 2.508 2.859 1.00 0.00 35 GLY A C 16
ATOM 18080 O O . GLY A 1 35 ? 48.430 2.164 3.836 1.00 0.00 35 GLY A O 16
ATOM 18084 N N . ASP A 1 36 ? 50.261 3.027 2.965 1.00 0.00 36 ASP A N 16
ATOM 18085 C CA . ASP A 1 36 ? 50.903 3.225 4.300 1.00 0.00 36 ASP A CA 16
ATOM 18086 C C . ASP A 1 36 ? 51.355 4.689 4.407 1.00 0.00 36 ASP A C 16
ATOM 18087 O O . ASP A 1 36 ? 50.650 5.588 3.993 1.00 0.00 36 ASP A O 16
ATOM 18096 N N . GLY A 1 37 ? 52.522 4.941 4.945 1.00 0.00 37 GLY A N 16
ATOM 18097 C CA . GLY A 1 37 ? 53.016 6.344 5.068 1.00 0.00 37 GLY A CA 16
ATOM 18098 C C . GLY A 1 37 ? 54.039 6.587 3.967 1.00 0.00 37 GLY A C 16
ATOM 18099 O O . GLY A 1 37 ? 54.915 7.418 4.092 1.00 0.00 37 GLY A O 16
ATOM 18103 N N . TRP A 1 38 ? 53.948 5.833 2.903 1.00 0.00 38 TRP A N 16
ATOM 18104 C CA . TRP A 1 38 ? 54.927 5.964 1.785 1.00 0.00 38 TRP A CA 16
ATOM 18105 C C . TRP A 1 38 ? 55.290 7.425 1.549 1.00 0.00 38 TRP A C 16
ATOM 18106 O O . TRP A 1 38 ? 54.440 8.274 1.376 1.00 0.00 38 TRP A O 16
ATOM 18127 N N . SER A 1 39 ? 56.562 7.711 1.517 1.00 0.00 39 SER A N 16
ATOM 18128 C CA . SER A 1 39 ? 57.018 9.112 1.263 1.00 0.00 39 SER A CA 16
ATOM 18129 C C . SER A 1 39 ? 58.386 9.040 0.583 1.00 0.00 39 SER A C 16
ATOM 18130 O O . SER A 1 39 ? 59.212 8.234 0.961 1.00 0.00 39 SER A O 16
ATOM 18138 N N . ALA A 1 40 ? 58.653 9.840 -0.424 1.00 0.00 40 ALA A N 16
ATOM 18139 C CA . ALA A 1 40 ? 59.983 9.748 -1.102 1.00 0.00 40 ALA A CA 16
ATOM 18140 C C . ALA A 1 40 ? 60.295 11.055 -1.833 1.00 0.00 40 ALA A C 16
ATOM 18141 O O . ALA A 1 40 ? 59.461 11.933 -1.938 1.00 0.00 40 ALA A O 16
ATOM 18148 N N . LYS A 1 41 ? 61.488 11.184 -2.363 1.00 0.00 41 LYS A N 16
ATOM 18149 C CA . LYS A 1 41 ? 61.872 12.412 -3.112 1.00 0.00 41 LYS A CA 16
ATOM 18150 C C . LYS A 1 41 ? 62.935 12.008 -4.143 1.00 0.00 41 LYS A C 16
ATOM 18151 O O . LYS A 1 41 ? 63.642 11.039 -3.945 1.00 0.00 41 LYS A O 16
ATOM 18170 N N . LYS A 1 42 ? 63.067 12.722 -5.237 1.00 0.00 42 LYS A N 16
ATOM 18171 C CA . LYS A 1 42 ? 64.101 12.344 -6.260 1.00 0.00 42 LYS A CA 16
ATOM 18172 C C . LYS A 1 42 ? 65.318 13.264 -6.108 1.00 0.00 42 LYS A C 16
ATOM 18173 O O . LYS A 1 42 ? 65.211 14.470 -6.210 1.00 0.00 42 LYS A O 16
ATOM 18192 N N . ASP A 1 43 ? 66.478 12.702 -5.849 1.00 0.00 43 ASP A N 16
ATOM 18193 C CA . ASP A 1 43 ? 67.708 13.540 -5.667 1.00 0.00 43 ASP A CA 16
ATOM 18194 C C . ASP A 1 43 ? 68.557 13.529 -6.945 1.00 0.00 43 ASP A C 16
ATOM 18195 O O . ASP A 1 43 ? 69.534 14.242 -7.051 1.00 0.00 43 ASP A O 16
ATOM 18204 N N . GLY A 1 44 ? 68.201 12.733 -7.921 1.00 0.00 44 GLY A N 16
ATOM 18205 C CA . GLY A 1 44 ? 69.007 12.702 -9.183 1.00 0.00 44 GLY A CA 16
ATOM 18206 C C . GLY A 1 44 ? 69.014 11.289 -9.765 1.00 0.00 44 GLY A C 16
ATOM 18207 O O . GLY A 1 44 ? 67.990 10.750 -10.134 1.00 0.00 44 GLY A O 16
ATOM 18211 N N . ALA A 1 45 ? 70.172 10.688 -9.848 1.00 0.00 45 ALA A N 16
ATOM 18212 C CA . ALA A 1 45 ? 70.277 9.308 -10.408 1.00 0.00 45 ALA A CA 16
ATOM 18213 C C . ALA A 1 45 ? 70.144 8.288 -9.273 1.00 0.00 45 ALA A C 16
ATOM 18214 O O . ALA A 1 45 ? 70.488 7.132 -9.417 1.00 0.00 45 ALA A O 16
ATOM 18221 N N . THR A 1 46 ? 69.622 8.706 -8.152 1.00 0.00 46 THR A N 16
ATOM 18222 C CA . THR A 1 46 ? 69.425 7.781 -7.001 1.00 0.00 46 THR A CA 16
ATOM 18223 C C . THR A 1 46 ? 68.223 8.282 -6.195 1.00 0.00 46 THR A C 16
ATOM 18224 O O . THR A 1 46 ? 68.233 9.372 -5.658 1.00 0.00 46 THR A O 16
ATOM 18235 N N . ILE A 1 47 ? 67.179 7.508 -6.132 1.00 0.00 47 ILE A N 16
ATOM 18236 C CA . ILE A 1 47 ? 65.954 7.935 -5.393 1.00 0.00 47 ILE A CA 16
ATOM 18237 C C . ILE A 1 47 ? 66.059 7.590 -3.901 1.00 0.00 47 ILE A C 16
ATOM 18238 O O . ILE A 1 47 ? 66.529 6.534 -3.524 1.00 0.00 47 ILE A O 16
ATOM 18254 N N . VAL A 1 48 ? 65.594 8.477 -3.053 1.00 0.00 48 VAL A N 16
ATOM 18255 C CA . VAL A 1 48 ? 65.618 8.231 -1.576 1.00 0.00 48 VAL A CA 16
ATOM 18256 C C . VAL A 1 48 ? 64.173 7.995 -1.124 1.00 0.00 48 VAL A C 16
ATOM 18257 O O . VAL A 1 48 ? 63.289 8.752 -1.463 1.00 0.00 48 VAL A O 16
ATOM 18270 N N . ILE A 1 49 ? 63.900 6.937 -0.400 1.00 0.00 49 ILE A N 16
ATOM 18271 C CA . ILE A 1 49 ? 62.481 6.672 0.011 1.00 0.00 49 ILE A CA 16
ATOM 18272 C C . ILE A 1 49 ? 62.420 5.907 1.336 1.00 0.00 49 ILE A C 16
ATOM 18273 O O . ILE A 1 49 ? 63.246 5.065 1.613 1.00 0.00 49 ILE A O 16
ATOM 18289 N N . SER A 1 50 ? 61.403 6.159 2.134 1.00 0.00 50 SER A N 16
ATOM 18290 C CA . SER A 1 50 ? 61.219 5.430 3.408 1.00 0.00 50 SER A CA 16
ATOM 18291 C C . SER A 1 50 ? 59.956 4.577 3.210 1.00 0.00 50 SER A C 16
ATOM 18292 O O . SER A 1 50 ? 58.901 5.122 2.897 1.00 0.00 50 SER A O 16
ATOM 18300 N N . PRO A 1 51 ? 60.042 3.268 3.341 1.00 0.00 51 PRO A N 16
ATOM 18301 C CA . PRO A 1 51 ? 58.874 2.377 3.128 1.00 0.00 51 PRO A CA 16
ATOM 18302 C C . PRO A 1 51 ? 57.579 3.017 3.617 1.00 0.00 51 PRO A C 16
ATOM 18303 O O . PRO A 1 51 ? 56.781 3.482 2.831 1.00 0.00 51 PRO A O 16
ATOM 18314 N N . ALA A 1 52 ? 57.370 3.067 4.905 1.00 0.00 52 ALA A N 16
ATOM 18315 C CA . ALA A 1 52 ? 56.133 3.703 5.446 1.00 0.00 52 ALA A CA 16
ATOM 18316 C C . ALA A 1 52 ? 56.487 5.077 6.034 1.00 0.00 52 ALA A C 16
ATOM 18317 O O . ALA A 1 52 ? 55.810 6.052 5.801 1.00 0.00 52 ALA A O 16
ATOM 18324 N N . GLU A 1 53 ? 57.517 5.140 6.836 1.00 0.00 53 GLU A N 16
ATOM 18325 C CA . GLU A 1 53 ? 57.882 6.434 7.491 1.00 0.00 53 GLU A CA 16
ATOM 18326 C C . GLU A 1 53 ? 59.343 6.385 7.973 1.00 0.00 53 GLU A C 16
ATOM 18327 O O . GLU A 1 53 ? 60.101 5.503 7.622 1.00 0.00 53 GLU A O 16
ATOM 18339 N N . GLU A 1 54 ? 59.717 7.330 8.799 1.00 0.00 54 GLU A N 16
ATOM 18340 C CA . GLU A 1 54 ? 61.102 7.363 9.348 1.00 0.00 54 GLU A CA 16
ATOM 18341 C C . GLU A 1 54 ? 61.193 8.469 10.407 1.00 0.00 54 GLU A C 16
ATOM 18342 O O . GLU A 1 54 ? 61.041 9.638 10.109 1.00 0.00 54 GLU A O 16
ATOM 18354 N N . THR A 1 55 ? 61.445 8.117 11.642 1.00 0.00 55 THR A N 16
ATOM 18355 C CA . THR A 1 55 ? 61.548 9.159 12.713 1.00 0.00 55 THR A CA 16
ATOM 18356 C C . THR A 1 55 ? 63.000 9.627 12.810 1.00 0.00 55 THR A C 16
ATOM 18357 O O . THR A 1 55 ? 63.362 10.666 12.296 1.00 0.00 55 THR A O 16
ATOM 18368 N N . ALA A 1 56 ? 63.838 8.863 13.442 1.00 0.00 56 ALA A N 16
ATOM 18369 C CA . ALA A 1 56 ? 65.272 9.234 13.558 1.00 0.00 56 ALA A CA 16
ATOM 18370 C C . ALA A 1 56 ? 66.049 7.929 13.607 1.00 0.00 56 ALA A C 16
ATOM 18371 O O . ALA A 1 56 ? 66.667 7.523 12.642 1.00 0.00 56 ALA A O 16
ATOM 18378 N N . LEU A 1 57 ? 66.026 7.264 14.727 1.00 0.00 57 LEU A N 16
ATOM 18379 C CA . LEU A 1 57 ? 66.761 5.972 14.860 1.00 0.00 57 LEU A CA 16
ATOM 18380 C C . LEU A 1 57 ? 66.148 4.924 13.921 1.00 0.00 57 LEU A C 16
ATOM 18381 O O . LEU A 1 57 ? 66.310 3.736 14.125 1.00 0.00 57 LEU A O 16
ATOM 18397 N N . PHE A 1 58 ? 65.465 5.339 12.883 1.00 0.00 58 PHE A N 16
ATOM 18398 C CA . PHE A 1 58 ? 64.868 4.357 11.931 1.00 0.00 58 PHE A CA 16
ATOM 18399 C C . PHE A 1 58 ? 65.789 4.238 10.724 1.00 0.00 58 PHE A C 16
ATOM 18400 O O . PHE A 1 58 ? 66.872 4.789 10.712 1.00 0.00 58 PHE A O 16
ATOM 18417 N N . LYS A 1 59 ? 65.393 3.484 9.731 1.00 0.00 59 LYS A N 16
ATOM 18418 C CA . LYS A 1 59 ? 66.271 3.276 8.540 1.00 0.00 59 LYS A CA 16
ATOM 18419 C C . LYS A 1 59 ? 65.595 3.740 7.246 1.00 0.00 59 LYS A C 16
ATOM 18420 O O . LYS A 1 59 ? 64.432 3.490 7.003 1.00 0.00 59 LYS A O 16
ATOM 18439 N N . ALA A 1 60 ? 66.361 4.376 6.404 1.00 0.00 60 ALA A N 16
ATOM 18440 C CA . ALA A 1 60 ? 65.858 4.843 5.085 1.00 0.00 60 ALA A CA 16
ATOM 18441 C C . ALA A 1 60 ? 66.011 3.685 4.095 1.00 0.00 60 ALA A C 16
ATOM 18442 O O . ALA A 1 60 ? 66.533 2.642 4.440 1.00 0.00 60 ALA A O 16
ATOM 18449 N N . LYS A 1 61 ? 65.589 3.850 2.869 1.00 0.00 61 LYS A N 16
ATOM 18450 C CA . LYS A 1 61 ? 65.741 2.754 1.857 1.00 0.00 61 LYS A CA 16
ATOM 18451 C C . LYS A 1 61 ? 66.222 3.369 0.543 1.00 0.00 61 LYS A C 16
ATOM 18452 O O . LYS A 1 61 ? 65.631 4.293 0.026 1.00 0.00 61 LYS A O 16
ATOM 18471 N N . HIS A 1 62 ? 67.297 2.868 0.003 1.00 0.00 62 HIS A N 16
ATOM 18472 C CA . HIS A 1 62 ? 67.823 3.433 -1.272 1.00 0.00 62 HIS A CA 16
ATOM 18473 C C . HIS A 1 62 ? 67.096 2.809 -2.466 1.00 0.00 62 HIS A C 16
ATOM 18474 O O . HIS A 1 62 ? 66.496 1.757 -2.367 1.00 0.00 62 HIS A O 16
ATOM 18489 N N . ILE A 1 63 ? 67.185 3.446 -3.602 1.00 0.00 63 ILE A N 16
ATOM 18490 C CA . ILE A 1 63 ? 66.545 2.908 -4.840 1.00 0.00 63 ILE A CA 16
ATOM 18491 C C . ILE A 1 63 ? 67.361 3.386 -6.045 1.00 0.00 63 ILE A C 16
ATOM 18492 O O . ILE A 1 63 ? 67.408 4.555 -6.344 1.00 0.00 63 ILE A O 16
ATOM 18508 N N . SER A 1 64 ? 68.018 2.496 -6.732 1.00 0.00 64 SER A N 16
ATOM 18509 C CA . SER A 1 64 ? 68.822 2.928 -7.908 1.00 0.00 64 SER A CA 16
ATOM 18510 C C . SER A 1 64 ? 67.873 3.528 -8.946 1.00 0.00 64 SER A C 16
ATOM 18511 O O . SER A 1 64 ? 66.715 3.168 -9.012 1.00 0.00 64 SER A O 16
ATOM 18519 N N . ALA A 1 65 ? 68.338 4.433 -9.762 1.00 0.00 65 ALA A N 16
ATOM 18520 C CA . ALA A 1 65 ? 67.431 5.023 -10.780 1.00 0.00 65 ALA A CA 16
ATOM 18521 C C . ALA A 1 65 ? 66.780 3.891 -11.586 1.00 0.00 65 ALA A C 16
ATOM 18522 O O . ALA A 1 65 ? 65.593 3.899 -11.825 1.00 0.00 65 ALA A O 16
ATOM 18529 N N . ALA A 1 66 ? 67.534 2.915 -12.014 1.00 0.00 66 ALA A N 16
ATOM 18530 C CA . ALA A 1 66 ? 66.914 1.811 -12.803 1.00 0.00 66 ALA A CA 16
ATOM 18531 C C . ALA A 1 66 ? 65.810 1.164 -11.962 1.00 0.00 66 ALA A C 16
ATOM 18532 O O . ALA A 1 66 ? 64.743 0.847 -12.446 1.00 0.00 66 ALA A O 16
ATOM 18539 N N . HIS A 1 67 ? 66.050 0.978 -10.698 1.00 0.00 67 HIS A N 16
ATOM 18540 C CA . HIS A 1 67 ? 65.010 0.372 -9.824 1.00 0.00 67 HIS A CA 16
ATOM 18541 C C . HIS A 1 67 ? 63.755 1.256 -9.832 1.00 0.00 67 HIS A C 16
ATOM 18542 O O . HIS A 1 67 ? 62.641 0.774 -9.770 1.00 0.00 67 HIS A O 16
ATOM 18557 N N . LEU A 1 68 ? 63.927 2.549 -9.903 1.00 0.00 68 LEU A N 16
ATOM 18558 C CA . LEU A 1 68 ? 62.749 3.471 -9.913 1.00 0.00 68 LEU A CA 16
ATOM 18559 C C . LEU A 1 68 ? 61.839 3.070 -11.071 1.00 0.00 68 LEU A C 16
ATOM 18560 O O . LEU A 1 68 ? 60.627 3.122 -10.980 1.00 0.00 68 LEU A O 16
ATOM 18576 N N . LYS A 1 69 ? 62.422 2.623 -12.143 1.00 0.00 69 LYS A N 16
ATOM 18577 C CA . LYS A 1 69 ? 61.603 2.171 -13.295 1.00 0.00 69 LYS A CA 16
ATOM 18578 C C . LYS A 1 69 ? 60.721 1.015 -12.833 1.00 0.00 69 LYS A C 16
ATOM 18579 O O . LYS A 1 69 ? 59.570 0.920 -13.199 1.00 0.00 69 LYS A O 16
ATOM 18598 N N . ILE A 1 70 ? 61.255 0.133 -12.023 1.00 0.00 70 ILE A N 16
ATOM 18599 C CA . ILE A 1 70 ? 60.437 -1.015 -11.533 1.00 0.00 70 ILE A CA 16
ATOM 18600 C C . ILE A 1 70 ? 59.245 -0.491 -10.731 1.00 0.00 70 ILE A C 16
ATOM 18601 O O . ILE A 1 70 ? 58.203 -1.093 -10.740 1.00 0.00 70 ILE A O 16
ATOM 18617 N N . ILE A 1 71 ? 59.360 0.613 -10.044 1.00 0.00 71 ILE A N 16
ATOM 18618 C CA . ILE A 1 71 ? 58.167 1.089 -9.288 1.00 0.00 71 ILE A CA 16
ATOM 18619 C C . ILE A 1 71 ? 57.039 1.339 -10.291 1.00 0.00 71 ILE A C 16
ATOM 18620 O O . ILE A 1 71 ? 55.896 1.014 -10.042 1.00 0.00 71 ILE A O 16
ATOM 18636 N N . ALA A 1 72 ? 57.348 1.884 -11.434 1.00 0.00 72 ALA A N 16
ATOM 18637 C CA . ALA A 1 72 ? 56.291 2.122 -12.451 1.00 0.00 72 ALA A CA 16
ATOM 18638 C C . ALA A 1 72 ? 55.785 0.785 -12.992 1.00 0.00 72 ALA A C 16
ATOM 18639 O O . ALA A 1 72 ? 54.623 0.618 -13.289 1.00 0.00 72 ALA A O 16
ATOM 18646 N N . LYS A 1 73 ? 56.654 -0.166 -13.133 1.00 0.00 73 LYS A N 16
ATOM 18647 C CA . LYS A 1 73 ? 56.238 -1.485 -13.670 1.00 0.00 73 LYS A CA 16
ATOM 18648 C C . LYS A 1 73 ? 55.172 -2.084 -12.743 1.00 0.00 73 LYS A C 16
ATOM 18649 O O . LYS A 1 73 ? 54.152 -2.578 -13.182 1.00 0.00 73 LYS A O 16
ATOM 18668 N N . ASN A 1 74 ? 55.417 -2.044 -11.469 1.00 0.00 74 ASN A N 16
ATOM 18669 C CA . ASN A 1 74 ? 54.452 -2.612 -10.489 1.00 0.00 74 ASN A CA 16
ATOM 18670 C C . ASN A 1 74 ? 53.247 -1.673 -10.300 1.00 0.00 74 ASN A C 16
ATOM 18671 O O . ASN A 1 74 ? 52.156 -1.960 -10.747 1.00 0.00 74 ASN A O 16
ATOM 18682 N N . LEU A 1 75 ? 53.423 -0.578 -9.606 1.00 0.00 75 LEU A N 16
ATOM 18683 C CA . LEU A 1 75 ? 52.276 0.349 -9.349 1.00 0.00 75 LEU A CA 16
ATOM 18684 C C . LEU A 1 75 ? 51.685 0.881 -10.660 1.00 0.00 75 LEU A C 16
ATOM 18685 O O . LEU A 1 75 ? 50.482 0.940 -10.825 1.00 0.00 75 LEU A O 16
ATOM 18701 N N . LEU A 1 76 ? 52.518 1.284 -11.582 1.00 0.00 76 LEU A N 16
ATOM 18702 C CA . LEU A 1 76 ? 52.005 1.832 -12.880 1.00 0.00 76 LEU A CA 16
ATOM 18703 C C . LEU A 1 76 ? 52.128 0.766 -13.972 1.00 0.00 76 LEU A C 16
ATOM 18704 O O . LEU A 1 76 ? 51.552 -0.296 -13.799 1.00 0.00 76 LEU A O 16
ATOM 18721 N N . ALA A 1 1 ? 52.972 4.957 18.231 1.00 0.00 1 ALA A N 17
ATOM 18722 C CA . ALA A 1 1 ? 52.397 4.720 16.881 1.00 0.00 1 ALA A CA 17
ATOM 18723 C C . ALA A 1 1 ? 52.938 3.403 16.322 1.00 0.00 1 ALA A C 17
ATOM 18724 O O . ALA A 1 1 ? 54.112 3.101 16.446 1.00 0.00 1 ALA A O 17
ATOM 18733 N N . THR A 1 2 ? 52.096 2.615 15.708 1.00 0.00 2 THR A N 17
ATOM 18734 C CA . THR A 1 2 ? 52.558 1.301 15.144 1.00 0.00 2 THR A CA 17
ATOM 18735 C C . THR A 1 2 ? 52.737 1.408 13.628 1.00 0.00 2 THR A C 17
ATOM 18736 O O . THR A 1 2 ? 53.118 0.456 12.972 1.00 0.00 2 THR A O 17
ATOM 18747 N N . LEU A 1 3 ? 52.481 2.549 13.060 1.00 0.00 3 LEU A N 17
ATOM 18748 C CA . LEU A 1 3 ? 52.664 2.719 11.585 1.00 0.00 3 LEU A CA 17
ATOM 18749 C C . LEU A 1 3 ? 54.122 2.452 11.225 1.00 0.00 3 LEU A C 17
ATOM 18750 O O . LEU A 1 3 ? 54.436 1.744 10.291 1.00 0.00 3 LEU A O 17
ATOM 18766 N N . THR A 1 4 ? 55.008 3.057 11.959 1.00 0.00 4 THR A N 17
ATOM 18767 C CA . THR A 1 4 ? 56.449 2.894 11.681 1.00 0.00 4 THR A CA 17
ATOM 18768 C C . THR A 1 4 ? 56.955 1.555 12.228 1.00 0.00 4 THR A C 17
ATOM 18769 O O . THR A 1 4 ? 57.633 0.812 11.554 1.00 0.00 4 THR A O 17
ATOM 18780 N N . SER A 1 5 ? 56.670 1.275 13.462 1.00 0.00 5 SER A N 17
ATOM 18781 C CA . SER A 1 5 ? 57.184 0.014 14.071 1.00 0.00 5 SER A CA 17
ATOM 18782 C C . SER A 1 5 ? 56.570 -1.245 13.430 1.00 0.00 5 SER A C 17
ATOM 18783 O O . SER A 1 5 ? 57.289 -2.139 13.034 1.00 0.00 5 SER A O 17
ATOM 18791 N N . GLU A 1 6 ? 55.270 -1.357 13.347 1.00 0.00 6 GLU A N 17
ATOM 18792 C CA . GLU A 1 6 ? 54.672 -2.610 12.769 1.00 0.00 6 GLU A CA 17
ATOM 18793 C C . GLU A 1 6 ? 54.939 -2.757 11.273 1.00 0.00 6 GLU A C 17
ATOM 18794 O O . GLU A 1 6 ? 55.210 -3.844 10.796 1.00 0.00 6 GLU A O 17
ATOM 18806 N N . VAL A 1 7 ? 54.827 -1.696 10.517 1.00 0.00 7 VAL A N 17
ATOM 18807 C CA . VAL A 1 7 ? 55.032 -1.809 9.040 1.00 0.00 7 VAL A CA 17
ATOM 18808 C C . VAL A 1 7 ? 56.448 -2.289 8.706 1.00 0.00 7 VAL A C 17
ATOM 18809 O O . VAL A 1 7 ? 56.624 -3.201 7.912 1.00 0.00 7 VAL A O 17
ATOM 18822 N N . ILE A 1 8 ? 57.454 -1.687 9.287 1.00 0.00 8 ILE A N 17
ATOM 18823 C CA . ILE A 1 8 ? 58.860 -2.102 8.990 1.00 0.00 8 ILE A CA 17
ATOM 18824 C C . ILE A 1 8 ? 59.067 -3.575 9.388 1.00 0.00 8 ILE A C 17
ATOM 18825 O O . ILE A 1 8 ? 59.781 -4.303 8.734 1.00 0.00 8 ILE A O 17
ATOM 18841 N N . LYS A 1 9 ? 58.518 -3.989 10.502 1.00 0.00 9 LYS A N 17
ATOM 18842 C CA . LYS A 1 9 ? 58.748 -5.392 10.971 1.00 0.00 9 LYS A CA 17
ATOM 18843 C C . LYS A 1 9 ? 58.271 -6.404 9.920 1.00 0.00 9 LYS A C 17
ATOM 18844 O O . LYS A 1 9 ? 58.948 -7.376 9.630 1.00 0.00 9 LYS A O 17
ATOM 18863 N N . ALA A 1 10 ? 57.111 -6.208 9.358 1.00 0.00 10 ALA A N 17
ATOM 18864 C CA . ALA A 1 10 ? 56.597 -7.174 8.349 1.00 0.00 10 ALA A CA 17
ATOM 18865 C C . ALA A 1 10 ? 57.546 -7.273 7.145 1.00 0.00 10 ALA A C 17
ATOM 18866 O O . ALA A 1 10 ? 57.860 -8.359 6.684 1.00 0.00 10 ALA A O 17
ATOM 18873 N N . ASN A 1 11 ? 57.991 -6.161 6.604 1.00 0.00 11 ASN A N 17
ATOM 18874 C CA . ASN A 1 11 ? 58.891 -6.208 5.411 1.00 0.00 11 ASN A CA 17
ATOM 18875 C C . ASN A 1 11 ? 60.361 -6.292 5.844 1.00 0.00 11 ASN A C 17
ATOM 18876 O O . ASN A 1 11 ? 60.974 -7.337 5.775 1.00 0.00 11 ASN A O 17
ATOM 18887 N N . LYS A 1 12 ? 60.946 -5.205 6.280 1.00 0.00 12 LYS A N 17
ATOM 18888 C CA . LYS A 1 12 ? 62.382 -5.265 6.694 1.00 0.00 12 LYS A CA 17
ATOM 18889 C C . LYS A 1 12 ? 63.183 -5.954 5.580 1.00 0.00 12 LYS A C 17
ATOM 18890 O O . LYS A 1 12 ? 63.942 -6.872 5.818 1.00 0.00 12 LYS A O 17
ATOM 18909 N N . GLY A 1 13 ? 62.984 -5.521 4.360 1.00 0.00 13 GLY A N 17
ATOM 18910 C CA . GLY A 1 13 ? 63.677 -6.137 3.198 1.00 0.00 13 GLY A CA 17
ATOM 18911 C C . GLY A 1 13 ? 62.830 -5.848 1.964 1.00 0.00 13 GLY A C 17
ATOM 18912 O O . GLY A 1 13 ? 62.633 -6.693 1.117 1.00 0.00 13 GLY A O 17
ATOM 18916 N N . ARG A 1 14 ? 62.302 -4.663 1.883 1.00 0.00 14 ARG A N 17
ATOM 18917 C CA . ARG A 1 14 ? 61.433 -4.311 0.730 1.00 0.00 14 ARG A CA 17
ATOM 18918 C C . ARG A 1 14 ? 62.186 -4.552 -0.570 1.00 0.00 14 ARG A C 17
ATOM 18919 O O . ARG A 1 14 ? 63.202 -3.948 -0.845 1.00 0.00 14 ARG A O 17
ATOM 18940 N N . GLU A 1 15 ? 61.676 -5.433 -1.376 1.00 0.00 15 GLU A N 17
ATOM 18941 C CA . GLU A 1 15 ? 62.329 -5.711 -2.677 1.00 0.00 15 GLU A CA 17
ATOM 18942 C C . GLU A 1 15 ? 61.999 -4.576 -3.639 1.00 0.00 15 GLU A C 17
ATOM 18943 O O . GLU A 1 15 ? 62.817 -4.180 -4.443 1.00 0.00 15 GLU A O 17
ATOM 18955 N N . GLY A 1 16 ? 60.795 -4.041 -3.576 1.00 0.00 16 GLY A N 17
ATOM 18956 C CA . GLY A 1 16 ? 60.397 -2.930 -4.489 1.00 0.00 16 GLY A CA 17
ATOM 18957 C C . GLY A 1 16 ? 59.300 -3.439 -5.425 1.00 0.00 16 GLY A C 17
ATOM 18958 O O . GLY A 1 16 ? 59.094 -2.903 -6.497 1.00 0.00 16 GLY A O 17
ATOM 18962 N N . LYS A 1 17 ? 58.587 -4.471 -5.022 1.00 0.00 17 LYS A N 17
ATOM 18963 C CA . LYS A 1 17 ? 57.494 -5.022 -5.889 1.00 0.00 17 LYS A CA 17
ATOM 18964 C C . LYS A 1 17 ? 56.386 -5.682 -5.033 1.00 0.00 17 LYS A C 17
ATOM 18965 O O . LYS A 1 17 ? 55.215 -5.540 -5.335 1.00 0.00 17 LYS A O 17
ATOM 18984 N N . PRO A 1 18 ? 56.728 -6.429 -3.998 1.00 0.00 18 PRO A N 17
ATOM 18985 C CA . PRO A 1 18 ? 55.729 -7.136 -3.150 1.00 0.00 18 PRO A CA 17
ATOM 18986 C C . PRO A 1 18 ? 55.287 -6.326 -1.916 1.00 0.00 18 PRO A C 17
ATOM 18987 O O . PRO A 1 18 ? 56.090 -5.973 -1.072 1.00 0.00 18 PRO A O 17
ATOM 18998 N N . MET A 1 19 ? 54.008 -6.045 -1.808 1.00 0.00 19 MET A N 17
ATOM 18999 C CA . MET A 1 19 ? 53.476 -5.264 -0.643 1.00 0.00 19 MET A CA 17
ATOM 19000 C C . MET A 1 19 ? 52.418 -6.074 0.108 1.00 0.00 19 MET A C 17
ATOM 19001 O O . MET A 1 19 ? 51.424 -6.466 -0.458 1.00 0.00 19 MET A O 17
ATOM 19015 N N . ILE A 1 20 ? 52.605 -6.295 1.394 1.00 0.00 20 ILE A N 17
ATOM 19016 C CA . ILE A 1 20 ? 51.583 -7.060 2.191 1.00 0.00 20 ILE A CA 17
ATOM 19017 C C . ILE A 1 20 ? 51.024 -6.164 3.289 1.00 0.00 20 ILE A C 17
ATOM 19018 O O . ILE A 1 20 ? 51.752 -5.555 4.052 1.00 0.00 20 ILE A O 17
ATOM 19034 N N . SER A 1 21 ? 49.726 -6.096 3.378 1.00 0.00 21 SER A N 17
ATOM 19035 C CA . SER A 1 21 ? 49.104 -5.255 4.438 1.00 0.00 21 SER A CA 17
ATOM 19036 C C . SER A 1 21 ? 48.877 -6.125 5.679 1.00 0.00 21 SER A C 17
ATOM 19037 O O . SER A 1 21 ? 47.925 -6.870 5.763 1.00 0.00 21 SER A O 17
ATOM 19045 N N . LEU A 1 22 ? 49.760 -6.038 6.642 1.00 0.00 22 LEU A N 17
ATOM 19046 C CA . LEU A 1 22 ? 49.601 -6.872 7.867 1.00 0.00 22 LEU A CA 17
ATOM 19047 C C . LEU A 1 22 ? 48.327 -6.466 8.607 1.00 0.00 22 LEU A C 17
ATOM 19048 O O . LEU A 1 22 ? 47.930 -7.101 9.557 1.00 0.00 22 LEU A O 17
ATOM 19064 N N . VAL A 1 23 ? 47.679 -5.414 8.181 1.00 0.00 23 VAL A N 17
ATOM 19065 C CA . VAL A 1 23 ? 46.424 -5.004 8.879 1.00 0.00 23 VAL A CA 17
ATOM 19066 C C . VAL A 1 23 ? 45.428 -6.154 8.752 1.00 0.00 23 VAL A C 17
ATOM 19067 O O . VAL A 1 23 ? 44.781 -6.551 9.702 1.00 0.00 23 VAL A O 17
ATOM 19080 N N . ASP A 1 24 ? 45.318 -6.682 7.564 1.00 0.00 24 ASP A N 17
ATOM 19081 C CA . ASP A 1 24 ? 44.383 -7.815 7.291 1.00 0.00 24 ASP A CA 17
ATOM 19082 C C . ASP A 1 24 ? 45.153 -8.918 6.585 1.00 0.00 24 ASP A C 17
ATOM 19083 O O . ASP A 1 24 ? 44.586 -9.882 6.107 1.00 0.00 24 ASP A O 17
ATOM 19092 N N . GLY A 1 25 ? 46.450 -8.770 6.510 1.00 0.00 25 GLY A N 17
ATOM 19093 C CA . GLY A 1 25 ? 47.309 -9.778 5.832 1.00 0.00 25 GLY A CA 17
ATOM 19094 C C . GLY A 1 25 ? 46.762 -10.100 4.446 1.00 0.00 25 GLY A C 17
ATOM 19095 O O . GLY A 1 25 ? 45.956 -10.991 4.269 1.00 0.00 25 GLY A O 17
ATOM 19099 N N . GLU A 1 26 ? 47.216 -9.384 3.449 1.00 0.00 26 GLU A N 17
ATOM 19100 C CA . GLU A 1 26 ? 46.757 -9.650 2.052 1.00 0.00 26 GLU A CA 17
ATOM 19101 C C . GLU A 1 26 ? 47.936 -9.433 1.086 1.00 0.00 26 GLU A C 17
ATOM 19102 O O . GLU A 1 26 ? 48.682 -8.484 1.205 1.00 0.00 26 GLU A O 17
ATOM 19114 N N . GLU A 1 27 ? 48.102 -10.306 0.128 1.00 0.00 27 GLU A N 17
ATOM 19115 C CA . GLU A 1 27 ? 49.228 -10.149 -0.843 1.00 0.00 27 GLU A CA 17
ATOM 19116 C C . GLU A 1 27 ? 48.815 -9.144 -1.923 1.00 0.00 27 GLU A C 17
ATOM 19117 O O . GLU A 1 27 ? 47.797 -9.302 -2.571 1.00 0.00 27 GLU A O 17
ATOM 19129 N N . ILE A 1 28 ? 49.582 -8.097 -2.099 1.00 0.00 28 ILE A N 17
ATOM 19130 C CA . ILE A 1 28 ? 49.235 -7.051 -3.111 1.00 0.00 28 ILE A CA 17
ATOM 19131 C C . ILE A 1 28 ? 50.428 -6.801 -4.045 1.00 0.00 28 ILE A C 17
ATOM 19132 O O . ILE A 1 28 ? 51.119 -5.807 -3.926 1.00 0.00 28 ILE A O 17
ATOM 19148 N N . LYS A 1 29 ? 50.690 -7.691 -4.971 1.00 0.00 29 LYS A N 17
ATOM 19149 C CA . LYS A 1 29 ? 51.843 -7.479 -5.886 1.00 0.00 29 LYS A CA 17
ATOM 19150 C C . LYS A 1 29 ? 51.483 -6.388 -6.894 1.00 0.00 29 LYS A C 17
ATOM 19151 O O . LYS A 1 29 ? 51.710 -6.524 -8.078 1.00 0.00 29 LYS A O 17
ATOM 19170 N N . GLY A 1 30 ? 50.910 -5.311 -6.428 1.00 0.00 30 GLY A N 17
ATOM 19171 C CA . GLY A 1 30 ? 50.513 -4.203 -7.347 1.00 0.00 30 GLY A CA 17
ATOM 19172 C C . GLY A 1 30 ? 50.646 -2.895 -6.580 1.00 0.00 30 GLY A C 17
ATOM 19173 O O . GLY A 1 30 ? 50.040 -1.891 -6.909 1.00 0.00 30 GLY A O 17
ATOM 19177 N N . THR A 1 31 ? 51.448 -2.914 -5.557 1.00 0.00 31 THR A N 17
ATOM 19178 C CA . THR A 1 31 ? 51.663 -1.698 -4.733 1.00 0.00 31 THR A CA 17
ATOM 19179 C C . THR A 1 31 ? 53.054 -1.773 -4.111 1.00 0.00 31 THR A C 17
ATOM 19180 O O . THR A 1 31 ? 53.628 -2.839 -3.974 1.00 0.00 31 THR A O 17
ATOM 19191 N N . VAL A 1 32 ? 53.596 -0.654 -3.712 1.00 0.00 32 VAL A N 17
ATOM 19192 C CA . VAL A 1 32 ? 54.953 -0.654 -3.067 1.00 0.00 32 VAL A CA 17
ATOM 19193 C C . VAL A 1 32 ? 54.906 0.211 -1.815 1.00 0.00 32 VAL A C 17
ATOM 19194 O O . VAL A 1 32 ? 54.737 1.414 -1.8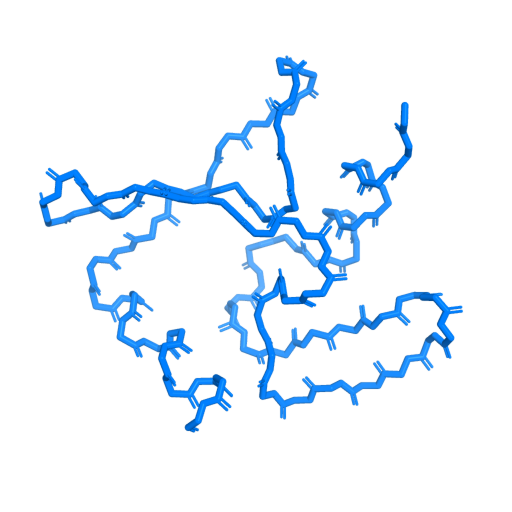97 1.00 0.00 32 VAL A O 17
ATOM 19207 N N . TYR A 1 33 ? 55.043 -0.399 -0.658 1.00 0.00 33 TYR A N 17
ATOM 19208 C CA . TYR A 1 33 ? 54.986 0.384 0.631 1.00 0.00 33 TYR A CA 17
ATOM 19209 C C . TYR A 1 33 ? 53.893 1.451 0.529 1.00 0.00 33 TYR A C 17
ATOM 19210 O O . TYR A 1 33 ? 53.916 2.450 1.216 1.00 0.00 33 TYR A O 17
ATOM 19228 N N . LEU A 1 34 ? 52.949 1.247 -0.346 1.00 0.00 34 LEU A N 17
ATOM 19229 C CA . LEU A 1 34 ? 51.859 2.240 -0.532 1.00 0.00 34 LEU A CA 17
ATOM 19230 C C . LEU A 1 34 ? 50.784 2.029 0.548 1.00 0.00 34 LEU A C 17
ATOM 19231 O O . LEU A 1 34 ? 50.297 0.930 0.737 1.00 0.00 34 LEU A O 17
ATOM 19247 N N . GLY A 1 35 ? 50.401 3.075 1.242 1.00 0.00 35 GLY A N 17
ATOM 19248 C CA . GLY A 1 35 ? 49.344 2.951 2.298 1.00 0.00 35 GLY A CA 17
ATOM 19249 C C . GLY A 1 35 ? 49.864 3.539 3.603 1.00 0.00 35 GLY A C 17
ATOM 19250 O O . GLY A 1 35 ? 49.600 4.678 3.924 1.00 0.00 35 GLY A O 17
ATOM 19254 N N . ASP A 1 36 ? 50.599 2.748 4.337 1.00 0.00 36 ASP A N 17
ATOM 19255 C CA . ASP A 1 36 ? 51.182 3.174 5.653 1.00 0.00 36 ASP A CA 17
ATOM 19256 C C . ASP A 1 36 ? 51.536 4.661 5.665 1.00 0.00 36 ASP A C 17
ATOM 19257 O O . ASP A 1 36 ? 50.677 5.523 5.744 1.00 0.00 36 ASP A O 17
ATOM 19266 N N . GLY A 1 37 ? 52.806 4.965 5.612 1.00 0.00 37 GLY A N 17
ATOM 19267 C CA . GLY A 1 37 ? 53.261 6.385 5.632 1.00 0.00 37 GLY A CA 17
ATOM 19268 C C . GLY A 1 37 ? 54.097 6.622 4.387 1.00 0.00 37 GLY A C 17
ATOM 19269 O O . GLY A 1 37 ? 55.007 7.430 4.380 1.00 0.00 37 GLY A O 17
ATOM 19273 N N . TRP A 1 38 ? 53.789 5.909 3.333 1.00 0.00 38 TRP A N 17
ATOM 19274 C CA . TRP A 1 38 ? 54.556 6.044 2.058 1.00 0.00 38 TRP A CA 17
ATOM 19275 C C . TRP A 1 38 ? 55.078 7.468 1.876 1.00 0.00 38 TRP A C 17
ATOM 19276 O O . TRP A 1 38 ? 54.361 8.440 2.029 1.00 0.00 38 TRP A O 17
ATOM 19297 N N . SER A 1 39 ? 56.330 7.591 1.531 1.00 0.00 39 SER A N 17
ATOM 19298 C CA . SER A 1 39 ? 56.924 8.943 1.303 1.00 0.00 39 SER A CA 17
ATOM 19299 C C . SER A 1 39 ? 58.084 8.765 0.333 1.00 0.00 39 SER A C 17
ATOM 19300 O O . SER A 1 39 ? 58.750 7.752 0.367 1.00 0.00 39 SER A O 17
ATOM 19308 N N . ALA A 1 40 ? 58.361 9.710 -0.534 1.00 0.00 40 ALA A N 17
ATOM 19309 C CA . ALA A 1 40 ? 59.492 9.528 -1.487 1.00 0.00 40 ALA A CA 17
ATOM 19310 C C . ALA A 1 40 ? 60.182 10.865 -1.712 1.00 0.00 40 ALA A C 17
ATOM 19311 O O . ALA A 1 40 ? 59.724 11.896 -1.257 1.00 0.00 40 ALA A O 17
ATOM 19318 N N . LYS A 1 41 ? 61.278 10.862 -2.418 1.00 0.00 41 LYS A N 17
ATOM 19319 C CA . LYS A 1 41 ? 62.018 12.120 -2.703 1.00 0.00 41 LYS A CA 17
ATOM 19320 C C . LYS A 1 41 ? 62.968 11.822 -3.857 1.00 0.00 41 LYS A C 17
ATOM 19321 O O . LYS A 1 41 ? 63.647 10.818 -3.845 1.00 0.00 41 LYS A O 17
ATOM 19340 N N . LYS A 1 42 ? 63.060 12.687 -4.844 1.00 0.00 42 LYS A N 17
ATOM 19341 C CA . LYS A 1 42 ? 64.008 12.443 -5.979 1.00 0.00 42 LYS A CA 17
ATOM 19342 C C . LYS A 1 42 ? 65.137 13.471 -5.895 1.00 0.00 42 LYS A C 17
ATOM 19343 O O . LYS A 1 42 ? 64.898 14.659 -5.878 1.00 0.00 42 LYS A O 17
ATOM 19362 N N . ASP A 1 43 ? 66.371 13.020 -5.832 1.00 0.00 43 ASP A N 17
ATOM 19363 C CA . ASP A 1 43 ? 67.530 13.970 -5.731 1.00 0.00 43 ASP A CA 17
ATOM 19364 C C . ASP A 1 43 ? 68.301 14.054 -7.059 1.00 0.00 43 ASP A C 17
ATOM 19365 O O . ASP A 1 43 ? 69.173 14.887 -7.223 1.00 0.00 43 ASP A O 17
ATOM 19374 N N . GLY A 1 44 ? 68.017 13.195 -8.000 1.00 0.00 44 GLY A N 17
ATOM 19375 C CA . GLY A 1 44 ? 68.769 13.240 -9.300 1.00 0.00 44 GLY A CA 17
ATOM 19376 C C . GLY A 1 44 ? 68.842 11.831 -9.911 1.00 0.00 44 GLY A C 17
ATOM 19377 O O . GLY A 1 44 ? 67.830 11.205 -10.165 1.00 0.00 44 GLY A O 17
ATOM 19381 N N . ALA A 1 45 ? 70.030 11.331 -10.155 1.00 0.00 45 ALA A N 17
ATOM 19382 C CA . ALA A 1 45 ? 70.170 9.965 -10.747 1.00 0.00 45 ALA A CA 17
ATOM 19383 C C . ALA A 1 45 ? 70.127 8.917 -9.630 1.00 0.00 45 ALA A C 17
ATOM 19384 O O . ALA A 1 45 ? 70.597 7.808 -9.790 1.00 0.00 45 ALA A O 17
ATOM 19391 N N . THR A 1 46 ? 69.545 9.252 -8.509 1.00 0.00 46 THR A N 17
ATOM 19392 C CA . THR A 1 46 ? 69.435 8.280 -7.384 1.00 0.00 46 THR A CA 17
ATOM 19393 C C . THR A 1 46 ? 68.233 8.677 -6.528 1.00 0.00 46 THR A C 17
ATOM 19394 O O . THR A 1 46 ? 68.204 9.737 -5.928 1.00 0.00 46 THR A O 17
ATOM 19405 N N . ILE A 1 47 ? 67.225 7.864 -6.508 1.00 0.00 47 ILE A N 17
ATOM 19406 C CA . ILE A 1 47 ? 65.986 8.195 -5.745 1.00 0.00 47 ILE A CA 17
ATOM 19407 C C . ILE A 1 47 ? 66.065 7.720 -4.283 1.00 0.00 47 ILE A C 17
ATOM 19408 O O . ILE A 1 47 ? 66.469 6.611 -3.999 1.00 0.00 47 ILE A O 17
ATOM 19424 N N . VAL A 1 48 ? 65.642 8.559 -3.368 1.00 0.00 48 VAL A N 17
ATOM 19425 C CA . VAL A 1 48 ? 65.638 8.195 -1.913 1.00 0.00 48 VAL A CA 17
ATOM 19426 C C . VAL A 1 48 ? 64.190 8.094 -1.427 1.00 0.00 48 VAL A C 17
ATOM 19427 O O . VAL A 1 48 ? 63.441 9.059 -1.480 1.00 0.00 48 VAL A O 17
ATOM 19440 N N . ILE A 1 49 ? 63.791 6.943 -0.944 1.00 0.00 49 ILE A N 17
ATOM 19441 C CA . ILE A 1 49 ? 62.386 6.770 -0.440 1.00 0.00 49 ILE A CA 17
ATOM 19442 C C . ILE A 1 49 ? 62.394 5.863 0.804 1.00 0.00 49 ILE A C 17
ATOM 19443 O O . ILE A 1 49 ? 63.201 4.967 0.921 1.00 0.00 49 ILE A O 17
ATOM 19459 N N . SER A 1 50 ? 61.480 6.091 1.726 1.00 0.00 50 SER A N 17
ATOM 19460 C CA . SER A 1 50 ? 61.386 5.266 2.951 1.00 0.00 50 SER A CA 17
ATOM 19461 C C . SER A 1 50 ? 60.035 4.545 2.907 1.00 0.00 50 SER A C 17
ATOM 19462 O O . SER A 1 50 ? 59.000 5.179 2.680 1.00 0.00 50 SER A O 17
ATOM 19470 N N . PRO A 1 51 ? 60.010 3.246 3.093 1.00 0.00 51 PRO A N 17
ATOM 19471 C CA . PRO A 1 51 ? 58.747 2.483 3.052 1.00 0.00 51 PRO A CA 17
ATOM 19472 C C . PRO A 1 51 ? 57.591 3.235 3.731 1.00 0.00 51 PRO A C 17
ATOM 19473 O O . PRO A 1 51 ? 56.730 3.778 3.070 1.00 0.00 51 PRO A O 17
ATOM 19484 N N . ALA A 1 52 ? 57.547 3.250 5.043 1.00 0.00 52 ALA A N 17
ATOM 19485 C CA . ALA A 1 52 ? 56.423 3.946 5.751 1.00 0.00 52 ALA A CA 17
ATOM 19486 C C . ALA A 1 52 ? 56.810 5.361 6.211 1.00 0.00 52 ALA A C 17
ATOM 19487 O O . ALA A 1 52 ? 56.082 6.294 6.017 1.00 0.00 52 ALA A O 17
ATOM 19494 N N . GLU A 1 53 ? 57.909 5.525 6.872 1.00 0.00 53 GLU A N 17
ATOM 19495 C CA . GLU A 1 53 ? 58.246 6.892 7.393 1.00 0.00 53 GLU A CA 17
ATOM 19496 C C . GLU A 1 53 ? 59.721 6.938 7.814 1.00 0.00 53 GLU A C 17
ATOM 19497 O O . GLU A 1 53 ? 60.500 6.066 7.476 1.00 0.00 53 GLU A O 17
ATOM 19509 N N . GLU A 1 54 ? 60.096 7.942 8.585 1.00 0.00 54 GLU A N 17
ATOM 19510 C CA . GLU A 1 54 ? 61.514 8.037 9.061 1.00 0.00 54 GLU A CA 17
ATOM 19511 C C . GLU A 1 54 ? 61.621 8.873 10.357 1.00 0.00 54 GLU A C 17
ATOM 19512 O O . GLU A 1 54 ? 61.520 10.086 10.320 1.00 0.00 54 GLU A O 17
ATOM 19524 N N . THR A 1 55 ? 61.859 8.254 11.495 1.00 0.00 55 THR A N 17
ATOM 19525 C CA . THR A 1 55 ? 62.012 9.020 12.770 1.00 0.00 55 THR A CA 17
ATOM 19526 C C . THR A 1 55 ? 63.465 8.929 13.210 1.00 0.00 55 THR A C 17
ATOM 19527 O O . THR A 1 55 ? 63.957 7.850 13.477 1.00 0.00 55 THR A O 17
ATOM 19538 N N . ALA A 1 56 ? 64.136 10.057 13.284 1.00 0.00 56 ALA A N 17
ATOM 19539 C CA . ALA A 1 56 ? 65.569 10.098 13.701 1.00 0.00 56 ALA A CA 17
ATOM 19540 C C . ALA A 1 56 ? 66.243 8.765 13.406 1.00 0.00 56 ALA A C 17
ATOM 19541 O O . ALA A 1 56 ? 66.784 8.531 12.338 1.00 0.00 56 ALA A O 17
ATOM 19548 N N . LEU A 1 57 ? 66.208 7.901 14.366 1.00 0.00 57 LEU A N 17
ATOM 19549 C CA . LEU A 1 57 ? 66.840 6.567 14.231 1.00 0.00 57 LEU A CA 17
ATOM 19550 C C . LEU A 1 57 ? 66.142 5.726 13.155 1.00 0.00 57 LEU A C 17
ATOM 19551 O O . LEU A 1 57 ? 65.883 4.553 13.345 1.00 0.00 57 LEU A O 17
ATOM 19567 N N . PHE A 1 58 ? 65.828 6.303 12.034 1.00 0.00 58 PHE A N 17
ATOM 19568 C CA . PHE A 1 58 ? 65.143 5.521 10.972 1.00 0.00 58 PHE A CA 17
ATOM 19569 C C . PHE A 1 58 ? 66.142 4.904 10.013 1.00 0.00 58 PHE A C 17
ATOM 19570 O O . PHE A 1 58 ? 67.341 4.982 10.183 1.00 0.00 58 PHE A O 17
ATOM 19587 N N . LYS A 1 59 ? 65.626 4.296 8.989 1.00 0.00 59 LYS A N 17
ATOM 19588 C CA . LYS A 1 59 ? 66.481 3.661 7.965 1.00 0.00 59 LYS A CA 17
ATOM 19589 C C . LYS A 1 59 ? 65.892 3.954 6.583 1.00 0.00 59 LYS A C 17
ATOM 19590 O O . LYS A 1 59 ? 64.845 3.452 6.230 1.00 0.00 59 LYS A O 17
ATOM 19609 N N . ALA A 1 60 ? 66.544 4.755 5.788 1.00 0.00 60 ALA A N 17
ATOM 19610 C CA . ALA A 1 60 ? 66.006 5.051 4.431 1.00 0.00 60 ALA A CA 17
ATOM 19611 C C . ALA A 1 60 ? 66.232 3.832 3.519 1.00 0.00 60 ALA A C 17
ATOM 19612 O O . ALA A 1 60 ? 66.897 2.887 3.894 1.00 0.00 60 ALA A O 17
ATOM 19619 N N . LYS A 1 61 ? 65.717 3.862 2.316 1.00 0.00 61 LYS A N 17
ATOM 19620 C CA . LYS A 1 61 ? 65.918 2.730 1.354 1.00 0.00 61 LYS A CA 17
ATOM 19621 C C . LYS A 1 61 ? 66.473 3.334 0.066 1.00 0.00 61 LYS A C 17
ATOM 19622 O O . LYS A 1 61 ? 65.942 4.302 -0.444 1.00 0.00 61 LYS A O 17
ATOM 19641 N N . HIS A 1 62 ? 67.549 2.802 -0.459 1.00 0.00 62 HIS A N 17
ATOM 19642 C CA . HIS A 1 62 ? 68.129 3.394 -1.709 1.00 0.00 62 HIS A CA 17
ATOM 19643 C C . HIS A 1 62 ? 67.365 2.910 -2.940 1.00 0.00 62 HIS A C 17
ATOM 19644 O O . HIS A 1 62 ? 66.731 1.867 -2.935 1.00 0.00 62 HIS A O 17
ATOM 19659 N N . ILE A 1 63 ? 67.486 3.640 -4.014 1.00 0.00 63 ILE A N 17
ATOM 19660 C CA . ILE A 1 63 ? 66.845 3.239 -5.293 1.00 0.00 63 ILE A CA 17
ATOM 19661 C C . ILE A 1 63 ? 67.664 3.846 -6.440 1.00 0.00 63 ILE A C 17
ATOM 19662 O O . ILE A 1 63 ? 67.715 5.042 -6.595 1.00 0.00 63 ILE A O 17
ATOM 19678 N N . SER A 1 64 ? 68.292 3.047 -7.251 1.00 0.00 64 SER A N 17
ATOM 19679 C CA . SER A 1 64 ? 69.067 3.635 -8.373 1.00 0.00 64 SER A CA 17
ATOM 19680 C C . SER A 1 64 ? 68.062 4.276 -9.321 1.00 0.00 64 SER A C 17
ATOM 19681 O O . SER A 1 64 ? 66.892 3.954 -9.293 1.00 0.00 64 SER A O 17
ATOM 19689 N N . ALA A 1 65 ? 68.484 5.182 -10.152 1.00 0.00 65 ALA A N 17
ATOM 19690 C CA . ALA A 1 65 ? 67.509 5.810 -11.079 1.00 0.00 65 ALA A CA 17
ATOM 19691 C C . ALA A 1 65 ? 66.762 4.682 -11.814 1.00 0.00 65 ALA A C 17
ATOM 19692 O O . ALA A 1 65 ? 65.551 4.692 -11.937 1.00 0.00 65 ALA A O 17
ATOM 19699 N N . ALA A 1 66 ? 67.489 3.690 -12.263 1.00 0.00 66 ALA A N 17
ATOM 19700 C CA . ALA A 1 66 ? 66.850 2.536 -12.966 1.00 0.00 66 ALA A CA 17
ATOM 19701 C C . ALA A 1 66 ? 65.877 1.821 -12.015 1.00 0.00 66 ALA A C 17
ATOM 19702 O O . ALA A 1 66 ? 64.802 1.409 -12.402 1.00 0.00 66 ALA A O 17
ATOM 19709 N N . HIS A 1 67 ? 66.245 1.677 -10.774 1.00 0.00 67 HIS A N 17
ATOM 19710 C CA . HIS A 1 67 ? 65.333 0.991 -9.810 1.00 0.00 67 HIS A CA 17
ATOM 19711 C C . HIS A 1 67 ? 64.015 1.774 -9.728 1.00 0.00 67 HIS A C 17
ATOM 19712 O O . HIS A 1 67 ? 62.976 1.232 -9.394 1.00 0.00 67 HIS A O 17
ATOM 19727 N N . LEU A 1 68 ? 64.026 3.043 -10.027 1.00 0.00 68 LEU A N 17
ATOM 19728 C CA . LEU A 1 68 ? 62.745 3.811 -9.983 1.00 0.00 68 LEU A CA 17
ATOM 19729 C C . LEU A 1 68 ? 61.787 3.137 -10.967 1.00 0.00 68 LEU A C 17
ATOM 19730 O O . LEU A 1 68 ? 60.630 2.906 -10.689 1.00 0.00 68 LEU A O 17
ATOM 19746 N N . LYS A 1 69 ? 62.279 2.817 -12.136 1.00 0.00 69 LYS A N 17
ATOM 19747 C CA . LYS A 1 69 ? 61.420 2.163 -13.157 1.00 0.00 69 LYS A CA 17
ATOM 19748 C C . LYS A 1 69 ? 60.787 0.903 -12.546 1.00 0.00 69 LYS A C 17
ATOM 19749 O O . LYS A 1 69 ? 59.694 0.533 -12.899 1.00 0.00 69 LYS A O 17
ATOM 19768 N N . ILE A 1 70 ? 61.444 0.258 -11.606 1.00 0.00 70 ILE A N 17
ATOM 19769 C CA . ILE A 1 70 ? 60.825 -0.970 -10.989 1.00 0.00 70 ILE A CA 17
ATOM 19770 C C . ILE A 1 70 ? 59.498 -0.569 -10.333 1.00 0.00 70 ILE A C 17
ATOM 19771 O O . ILE A 1 70 ? 58.526 -1.283 -10.398 1.00 0.00 70 ILE A O 17
ATOM 19787 N N . ILE A 1 71 ? 59.459 0.564 -9.703 1.00 0.00 71 ILE A N 17
ATOM 19788 C CA . ILE A 1 71 ? 58.193 1.012 -9.071 1.00 0.00 71 ILE A CA 17
ATOM 19789 C C . ILE A 1 71 ? 57.102 1.116 -10.136 1.00 0.00 71 ILE A C 17
ATOM 19790 O O . ILE A 1 71 ? 55.975 0.753 -9.914 1.00 0.00 71 ILE A O 17
ATOM 19806 N N . ALA A 1 72 ? 57.418 1.606 -11.299 1.00 0.00 72 ALA A N 17
ATOM 19807 C CA . ALA A 1 72 ? 56.370 1.698 -12.357 1.00 0.00 72 ALA A CA 17
ATOM 19808 C C . ALA A 1 72 ? 55.987 0.293 -12.862 1.00 0.00 72 ALA A C 17
ATOM 19809 O O . ALA A 1 72 ? 54.872 0.057 -13.266 1.00 0.00 72 ALA A O 17
ATOM 19816 N N . LYS A 1 73 ? 56.898 -0.643 -12.867 1.00 0.00 73 LYS A N 17
ATOM 19817 C CA . LYS A 1 73 ? 56.548 -2.011 -13.376 1.00 0.00 73 LYS A CA 17
ATOM 19818 C C . LYS A 1 73 ? 55.585 -2.737 -12.416 1.00 0.00 73 LYS A C 17
ATOM 19819 O O . LYS A 1 73 ? 54.543 -3.217 -12.814 1.00 0.00 73 LYS A O 17
ATOM 19838 N N . ASN A 1 74 ? 55.953 -2.861 -11.179 1.00 0.00 74 ASN A N 17
ATOM 19839 C CA . ASN A 1 74 ? 55.092 -3.586 -10.205 1.00 0.00 74 ASN A CA 17
ATOM 19840 C C . ASN A 1 74 ? 53.722 -2.918 -10.068 1.00 0.00 74 ASN A C 17
ATOM 19841 O O . ASN A 1 74 ? 52.707 -3.583 -10.041 1.00 0.00 74 ASN A O 17
ATOM 19852 N N . LEU A 1 75 ? 53.677 -1.616 -9.961 1.00 0.00 75 LEU A N 17
ATOM 19853 C CA . LEU A 1 75 ? 52.371 -0.909 -9.802 1.00 0.00 75 LEU A CA 17
ATOM 19854 C C . LEU A 1 75 ? 51.499 -1.110 -11.044 1.00 0.00 75 LEU A C 17
ATOM 19855 O O . LEU A 1 75 ? 50.356 -1.520 -10.943 1.00 0.00 75 LEU A O 17
ATOM 19871 N N . LEU A 1 76 ? 52.017 -0.814 -12.192 1.00 0.00 76 LEU A N 17
ATOM 19872 C CA . LEU A 1 76 ? 51.223 -0.973 -13.431 1.00 0.00 76 LEU A CA 17
ATOM 19873 C C . LEU A 1 76 ? 51.037 -2.472 -13.697 1.00 0.00 76 LEU A C 17
ATOM 19874 O O . LEU A 1 76 ? 52.009 -3.111 -14.074 1.00 0.00 76 LEU A O 17
ATOM 19891 N N . ALA A 1 1 ? 53.515 -1.740 18.723 1.00 0.00 1 ALA A N 18
ATOM 19892 C CA . ALA A 1 1 ? 52.626 -1.950 17.547 1.00 0.00 1 ALA A CA 18
ATOM 19893 C C . ALA A 1 1 ? 52.247 -0.601 16.959 1.00 0.00 1 ALA A C 18
ATOM 19894 O O . ALA A 1 1 ? 51.169 -0.087 17.182 1.00 0.00 1 ALA A O 18
ATOM 19903 N N . THR A 1 2 ? 53.141 -0.033 16.192 1.00 0.00 2 THR A N 18
ATOM 19904 C CA . THR A 1 2 ? 52.890 1.272 15.547 1.00 0.00 2 THR A CA 18
ATOM 19905 C C . THR A 1 2 ? 52.845 1.038 14.046 1.00 0.00 2 THR A C 18
ATOM 19906 O O . THR A 1 2 ? 53.328 0.048 13.540 1.00 0.00 2 THR A O 18
ATOM 19917 N N . LEU A 1 3 ? 52.293 1.949 13.334 1.00 0.00 3 LEU A N 18
ATOM 19918 C CA . LEU A 1 3 ? 52.232 1.807 11.854 1.00 0.00 3 LEU A CA 18
ATOM 19919 C C . LEU A 1 3 ? 53.653 1.795 11.278 1.00 0.00 3 LEU A C 18
ATOM 19920 O O . LEU A 1 3 ? 54.006 0.956 10.474 1.00 0.00 3 LEU A O 18
ATOM 19936 N N . THR A 1 4 ? 54.453 2.748 11.674 1.00 0.00 4 THR A N 18
ATOM 19937 C CA . THR A 1 4 ? 55.842 2.833 11.134 1.00 0.00 4 THR A CA 18
ATOM 19938 C C . THR A 1 4 ? 56.613 1.548 11.460 1.00 0.00 4 THR A C 18
ATOM 19939 O O . THR A 1 4 ? 57.248 0.973 10.608 1.00 0.00 4 THR A O 18
ATOM 19950 N N . SER A 1 5 ? 56.590 1.091 12.678 1.00 0.00 5 SER A N 18
ATOM 19951 C CA . SER A 1 5 ? 57.357 -0.151 13.007 1.00 0.00 5 SER A CA 18
ATOM 19952 C C . SER A 1 5 ? 56.737 -1.394 12.349 1.00 0.00 5 SER A C 18
ATOM 19953 O O . SER A 1 5 ? 57.434 -2.272 11.881 1.00 0.00 5 SER A O 18
ATOM 19961 N N . GLU A 1 6 ? 55.439 -1.494 12.346 1.00 0.00 6 GLU A N 18
ATOM 19962 C CA . GLU A 1 6 ? 54.772 -2.706 11.766 1.00 0.00 6 GLU A CA 18
ATOM 19963 C C . GLU A 1 6 ? 54.938 -2.790 10.242 1.00 0.00 6 GLU A C 18
ATOM 19964 O O . GLU A 1 6 ? 55.294 -3.823 9.710 1.00 0.00 6 GLU A O 18
ATOM 19976 N N . VAL A 1 7 ? 54.641 -1.733 9.541 1.00 0.00 7 VAL A N 18
ATOM 19977 C CA . VAL A 1 7 ? 54.728 -1.761 8.045 1.00 0.00 7 VAL A CA 18
ATOM 19978 C C . VAL A 1 7 ? 56.173 -1.849 7.565 1.00 0.00 7 VAL A C 18
ATOM 19979 O O . VAL A 1 7 ? 56.466 -2.521 6.602 1.00 0.00 7 VAL A O 18
ATOM 19992 N N . ILE A 1 8 ? 57.069 -1.147 8.182 1.00 0.00 8 ILE A N 18
ATOM 19993 C CA . ILE A 1 8 ? 58.470 -1.180 7.696 1.00 0.00 8 ILE A CA 18
ATOM 19994 C C . ILE A 1 8 ? 59.005 -2.612 7.754 1.00 0.00 8 ILE A C 18
ATOM 19995 O O . ILE A 1 8 ? 59.588 -3.103 6.808 1.00 0.00 8 ILE A O 18
ATOM 20011 N N . LYS A 1 9 ? 58.812 -3.290 8.843 1.00 0.00 9 LYS A N 18
ATOM 20012 C CA . LYS A 1 9 ? 59.310 -4.690 8.940 1.00 0.00 9 LYS A CA 18
ATOM 20013 C C . LYS A 1 9 ? 58.512 -5.592 7.991 1.00 0.00 9 LYS A C 18
ATOM 20014 O O . LYS A 1 9 ? 59.016 -6.574 7.485 1.00 0.00 9 LYS A O 18
ATOM 20033 N N . ALA A 1 10 ? 57.267 -5.275 7.762 1.00 0.00 10 ALA A N 18
ATOM 20034 C CA . ALA A 1 10 ? 56.426 -6.123 6.864 1.00 0.00 10 ALA A CA 18
ATOM 20035 C C . ALA A 1 10 ? 56.932 -6.056 5.414 1.00 0.00 10 ALA A C 18
ATOM 20036 O O . ALA A 1 10 ? 56.834 -7.016 4.674 1.00 0.00 10 ALA A O 18
ATOM 20043 N N . ASN A 1 11 ? 57.441 -4.927 4.992 1.00 0.00 11 ASN A N 18
ATOM 20044 C CA . ASN A 1 11 ? 57.912 -4.790 3.579 1.00 0.00 11 ASN A CA 18
ATOM 20045 C C . ASN A 1 11 ? 59.434 -4.951 3.487 1.00 0.00 11 ASN A C 18
ATOM 20046 O O . ASN A 1 11 ? 59.966 -5.191 2.422 1.00 0.00 11 ASN A O 18
ATOM 20057 N N . LYS A 1 12 ? 60.148 -4.833 4.575 1.00 0.00 12 LYS A N 18
ATOM 20058 C CA . LYS A 1 12 ? 61.625 -4.998 4.489 1.00 0.00 12 LYS A CA 18
ATOM 20059 C C . LYS A 1 12 ? 61.944 -6.461 4.191 1.00 0.00 12 LYS A C 18
ATOM 20060 O O . LYS A 1 12 ? 61.385 -7.362 4.786 1.00 0.00 12 LYS A O 18
ATOM 20079 N N . GLY A 1 13 ? 62.832 -6.712 3.275 1.00 0.00 13 GLY A N 18
ATOM 20080 C CA . GLY A 1 13 ? 63.173 -8.119 2.949 1.00 0.00 13 GLY A CA 18
ATOM 20081 C C . GLY A 1 13 ? 63.917 -8.153 1.621 1.00 0.00 13 GLY A C 18
ATOM 20082 O O . GLY A 1 13 ? 64.931 -8.807 1.479 1.00 0.00 13 GLY A O 18
ATOM 20086 N N . ARG A 1 14 ? 63.423 -7.443 0.649 1.00 0.00 14 ARG A N 18
ATOM 20087 C CA . ARG A 1 14 ? 64.096 -7.417 -0.677 1.00 0.00 14 ARG A CA 18
ATOM 20088 C C . ARG A 1 14 ? 63.490 -6.305 -1.531 1.00 0.00 14 ARG A C 18
ATOM 20089 O O . ARG A 1 14 ? 62.661 -5.546 -1.069 1.00 0.00 14 ARG A O 18
ATOM 20110 N N . GLU A 1 15 ? 63.917 -6.195 -2.769 1.00 0.00 15 GLU A N 18
ATOM 20111 C CA . GLU A 1 15 ? 63.402 -5.132 -3.685 1.00 0.00 15 GLU A CA 18
ATOM 20112 C C . GLU A 1 15 ? 61.920 -4.905 -3.430 1.00 0.00 15 GLU A C 18
ATOM 20113 O O . GLU A 1 15 ? 61.162 -5.830 -3.214 1.00 0.00 15 GLU A O 18
ATOM 20125 N N . GLY A 1 16 ? 61.515 -3.679 -3.422 1.00 0.00 16 GLY A N 18
ATOM 20126 C CA . GLY A 1 16 ? 60.098 -3.386 -3.147 1.00 0.00 16 GLY A CA 18
ATOM 20127 C C . GLY A 1 16 ? 59.218 -3.908 -4.287 1.00 0.00 16 GLY A C 18
ATOM 20128 O O . GLY A 1 16 ? 59.108 -3.298 -5.334 1.00 0.00 16 GLY A O 18
ATOM 20132 N N . LYS A 1 17 ? 58.581 -5.032 -4.080 1.00 0.00 17 LYS A N 18
ATOM 20133 C CA . LYS A 1 17 ? 57.684 -5.615 -5.131 1.00 0.00 17 LYS A CA 18
ATOM 20134 C C . LYS A 1 17 ? 56.445 -6.232 -4.448 1.00 0.00 17 LYS A C 18
ATOM 20135 O O . LYS A 1 17 ? 55.328 -5.981 -4.857 1.00 0.00 17 LYS A O 18
ATOM 20154 N N . PRO A 1 18 ? 56.629 -7.025 -3.411 1.00 0.00 18 PRO A N 18
ATOM 20155 C CA . PRO A 1 18 ? 55.513 -7.662 -2.670 1.00 0.00 18 PRO A CA 18
ATOM 20156 C C . PRO A 1 18 ? 55.177 -6.868 -1.398 1.00 0.00 18 PRO A C 18
ATOM 20157 O O . PRO A 1 18 ? 56.069 -6.439 -0.694 1.00 0.00 18 PRO A O 18
ATOM 20168 N N . MET A 1 19 ? 53.911 -6.647 -1.098 1.00 0.00 19 MET A N 18
ATOM 20169 C CA . MET A 1 19 ? 53.557 -5.847 0.135 1.00 0.00 19 MET A CA 18
ATOM 20170 C C . MET A 1 19 ? 52.648 -6.647 1.077 1.00 0.00 19 MET A C 18
ATOM 20171 O O . MET A 1 19 ? 51.708 -7.290 0.659 1.00 0.00 19 MET A O 18
ATOM 20185 N N . ILE A 1 20 ? 52.927 -6.584 2.356 1.00 0.00 20 ILE A N 18
ATOM 20186 C CA . ILE A 1 20 ? 52.095 -7.311 3.371 1.00 0.00 20 ILE A CA 18
ATOM 20187 C C . ILE A 1 20 ? 51.214 -6.301 4.114 1.00 0.00 20 ILE A C 18
ATOM 20188 O O . ILE A 1 20 ? 51.673 -5.259 4.544 1.00 0.00 20 ILE A O 18
ATOM 20204 N N . SER A 1 21 ? 49.949 -6.604 4.262 1.00 0.00 21 SER A N 18
ATOM 20205 C CA . SER A 1 21 ? 49.016 -5.674 4.969 1.00 0.00 21 SER A CA 18
ATOM 20206 C C . SER A 1 21 ? 48.624 -6.270 6.316 1.00 0.00 21 SER A C 18
ATOM 20207 O O . SER A 1 21 ? 47.808 -7.171 6.391 1.00 0.00 21 SER A O 18
ATOM 20215 N N . LEU A 1 22 ? 49.201 -5.787 7.380 1.00 0.00 22 LEU A N 18
ATOM 20216 C CA . LEU A 1 22 ? 48.855 -6.340 8.718 1.00 0.00 22 LEU A CA 18
ATOM 20217 C C . LEU A 1 22 ? 47.381 -6.044 9.009 1.00 0.00 22 LEU A C 18
ATOM 20218 O O . LEU A 1 22 ? 46.769 -6.648 9.866 1.00 0.00 22 LEU A O 18
ATOM 20234 N N . VAL A 1 23 ? 46.820 -5.095 8.318 1.00 0.00 23 VAL A N 18
ATOM 20235 C CA . VAL A 1 23 ? 45.403 -4.726 8.566 1.00 0.00 23 VAL A CA 18
ATOM 20236 C C . VAL A 1 23 ? 44.498 -5.927 8.318 1.00 0.00 23 VAL A C 18
ATOM 20237 O O . VAL A 1 23 ? 43.593 -6.201 9.082 1.00 0.00 23 VAL A O 18
ATOM 20250 N N . ASP A 1 24 ? 44.739 -6.645 7.255 1.00 0.00 24 ASP A N 18
ATOM 20251 C CA . ASP A 1 24 ? 43.909 -7.845 6.932 1.00 0.00 24 ASP A CA 18
ATOM 20252 C C . ASP A 1 24 ? 44.833 -9.044 6.756 1.00 0.00 24 ASP A C 18
ATOM 20253 O O . ASP A 1 24 ? 44.397 -10.137 6.453 1.00 0.00 24 ASP A O 18
ATOM 20262 N N . GLY A 1 25 ? 46.114 -8.852 6.938 1.00 0.00 25 GLY A N 18
ATOM 20263 C CA . GLY A 1 25 ? 47.057 -9.995 6.769 1.00 0.00 25 GLY A CA 18
ATOM 20264 C C . GLY A 1 25 ? 46.819 -10.622 5.395 1.00 0.00 25 GLY A C 18
ATOM 20265 O O . GLY A 1 25 ? 46.145 -11.627 5.273 1.00 0.00 25 GLY A O 18
ATOM 20269 N N . GLU A 1 26 ? 47.368 -10.047 4.358 1.00 0.00 26 GLU A N 18
ATOM 20270 C CA . GLU A 1 26 ? 47.173 -10.626 2.989 1.00 0.00 26 GLU A CA 18
ATOM 20271 C C . GLU A 1 26 ? 48.384 -10.311 2.104 1.00 0.00 26 GLU A C 18
ATOM 20272 O O . GLU A 1 26 ? 48.962 -9.245 2.183 1.00 0.00 26 GLU A O 18
ATOM 20284 N N . GLU A 1 27 ? 48.749 -11.218 1.235 1.00 0.00 27 GLU A N 18
ATOM 20285 C CA . GLU A 1 27 ? 49.895 -10.960 0.314 1.00 0.00 27 GLU A CA 18
ATOM 20286 C C . GLU A 1 27 ? 49.375 -10.129 -0.855 1.00 0.00 27 GLU A C 18
ATOM 20287 O O . GLU A 1 27 ? 48.327 -10.418 -1.394 1.00 0.00 27 GLU A O 18
ATOM 20299 N N . ILE A 1 28 ? 50.069 -9.082 -1.234 1.00 0.00 28 ILE A N 18
ATOM 20300 C CA . ILE A 1 28 ? 49.575 -8.216 -2.354 1.00 0.00 28 ILE A CA 18
ATOM 20301 C C . ILE A 1 28 ? 50.673 -8.002 -3.404 1.00 0.00 28 ILE A C 18
ATOM 20302 O O . ILE A 1 28 ? 51.249 -6.933 -3.492 1.00 0.00 28 ILE A O 18
ATOM 20318 N N . LYS A 1 29 ? 50.991 -8.999 -4.191 1.00 0.00 29 LYS A N 18
ATOM 20319 C CA . LYS A 1 29 ? 52.060 -8.804 -5.212 1.00 0.00 29 LYS A CA 18
ATOM 20320 C C . LYS A 1 29 ? 51.592 -7.776 -6.244 1.00 0.00 29 LYS A C 18
ATOM 20321 O O . LYS A 1 29 ? 50.631 -7.981 -6.960 1.00 0.00 29 LYS A O 18
ATOM 20340 N N . GLY A 1 30 ? 52.265 -6.659 -6.301 1.00 0.00 30 GLY A N 18
ATOM 20341 C CA . GLY A 1 30 ? 51.889 -5.568 -7.256 1.00 0.00 30 GLY A CA 18
ATOM 20342 C C . GLY A 1 30 ? 51.668 -4.286 -6.457 1.00 0.00 30 GLY A C 18
ATOM 20343 O O . GLY A 1 30 ? 51.009 -3.362 -6.896 1.00 0.00 30 GLY A O 18
ATOM 20347 N N . THR A 1 31 ? 52.224 -4.234 -5.282 1.00 0.00 31 THR A N 18
ATOM 20348 C CA . THR A 1 31 ? 52.081 -3.037 -4.413 1.00 0.00 31 THR A CA 18
ATOM 20349 C C . THR A 1 31 ? 53.409 -2.815 -3.694 1.00 0.00 31 THR A C 18
ATOM 20350 O O . THR A 1 31 ? 54.124 -3.755 -3.407 1.00 0.00 31 THR A O 18
ATOM 20361 N N . VAL A 1 32 ? 53.754 -1.585 -3.401 1.00 0.00 32 VAL A N 18
ATOM 20362 C CA . VAL A 1 32 ? 55.044 -1.307 -2.689 1.00 0.00 32 VAL A CA 18
ATOM 20363 C C . VAL A 1 32 ? 54.765 -0.374 -1.503 1.00 0.00 32 VAL A C 18
ATOM 20364 O O . VAL A 1 32 ? 54.576 0.811 -1.665 1.00 0.00 32 VAL A O 18
ATOM 20377 N N . TYR A 1 33 ? 54.740 -0.919 -0.306 1.00 0.00 33 TYR A N 18
ATOM 20378 C CA . TYR A 1 33 ? 54.479 -0.094 0.925 1.00 0.00 33 TYR A CA 18
ATOM 20379 C C . TYR A 1 33 ? 53.510 1.059 0.618 1.00 0.00 33 TYR A C 18
ATOM 20380 O O . TYR A 1 33 ? 53.611 2.134 1.176 1.00 0.00 33 TYR A O 18
ATOM 20398 N N . LEU A 1 34 ? 52.578 0.838 -0.273 1.00 0.00 34 LEU A N 18
ATOM 20399 C CA . LEU A 1 34 ? 51.607 1.914 -0.643 1.00 0.00 34 LEU A CA 18
ATOM 20400 C C . LEU A 1 34 ? 50.348 1.787 0.221 1.00 0.00 34 LEU A C 18
ATOM 20401 O O . LEU A 1 34 ? 49.772 0.724 0.352 1.00 0.00 34 LEU A O 18
ATOM 20417 N N . GLY A 1 35 ? 49.927 2.869 0.821 1.00 0.00 35 GLY A N 18
ATOM 20418 C CA . GLY A 1 35 ? 48.715 2.834 1.690 1.00 0.00 35 GLY A CA 18
ATOM 20419 C C . GLY A 1 35 ? 49.158 2.671 3.137 1.00 0.00 35 GLY A C 18
ATOM 20420 O O . GLY A 1 35 ? 48.563 1.944 3.906 1.00 0.00 35 GLY A O 18
ATOM 20424 N N . ASP A 1 36 ? 50.201 3.354 3.509 1.00 0.00 36 ASP A N 18
ATOM 20425 C CA . ASP A 1 36 ? 50.705 3.258 4.905 1.00 0.00 36 ASP A CA 18
ATOM 20426 C C . ASP A 1 36 ? 51.308 4.600 5.300 1.00 0.00 36 ASP A C 18
ATOM 20427 O O . ASP A 1 36 ? 51.145 5.067 6.411 1.00 0.00 36 ASP A O 18
ATOM 20436 N N . GLY A 1 37 ? 52.012 5.225 4.394 1.00 0.00 37 GLY A N 18
ATOM 20437 C CA . GLY A 1 37 ? 52.638 6.532 4.710 1.00 0.00 37 GLY A CA 18
ATOM 20438 C C . GLY A 1 37 ? 53.864 6.726 3.825 1.00 0.00 37 GLY A C 18
ATOM 20439 O O . GLY A 1 37 ? 54.842 7.317 4.231 1.00 0.00 37 GLY A O 18
ATOM 20443 N N . TRP A 1 38 ? 53.835 6.226 2.619 1.00 0.00 38 TRP A N 18
ATOM 20444 C CA . TRP A 1 38 ? 55.020 6.363 1.733 1.00 0.00 38 TRP A CA 18
ATOM 20445 C C . TRP A 1 38 ? 55.514 7.805 1.683 1.00 0.00 38 TRP A C 18
ATOM 20446 O O . TRP A 1 38 ? 54.749 8.747 1.700 1.00 0.00 38 TRP A O 18
ATOM 20467 N N . SER A 1 39 ? 56.806 7.968 1.574 1.00 0.00 39 SER A N 18
ATOM 20468 C CA . SER A 1 39 ? 57.408 9.331 1.464 1.00 0.00 39 SER A CA 18
ATOM 20469 C C . SER A 1 39 ? 58.618 9.198 0.547 1.00 0.00 39 SER A C 18
ATOM 20470 O O . SER A 1 39 ? 59.395 8.279 0.699 1.00 0.00 39 SER A O 18
ATOM 20478 N N . ALA A 1 40 ? 58.802 10.059 -0.422 1.00 0.00 40 ALA A N 18
ATOM 20479 C CA . ALA A 1 40 ? 59.973 9.890 -1.333 1.00 0.00 40 ALA A CA 18
ATOM 20480 C C . ALA A 1 40 ? 60.424 11.248 -1.851 1.00 0.00 40 ALA A C 18
ATOM 20481 O O . ALA A 1 40 ? 59.749 12.245 -1.692 1.00 0.00 40 ALA A O 18
ATOM 20488 N N . LYS A 1 41 ? 61.541 11.285 -2.512 1.00 0.00 41 LYS A N 18
ATOM 20489 C CA . LYS A 1 41 ? 62.041 12.551 -3.103 1.00 0.00 41 LYS A CA 18
ATOM 20490 C C . LYS A 1 41 ? 63.146 12.165 -4.087 1.00 0.00 41 LYS A C 18
ATOM 20491 O O . LYS A 1 41 ? 63.996 11.356 -3.776 1.00 0.00 41 LYS A O 18
ATOM 20510 N N . LYS A 1 42 ? 63.137 12.696 -5.278 1.00 0.00 42 LYS A N 18
ATOM 20511 C CA . LYS A 1 42 ? 64.190 12.302 -6.270 1.00 0.00 42 LYS A CA 18
ATOM 20512 C C . LYS A 1 42 ? 65.359 13.283 -6.189 1.00 0.00 42 LYS A C 18
ATOM 20513 O O . LYS A 1 42 ? 65.195 14.476 -6.351 1.00 0.00 42 LYS A O 18
ATOM 20532 N N . ASP A 1 43 ? 66.539 12.789 -5.894 1.00 0.00 43 ASP A N 18
ATOM 20533 C CA . ASP A 1 43 ? 67.721 13.688 -5.754 1.00 0.00 43 ASP A CA 18
ATOM 20534 C C . ASP A 1 43 ? 68.550 13.671 -7.043 1.00 0.00 43 ASP A C 18
ATOM 20535 O O . ASP A 1 43 ? 69.547 14.353 -7.155 1.00 0.00 43 ASP A O 18
ATOM 20544 N N . GLY A 1 44 ? 68.143 12.905 -8.021 1.00 0.00 44 GLY A N 18
ATOM 20545 C CA . GLY A 1 44 ? 68.908 12.852 -9.308 1.00 0.00 44 GLY A CA 18
ATOM 20546 C C . GLY A 1 44 ? 68.946 11.412 -9.831 1.00 0.00 44 GLY A C 18
ATOM 20547 O O . GLY A 1 44 ? 67.928 10.821 -10.130 1.00 0.00 44 GLY A O 18
ATOM 20551 N N . ALA A 1 45 ? 70.120 10.850 -9.963 1.00 0.00 45 ALA A N 18
ATOM 20552 C CA . ALA A 1 45 ? 70.230 9.458 -10.488 1.00 0.00 45 ALA A CA 18
ATOM 20553 C C . ALA A 1 45 ? 69.945 8.446 -9.379 1.00 0.00 45 ALA A C 18
ATOM 20554 O O . ALA A 1 45 ? 69.890 7.256 -9.621 1.00 0.00 45 ALA A O 18
ATOM 20561 N N . THR A 1 46 ? 69.752 8.902 -8.169 1.00 0.00 46 THR A N 18
ATOM 20562 C CA . THR A 1 46 ? 69.455 7.971 -7.038 1.00 0.00 46 THR A CA 18
ATOM 20563 C C . THR A 1 46 ? 68.256 8.519 -6.265 1.00 0.00 46 THR A C 18
ATOM 20564 O O . THR A 1 46 ? 68.195 9.688 -5.937 1.00 0.00 46 THR A O 18
ATOM 20575 N N . ILE A 1 47 ? 67.290 7.688 -5.995 1.00 0.00 47 ILE A N 18
ATOM 20576 C CA . ILE A 1 47 ? 66.065 8.147 -5.267 1.00 0.00 47 ILE A CA 18
ATOM 20577 C C . ILE A 1 47 ? 66.167 7.823 -3.775 1.00 0.00 47 ILE A C 18
ATOM 20578 O O . ILE A 1 47 ? 66.674 6.789 -3.386 1.00 0.00 47 ILE A O 18
ATOM 20594 N N . VAL A 1 48 ? 65.655 8.696 -2.945 1.00 0.00 48 VAL A N 18
ATOM 20595 C CA . VAL A 1 48 ? 65.668 8.459 -1.470 1.00 0.00 48 VAL A CA 18
ATOM 20596 C C . VAL A 1 48 ? 64.219 8.281 -1.007 1.00 0.00 48 VAL A C 18
ATOM 20597 O O . VAL A 1 48 ? 63.392 9.153 -1.196 1.00 0.00 48 VAL A O 18
ATOM 20610 N N . ILE A 1 49 ? 63.888 7.156 -0.424 1.00 0.00 49 ILE A N 18
ATOM 20611 C CA . ILE A 1 49 ? 62.474 6.942 0.017 1.00 0.00 49 ILE A CA 18
ATOM 20612 C C . ILE A 1 49 ? 62.419 5.939 1.175 1.00 0.00 49 ILE A C 18
ATOM 20613 O O . ILE A 1 49 ? 63.160 4.977 1.210 1.00 0.00 49 ILE A O 18
ATOM 20629 N N . SER A 1 50 ? 61.511 6.147 2.107 1.00 0.00 50 SER A N 18
ATOM 20630 C CA . SER A 1 50 ? 61.350 5.213 3.250 1.00 0.00 50 SER A CA 18
ATOM 20631 C C . SER A 1 50 ? 59.981 4.525 3.059 1.00 0.00 50 SER A C 18
ATOM 20632 O O . SER A 1 50 ? 58.960 5.202 2.955 1.00 0.00 50 SER A O 18
ATOM 20640 N N . PRO A 1 51 ? 59.947 3.208 2.948 1.00 0.00 51 PRO A N 18
ATOM 20641 C CA . PRO A 1 51 ? 58.685 2.464 2.703 1.00 0.00 51 PRO A CA 18
ATOM 20642 C C . PRO A 1 51 ? 57.476 3.053 3.437 1.00 0.00 51 PRO A C 18
ATOM 20643 O O . PRO A 1 51 ? 56.649 3.709 2.843 1.00 0.00 51 PRO A O 18
ATOM 20654 N N . ALA A 1 52 ? 57.341 2.805 4.708 1.00 0.00 52 ALA A N 18
ATOM 20655 C CA . ALA A 1 52 ? 56.154 3.338 5.439 1.00 0.00 52 ALA A CA 18
ATOM 20656 C C . ALA A 1 52 ? 56.380 4.784 5.896 1.00 0.00 52 ALA A C 18
ATOM 20657 O O . ALA A 1 52 ? 55.611 5.658 5.581 1.00 0.00 52 ALA A O 18
ATOM 20664 N N . GLU A 1 53 ? 57.400 5.033 6.670 1.00 0.00 53 GLU A N 18
ATOM 20665 C CA . GLU A 1 53 ? 57.624 6.417 7.182 1.00 0.00 53 GLU A CA 18
ATOM 20666 C C . GLU A 1 53 ? 59.087 6.581 7.588 1.00 0.00 53 GLU A C 18
ATOM 20667 O O . GLU A 1 53 ? 59.914 5.728 7.344 1.00 0.00 53 GLU A O 18
ATOM 20679 N N . GLU A 1 54 ? 59.392 7.656 8.259 1.00 0.00 54 GLU A N 18
ATOM 20680 C CA . GLU A 1 54 ? 60.784 7.869 8.742 1.00 0.00 54 GLU A CA 18
ATOM 20681 C C . GLU A 1 54 ? 60.802 9.060 9.704 1.00 0.00 54 GLU A C 18
ATOM 20682 O O . GLU A 1 54 ? 60.519 10.177 9.320 1.00 0.00 54 GLU A O 18
ATOM 20694 N N . THR A 1 55 ? 61.122 8.828 10.957 1.00 0.00 55 THR A N 18
ATOM 20695 C CA . THR A 1 55 ? 61.149 9.943 11.963 1.00 0.00 55 THR A CA 18
ATOM 20696 C C . THR A 1 55 ? 62.484 9.941 12.716 1.00 0.00 55 THR A C 18
ATOM 20697 O O . THR A 1 55 ? 62.526 10.170 13.903 1.00 0.00 55 THR A O 18
ATOM 20708 N N . ALA A 1 56 ? 63.568 9.706 12.023 1.00 0.00 56 ALA A N 18
ATOM 20709 C CA . ALA A 1 56 ? 64.918 9.702 12.678 1.00 0.00 56 ALA A CA 18
ATOM 20710 C C . ALA A 1 56 ? 65.119 8.409 13.481 1.00 0.00 56 ALA A C 18
ATOM 20711 O O . ALA A 1 56 ? 66.230 7.978 13.717 1.00 0.00 56 ALA A O 18
ATOM 20718 N N . LEU A 1 57 ? 64.049 7.800 13.899 1.00 0.00 57 LEU A N 18
ATOM 20719 C CA . LEU A 1 57 ? 64.145 6.540 14.701 1.00 0.00 57 LEU A CA 18
ATOM 20720 C C . LEU A 1 57 ? 64.081 5.327 13.762 1.00 0.00 57 LEU A C 18
ATOM 20721 O O . LEU A 1 57 ? 64.127 4.194 14.201 1.00 0.00 57 LEU A O 18
ATOM 20737 N N . PHE A 1 58 ? 63.980 5.561 12.476 1.00 0.00 58 PHE A N 18
ATOM 20738 C CA . PHE A 1 58 ? 63.922 4.426 11.493 1.00 0.00 58 PHE A CA 18
ATOM 20739 C C . PHE A 1 58 ? 65.006 4.642 10.437 1.00 0.00 58 PHE A C 18
ATOM 20740 O O . PHE A 1 58 ? 65.958 5.359 10.675 1.00 0.00 58 PHE A O 18
ATOM 20757 N N . LYS A 1 59 ? 64.906 4.007 9.295 1.00 0.00 59 LYS A N 18
ATOM 20758 C CA . LYS A 1 59 ? 65.979 4.165 8.256 1.00 0.00 59 LYS A CA 18
ATOM 20759 C C . LYS A 1 59 ? 65.386 4.385 6.866 1.00 0.00 59 LYS A C 18
ATOM 20760 O O . LYS A 1 59 ? 64.333 3.883 6.527 1.00 0.00 59 LYS A O 18
ATOM 20779 N N . ALA A 1 60 ? 66.104 5.109 6.056 1.00 0.00 60 ALA A N 18
ATOM 20780 C CA . ALA A 1 60 ? 65.674 5.371 4.656 1.00 0.00 60 ALA A CA 18
ATOM 20781 C C . ALA A 1 60 ? 66.134 4.202 3.782 1.00 0.00 60 ALA A C 18
ATOM 20782 O O . ALA A 1 60 ? 66.844 3.327 4.236 1.00 0.00 60 ALA A O 18
ATOM 20789 N N . LYS A 1 61 ? 65.775 4.200 2.522 1.00 0.00 61 LYS A N 18
ATOM 20790 C CA . LYS A 1 61 ? 66.233 3.117 1.597 1.00 0.00 61 LYS A CA 18
ATOM 20791 C C . LYS A 1 61 ? 66.741 3.796 0.327 1.00 0.00 61 LYS A C 18
ATOM 20792 O O . LYS A 1 61 ? 66.183 4.780 -0.113 1.00 0.00 61 LYS A O 18
ATOM 20811 N N . HIS A 1 62 ? 67.795 3.296 -0.261 1.00 0.00 62 HIS A N 18
ATOM 20812 C CA . HIS A 1 62 ? 68.336 3.934 -1.504 1.00 0.00 62 HIS A CA 18
ATOM 20813 C C . HIS A 1 62 ? 67.908 3.122 -2.730 1.00 0.00 62 HIS A C 18
ATOM 20814 O O . HIS A 1 62 ? 68.401 2.041 -2.983 1.00 0.00 62 HIS A O 18
ATOM 20829 N N . ILE A 1 63 ? 66.995 3.653 -3.499 1.00 0.00 63 ILE A N 18
ATOM 20830 C CA . ILE A 1 63 ? 66.515 2.950 -4.724 1.00 0.00 63 ILE A CA 18
ATOM 20831 C C . ILE A 1 63 ? 67.216 3.580 -5.928 1.00 0.00 63 ILE A C 18
ATOM 20832 O O . ILE A 1 63 ? 66.871 4.658 -6.353 1.00 0.00 63 ILE A O 18
ATOM 20848 N N . SER A 1 64 ? 68.192 2.921 -6.489 1.00 0.00 64 SER A N 18
ATOM 20849 C CA . SER A 1 64 ? 68.896 3.512 -7.663 1.00 0.00 64 SER A CA 18
ATOM 20850 C C . SER A 1 64 ? 67.858 3.933 -8.702 1.00 0.00 64 SER A C 18
ATOM 20851 O O . SER A 1 64 ? 66.709 3.540 -8.630 1.00 0.00 64 SER A O 18
ATOM 20859 N N . ALA A 1 65 ? 68.235 4.734 -9.660 1.00 0.00 65 ALA A N 18
ATOM 20860 C CA . ALA A 1 65 ? 67.238 5.167 -10.676 1.00 0.00 65 ALA A CA 18
ATOM 20861 C C . ALA A 1 65 ? 66.656 3.935 -11.381 1.00 0.00 65 ALA A C 18
ATOM 20862 O O . ALA A 1 65 ? 65.463 3.821 -11.546 1.00 0.00 65 ALA A O 18
ATOM 20869 N N . ALA A 1 66 ? 67.468 3.019 -11.826 1.00 0.00 66 ALA A N 18
ATOM 20870 C CA . ALA A 1 66 ? 66.898 1.834 -12.530 1.00 0.00 66 ALA A CA 18
ATOM 20871 C C . ALA A 1 66 ? 65.936 1.085 -11.597 1.00 0.00 66 ALA A C 18
ATOM 20872 O O . ALA A 1 66 ? 64.882 0.639 -12.010 1.00 0.00 66 ALA A O 18
ATOM 20879 N N . HIS A 1 67 ? 66.262 0.951 -10.343 1.00 0.00 67 HIS A N 18
ATOM 20880 C CA . HIS A 1 67 ? 65.328 0.243 -9.420 1.00 0.00 67 HIS A CA 18
ATOM 20881 C C . HIS A 1 67 ? 63.994 1.005 -9.390 1.00 0.00 67 HIS A C 18
ATOM 20882 O O . HIS A 1 67 ? 62.930 0.426 -9.342 1.00 0.00 67 HIS A O 18
ATOM 20897 N N . LEU A 1 68 ? 64.049 2.308 -9.421 1.00 0.00 68 LEU A N 18
ATOM 20898 C CA . LEU A 1 68 ? 62.796 3.123 -9.399 1.00 0.00 68 LEU A CA 18
ATOM 20899 C C . LEU A 1 68 ? 61.909 2.677 -10.567 1.00 0.00 68 LEU A C 18
ATOM 20900 O O . LEU A 1 68 ? 60.700 2.630 -10.459 1.00 0.00 68 LEU A O 18
ATOM 20916 N N . LYS A 1 69 ? 62.504 2.312 -11.673 1.00 0.00 69 LYS A N 18
ATOM 20917 C CA . LYS A 1 69 ? 61.686 1.851 -12.833 1.00 0.00 69 LYS A CA 18
ATOM 20918 C C . LYS A 1 69 ? 60.873 0.627 -12.408 1.00 0.00 69 LYS A C 18
ATOM 20919 O O . LYS A 1 69 ? 59.757 0.438 -12.849 1.00 0.00 69 LYS A O 18
ATOM 20938 N N . ILE A 1 70 ? 61.404 -0.202 -11.544 1.00 0.00 70 ILE A N 18
ATOM 20939 C CA . ILE A 1 70 ? 60.617 -1.394 -11.101 1.00 0.00 70 ILE A CA 18
ATOM 20940 C C . ILE A 1 70 ? 59.330 -0.913 -10.441 1.00 0.00 70 ILE A C 18
ATOM 20941 O O . ILE A 1 70 ? 58.280 -1.486 -10.623 1.00 0.00 70 ILE A O 18
ATOM 20957 N N . ILE A 1 71 ? 59.402 0.121 -9.664 1.00 0.00 71 ILE A N 18
ATOM 20958 C CA . ILE A 1 71 ? 58.173 0.613 -8.995 1.00 0.00 71 ILE A CA 18
ATOM 20959 C C . ILE A 1 71 ? 57.154 1.068 -10.049 1.00 0.00 71 ILE A C 18
ATOM 20960 O O . ILE A 1 71 ? 55.971 0.836 -9.921 1.00 0.00 71 ILE A O 18
ATOM 20976 N N . ALA A 1 72 ? 57.600 1.735 -11.076 1.00 0.00 72 ALA A N 18
ATOM 20977 C CA . ALA A 1 72 ? 56.658 2.231 -12.121 1.00 0.00 72 ALA A CA 18
ATOM 20978 C C . ALA A 1 72 ? 55.912 1.085 -12.830 1.00 0.00 72 ALA A C 18
ATOM 20979 O O . ALA A 1 72 ? 54.722 1.159 -13.031 1.00 0.00 72 ALA A O 18
ATOM 20986 N N . LYS A 1 73 ? 56.575 0.039 -13.236 1.00 0.00 73 LYS A N 18
ATOM 20987 C CA . LYS A 1 73 ? 55.831 -1.052 -13.940 1.00 0.00 73 LYS A CA 18
ATOM 20988 C C . LYS A 1 73 ? 54.916 -1.792 -12.958 1.00 0.00 73 LYS A C 18
ATOM 20989 O O . LYS A 1 73 ? 53.834 -2.225 -13.303 1.00 0.00 73 LYS A O 18
ATOM 21008 N N . ASN A 1 74 ? 55.364 -1.968 -11.752 1.00 0.00 74 ASN A N 18
ATOM 21009 C CA . ASN A 1 74 ? 54.553 -2.714 -10.750 1.00 0.00 74 ASN A CA 18
ATOM 21010 C C . ASN A 1 74 ? 53.240 -1.977 -10.452 1.00 0.00 74 ASN A C 18
ATOM 21011 O O . ASN A 1 74 ? 52.165 -2.472 -10.731 1.00 0.00 74 ASN A O 18
ATOM 21022 N N . LEU A 1 75 ? 53.311 -0.827 -9.845 1.00 0.00 75 LEU A N 18
ATOM 21023 C CA . LEU A 1 75 ? 52.067 -0.094 -9.481 1.00 0.00 75 LEU A CA 18
ATOM 21024 C C . LEU A 1 75 ? 51.312 0.378 -10.730 1.00 0.00 75 LEU A C 18
ATOM 21025 O O . LEU A 1 75 ? 50.112 0.227 -10.827 1.00 0.00 75 LEU A O 18
ATOM 21041 N N . LEU A 1 76 ? 51.991 0.966 -11.675 1.00 0.00 76 LEU A N 18
ATOM 21042 C CA . LEU A 1 76 ? 51.282 1.461 -12.889 1.00 0.00 76 LEU A CA 18
ATOM 21043 C C . LEU A 1 76 ? 50.944 0.283 -13.812 1.00 0.00 76 LEU A C 18
ATOM 21044 O O . LEU A 1 76 ? 49.977 0.396 -14.549 1.00 0.00 76 LEU A O 18
ATOM 21061 N N . ALA A 1 1 ? 55.931 2.790 17.803 1.00 0.00 1 ALA A N 19
ATOM 21062 C CA . ALA A 1 1 ? 54.885 3.650 17.185 1.00 0.00 1 ALA A CA 19
ATOM 21063 C C . ALA A 1 1 ? 53.735 2.776 16.695 1.00 0.00 1 ALA A C 19
ATOM 21064 O O . ALA A 1 1 ? 52.779 2.564 17.405 1.00 0.00 1 ALA A O 19
ATOM 21073 N N . THR A 1 2 ? 53.837 2.275 15.485 1.00 0.00 2 THR A N 19
ATOM 21074 C CA . THR A 1 2 ? 52.763 1.395 14.906 1.00 0.00 2 THR A CA 19
ATOM 21075 C C . THR A 1 2 ? 52.903 1.371 13.375 1.00 0.00 2 THR A C 19
ATOM 21076 O O . THR A 1 2 ? 53.394 0.416 12.808 1.00 0.00 2 THR A O 19
ATOM 21087 N N . LEU A 1 3 ? 52.488 2.410 12.698 1.00 0.00 3 LEU A N 19
ATOM 21088 C CA . LEU A 1 3 ? 52.613 2.407 11.212 1.00 0.00 3 LEU A CA 19
ATOM 21089 C C . LEU A 1 3 ? 54.102 2.261 10.899 1.00 0.00 3 LEU A C 19
ATOM 21090 O O . LEU A 1 3 ? 54.508 1.531 10.019 1.00 0.00 3 LEU A O 19
ATOM 21106 N N . THR A 1 4 ? 54.902 2.960 11.649 1.00 0.00 4 THR A N 19
ATOM 21107 C CA . THR A 1 4 ? 56.378 2.895 11.462 1.00 0.00 4 THR A CA 19
ATOM 21108 C C . THR A 1 4 ? 56.915 1.603 12.092 1.00 0.00 4 THR A C 19
ATOM 21109 O O . THR A 1 4 ? 57.690 0.883 11.497 1.00 0.00 4 THR A O 19
ATOM 21120 N N . SER A 1 5 ? 56.544 1.326 13.311 1.00 0.00 5 SER A N 19
ATOM 21121 C CA . SER A 1 5 ? 57.077 0.110 13.979 1.00 0.00 5 SER A CA 19
ATOM 21122 C C . SER A 1 5 ? 56.485 -1.169 13.380 1.00 0.00 5 SER A C 19
ATOM 21123 O O . SER A 1 5 ? 57.207 -2.053 12.967 1.00 0.00 5 SER A O 19
ATOM 21131 N N . GLU A 1 6 ? 55.189 -1.314 13.376 1.00 0.00 6 GLU A N 19
ATOM 21132 C CA . GLU A 1 6 ? 54.594 -2.580 12.863 1.00 0.00 6 GLU A CA 19
ATOM 21133 C C . GLU A 1 6 ? 54.946 -2.856 11.391 1.00 0.00 6 GLU A C 19
ATOM 21134 O O . GLU A 1 6 ? 55.234 -3.977 11.036 1.00 0.00 6 GLU A O 19
ATOM 21146 N N . VAL A 1 7 ? 54.889 -1.884 10.517 1.00 0.00 7 VAL A N 19
ATOM 21147 C CA . VAL A 1 7 ? 55.183 -2.184 9.074 1.00 0.00 7 VAL A CA 19
ATOM 21148 C C . VAL A 1 7 ? 56.646 -2.568 8.855 1.00 0.00 7 VAL A C 19
ATOM 21149 O O . VAL A 1 7 ? 56.948 -3.461 8.091 1.00 0.00 7 VAL A O 19
ATOM 21162 N N . ILE A 1 8 ? 57.554 -1.888 9.475 1.00 0.00 8 ILE A N 19
ATOM 21163 C CA . ILE A 1 8 ? 58.988 -2.202 9.255 1.00 0.00 8 ILE A CA 19
ATOM 21164 C C . ILE A 1 8 ? 59.291 -3.655 9.675 1.00 0.00 8 ILE A C 19
ATOM 21165 O O . ILE A 1 8 ? 59.999 -4.367 8.992 1.00 0.00 8 ILE A O 19
ATOM 21181 N N . LYS A 1 9 ? 58.786 -4.094 10.794 1.00 0.00 9 LYS A N 19
ATOM 21182 C CA . LYS A 1 9 ? 59.081 -5.492 11.242 1.00 0.00 9 LYS A CA 19
ATOM 21183 C C . LYS A 1 9 ? 58.395 -6.521 10.336 1.00 0.00 9 LYS A C 19
ATOM 21184 O O . LYS A 1 9 ? 59.009 -7.462 9.878 1.00 0.00 9 LYS A O 19
ATOM 21203 N N . ALA A 1 10 ? 57.135 -6.360 10.078 1.00 0.00 10 ALA A N 19
ATOM 21204 C CA . ALA A 1 10 ? 56.423 -7.337 9.214 1.00 0.00 10 ALA A CA 19
ATOM 21205 C C . ALA A 1 10 ? 57.002 -7.294 7.799 1.00 0.00 10 ALA A C 19
ATOM 21206 O O . ALA A 1 10 ? 56.815 -8.202 7.012 1.00 0.00 10 ALA A O 19
ATOM 21213 N N . ASN A 1 11 ? 57.690 -6.234 7.460 1.00 0.00 11 ASN A N 19
ATOM 21214 C CA . ASN A 1 11 ? 58.265 -6.116 6.088 1.00 0.00 11 ASN A CA 19
ATOM 21215 C C . ASN A 1 11 ? 59.603 -5.361 6.136 1.00 0.00 11 ASN A C 19
ATOM 21216 O O . ASN A 1 11 ? 59.678 -4.241 6.599 1.00 0.00 11 ASN A O 19
ATOM 21227 N N . LYS A 1 12 ? 60.663 -5.971 5.646 1.00 0.00 12 LYS A N 19
ATOM 21228 C CA . LYS A 1 12 ? 61.996 -5.292 5.658 1.00 0.00 12 LYS A CA 19
ATOM 21229 C C . LYS A 1 12 ? 62.875 -5.774 4.489 1.00 0.00 12 LYS A C 19
ATOM 21230 O O . LYS A 1 12 ? 63.460 -6.837 4.528 1.00 0.00 12 LYS A O 19
ATOM 21249 N N . GLY A 1 13 ? 62.987 -4.958 3.474 1.00 0.00 13 GLY A N 19
ATOM 21250 C CA . GLY A 1 13 ? 63.850 -5.299 2.296 1.00 0.00 13 GLY A CA 19
ATOM 21251 C C . GLY A 1 13 ? 63.207 -6.392 1.441 1.00 0.00 13 GLY A C 19
ATOM 21252 O O . GLY A 1 13 ? 63.854 -7.336 1.035 1.00 0.00 13 GLY A O 19
ATOM 21256 N N . ARG A 1 14 ? 61.942 -6.273 1.168 1.00 0.00 14 ARG A N 19
ATOM 21257 C CA . ARG A 1 14 ? 61.256 -7.309 0.341 1.00 0.00 14 ARG A CA 19
ATOM 21258 C C . ARG A 1 14 ? 61.860 -7.370 -1.071 1.00 0.00 14 ARG A C 19
ATOM 21259 O O . ARG A 1 14 ? 62.851 -8.026 -1.310 1.00 0.00 14 ARG A O 19
ATOM 21280 N N . GLU A 1 15 ? 61.228 -6.674 -1.993 1.00 0.00 15 GLU A N 19
ATOM 21281 C CA . GLU A 1 15 ? 61.664 -6.625 -3.422 1.00 0.00 15 GLU A CA 19
ATOM 21282 C C . GLU A 1 15 ? 60.550 -5.914 -4.207 1.00 0.00 15 GLU A C 19
ATOM 21283 O O . GLU A 1 15 ? 59.701 -6.544 -4.788 1.00 0.00 15 GLU A O 19
ATOM 21295 N N . GLY A 1 16 ? 60.574 -4.601 -4.194 1.00 0.00 16 GLY A N 19
ATOM 21296 C CA . GLY A 1 16 ? 59.551 -3.742 -4.900 1.00 0.00 16 GLY A CA 19
ATOM 21297 C C . GLY A 1 16 ? 58.542 -4.540 -5.735 1.00 0.00 16 GLY A C 19
ATOM 21298 O O . GLY A 1 16 ? 58.539 -4.462 -6.948 1.00 0.00 16 GLY A O 19
ATOM 21302 N N . LYS A 1 17 ? 57.659 -5.269 -5.105 1.00 0.00 17 LYS A N 19
ATOM 21303 C CA . LYS A 1 17 ? 56.632 -6.019 -5.882 1.00 0.00 17 LYS A CA 19
ATOM 21304 C C . LYS A 1 17 ? 55.621 -6.677 -4.920 1.00 0.00 17 LYS A C 19
ATOM 21305 O O . LYS A 1 17 ? 54.430 -6.498 -5.074 1.00 0.00 17 LYS A O 19
ATOM 21324 N N . PRO A 1 18 ? 56.075 -7.433 -3.939 1.00 0.00 18 PRO A N 19
ATOM 21325 C CA . PRO A 1 18 ? 55.179 -8.114 -2.958 1.00 0.00 18 PRO A CA 19
ATOM 21326 C C . PRO A 1 18 ? 54.991 -7.330 -1.645 1.00 0.00 18 PRO A C 19
ATOM 21327 O O . PRO A 1 18 ? 55.903 -7.191 -0.855 1.00 0.00 18 PRO A O 19
ATOM 21338 N N . MET A 1 19 ? 53.810 -6.824 -1.408 1.00 0.00 19 MET A N 19
ATOM 21339 C CA . MET A 1 19 ? 53.537 -6.052 -0.150 1.00 0.00 19 MET A CA 19
ATOM 21340 C C . MET A 1 19 ? 52.373 -6.712 0.592 1.00 0.00 19 MET A C 19
ATOM 21341 O O . MET A 1 19 ? 51.367 -7.034 0.000 1.00 0.00 19 MET A O 19
ATOM 21355 N N . ILE A 1 20 ? 52.497 -6.919 1.881 1.00 0.00 20 ILE A N 19
ATOM 21356 C CA . ILE A 1 20 ? 51.392 -7.565 2.659 1.00 0.00 20 ILE A CA 19
ATOM 21357 C C . ILE A 1 20 ? 50.690 -6.529 3.519 1.00 0.00 20 ILE A C 19
ATOM 21358 O O . ILE A 1 20 ? 51.320 -5.738 4.193 1.00 0.00 20 ILE A O 19
ATOM 21374 N N . SER A 1 21 ? 49.390 -6.544 3.533 1.00 0.00 21 SER A N 19
ATOM 21375 C CA . SER A 1 21 ? 48.657 -5.582 4.391 1.00 0.00 21 SER A CA 19
ATOM 21376 C C . SER A 1 21 ? 48.515 -6.228 5.764 1.00 0.00 21 SER A C 19
ATOM 21377 O O . SER A 1 21 ? 47.649 -7.048 5.993 1.00 0.00 21 SER A O 19
ATOM 21385 N N . LEU A 1 22 ? 49.373 -5.871 6.675 1.00 0.00 22 LEU A N 19
ATOM 21386 C CA . LEU A 1 22 ? 49.315 -6.470 8.038 1.00 0.00 22 LEU A CA 19
ATOM 21387 C C . LEU A 1 22 ? 48.020 -6.015 8.700 1.00 0.00 22 LEU A C 19
ATOM 21388 O O . LEU A 1 22 ? 47.601 -6.542 9.711 1.00 0.00 22 LEU A O 19
ATOM 21404 N N . VAL A 1 23 ? 47.389 -5.039 8.127 1.00 0.00 23 VAL A N 19
ATOM 21405 C CA . VAL A 1 23 ? 46.116 -4.540 8.701 1.00 0.00 23 VAL A CA 19
ATOM 21406 C C . VAL A 1 23 ? 45.098 -5.673 8.699 1.00 0.00 23 VAL A C 19
ATOM 21407 O O . VAL A 1 23 ? 44.368 -5.863 9.650 1.00 0.00 23 VAL A O 19
ATOM 21420 N N . ASP A 1 24 ? 45.045 -6.423 7.628 1.00 0.00 24 ASP A N 19
ATOM 21421 C CA . ASP A 1 24 ? 44.079 -7.556 7.528 1.00 0.00 24 ASP A CA 19
ATOM 21422 C C . ASP A 1 24 ? 44.837 -8.836 7.165 1.00 0.00 24 ASP A C 19
ATOM 21423 O O . ASP A 1 24 ? 44.342 -9.931 7.336 1.00 0.00 24 ASP A O 19
ATOM 21432 N N . GLY A 1 25 ? 46.043 -8.704 6.671 1.00 0.00 25 GLY A N 19
ATOM 21433 C CA . GLY A 1 25 ? 46.847 -9.908 6.299 1.00 0.00 25 GLY A CA 19
ATOM 21434 C C . GLY A 1 25 ? 46.451 -10.392 4.900 1.00 0.00 25 GLY A C 19
ATOM 21435 O O . GLY A 1 25 ? 45.783 -11.397 4.751 1.00 0.00 25 GLY A O 19
ATOM 21439 N N . GLU A 1 26 ? 46.867 -9.693 3.870 1.00 0.00 26 GLU A N 19
ATOM 21440 C CA . GLU A 1 26 ? 46.527 -10.117 2.471 1.00 0.00 26 GLU A CA 19
ATOM 21441 C C . GLU A 1 26 ? 47.753 -9.935 1.570 1.00 0.00 26 GLU A C 19
ATOM 21442 O O . GLU A 1 26 ? 48.392 -8.901 1.582 1.00 0.00 26 GLU A O 19
ATOM 21454 N N . GLU A 1 27 ? 48.096 -10.929 0.786 1.00 0.00 27 GLU A N 19
ATOM 21455 C CA . GLU A 1 27 ? 49.290 -10.797 -0.105 1.00 0.00 27 GLU A CA 19
ATOM 21456 C C . GLU A 1 27 ? 48.907 -10.040 -1.376 1.00 0.00 27 GLU A C 19
ATOM 21457 O O . GLU A 1 27 ? 48.045 -10.450 -2.126 1.00 0.00 27 GLU A O 19
ATOM 21469 N N . ILE A 1 28 ? 49.581 -8.951 -1.639 1.00 0.00 28 ILE A N 19
ATOM 21470 C CA . ILE A 1 28 ? 49.328 -8.150 -2.863 1.00 0.00 28 ILE A CA 19
ATOM 21471 C C . ILE A 1 28 ? 50.537 -8.371 -3.769 1.00 0.00 28 ILE A C 19
ATOM 21472 O O . ILE A 1 28 ? 51.556 -8.860 -3.320 1.00 0.00 28 ILE A O 19
ATOM 21488 N N . LYS A 1 29 ? 50.478 -8.001 -5.016 1.00 0.00 29 LYS A N 19
ATOM 21489 C CA . LYS A 1 29 ? 51.665 -8.182 -5.903 1.00 0.00 29 LYS A CA 19
ATOM 21490 C C . LYS A 1 29 ? 51.598 -7.074 -6.948 1.00 0.00 29 LYS A C 19
ATOM 21491 O O . LYS A 1 29 ? 52.013 -7.223 -8.081 1.00 0.00 29 LYS A O 19
ATOM 21510 N N . GLY A 1 30 ? 51.060 -5.962 -6.544 1.00 0.00 30 GLY A N 19
ATOM 21511 C CA . GLY A 1 30 ? 50.915 -4.792 -7.437 1.00 0.00 30 GLY A CA 19
ATOM 21512 C C . GLY A 1 30 ? 50.955 -3.559 -6.549 1.00 0.00 30 GLY A C 19
ATOM 21513 O O . GLY A 1 30 ? 50.402 -2.524 -6.864 1.00 0.00 30 GLY A O 19
ATOM 21517 N N . THR A 1 31 ? 51.623 -3.673 -5.429 1.00 0.00 31 THR A N 19
ATOM 21518 C CA . THR A 1 31 ? 51.730 -2.521 -4.490 1.00 0.00 31 THR A CA 19
ATOM 21519 C C . THR A 1 31 ? 53.153 -2.431 -3.958 1.00 0.00 31 THR A C 19
ATOM 21520 O O . THR A 1 31 ? 53.811 -3.425 -3.727 1.00 0.00 31 THR A O 19
ATOM 21531 N N . VAL A 1 32 ? 53.619 -1.233 -3.760 1.00 0.00 32 VAL A N 19
ATOM 21532 C CA . VAL A 1 32 ? 54.996 -1.014 -3.228 1.00 0.00 32 VAL A CA 19
ATOM 21533 C C . VAL A 1 32 ? 54.882 -0.172 -1.946 1.00 0.00 32 VAL A C 19
ATOM 21534 O O . VAL A 1 32 ? 55.000 1.034 -1.962 1.00 0.00 32 VAL A O 19
ATOM 21547 N N . TYR A 1 33 ? 54.644 -0.802 -0.825 1.00 0.00 33 TYR A N 19
ATOM 21548 C CA . TYR A 1 33 ? 54.521 -0.030 0.450 1.00 0.00 33 TYR A CA 19
ATOM 21549 C C . TYR A 1 33 ? 53.378 0.995 0.322 1.00 0.00 33 TYR A C 19
ATOM 21550 O O . TYR A 1 33 ? 53.471 2.106 0.807 1.00 0.00 33 TYR A O 19
ATOM 21568 N N . LEU A 1 34 ? 52.296 0.617 -0.315 1.00 0.00 34 LEU A N 19
ATOM 21569 C CA . LEU A 1 34 ? 51.133 1.552 -0.467 1.00 0.00 34 LEU A CA 19
ATOM 21570 C C . LEU A 1 34 ? 50.328 1.536 0.834 1.00 0.00 34 LEU A C 19
ATOM 21571 O O . LEU A 1 34 ? 50.103 0.495 1.417 1.00 0.00 34 LEU A O 19
ATOM 21587 N N . GLY A 1 35 ? 49.898 2.677 1.300 1.00 0.00 35 GLY A N 19
ATOM 21588 C CA . GLY A 1 35 ? 49.111 2.714 2.571 1.00 0.00 35 GLY A CA 19
ATOM 21589 C C . GLY A 1 35 ? 50.056 2.557 3.754 1.00 0.00 35 GLY A C 19
ATOM 21590 O O . GLY A 1 35 ? 49.728 2.871 4.879 1.00 0.00 35 GLY A O 19
ATOM 21594 N N . ASP A 1 36 ? 51.236 2.086 3.503 1.00 0.00 36 ASP A N 19
ATOM 21595 C CA . ASP A 1 36 ? 52.211 1.928 4.607 1.00 0.00 36 ASP A CA 19
ATOM 21596 C C . ASP A 1 36 ? 52.667 3.310 5.056 1.00 0.00 36 ASP A C 19
ATOM 21597 O O . ASP A 1 36 ? 52.974 3.524 6.209 1.00 0.00 36 ASP A O 19
ATOM 21606 N N . GLY A 1 37 ? 52.725 4.245 4.144 1.00 0.00 37 GLY A N 19
ATOM 21607 C CA . GLY A 1 37 ? 53.177 5.626 4.489 1.00 0.00 37 GLY A CA 19
ATOM 21608 C C . GLY A 1 37 ? 54.266 6.037 3.500 1.00 0.00 37 GLY A C 19
ATOM 21609 O O . GLY A 1 37 ? 55.049 6.929 3.762 1.00 0.00 37 GLY A O 19
ATOM 21613 N N . TRP A 1 38 ? 54.322 5.371 2.371 1.00 0.00 38 TRP A N 19
ATOM 21614 C CA . TRP A 1 38 ? 55.354 5.671 1.338 1.00 0.00 38 TRP A CA 19
ATOM 21615 C C . TRP A 1 38 ? 55.645 7.167 1.276 1.00 0.00 38 TRP A C 19
ATOM 21616 O O . TRP A 1 38 ? 54.753 7.985 1.172 1.00 0.00 38 TRP A O 19
ATOM 21637 N N . SER A 1 39 ? 56.898 7.522 1.310 1.00 0.00 39 SER A N 19
ATOM 21638 C CA . SER A 1 39 ? 57.279 8.967 1.220 1.00 0.00 39 SER A CA 19
ATOM 21639 C C . SER A 1 39 ? 58.656 9.049 0.563 1.00 0.00 39 SER A C 19
ATOM 21640 O O . SER A 1 39 ? 59.553 8.329 0.936 1.00 0.00 39 SER A O 19
ATOM 21648 N N . ALA A 1 40 ? 58.858 9.893 -0.421 1.00 0.00 40 ALA A N 19
ATOM 21649 C CA . ALA A 1 40 ? 60.210 9.934 -1.064 1.00 0.00 40 ALA A CA 19
ATOM 21650 C C . ALA A 1 40 ? 60.412 11.243 -1.843 1.00 0.00 40 ALA A C 19
ATOM 21651 O O . ALA A 1 40 ? 59.534 12.083 -1.903 1.00 0.00 40 ALA A O 19
ATOM 21658 N N . LYS A 1 41 ? 61.566 11.417 -2.464 1.00 0.00 41 LYS A N 19
ATOM 21659 C CA . LYS A 1 41 ? 61.837 12.653 -3.262 1.00 0.00 41 LYS A CA 19
ATOM 21660 C C . LYS A 1 41 ? 62.826 12.294 -4.390 1.00 0.00 41 LYS A C 19
ATOM 21661 O O . LYS A 1 41 ? 63.548 11.319 -4.298 1.00 0.00 41 LYS A O 19
ATOM 21680 N N . LYS A 1 42 ? 62.873 13.060 -5.454 1.00 0.00 42 LYS A N 19
ATOM 21681 C CA . LYS A 1 42 ? 63.819 12.738 -6.577 1.00 0.00 42 LYS A CA 19
ATOM 21682 C C . LYS A 1 42 ? 65.096 13.577 -6.406 1.00 0.00 42 LYS A C 19
ATOM 21683 O O . LYS A 1 42 ? 65.055 14.783 -6.518 1.00 0.00 42 LYS A O 19
ATOM 21702 N N . ASP A 1 43 ? 66.229 12.960 -6.133 1.00 0.00 43 ASP A N 19
ATOM 21703 C CA . ASP A 1 43 ? 67.487 13.755 -5.944 1.00 0.00 43 ASP A CA 19
ATOM 21704 C C . ASP A 1 43 ? 68.339 13.706 -7.211 1.00 0.00 43 ASP A C 19
ATOM 21705 O O . ASP A 1 43 ? 69.395 14.306 -7.283 1.00 0.00 43 ASP A O 19
ATOM 21714 N N . GLY A 1 44 ? 67.886 13.008 -8.216 1.00 0.00 44 GLY A N 19
ATOM 21715 C CA . GLY A 1 44 ? 68.654 12.922 -9.491 1.00 0.00 44 GLY A CA 19
ATOM 21716 C C . GLY A 1 44 ? 68.658 11.480 -9.977 1.00 0.00 44 GLY A C 19
ATOM 21717 O O . GLY A 1 44 ? 67.668 10.974 -10.463 1.00 0.00 44 GLY A O 19
ATOM 21721 N N . ALA A 1 45 ? 69.771 10.819 -9.861 1.00 0.00 45 ALA A N 19
ATOM 21722 C CA . ALA A 1 45 ? 69.857 9.410 -10.327 1.00 0.00 45 ALA A CA 19
ATOM 21723 C C . ALA A 1 45 ? 69.524 8.450 -9.180 1.00 0.00 45 ALA A C 19
ATOM 21724 O O . ALA A 1 45 ? 69.298 7.278 -9.395 1.00 0.00 45 ALA A O 19
ATOM 21731 N N . THR A 1 46 ? 69.502 8.932 -7.961 1.00 0.00 46 THR A N 19
ATOM 21732 C CA . THR A 1 46 ? 69.197 8.044 -6.797 1.00 0.00 46 THR A CA 19
ATOM 21733 C C . THR A 1 46 ? 67.966 8.560 -6.064 1.00 0.00 46 THR A C 19
ATOM 21734 O O . THR A 1 46 ? 67.893 9.704 -5.668 1.00 0.00 46 THR A O 19
ATOM 21745 N N . ILE A 1 47 ? 66.993 7.721 -5.896 1.00 0.00 47 ILE A N 19
ATOM 21746 C CA . ILE A 1 47 ? 65.743 8.137 -5.205 1.00 0.00 47 ILE A CA 19
ATOM 21747 C C . ILE A 1 47 ? 65.849 7.870 -3.698 1.00 0.00 47 ILE A C 19
ATOM 21748 O O . ILE A 1 47 ? 66.266 6.814 -3.273 1.00 0.00 47 ILE A O 19
ATOM 21764 N N . VAL A 1 48 ? 65.440 8.813 -2.890 1.00 0.00 48 VAL A N 19
ATOM 21765 C CA . VAL A 1 48 ? 65.478 8.608 -1.409 1.00 0.00 48 VAL A CA 19
ATOM 21766 C C . VAL A 1 48 ? 64.071 8.200 -0.959 1.00 0.00 48 VAL A C 19
ATOM 21767 O O . VAL A 1 48 ? 63.156 8.996 -0.964 1.00 0.00 48 VAL A O 19
ATOM 21780 N N . ILE A 1 49 ? 63.888 6.947 -0.624 1.00 0.00 49 ILE A N 19
ATOM 21781 C CA . ILE A 1 49 ? 62.532 6.430 -0.238 1.00 0.00 49 ILE A CA 19
ATOM 21782 C C . ILE A 1 49 ? 62.529 5.860 1.180 1.00 0.00 49 ILE A C 19
ATOM 21783 O O . ILE A 1 49 ? 63.430 5.148 1.572 1.00 0.00 49 ILE A O 19
ATOM 21799 N N . SER A 1 50 ? 61.474 6.098 1.925 1.00 0.00 50 SER A N 19
ATOM 21800 C CA . SER A 1 50 ? 61.338 5.519 3.275 1.00 0.00 50 SER A CA 19
ATOM 21801 C C . SER A 1 50 ? 60.198 4.504 3.132 1.00 0.00 50 SER A C 19
ATOM 21802 O O . SER A 1 50 ? 59.067 4.907 2.881 1.00 0.00 50 SER A O 19
ATOM 21810 N N . PRO A 1 51 ? 60.468 3.215 3.219 1.00 0.00 51 PRO A N 19
ATOM 21811 C CA . PRO A 1 51 ? 59.426 2.171 3.029 1.00 0.00 51 PRO A CA 19
ATOM 21812 C C . PRO A 1 51 ? 58.061 2.626 3.532 1.00 0.00 51 PRO A C 19
ATOM 21813 O O . PRO A 1 51 ? 57.208 3.002 2.753 1.00 0.00 51 PRO A O 19
ATOM 21824 N N . ALA A 1 52 ? 57.848 2.624 4.816 1.00 0.00 52 ALA A N 19
ATOM 21825 C CA . ALA A 1 52 ? 56.536 3.091 5.346 1.00 0.00 52 ALA A CA 19
ATOM 21826 C C . ALA A 1 52 ? 56.666 4.551 5.797 1.00 0.00 52 ALA A C 19
ATOM 21827 O O . ALA A 1 52 ? 55.842 5.385 5.494 1.00 0.00 52 ALA A O 19
ATOM 21834 N N . GLU A 1 53 ? 57.675 4.845 6.572 1.00 0.00 53 GLU A N 19
ATOM 21835 C CA . GLU A 1 53 ? 57.836 6.229 7.110 1.00 0.00 53 GLU A CA 19
ATOM 21836 C C . GLU A 1 53 ? 59.261 6.400 7.677 1.00 0.00 53 GLU A C 19
ATOM 21837 O O . GLU A 1 53 ? 60.139 5.605 7.412 1.00 0.00 53 GLU A O 19
ATOM 21849 N N . GLU A 1 54 ? 59.486 7.420 8.472 1.00 0.00 54 GLU A N 19
ATOM 21850 C CA . GLU A 1 54 ? 60.845 7.625 9.066 1.00 0.00 54 GLU A CA 19
ATOM 21851 C C . GLU A 1 54 ? 60.766 8.683 10.171 1.00 0.00 54 GLU A C 19
ATOM 21852 O O . GLU A 1 54 ? 60.443 9.825 9.921 1.00 0.00 54 GLU A O 19
ATOM 21864 N N . THR A 1 55 ? 61.058 8.323 11.391 1.00 0.00 55 THR A N 19
ATOM 21865 C CA . THR A 1 55 ? 60.995 9.321 12.498 1.00 0.00 55 THR A CA 19
ATOM 21866 C C . THR A 1 55 ? 62.351 10.015 12.588 1.00 0.00 55 THR A C 19
ATOM 21867 O O . THR A 1 55 ? 62.512 11.155 12.197 1.00 0.00 55 THR A O 19
ATOM 21878 N N . ALA A 1 56 ? 63.321 9.320 13.089 1.00 0.00 56 ALA A N 19
ATOM 21879 C CA . ALA A 1 56 ? 64.686 9.877 13.213 1.00 0.00 56 ALA A CA 19
ATOM 21880 C C . ALA A 1 56 ? 65.644 8.689 13.234 1.00 0.00 56 ALA A C 19
ATOM 21881 O O . ALA A 1 56 ? 66.294 8.386 12.255 1.00 0.00 56 ALA A O 19
ATOM 21888 N N . LEU A 1 57 ? 65.737 8.018 14.348 1.00 0.00 57 LEU A N 19
ATOM 21889 C CA . LEU A 1 57 ? 66.662 6.849 14.462 1.00 0.00 57 LEU A CA 19
ATOM 21890 C C . LEU A 1 57 ? 66.248 5.720 13.503 1.00 0.00 57 LEU A C 19
ATOM 21891 O O . LEU A 1 57 ? 66.566 4.565 13.719 1.00 0.00 57 LEU A O 19
ATOM 21907 N N . PHE A 1 58 ? 65.592 6.047 12.424 1.00 0.00 58 PHE A N 19
ATOM 21908 C CA . PHE A 1 58 ? 65.212 5.012 11.416 1.00 0.00 58 PHE A CA 19
ATOM 21909 C C . PHE A 1 58 ? 66.187 5.174 10.243 1.00 0.00 58 PHE A C 19
ATOM 21910 O O . PHE A 1 58 ? 67.192 5.843 10.379 1.00 0.00 58 PHE A O 19
ATOM 21927 N N . LYS A 1 59 ? 65.930 4.571 9.108 1.00 0.00 59 LYS A N 19
ATOM 21928 C CA . LYS A 1 59 ? 66.888 4.709 7.958 1.00 0.00 59 LYS A CA 19
ATOM 21929 C C . LYS A 1 59 ? 66.136 4.916 6.639 1.00 0.00 59 LYS A C 19
ATOM 21930 O O . LYS A 1 59 ? 65.038 4.435 6.442 1.00 0.00 59 LYS A O 19
ATOM 21949 N N . ALA A 1 60 ? 66.754 5.622 5.730 1.00 0.00 60 ALA A N 19
ATOM 21950 C CA . ALA A 1 60 ? 66.152 5.874 4.394 1.00 0.00 60 ALA A CA 19
ATOM 21951 C C . ALA A 1 60 ? 66.524 4.704 3.496 1.00 0.00 60 ALA A C 19
ATOM 21952 O O . ALA A 1 60 ? 67.231 3.809 3.909 1.00 0.00 60 ALA A O 19
ATOM 21959 N N . LYS A 1 61 ? 66.087 4.704 2.269 1.00 0.00 61 LYS A N 19
ATOM 21960 C CA . LYS A 1 61 ? 66.446 3.596 1.337 1.00 0.00 61 LYS A CA 19
ATOM 21961 C C . LYS A 1 61 ? 67.059 4.228 0.093 1.00 0.00 61 LYS A C 19
ATOM 21962 O O . LYS A 1 61 ? 66.445 5.053 -0.550 1.00 0.00 61 LYS A O 19
ATOM 21981 N N . HIS A 1 62 ? 68.265 3.868 -0.254 1.00 0.00 62 HIS A N 19
ATOM 21982 C CA . HIS A 1 62 ? 68.890 4.481 -1.463 1.00 0.00 62 HIS A CA 19
ATOM 21983 C C . HIS A 1 62 ? 68.622 3.564 -2.648 1.00 0.00 62 HIS A C 19
ATOM 21984 O O . HIS A 1 62 ? 69.262 2.543 -2.814 1.00 0.00 62 HIS A O 19
ATOM 21999 N N . ILE A 1 63 ? 67.659 3.910 -3.460 1.00 0.00 63 ILE A N 19
ATOM 22000 C CA . ILE A 1 63 ? 67.302 3.055 -4.630 1.00 0.00 63 ILE A CA 19
ATOM 22001 C C . ILE A 1 63 ? 67.948 3.626 -5.893 1.00 0.00 63 ILE A C 19
ATOM 22002 O O . ILE A 1 63 ? 67.887 4.802 -6.163 1.00 0.00 63 ILE A O 19
ATOM 22018 N N . SER A 1 64 ? 68.572 2.795 -6.665 1.00 0.00 64 SER A N 19
ATOM 22019 C CA . SER A 1 64 ? 69.203 3.297 -7.905 1.00 0.00 64 SER A CA 19
ATOM 22020 C C . SER A 1 64 ? 68.082 3.777 -8.833 1.00 0.00 64 SER A C 19
ATOM 22021 O O . SER A 1 64 ? 66.978 3.271 -8.794 1.00 0.00 64 SER A O 19
ATOM 22029 N N . ALA A 1 65 ? 68.339 4.758 -9.652 1.00 0.00 65 ALA A N 19
ATOM 22030 C CA . ALA A 1 65 ? 67.264 5.262 -10.553 1.00 0.00 65 ALA A CA 19
ATOM 22031 C C . ALA A 1 65 ? 66.675 4.088 -11.360 1.00 0.00 65 ALA A C 19
ATOM 22032 O O . ALA A 1 65 ? 65.480 4.015 -11.566 1.00 0.00 65 ALA A O 19
ATOM 22039 N N . ALA A 1 66 ? 67.484 3.166 -11.817 1.00 0.00 66 ALA A N 19
ATOM 22040 C CA . ALA A 1 66 ? 66.925 2.016 -12.600 1.00 0.00 66 ALA A CA 19
ATOM 22041 C C . ALA A 1 66 ? 65.913 1.231 -11.750 1.00 0.00 66 ALA A C 19
ATOM 22042 O O . ALA A 1 66 ? 64.874 0.820 -12.230 1.00 0.00 66 ALA A O 19
ATOM 22049 N N . HIS A 1 67 ? 66.194 1.010 -10.498 1.00 0.00 67 HIS A N 19
ATOM 22050 C CA . HIS A 1 67 ? 65.222 0.251 -9.656 1.00 0.00 67 HIS A CA 19
ATOM 22051 C C . HIS A 1 67 ? 63.895 1.012 -9.638 1.00 0.00 67 HIS A C 19
ATOM 22052 O O . HIS A 1 67 ? 62.832 0.426 -9.617 1.00 0.00 67 HIS A O 19
ATOM 22067 N N . LEU A 1 68 ? 63.951 2.317 -9.661 1.00 0.00 68 LEU A N 19
ATOM 22068 C CA . LEU A 1 68 ? 62.693 3.120 -9.665 1.00 0.00 68 LEU A CA 19
ATOM 22069 C C . LEU A 1 68 ? 61.875 2.704 -10.896 1.00 0.00 68 LEU A C 19
ATOM 22070 O O . LEU A 1 68 ? 60.661 2.725 -10.882 1.00 0.00 68 LEU A O 19
ATOM 22086 N N . LYS A 1 69 ? 62.536 2.295 -11.950 1.00 0.00 69 LYS A N 19
ATOM 22087 C CA . LYS A 1 69 ? 61.796 1.844 -13.165 1.00 0.00 69 LYS A CA 19
ATOM 22088 C C . LYS A 1 69 ? 60.916 0.660 -12.777 1.00 0.00 69 LYS A C 19
ATOM 22089 O O . LYS A 1 69 ? 59.813 0.517 -13.259 1.00 0.00 69 LYS A O 19
ATOM 22108 N N . ILE A 1 70 ? 61.393 -0.196 -11.908 1.00 0.00 70 ILE A N 19
ATOM 22109 C CA . ILE A 1 70 ? 60.565 -1.371 -11.496 1.00 0.00 70 ILE A CA 19
ATOM 22110 C C . ILE A 1 70 ? 59.275 -0.882 -10.852 1.00 0.00 70 ILE A C 19
ATOM 22111 O O . ILE A 1 70 ? 58.222 -1.441 -11.066 1.00 0.00 70 ILE A O 19
ATOM 22127 N N . ILE A 1 71 ? 59.341 0.148 -10.060 1.00 0.00 71 ILE A N 19
ATOM 22128 C CA . ILE A 1 71 ? 58.106 0.650 -9.403 1.00 0.00 71 ILE A CA 19
ATOM 22129 C C . ILE A 1 71 ? 57.097 1.038 -10.487 1.00 0.00 71 ILE A C 19
ATOM 22130 O O . ILE A 1 71 ? 55.916 0.787 -10.363 1.00 0.00 71 ILE A O 19
ATOM 22146 N N . ALA A 1 72 ? 57.552 1.635 -11.550 1.00 0.00 72 ALA A N 19
ATOM 22147 C CA . ALA A 1 72 ? 56.621 2.022 -12.647 1.00 0.00 72 ALA A CA 19
ATOM 22148 C C . ALA A 1 72 ? 56.031 0.765 -13.320 1.00 0.00 72 ALA A C 19
ATOM 22149 O O . ALA A 1 72 ? 54.875 0.741 -13.690 1.00 0.00 72 ALA A O 19
ATOM 22156 N N . LYS A 1 73 ? 56.810 -0.271 -13.501 1.00 0.00 73 LYS A N 19
ATOM 22157 C CA . LYS A 1 73 ? 56.282 -1.506 -14.166 1.00 0.00 73 LYS A CA 19
ATOM 22158 C C . LYS A 1 73 ? 55.130 -2.120 -13.330 1.00 0.00 73 LYS A C 19
ATOM 22159 O O . LYS A 1 73 ? 54.153 -2.613 -13.861 1.00 0.00 73 LYS A O 19
ATOM 22178 N N . ASN A 1 74 ? 55.284 -2.130 -12.033 1.00 0.00 74 ASN A N 19
ATOM 22179 C CA . ASN A 1 74 ? 54.255 -2.753 -11.132 1.00 0.00 74 ASN A CA 19
ATOM 22180 C C . ASN A 1 74 ? 52.999 -1.879 -11.021 1.00 0.00 74 ASN A C 19
ATOM 22181 O O . ASN A 1 74 ? 51.930 -2.252 -11.464 1.00 0.00 74 ASN A O 19
ATOM 22192 N N . LEU A 1 75 ? 53.109 -0.748 -10.383 1.00 0.00 75 LEU A N 19
ATOM 22193 C CA . LEU A 1 75 ? 51.916 0.124 -10.186 1.00 0.00 75 LEU A CA 19
ATOM 22194 C C . LEU A 1 75 ? 51.332 0.540 -11.541 1.00 0.00 75 LEU A C 19
ATOM 22195 O O . LEU A 1 75 ? 50.137 0.469 -11.749 1.00 0.00 75 LEU A O 19
ATOM 22211 N N . LEU A 1 76 ? 52.160 0.955 -12.469 1.00 0.00 76 LEU A N 19
ATOM 22212 C CA . LEU A 1 76 ? 51.649 1.361 -13.824 1.00 0.00 76 LEU A CA 19
ATOM 22213 C C . LEU A 1 76 ? 52.538 0.749 -14.910 1.00 0.00 76 LEU A C 19
ATOM 22214 O O . LEU A 1 76 ? 53.394 1.456 -15.417 1.00 0.00 76 LEU A O 19
ATOM 22231 N N . ALA A 1 1 ? 53.158 -1.932 18.758 1.00 0.00 1 ALA A N 20
ATOM 22232 C CA . ALA A 1 1 ? 52.449 -2.064 17.454 1.00 0.00 1 ALA A CA 20
ATOM 22233 C C . ALA A 1 1 ? 52.085 -0.688 16.923 1.00 0.00 1 ALA A C 20
ATOM 22234 O O . ALA A 1 1 ? 51.087 -0.103 17.294 1.00 0.00 1 ALA A O 20
ATOM 22243 N N . THR A 1 2 ? 52.900 -0.177 16.043 1.00 0.00 2 THR A N 20
ATOM 22244 C CA . THR A 1 2 ? 52.649 1.151 15.441 1.00 0.00 2 THR A CA 20
ATOM 22245 C C . THR A 1 2 ? 52.861 1.035 13.938 1.00 0.00 2 THR A C 20
ATOM 22246 O O . THR A 1 2 ? 53.355 0.045 13.439 1.00 0.00 2 THR A O 20
ATOM 22257 N N . LEU A 1 3 ? 52.511 2.050 13.227 1.00 0.00 3 LEU A N 20
ATOM 22258 C CA . LEU A 1 3 ? 52.700 2.047 11.745 1.00 0.00 3 LEU A CA 20
ATOM 22259 C C . LEU A 1 3 ? 54.191 1.879 11.447 1.00 0.00 3 LEU A C 20
ATOM 22260 O O . LEU A 1 3 ? 54.585 1.152 10.558 1.00 0.00 3 LEU A O 20
ATOM 22276 N N . THR A 1 4 ? 55.015 2.587 12.167 1.00 0.00 4 THR A N 20
ATOM 22277 C CA . THR A 1 4 ? 56.481 2.523 11.918 1.00 0.00 4 THR A CA 20
ATOM 22278 C C . THR A 1 4 ? 57.012 1.102 12.107 1.00 0.00 4 THR A C 20
ATOM 22279 O O . THR A 1 4 ? 57.627 0.539 11.227 1.00 0.00 4 THR A O 20
ATOM 22290 N N . SER A 1 5 ? 56.828 0.532 13.258 1.00 0.00 5 SER A N 20
ATOM 22291 C CA . SER A 1 5 ? 57.375 -0.830 13.499 1.00 0.00 5 SER A CA 20
ATOM 22292 C C . SER A 1 5 ? 56.621 -1.893 12.701 1.00 0.00 5 SER A C 20
ATOM 22293 O O . SER A 1 5 ? 57.217 -2.782 12.126 1.00 0.00 5 SER A O 20
ATOM 22301 N N . GLU A 1 6 ? 55.321 -1.851 12.702 1.00 0.00 6 GLU A N 20
ATOM 22302 C CA . GLU A 1 6 ? 54.550 -2.910 11.988 1.00 0.00 6 GLU A CA 20
ATOM 22303 C C . GLU A 1 6 ? 54.781 -2.890 10.465 1.00 0.00 6 GLU A C 20
ATOM 22304 O O . GLU A 1 6 ? 55.028 -3.916 9.865 1.00 0.00 6 GLU A O 20
ATOM 22316 N N . VAL A 1 7 ? 54.663 -1.759 9.827 1.00 0.00 7 VAL A N 20
ATOM 22317 C CA . VAL A 1 7 ? 54.826 -1.724 8.335 1.00 0.00 7 VAL A CA 20
ATOM 22318 C C . VAL A 1 7 ? 56.273 -1.973 7.902 1.00 0.00 7 VAL A C 20
ATOM 22319 O O . VAL A 1 7 ? 56.530 -2.746 7.000 1.00 0.00 7 VAL A O 20
ATOM 22332 N N . ILE A 1 8 ? 57.218 -1.310 8.503 1.00 0.00 8 ILE A N 20
ATOM 22333 C CA . ILE A 1 8 ? 58.634 -1.501 8.079 1.00 0.00 8 ILE A CA 20
ATOM 22334 C C . ILE A 1 8 ? 59.031 -2.968 8.265 1.00 0.00 8 ILE A C 20
ATOM 22335 O O . ILE A 1 8 ? 59.599 -3.587 7.386 1.00 0.00 8 ILE A O 20
ATOM 22351 N N . LYS A 1 9 ? 58.749 -3.517 9.407 1.00 0.00 9 LYS A N 20
ATOM 22352 C CA . LYS A 1 9 ? 59.116 -4.933 9.682 1.00 0.00 9 LYS A CA 20
ATOM 22353 C C . LYS A 1 9 ? 58.433 -5.868 8.672 1.00 0.00 9 LYS A C 20
ATOM 22354 O O . LYS A 1 9 ? 59.009 -6.844 8.235 1.00 0.00 9 LYS A O 20
ATOM 22373 N N . ALA A 1 10 ? 57.205 -5.601 8.321 1.00 0.00 10 ALA A N 20
ATOM 22374 C CA . ALA A 1 10 ? 56.491 -6.504 7.370 1.00 0.00 10 ALA A CA 20
ATOM 22375 C C . ALA A 1 10 ? 57.242 -6.586 6.034 1.00 0.00 10 ALA A C 20
ATOM 22376 O O . ALA A 1 10 ? 57.351 -7.644 5.448 1.00 0.00 10 ALA A O 20
ATOM 22383 N N . ASN A 1 11 ? 57.768 -5.495 5.547 1.00 0.00 11 ASN A N 20
ATOM 22384 C CA . ASN A 1 11 ? 58.511 -5.556 4.253 1.00 0.00 11 ASN A CA 20
ATOM 22385 C C . ASN A 1 11 ? 59.836 -6.294 4.470 1.00 0.00 11 ASN A C 20
ATOM 22386 O O . ASN A 1 11 ? 59.962 -7.464 4.166 1.00 0.00 11 ASN A O 20
ATOM 22397 N N . LYS A 1 12 ? 60.812 -5.620 5.015 1.00 0.00 12 LYS A N 20
ATOM 22398 C CA . LYS A 1 12 ? 62.135 -6.261 5.288 1.00 0.00 12 LYS A CA 20
ATOM 22399 C C . LYS A 1 12 ? 62.550 -7.170 4.129 1.00 0.00 12 LYS A C 20
ATOM 22400 O O . LYS A 1 12 ? 63.276 -8.129 4.303 1.00 0.00 12 LYS A O 20
ATOM 22419 N N . GLY A 1 13 ? 62.084 -6.879 2.957 1.00 0.00 13 GLY A N 20
ATOM 22420 C CA . GLY A 1 13 ? 62.432 -7.722 1.781 1.00 0.00 13 GLY A CA 20
ATOM 22421 C C . GLY A 1 13 ? 61.591 -7.268 0.599 1.00 0.00 13 GLY A C 20
ATOM 22422 O O . GLY A 1 13 ? 61.105 -8.064 -0.180 1.00 0.00 13 GLY A O 20
ATOM 22426 N N . ARG A 1 14 ? 61.402 -5.989 0.476 1.00 0.00 14 ARG A N 20
ATOM 22427 C CA . ARG A 1 14 ? 60.573 -5.468 -0.644 1.00 0.00 14 ARG A CA 20
ATOM 22428 C C . ARG A 1 14 ? 61.304 -5.659 -1.977 1.00 0.00 14 ARG A C 20
ATOM 22429 O O . ARG A 1 14 ? 62.284 -5.000 -2.260 1.00 0.00 14 ARG A O 20
ATOM 22450 N N . GLU A 1 15 ? 60.813 -6.536 -2.810 1.00 0.00 15 GLU A N 20
ATOM 22451 C CA . GLU A 1 15 ? 61.455 -6.747 -4.139 1.00 0.00 15 GLU A CA 20
ATOM 22452 C C . GLU A 1 15 ? 61.192 -5.530 -5.019 1.00 0.00 15 GLU A C 20
ATOM 22453 O O . GLU A 1 15 ? 62.044 -5.091 -5.764 1.00 0.00 15 GLU A O 20
ATOM 22465 N N . GLY A 1 16 ? 60.001 -4.996 -4.950 1.00 0.00 16 GLY A N 20
ATOM 22466 C CA . GLY A 1 16 ? 59.642 -3.816 -5.790 1.00 0.00 16 GLY A CA 20
ATOM 22467 C C . GLY A 1 16 ? 58.204 -3.983 -6.305 1.00 0.00 16 GLY A C 20
ATOM 22468 O O . GLY A 1 16 ? 57.842 -3.442 -7.329 1.00 0.00 16 GLY A O 20
ATOM 22472 N N . LYS A 1 17 ? 57.380 -4.725 -5.596 1.00 0.00 17 LYS A N 20
ATOM 22473 C CA . LYS A 1 17 ? 55.966 -4.919 -6.046 1.00 0.00 17 LYS A CA 20
ATOM 22474 C C . LYS A 1 17 ? 55.135 -5.790 -5.066 1.00 0.00 17 LYS A C 20
ATOM 22475 O O . LYS A 1 17 ? 53.924 -5.694 -5.071 1.00 0.00 17 LYS A O 20
ATOM 22494 N N . PRO A 1 18 ? 55.722 -6.640 -4.234 1.00 0.00 18 PRO A N 20
ATOM 22495 C CA . PRO A 1 18 ? 54.935 -7.487 -3.301 1.00 0.00 18 PRO A CA 20
ATOM 22496 C C . PRO A 1 18 ? 54.812 -6.871 -1.905 1.00 0.00 18 PRO A C 20
ATOM 22497 O O . PRO A 1 18 ? 55.766 -6.821 -1.154 1.00 0.00 18 PRO A O 20
ATOM 22508 N N . MET A 1 19 ? 53.636 -6.407 -1.557 1.00 0.00 19 MET A N 20
ATOM 22509 C CA . MET A 1 19 ? 53.419 -5.791 -0.208 1.00 0.00 19 MET A CA 20
ATOM 22510 C C . MET A 1 19 ? 52.314 -6.564 0.520 1.00 0.00 19 MET A C 20
ATOM 22511 O O . MET A 1 19 ? 51.281 -6.856 -0.046 1.00 0.00 19 MET A O 20
ATOM 22525 N N . ILE A 1 20 ? 52.524 -6.900 1.773 1.00 0.00 20 ILE A N 20
ATOM 22526 C CA . ILE A 1 20 ? 51.488 -7.659 2.550 1.00 0.00 20 ILE A CA 20
ATOM 22527 C C . ILE A 1 20 ? 50.883 -6.766 3.625 1.00 0.00 20 ILE A C 20
ATOM 22528 O O . ILE A 1 20 ? 51.584 -6.139 4.394 1.00 0.00 20 ILE A O 20
ATOM 22544 N N . SER A 1 21 ? 49.584 -6.721 3.701 1.00 0.00 21 SER A N 20
ATOM 22545 C CA . SER A 1 21 ? 48.929 -5.886 4.745 1.00 0.00 21 SER A CA 20
ATOM 22546 C C . SER A 1 21 ? 48.722 -6.746 5.991 1.00 0.00 21 SER A C 20
ATOM 22547 O O . SER A 1 21 ? 47.808 -7.546 6.062 1.00 0.00 21 SER A O 20
ATOM 22555 N N . LEU A 1 22 ? 49.573 -6.600 6.971 1.00 0.00 22 LEU A N 20
ATOM 22556 C CA . LEU A 1 22 ? 49.424 -7.422 8.207 1.00 0.00 22 LEU A CA 20
ATOM 22557 C C . LEU A 1 22 ? 48.123 -7.029 8.908 1.00 0.00 22 LEU A C 20
ATOM 22558 O O . LEU A 1 22 ? 47.703 -7.659 9.857 1.00 0.00 22 LEU A O 20
ATOM 22574 N N . VAL A 1 23 ? 47.469 -6.005 8.434 1.00 0.00 23 VAL A N 20
ATOM 22575 C CA . VAL A 1 23 ? 46.186 -5.595 9.062 1.00 0.00 23 VAL A CA 20
ATOM 22576 C C . VAL A 1 23 ? 45.213 -6.770 8.958 1.00 0.00 23 VAL A C 20
ATOM 22577 O O . VAL A 1 23 ? 44.481 -7.072 9.880 1.00 0.00 23 VAL A O 20
ATOM 22590 N N . ASP A 1 24 ? 45.220 -7.451 7.836 1.00 0.00 24 ASP A N 20
ATOM 22591 C CA . ASP A 1 24 ? 44.320 -8.632 7.646 1.00 0.00 24 ASP A CA 20
ATOM 22592 C C . ASP A 1 24 ? 45.127 -9.769 7.009 1.00 0.00 24 ASP A C 20
ATOM 22593 O O . ASP A 1 24 ? 44.605 -10.819 6.700 1.00 0.00 24 ASP A O 20
ATOM 22602 N N . GLY A 1 25 ? 46.404 -9.561 6.818 1.00 0.00 25 GLY A N 20
ATOM 22603 C CA . GLY A 1 25 ? 47.264 -10.621 6.208 1.00 0.00 25 GLY A CA 20
ATOM 22604 C C . GLY A 1 25 ? 46.774 -10.952 4.796 1.00 0.00 25 GLY A C 20
ATOM 22605 O O . GLY A 1 25 ? 46.001 -11.869 4.594 1.00 0.00 25 GLY A O 20
ATOM 22609 N N . GLU A 1 26 ? 47.233 -10.219 3.814 1.00 0.00 26 GLU A N 20
ATOM 22610 C CA . GLU A 1 26 ? 46.816 -10.490 2.402 1.00 0.00 26 GLU A CA 20
ATOM 22611 C C . GLU A 1 26 ? 48.012 -10.299 1.464 1.00 0.00 26 GLU A C 20
ATOM 22612 O O . GLU A 1 26 ? 48.726 -9.323 1.557 1.00 0.00 26 GLU A O 20
ATOM 22624 N N . GLU A 1 27 ? 48.227 -11.205 0.545 1.00 0.00 27 GLU A N 20
ATOM 22625 C CA . GLU A 1 27 ? 49.365 -11.037 -0.405 1.00 0.00 27 GLU A CA 20
ATOM 22626 C C . GLU A 1 27 ? 48.892 -10.110 -1.526 1.00 0.00 27 GLU A C 20
ATOM 22627 O O . GLU A 1 27 ? 47.902 -10.379 -2.177 1.00 0.00 27 GLU A O 20
ATOM 22639 N N . ILE A 1 28 ? 49.565 -9.000 -1.735 1.00 0.00 28 ILE A N 20
ATOM 22640 C CA . ILE A 1 28 ? 49.121 -8.030 -2.789 1.00 0.00 28 ILE A CA 20
ATOM 22641 C C . ILE A 1 28 ? 50.216 -7.836 -3.842 1.00 0.00 28 ILE A C 20
ATOM 22642 O O . ILE A 1 28 ? 50.914 -6.837 -3.834 1.00 0.00 28 ILE A O 20
ATOM 22658 N N . LYS A 1 29 ? 50.400 -8.772 -4.738 1.00 0.00 29 LYS A N 20
ATOM 22659 C CA . LYS A 1 29 ? 51.473 -8.597 -5.760 1.00 0.00 29 LYS A CA 20
ATOM 22660 C C . LYS A 1 29 ? 51.083 -7.493 -6.742 1.00 0.00 29 LYS A C 20
ATOM 22661 O O . LYS A 1 29 ? 50.208 -7.650 -7.572 1.00 0.00 29 LYS A O 20
ATOM 22680 N N . GLY A 1 30 ? 51.731 -6.368 -6.628 1.00 0.00 30 GLY A N 20
ATOM 22681 C CA . GLY A 1 30 ? 51.432 -5.201 -7.518 1.00 0.00 30 GLY A CA 20
ATOM 22682 C C . GLY A 1 30 ? 51.235 -3.962 -6.648 1.00 0.00 30 GLY A C 20
ATOM 22683 O O . GLY A 1 30 ? 50.595 -3.004 -7.038 1.00 0.00 30 GLY A O 20
ATOM 22687 N N . THR A 1 31 ? 51.797 -3.978 -5.470 1.00 0.00 31 THR A N 20
ATOM 22688 C CA . THR A 1 31 ? 51.682 -2.820 -4.543 1.00 0.00 31 THR A CA 20
ATOM 22689 C C . THR A 1 31 ? 53.063 -2.548 -3.957 1.00 0.00 31 THR A C 20
ATOM 22690 O O . THR A 1 31 ? 53.789 -3.461 -3.614 1.00 0.00 31 THR A O 20
ATOM 22701 N N . VAL A 1 32 ? 53.428 -1.301 -3.833 1.00 0.00 32 VAL A N 20
ATOM 22702 C CA . VAL A 1 32 ? 54.763 -0.948 -3.264 1.00 0.00 32 VAL A CA 20
ATOM 22703 C C . VAL A 1 32 ? 54.544 -0.005 -2.074 1.00 0.00 32 VAL A C 20
ATOM 22704 O O . VAL A 1 32 ? 54.114 1.118 -2.229 1.00 0.00 32 VAL A O 20
ATOM 22717 N N . TYR A 1 33 ? 54.824 -0.485 -0.884 1.00 0.00 33 TYR A N 20
ATOM 22718 C CA . TYR A 1 33 ? 54.638 0.330 0.366 1.00 0.00 33 TYR A CA 20
ATOM 22719 C C . TYR A 1 33 ? 53.460 1.308 0.228 1.00 0.00 33 TYR A C 20
ATOM 22720 O O . TYR A 1 33 ? 53.478 2.390 0.780 1.00 0.00 33 TYR A O 20
ATOM 22738 N N . LEU A 1 34 ? 52.437 0.944 -0.504 1.00 0.00 34 LEU A N 20
ATOM 22739 C CA . LEU A 1 34 ? 51.270 1.868 -0.678 1.00 0.00 34 LEU A CA 20
ATOM 22740 C C . LEU A 1 34 ? 50.202 1.568 0.384 1.00 0.00 34 LEU A C 20
ATOM 22741 O O . LEU A 1 34 ? 49.874 0.426 0.643 1.00 0.00 34 LEU A O 20
ATOM 22757 N N . GLY A 1 35 ? 49.649 2.591 0.988 1.00 0.00 35 GLY A N 20
ATOM 22758 C CA . GLY A 1 35 ? 48.589 2.385 2.026 1.00 0.00 35 GLY A CA 20
ATOM 22759 C C . GLY A 1 35 ? 49.190 2.522 3.428 1.00 0.00 35 GLY A C 20
ATOM 22760 O O . GLY A 1 35 ? 48.613 2.076 4.401 1.00 0.00 35 GLY A O 20
ATOM 22764 N N . ASP A 1 36 ? 50.347 3.131 3.539 1.00 0.00 36 ASP A N 20
ATOM 22765 C CA . ASP A 1 36 ? 51.000 3.298 4.877 1.00 0.00 36 ASP A CA 20
ATOM 22766 C C . ASP A 1 36 ? 51.413 4.761 5.066 1.00 0.00 36 ASP A C 20
ATOM 22767 O O . ASP A 1 36 ? 50.604 5.606 5.400 1.00 0.00 36 ASP A O 20
ATOM 22776 N N . GLY A 1 37 ? 52.663 5.067 4.854 1.00 0.00 37 GLY A N 20
ATOM 22777 C CA . GLY A 1 37 ? 53.138 6.473 5.016 1.00 0.00 37 GLY A CA 20
ATOM 22778 C C . GLY A 1 37 ? 54.351 6.667 4.117 1.00 0.00 37 GLY A C 20
ATOM 22779 O O . GLY A 1 37 ? 55.214 7.485 4.372 1.00 0.00 37 GLY A O 20
ATOM 22783 N N . TRP A 1 38 ? 54.434 5.886 3.085 1.00 0.00 38 TRP A N 20
ATOM 22784 C CA . TRP A 1 38 ? 55.599 5.954 2.165 1.00 0.00 38 TRP A CA 20
ATOM 22785 C C . TRP A 1 38 ? 55.871 7.390 1.729 1.00 0.00 38 TRP A C 20
ATOM 22786 O O . TRP A 1 38 ? 54.975 8.199 1.605 1.00 0.00 38 TRP A O 20
ATOM 22807 N N . SER A 1 39 ? 57.113 7.697 1.467 1.00 0.00 39 SER A N 20
ATOM 22808 C CA . SER A 1 39 ? 57.484 9.066 1.004 1.00 0.00 39 SER A CA 20
ATOM 22809 C C . SER A 1 39 ? 58.712 8.927 0.102 1.00 0.00 39 SER A C 20
ATOM 22810 O O . SER A 1 39 ? 59.486 8.004 0.263 1.00 0.00 39 SER A O 20
ATOM 22818 N N . ALA A 1 40 ? 58.918 9.801 -0.849 1.00 0.00 40 ALA A N 20
ATOM 22819 C CA . ALA A 1 40 ? 60.112 9.648 -1.727 1.00 0.00 40 ALA A CA 20
ATOM 22820 C C . ALA A 1 40 ? 60.291 10.912 -2.569 1.00 0.00 40 ALA A C 20
ATOM 22821 O O . ALA A 1 40 ? 59.412 11.748 -2.642 1.00 0.00 40 ALA A O 20
ATOM 22828 N N . LYS A 1 41 ? 61.418 11.060 -3.217 1.00 0.00 41 LYS A N 20
ATOM 22829 C CA . LYS A 1 41 ? 61.650 12.264 -4.061 1.00 0.00 41 LYS A CA 20
ATOM 22830 C C . LYS A 1 41 ? 62.751 11.930 -5.074 1.00 0.00 41 LYS A C 20
ATOM 22831 O O . LYS A 1 41 ? 63.503 10.994 -4.892 1.00 0.00 41 LYS A O 20
ATOM 22850 N N . LYS A 1 42 ? 62.850 12.672 -6.146 1.00 0.00 42 LYS A N 20
ATOM 22851 C CA . LYS A 1 42 ? 63.899 12.379 -7.178 1.00 0.00 42 LYS A CA 20
ATOM 22852 C C . LYS A 1 42 ? 65.119 13.289 -6.956 1.00 0.00 42 LYS A C 20
ATOM 22853 O O . LYS A 1 42 ? 65.014 14.499 -6.977 1.00 0.00 42 LYS A O 20
ATOM 22872 N N . ASP A 1 43 ? 66.283 12.710 -6.750 1.00 0.00 43 ASP A N 20
ATOM 22873 C CA . ASP A 1 43 ? 67.518 13.533 -6.534 1.00 0.00 43 ASP A CA 20
ATOM 22874 C C . ASP A 1 43 ? 68.338 13.613 -7.829 1.00 0.00 43 ASP A C 20
ATOM 22875 O O . ASP A 1 43 ? 69.360 14.268 -7.883 1.00 0.00 43 ASP A O 20
ATOM 22884 N N . GLY A 1 44 ? 67.903 12.963 -8.878 1.00 0.00 44 GLY A N 20
ATOM 22885 C CA . GLY A 1 44 ? 68.666 13.023 -10.164 1.00 0.00 44 GLY A CA 20
ATOM 22886 C C . GLY A 1 44 ? 69.804 11.992 -10.163 1.00 0.00 44 GLY A C 20
ATOM 22887 O O . GLY A 1 44 ? 70.880 12.249 -9.663 1.00 0.00 44 GLY A O 20
ATOM 22891 N N . ALA A 1 45 ? 69.558 10.830 -10.723 1.00 0.00 45 ALA A N 20
ATOM 22892 C CA . ALA A 1 45 ? 70.599 9.747 -10.782 1.00 0.00 45 ALA A CA 20
ATOM 22893 C C . ALA A 1 45 ? 70.595 8.947 -9.472 1.00 0.00 45 ALA A C 20
ATOM 22894 O O . ALA A 1 45 ? 71.394 8.052 -9.275 1.00 0.00 45 ALA A O 20
ATOM 22901 N N . THR A 1 46 ? 69.677 9.245 -8.599 1.00 0.00 46 THR A N 20
ATOM 22902 C CA . THR A 1 46 ? 69.566 8.501 -7.314 1.00 0.00 46 THR A CA 20
ATOM 22903 C C . THR A 1 46 ? 68.212 8.849 -6.707 1.00 0.00 46 THR A C 20
ATOM 22904 O O . THR A 1 46 ? 67.734 9.956 -6.850 1.00 0.00 46 THR A O 20
ATOM 22915 N N . ILE A 1 47 ? 67.573 7.909 -6.068 1.00 0.00 47 ILE A N 20
ATOM 22916 C CA . ILE A 1 47 ? 66.218 8.170 -5.485 1.00 0.00 47 ILE A CA 20
ATOM 22917 C C . ILE A 1 47 ? 66.239 7.953 -3.970 1.00 0.00 47 ILE A C 20
ATOM 22918 O O . ILE A 1 47 ? 66.671 6.926 -3.486 1.00 0.00 47 ILE A O 20
ATOM 22934 N N . VAL A 1 48 ? 65.760 8.910 -3.221 1.00 0.00 48 VAL A N 20
ATOM 22935 C CA . VAL A 1 48 ? 65.725 8.769 -1.732 1.00 0.00 48 VAL A CA 20
ATOM 22936 C C . VAL A 1 48 ? 64.300 8.397 -1.313 1.00 0.00 48 VAL A C 20
ATOM 22937 O O . VAL A 1 48 ? 63.391 9.195 -1.414 1.00 0.00 48 VAL A O 20
ATOM 22950 N N . ILE A 1 49 ? 64.092 7.180 -0.862 1.00 0.00 49 ILE A N 20
ATOM 22951 C CA . ILE A 1 49 ? 62.713 6.743 -0.460 1.00 0.00 49 ILE A CA 20
ATOM 22952 C C . ILE A 1 49 ? 62.751 5.961 0.858 1.00 0.00 49 ILE A C 20
ATOM 22953 O O . ILE A 1 49 ? 63.616 5.135 1.075 1.00 0.00 49 ILE A O 20
ATOM 22969 N N . SER A 1 50 ? 61.784 6.187 1.724 1.00 0.00 50 SER A N 20
ATOM 22970 C CA . SER A 1 50 ? 61.706 5.444 3.009 1.00 0.00 50 SER A CA 20
ATOM 22971 C C . SER A 1 50 ? 60.454 4.550 2.902 1.00 0.00 50 SER A C 20
ATOM 22972 O O . SER A 1 50 ? 59.364 5.062 2.681 1.00 0.00 50 SER A O 20
ATOM 22980 N N . PRO A 1 51 ? 60.579 3.243 3.006 1.00 0.00 51 PRO A N 20
ATOM 22981 C CA . PRO A 1 51 ? 59.415 2.325 2.864 1.00 0.00 51 PRO A CA 20
ATOM 22982 C C . PRO A 1 51 ? 58.121 2.896 3.462 1.00 0.00 51 PRO A C 20
ATOM 22983 O O . PRO A 1 51 ? 57.277 3.392 2.746 1.00 0.00 51 PRO A O 20
ATOM 22994 N N . ALA A 1 52 ? 57.948 2.834 4.759 1.00 0.00 52 ALA A N 20
ATOM 22995 C CA . ALA A 1 52 ? 56.700 3.385 5.372 1.00 0.00 52 ALA A CA 20
ATOM 22996 C C . ALA A 1 52 ? 56.948 4.829 5.805 1.00 0.00 52 ALA A C 20
ATOM 22997 O O . ALA A 1 52 ? 56.168 5.702 5.536 1.00 0.00 52 ALA A O 20
ATOM 23004 N N . GLU A 1 53 ? 58.011 5.087 6.499 1.00 0.00 53 GLU A N 20
ATOM 23005 C CA . GLU A 1 53 ? 58.269 6.483 6.956 1.00 0.00 53 GLU A CA 20
ATOM 23006 C C . GLU A 1 53 ? 59.746 6.639 7.316 1.00 0.00 53 GLU A C 20
ATOM 23007 O O . GLU A 1 53 ? 60.563 5.801 6.997 1.00 0.00 53 GLU A O 20
ATOM 23019 N N . GLU A 1 54 ? 60.094 7.696 7.995 1.00 0.00 54 GLU A N 20
ATOM 23020 C CA . GLU A 1 54 ? 61.522 7.890 8.386 1.00 0.00 54 GLU A CA 20
ATOM 23021 C C . GLU A 1 54 ? 61.601 8.826 9.586 1.00 0.00 54 GLU A C 20
ATOM 23022 O O . GLU A 1 54 ? 61.515 10.030 9.442 1.00 0.00 54 GLU A O 20
ATOM 23034 N N . THR A 1 55 ? 61.779 8.294 10.766 1.00 0.00 55 THR A N 20
ATOM 23035 C CA . THR A 1 55 ? 61.883 9.155 11.981 1.00 0.00 55 THR A CA 20
ATOM 23036 C C . THR A 1 55 ? 63.106 8.724 12.788 1.00 0.00 55 THR A C 20
ATOM 23037 O O . THR A 1 55 ? 63.461 7.572 12.791 1.00 0.00 55 THR A O 20
ATOM 23048 N N . ALA A 1 56 ? 63.764 9.660 13.421 1.00 0.00 56 ALA A N 20
ATOM 23049 C CA . ALA A 1 56 ? 65.002 9.375 14.229 1.00 0.00 56 ALA A CA 20
ATOM 23050 C C . ALA A 1 56 ? 65.034 7.941 14.800 1.00 0.00 56 ALA A C 20
ATOM 23051 O O . ALA A 1 56 ? 66.091 7.392 15.041 1.00 0.00 56 ALA A O 20
ATOM 23058 N N . LEU A 1 57 ? 63.903 7.334 15.027 1.00 0.00 57 LEU A N 20
ATOM 23059 C CA . LEU A 1 57 ? 63.900 5.949 15.591 1.00 0.00 57 LEU A CA 20
ATOM 23060 C C . LEU A 1 57 ? 64.184 4.938 14.468 1.00 0.00 57 LEU A C 20
ATOM 23061 O O . LEU A 1 57 ? 64.423 3.771 14.705 1.00 0.00 57 LEU A O 20
ATOM 23077 N N . PHE A 1 58 ? 64.168 5.400 13.247 1.00 0.00 58 PHE A N 20
ATOM 23078 C CA . PHE A 1 58 ? 64.442 4.522 12.066 1.00 0.00 58 PHE A CA 20
ATOM 23079 C C . PHE A 1 58 ? 65.353 5.285 11.092 1.00 0.00 58 PHE A C 20
ATOM 23080 O O . PHE A 1 58 ? 66.000 6.243 11.469 1.00 0.00 58 PHE A O 20
ATOM 23097 N N . LYS A 1 59 ? 65.430 4.871 9.850 1.00 0.00 59 LYS A N 20
ATOM 23098 C CA . LYS A 1 59 ? 66.326 5.585 8.886 1.00 0.00 59 LYS A CA 20
ATOM 23099 C C . LYS A 1 59 ? 65.782 5.512 7.452 1.00 0.00 59 LYS A C 20
ATOM 23100 O O . LYS A 1 59 ? 64.901 4.738 7.135 1.00 0.00 59 LYS A O 20
ATOM 23119 N N . ALA A 1 60 ? 66.334 6.322 6.589 1.00 0.00 60 ALA A N 20
ATOM 23120 C CA . ALA A 1 60 ? 65.924 6.352 5.158 1.00 0.00 60 ALA A CA 20
ATOM 23121 C C . ALA A 1 60 ? 66.534 5.138 4.440 1.00 0.00 60 ALA A C 20
ATOM 23122 O O . ALA A 1 60 ? 67.311 4.396 5.009 1.00 0.00 60 ALA A O 20
ATOM 23129 N N . LYS A 1 61 ? 66.215 4.956 3.183 1.00 0.00 61 LYS A N 20
ATOM 23130 C CA . LYS A 1 61 ? 66.797 3.824 2.395 1.00 0.00 61 LYS A CA 20
ATOM 23131 C C . LYS A 1 61 ? 67.247 4.387 1.047 1.00 0.00 61 LYS A C 20
ATOM 23132 O O . LYS A 1 61 ? 66.492 5.055 0.369 1.00 0.00 61 LYS A O 20
ATOM 23151 N N . HIS A 1 62 ? 68.475 4.153 0.661 1.00 0.00 62 HIS A N 20
ATOM 23152 C CA . HIS A 1 62 ? 68.970 4.717 -0.636 1.00 0.00 62 HIS A CA 20
ATOM 23153 C C . HIS A 1 62 ? 68.858 3.689 -1.752 1.00 0.00 62 HIS A C 20
ATOM 23154 O O . HIS A 1 62 ? 69.559 2.697 -1.781 1.00 0.00 62 HIS A O 20
ATOM 23169 N N . ILE A 1 63 ? 67.956 3.927 -2.665 1.00 0.00 63 ILE A N 20
ATOM 23170 C CA . ILE A 1 63 ? 67.739 2.985 -3.800 1.00 0.00 63 ILE A CA 20
ATOM 23171 C C . ILE A 1 63 ? 68.211 3.630 -5.108 1.00 0.00 63 ILE A C 20
ATOM 23172 O O . ILE A 1 63 ? 68.088 4.823 -5.304 1.00 0.00 63 ILE A O 20
ATOM 23188 N N . SER A 1 64 ? 68.752 2.849 -6.005 1.00 0.00 64 SER A N 20
ATOM 23189 C CA . SER A 1 64 ? 69.235 3.413 -7.297 1.00 0.00 64 SER A CA 20
ATOM 23190 C C . SER A 1 64 ? 68.043 3.770 -8.195 1.00 0.00 64 SER A C 20
ATOM 23191 O O . SER A 1 64 ? 66.929 3.338 -7.973 1.00 0.00 64 SER A O 20
ATOM 23199 N N . ALA A 1 65 ? 68.276 4.565 -9.205 1.00 0.00 65 ALA A N 20
ATOM 23200 C CA . ALA A 1 65 ? 67.174 4.972 -10.127 1.00 0.00 65 ALA A CA 20
ATOM 23201 C C . ALA A 1 65 ? 66.598 3.760 -10.881 1.00 0.00 65 ALA A C 20
ATOM 23202 O O . ALA A 1 65 ? 65.409 3.680 -11.113 1.00 0.00 65 ALA A O 20
ATOM 23209 N N . ALA A 1 66 ? 67.416 2.840 -11.314 1.00 0.00 66 ALA A N 20
ATOM 23210 C CA . ALA A 1 66 ? 66.879 1.681 -12.099 1.00 0.00 66 ALA A CA 20
ATOM 23211 C C . ALA A 1 66 ? 65.788 0.930 -11.317 1.00 0.00 66 ALA A C 20
ATOM 23212 O O . ALA A 1 66 ? 64.717 0.676 -11.832 1.00 0.00 66 ALA A O 20
ATOM 23219 N N . HIS A 1 67 ? 66.027 0.571 -10.087 1.00 0.00 67 HIS A N 20
ATOM 23220 C CA . HIS A 1 67 ? 64.970 -0.157 -9.321 1.00 0.00 67 HIS A CA 20
ATOM 23221 C C . HIS A 1 67 ? 63.720 0.728 -9.227 1.00 0.00 67 HIS A C 20
ATOM 23222 O O . HIS A 1 67 ? 62.602 0.256 -9.265 1.00 0.00 67 HIS A O 20
ATOM 23237 N N . LEU A 1 68 ? 63.901 2.009 -9.108 1.00 0.00 68 LEU A N 20
ATOM 23238 C CA . LEU A 1 68 ? 62.727 2.919 -9.015 1.00 0.00 68 LEU A CA 20
ATOM 23239 C C . LEU A 1 68 ? 61.887 2.755 -10.286 1.00 0.00 68 LEU A C 20
ATOM 23240 O O . LEU A 1 68 ? 60.674 2.799 -10.250 1.00 0.00 68 LEU A O 20
ATOM 23256 N N . LYS A 1 69 ? 62.518 2.536 -11.407 1.00 0.00 69 LYS A N 20
ATOM 23257 C CA . LYS A 1 69 ? 61.749 2.352 -12.671 1.00 0.00 69 LYS A CA 20
ATOM 23258 C C . LYS A 1 69 ? 60.811 1.140 -12.524 1.00 0.00 69 LYS A C 20
ATOM 23259 O O . LYS A 1 69 ? 59.714 1.135 -13.041 1.00 0.00 69 LYS A O 20
ATOM 23278 N N . ILE A 1 70 ? 61.222 0.121 -11.806 1.00 0.00 70 ILE A N 20
ATOM 23279 C CA . ILE A 1 70 ? 60.329 -1.068 -11.624 1.00 0.00 70 ILE A CA 20
ATOM 23280 C C . ILE A 1 70 ? 59.027 -0.609 -10.988 1.00 0.00 70 ILE A C 20
ATOM 23281 O O . ILE A 1 70 ? 57.968 -1.084 -11.322 1.00 0.00 70 ILE A O 20
ATOM 23297 N N . ILE A 1 71 ? 59.091 0.306 -10.071 1.00 0.00 71 ILE A N 20
ATOM 23298 C CA . ILE A 1 71 ? 57.834 0.770 -9.435 1.00 0.00 71 ILE A CA 20
ATOM 23299 C C . ILE A 1 71 ? 56.921 1.354 -10.517 1.00 0.00 71 ILE A C 20
ATOM 23300 O O . ILE A 1 71 ? 55.727 1.157 -10.513 1.00 0.00 71 ILE A O 20
ATOM 23316 N N . ALA A 1 72 ? 57.475 2.072 -11.446 1.00 0.00 72 ALA A N 20
ATOM 23317 C CA . ALA A 1 72 ? 56.636 2.668 -12.519 1.00 0.00 72 ALA A CA 20
ATOM 23318 C C . ALA A 1 72 ? 55.949 1.578 -13.352 1.00 0.00 72 ALA A C 20
ATOM 23319 O O . ALA A 1 72 ? 54.811 1.722 -13.747 1.00 0.00 72 ALA A O 20
ATOM 23326 N N . LYS A 1 73 ? 56.629 0.505 -13.653 1.00 0.00 73 LYS A N 20
ATOM 23327 C CA . LYS A 1 73 ? 55.999 -0.561 -14.491 1.00 0.00 73 LYS A CA 20
ATOM 23328 C C . LYS A 1 73 ? 54.850 -1.240 -13.726 1.00 0.00 73 LYS A C 20
ATOM 23329 O O . LYS A 1 73 ? 53.762 -1.427 -14.235 1.00 0.00 73 LYS A O 20
ATOM 23348 N N . ASN A 1 74 ? 55.128 -1.655 -12.527 1.00 0.00 74 ASN A N 20
ATOM 23349 C CA . ASN A 1 74 ? 54.114 -2.386 -11.710 1.00 0.00 74 ASN A CA 20
ATOM 23350 C C . ASN A 1 74 ? 52.859 -1.542 -11.467 1.00 0.00 74 ASN A C 20
ATOM 23351 O O . ASN A 1 74 ? 51.772 -1.914 -11.863 1.00 0.00 74 ASN A O 20
ATOM 23362 N N . LEU A 1 75 ? 52.980 -0.441 -10.782 1.00 0.00 75 LEU A N 20
ATOM 23363 C CA . LEU A 1 75 ? 51.770 0.374 -10.478 1.00 0.00 75 LEU A CA 20
ATOM 23364 C C . LEU A 1 75 ? 51.146 0.931 -11.761 1.00 0.00 75 LEU A C 20
ATOM 23365 O O . LEU A 1 75 ? 49.939 0.967 -11.908 1.00 0.00 75 LEU A O 20
ATOM 23381 N N . LEU A 1 76 ? 51.948 1.366 -12.691 1.00 0.00 76 LEU A N 20
ATOM 23382 C CA . LEU A 1 76 ? 51.390 1.917 -13.963 1.00 0.00 76 LEU A CA 20
ATOM 23383 C C . LEU A 1 76 ? 52.417 1.757 -15.085 1.00 0.00 76 LEU A C 20
ATOM 23384 O O . LEU A 1 76 ? 52.478 2.628 -15.937 1.00 0.00 76 LEU A O 20
#

GO terms:
  GO:0032067 type IV site-specific deoxyribonuclease activity (F, IMP)

Foldseek 3Di:
DDLVVVQVVQPPPPQQAWGFDPVVGDTGRLDALPPAQKDWDDPDQWIWIASRDDDPVHHTDTDGVVSVVSNVVRND

InterPro domains:
  IPR024373 Bacteriophage T4, IpI [PF11634] (20-95)
  IPR038569 Bacteriophage T4, IpI C-terminal domain superfamily [G3DSA:2.20.25.370] (57-95)

CATH classification: 3.30.160.860 (+1 more: 2.20.25.370)

Organism: Enterobacteria phage T4 (NCBI:txid10665)

Radius of gyration: 12.05 Å; Cα contacts (8 Å, |Δi|>4): 115; chains: 1; bounding box: 26×24×29 Å

Nearest PDB structures (foldseek):
  2jub-assembly1_A  TM=9.715E-01  e=1.649E-12  Tequatrovirus T4
  1jic-assembly1_A  TM=5.341E-01  e=4.164E+00  Saccharolobus solfataricus
  5d68-assembly3_C  TM=3.806E-01  e=3.656E+00  Homo sapiens
  8t09-assembly1_A  TM=3.753E-01  e=4.743E+00  Homo sapiens
  2jub-assembly1_A  TM=9.586E-01  e=3.411E-13  Tequatrovirus T4